Protein 5TMA (pdb70)

Structure (mmCIF, N/CA/C/O backbone):
data_5TMA
#
_entry.id   5TMA
#
_cell.length_a   124.440
_cell.length_b   124.440
_cell.length_c   173.825
_cell.angle_alpha   90.00
_cell.angle_beta   90.00
_cell.angle_gamma   90.00
#
_symmetry.space_group_name_H-M   'P 43 21 2'
#
loop_
_entity.id
_entity.type
_entity.pdbx_description
1 polymer 'Pyruvate decarboxylase'
2 non-polymer 'THIAMINE DIPHOSPHATE'
3 non-polymer 'MAGNESIUM ION'
4 non-polymer 'SULFATE ION'
5 non-polymer 1,2-ETHANEDIOL
6 water water
#
loop_
_atom_site.group_PDB
_atom_site.id
_atom_site.type_symbol
_atom_site.label_atom_id
_atom_site.label_alt_id
_atom_site.label_comp_id
_atom_site.label_asym_id
_atom_site.label_entity_id
_atom_site.label_seq_id
_atom_site.pdbx_PDB_ins_code
_atom_site.Cartn_x
_atom_site.Cartn_y
_atom_site.Cartn_z
_atom_site.occupancy
_atom_site.B_iso_or_equiv
_atom_site.auth_seq_id
_atom_site.auth_comp_id
_atom_site.auth_asym_id
_atom_site.auth_atom_id
_atom_site.pdbx_PDB_model_num
ATOM 1 N N A MET A 1 1 ? 14.481 48.585 -30.605 0.61 43.10 1 MET A N 1
ATOM 2 N N B MET A 1 1 ? 14.560 48.742 -29.922 0.39 37.59 1 MET A N 1
ATOM 3 C CA A MET A 1 1 ? 15.786 48.023 -30.177 0.61 39.87 1 MET A CA 1
ATOM 4 C CA B MET A 1 1 ? 15.728 48.037 -30.506 0.39 36.12 1 MET A CA 1
ATOM 5 C C A MET A 1 1 ? 15.636 46.504 -30.051 0.61 35.34 1 MET A C 1
ATOM 6 C C B MET A 1 1 ? 15.758 46.596 -29.969 0.39 33.70 1 MET A C 1
ATOM 7 O O A MET A 1 1 ? 14.595 46.001 -29.596 0.61 34.64 1 MET A O 1
ATOM 8 O O B MET A 1 1 ? 15.001 46.243 -29.066 0.39 34.51 1 MET A O 1
ATOM 17 N N . ASP A 1 2 ? 16.621 45.786 -30.557 1.00 32.53 2 ASP A N 1
ATOM 18 C CA . ASP A 1 2 ? 16.743 44.365 -30.271 1.00 32.30 2 ASP A CA 1
ATOM 19 C C . ASP A 1 2 ? 17.643 44.181 -29.070 1.00 29.12 2 ASP A C 1
ATOM 20 O O . ASP A 1 2 ? 18.687 44.790 -28.963 1.00 29.67 2 ASP A O 1
ATOM 25 N N . TYR A 1 3 ? 17.260 43.272 -28.185 1.00 25.28 3 TYR A N 1
ATOM 26 C CA . TYR A 1 3 ? 18.054 43.071 -26.996 1.00 18.69 3 TYR A CA 1
ATOM 27 C C . TYR A 1 3 ? 18.789 41.763 -27.038 1.00 18.85 3 TYR A C 1
ATOM 28 O O . TYR A 1 3 ? 18.428 40.810 -27.778 1.00 18.10 3 TYR A O 1
ATOM 37 N N . THR A 1 4 ? 19.829 41.691 -26.234 1.00 18.66 4 THR A N 1
ATOM 38 C CA . THR A 1 4 ? 20.500 40.473 -25.935 1.00 17.79 4 THR A CA 1
ATOM 39 C C . THR A 1 4 ? 20.395 40.151 -24.431 1.00 15.73 4 THR A C 1
ATOM 40 O O . THR A 1 4 ? 19.935 40.978 -23.643 1.00 16.05 4 THR A O 1
ATOM 44 N N . VAL A 1 5 ? 20.806 38.947 -24.041 1.00 16.19 5 VAL A N 1
ATOM 45 C CA . VAL A 1 5 ? 20.781 38.559 -22.615 1.00 15.81 5 VAL A CA 1
ATOM 46 C C . VAL A 1 5 ? 21.427 39.655 -21.770 1.00 14.64 5 VAL A C 1
ATOM 47 O O . VAL A 1 5 ? 20.891 40.134 -20.783 1.00 14.59 5 VAL A O 1
ATOM 51 N N . GLY A 1 6 ? 22.598 40.071 -22.178 1.00 15.30 6 GLY A N 1
ATOM 52 C CA . GLY A 1 6 ? 23.343 41.021 -21.459 1.00 15.78 6 GLY A CA 1
ATOM 53 C C . GLY A 1 6 ? 22.740 42.399 -21.479 1.00 16.33 6 GLY A C 1
ATOM 54 O O . GLY A 1 6 ? 22.757 43.110 -20.455 1.00 15.51 6 GLY A O 1
ATOM 55 N N . THR A 1 7 ? 22.262 42.885 -22.648 1.00 17.10 7 THR A N 1
ATOM 56 C CA . THR A 1 7 ? 21.676 44.244 -22.680 1.00 16.56 7 THR A CA 1
ATOM 57 C C . THR A 1 7 ? 20.343 44.283 -22.011 1.00 14.66 7 THR A C 1
ATOM 58 O O . THR A 1 7 ? 19.921 45.347 -21.607 1.00 14.22 7 THR A O 1
ATOM 62 N N . TYR A 1 8 ? 19.601 43.161 -21.960 1.00 15.71 8 TYR A N 1
ATOM 63 C CA . TYR A 1 8 ? 18.363 43.034 -21.197 1.00 14.23 8 TYR A CA 1
ATOM 64 C C . TYR A 1 8 ? 18.693 43.279 -19.690 1.00 14.38 8 TYR A C 1
ATOM 65 O O . TYR A 1 8 ? 18.062 44.104 -19.042 1.00 15.25 8 TYR A O 1
ATOM 74 N N . LEU A 1 9 ? 19.717 42.588 -19.200 1.00 14.63 9 LEU A N 1
ATOM 75 C CA . LEU A 1 9 ? 20.187 42.756 -17.836 1.00 14.68 9 LEU A CA 1
ATOM 76 C C . LEU A 1 9 ? 20.538 44.202 -17.603 1.00 14.25 9 LEU A C 1
ATOM 77 O O . LEU A 1 9 ? 20.140 44.805 -16.638 1.00 13.78 9 LEU A O 1
ATOM 82 N N . ALA A 1 10 ? 21.293 44.808 -18.509 1.00 14.46 10 ALA A N 1
ATOM 83 C CA . ALA A 1 10 ? 21.721 46.197 -18.296 1.00 15.22 10 ALA A CA 1
ATOM 84 C C . ALA A 1 10 ? 20.548 47.113 -18.202 1.00 13.32 10 ALA A C 1
ATOM 85 O O . ALA A 1 10 ? 20.536 48.045 -17.405 1.00 14.55 10 ALA A O 1
ATOM 87 N N . GLU A 1 11 ? 19.564 46.908 -19.097 1.00 15.80 11 GLU A N 1
ATOM 88 C CA . GLU A 1 11 ? 18.413 47.766 -19.107 1.00 17.06 11 GLU A CA 1
ATOM 89 C C . GLU A 1 11 ? 17.611 47.655 -17.854 1.00 15.78 11 GLU A C 1
ATOM 90 O O . GLU A 1 11 ? 17.227 48.700 -17.323 1.00 16.05 11 GLU A O 1
ATOM 96 N N . ARG A 1 12 ? 17.415 46.423 -17.339 1.00 14.92 12 ARG A N 1
ATOM 97 C CA . ARG A 1 12 ? 16.714 46.264 -16.093 1.00 14.47 12 ARG A CA 1
ATOM 98 C C . ARG A 1 12 ? 17.452 46.993 -14.973 1.00 15.56 12 ARG A C 1
ATOM 99 O O . ARG A 1 12 ? 16.823 47.612 -14.157 1.00 15.14 12 ARG A O 1
ATOM 107 N N . LEU A 1 13 ? 18.802 46.927 -14.970 1.00 14.74 13 LEU A N 1
ATOM 108 C CA . LEU A 1 13 ? 19.585 47.581 -13.894 1.00 15.35 13 LEU A CA 1
ATOM 109 C C . LEU A 1 13 ? 19.362 49.097 -13.939 1.00 15.47 13 LEU A C 1
ATOM 110 O O . LEU A 1 13 ? 19.159 49.790 -12.897 1.00 14.16 13 LEU A O 1
ATOM 115 N N . VAL A 1 14 ? 19.376 49.647 -15.142 1.00 14.53 14 VAL A N 1
ATOM 116 C CA . VAL A 1 14 ? 19.086 51.092 -15.302 1.00 15.68 14 VAL A CA 1
ATOM 117 C C . VAL A 1 14 ? 17.647 51.473 -14.867 1.00 15.63 14 VAL A C 1
ATOM 118 O O . VAL A 1 14 ? 17.441 52.501 -14.191 1.00 16.80 14 VAL A O 1
ATOM 122 N N . GLN A 1 15 ? 16.682 50.614 -15.166 1.00 16.25 15 GLN A N 1
ATOM 123 C CA . GLN A 1 15 ? 15.311 50.836 -14.799 1.00 16.37 15 GLN A CA 1
ATOM 124 C C . GLN A 1 15 ? 15.072 50.880 -13.320 1.00 18.55 15 GLN A C 1
ATOM 125 O O . GLN A 1 15 ? 14.155 51.601 -12.872 1.00 19.21 15 GLN A O 1
ATOM 131 N N . ILE A 1 16 ? 15.899 50.190 -12.506 1.00 17.33 16 ILE A N 1
ATOM 132 C CA . ILE A 1 16 ? 15.710 50.259 -11.060 1.00 17.77 16 ILE A CA 1
ATOM 133 C C . ILE A 1 16 ? 16.545 51.368 -10.431 1.00 17.89 16 ILE A C 1
ATOM 134 O O . ILE A 1 16 ? 16.610 51.482 -9.202 1.00 18.71 16 ILE A O 1
ATOM 139 N N . GLY A 1 17 ? 17.207 52.172 -11.271 1.00 19.42 17 GLY A N 1
ATOM 140 C CA . GLY A 1 17 ? 17.851 53.403 -10.844 1.00 18.76 17 GLY A CA 1
ATOM 141 C C . GLY A 1 17 ? 19.348 53.317 -10.754 1.00 18.76 17 GLY A C 1
ATOM 142 O O . GLY A 1 17 ? 19.952 54.284 -10.288 1.00 17.60 17 GLY A O 1
ATOM 143 N N . LEU A 1 18 ? 19.981 52.229 -11.230 1.00 15.58 18 LEU A N 1
ATOM 144 C CA . LEU A 1 18 ? 21.410 52.152 -11.170 1.00 16.69 18 LEU A CA 1
ATOM 145 C C . LEU A 1 18 ? 21.959 53.115 -12.290 1.00 16.73 18 LEU A C 1
ATOM 146 O O . LEU A 1 18 ? 21.464 53.072 -13.397 1.00 18.32 18 LEU A O 1
ATOM 151 N N . LYS A 1 19 ? 22.988 53.870 -11.984 1.00 14.92 19 LYS A N 1
ATOM 152 C CA . LYS A 1 19 ? 23.826 54.548 -13.001 1.00 16.42 19 LYS A CA 1
ATOM 153 C C . LYS A 1 19 ? 25.238 53.993 -13.083 1.00 17.65 19 LYS A C 1
ATOM 154 O O . LYS A 1 19 ? 26.071 54.496 -13.875 1.00 15.14 19 LYS A O 1
ATOM 160 N N . HIS A 1 20 ? 25.525 52.952 -12.281 1.00 15.03 20 HIS A N 1
ATOM 161 C CA . HIS A 1 20 ? 26.800 52.315 -12.196 1.00 14.99 20 HIS A CA 1
ATOM 162 C C . HIS A 1 20 ? 26.603 50.861 -11.807 1.00 14.33 20 HIS A C 1
ATOM 163 O O . HIS A 1 20 ? 25.618 50.537 -11.147 1.00 15.48 20 HIS A O 1
ATOM 170 N N . HIS A 1 21 ? 27.526 50.018 -12.196 1.00 13.33 21 HIS A N 1
ATOM 171 C CA . HIS A 1 21 ? 27.680 48.657 -11.629 1.00 13.57 21 HIS A CA 1
ATOM 172 C C . HIS A 1 21 ? 29.146 48.461 -11.453 1.00 15.64 21 HIS A C 1
ATOM 173 O O . HIS A 1 21 ? 29.966 49.082 -12.150 1.00 14.45 21 HIS A O 1
ATOM 180 N N . PHE A 1 22 ? 29.495 47.537 -10.584 1.00 12.91 22 PHE A N 1
ATOM 181 C CA . PHE A 1 22 ? 30.866 47.261 -10.224 1.00 13.51 22 PHE A CA 1
ATOM 182 C C . PHE A 1 22 ? 31.290 45.923 -10.761 1.00 14.93 22 PHE A C 1
ATOM 183 O O . PHE A 1 22 ? 30.473 44.982 -10.793 1.00 15.44 22 PHE A O 1
ATOM 191 N N . ALA A 1 23 ? 32.532 45.797 -11.195 1.00 15.02 23 ALA A N 1
ATOM 192 C CA . ALA A 1 23 ? 32.990 44.599 -11.855 1.00 16.06 23 ALA A CA 1
ATOM 193 C C . ALA A 1 23 ? 34.449 44.250 -11.643 1.00 17.28 23 ALA A C 1
ATOM 194 O O . ALA A 1 23 ? 35.251 45.120 -11.454 1.00 16.05 23 ALA A O 1
ATOM 196 N N . VAL A 1 24 ? 34.750 42.951 -11.697 1.00 17.15 24 VAL A N 1
ATOM 197 C CA . VAL A 1 24 ? 36.109 42.464 -11.895 1.00 16.68 24 VAL A CA 1
ATOM 198 C C . VAL A 1 24 ? 36.035 41.494 -13.053 1.00 17.45 24 VAL A C 1
ATOM 199 O O . VAL A 1 24 ? 35.305 40.514 -13.023 1.00 17.64 24 VAL A O 1
ATOM 203 N N . ALA A 1 25 ? 36.826 41.771 -14.071 1.00 18.59 25 ALA A N 1
ATOM 204 C CA . ALA A 1 25 ? 36.908 40.914 -15.258 1.00 17.34 25 ALA A CA 1
ATOM 205 C C . ALA A 1 25 ? 37.483 39.538 -15.042 1.00 16.35 25 ALA A C 1
ATOM 206 O O . ALA A 1 25 ? 38.408 39.322 -14.261 1.00 16.57 25 ALA A O 1
ATOM 208 N N . GLY A 1 26 ? 36.986 38.620 -15.821 1.00 15.55 26 GLY A N 1
ATOM 209 C CA . GLY A 1 26 ? 37.579 37.305 -15.962 1.00 17.48 26 GLY A CA 1
ATOM 210 C C . GLY A 1 26 ? 37.028 36.625 -17.193 1.00 18.04 26 GLY A C 1
ATOM 211 O O . GLY A 1 26 ? 35.963 37.006 -17.759 1.00 18.01 26 GLY A O 1
ATOM 212 N N . ASP A 1 27 ? 37.731 35.620 -17.678 1.00 19.29 27 ASP A N 1
ATOM 213 C CA . ASP A 1 27 ? 37.314 35.080 -18.986 1.00 21.52 27 ASP A CA 1
ATOM 214 C C . ASP A 1 27 ? 35.852 34.564 -19.114 1.00 22.25 27 ASP A C 1
ATOM 215 O O . ASP A 1 27 ? 35.242 34.761 -20.195 1.00 25.77 27 ASP A O 1
ATOM 220 N N . TYR A 1 28 ? 35.247 34.036 -18.038 1.00 18.54 28 TYR A N 1
ATOM 221 C CA . TYR A 1 28 ? 33.831 33.669 -18.119 1.00 18.12 28 TYR A CA 1
ATOM 222 C C . TYR A 1 28 ? 32.820 34.848 -18.136 1.00 16.80 28 TYR A C 1
ATOM 223 O O . TYR A 1 28 ? 31.606 34.586 -18.213 1.00 18.89 28 TYR A O 1
ATOM 232 N N . ASN A 1 29 ? 33.287 36.096 -17.982 1.00 14.92 29 ASN A N 1
ATOM 233 C CA . ASN A 1 29 ? 32.339 37.232 -17.945 1.00 16.53 29 ASN A CA 1
ATOM 234 C C . ASN A 1 29 ? 32.649 38.335 -19.000 1.00 16.34 29 ASN A C 1
ATOM 235 O O . ASN A 1 29 ? 31.977 39.303 -18.994 1.00 17.21 29 ASN A O 1
ATOM 240 N N . LEU A 1 30 ? 33.677 38.173 -19.822 1.00 17.55 30 LEU A N 1
ATOM 241 C CA . LEU A 1 30 ? 34.106 39.315 -20.626 1.00 17.23 30 LEU A CA 1
ATOM 242 C C . LEU A 1 30 ? 33.060 39.725 -21.623 1.00 17.49 30 LEU A C 1
ATOM 243 O O . LEU A 1 30 ? 32.868 40.906 -21.835 1.00 17.07 30 LEU A O 1
ATOM 248 N N . VAL A 1 31 ? 32.402 38.754 -22.249 1.00 16.60 31 VAL A N 1
ATOM 249 C CA . VAL A 1 31 ? 31.397 39.106 -23.261 1.00 18.49 31 VAL A CA 1
ATOM 250 C C . VAL A 1 31 ? 30.205 39.730 -22.559 1.00 21.82 31 VAL A C 1
ATOM 251 O O . VAL A 1 31 ? 29.571 40.682 -23.024 1.00 17.84 31 VAL A O 1
ATOM 255 N N . LEU A 1 32 ? 29.865 39.153 -21.399 1.00 16.68 32 LEU A N 1
ATOM 256 C CA . LEU A 1 32 ? 28.798 39.801 -20.621 1.00 16.85 32 LEU A CA 1
ATOM 257 C C . LEU A 1 32 ? 29.207 41.258 -20.245 1.00 15.23 32 LEU A C 1
ATOM 258 O O . LEU A 1 32 ? 28.369 42.134 -20.332 1.00 16.27 32 LEU A O 1
ATOM 263 N N . LEU A 1 33 ? 30.456 41.521 -19.826 1.00 14.44 33 LEU A N 1
ATOM 264 C CA . LEU A 1 33 ? 30.835 42.897 -19.495 1.00 15.05 33 LEU A CA 1
ATOM 265 C C . LEU A 1 33 ? 30.712 43.817 -20.775 1.00 15.68 33 LEU A C 1
ATOM 266 O O . LEU A 1 33 ? 30.275 44.961 -20.681 1.00 16.06 33 LEU A O 1
ATOM 271 N N . ASP A 1 34 ? 31.008 43.263 -21.948 1.00 16.95 34 ASP A N 1
ATOM 272 C CA . ASP A 1 34 ? 30.865 44.007 -23.200 1.00 17.03 34 ASP A CA 1
ATOM 273 C C . ASP A 1 34 ? 29.404 44.410 -23.411 1.00 18.18 34 ASP A C 1
ATOM 274 O O . ASP A 1 34 ? 29.110 45.568 -23.787 1.00 17.82 34 ASP A O 1
ATOM 279 N N . ASN A 1 35 ? 28.482 43.499 -23.145 1.00 14.86 35 ASN A N 1
ATOM 280 C CA . ASN A 1 35 ? 27.050 43.824 -23.327 1.00 17.73 35 ASN A CA 1
ATOM 281 C C . ASN A 1 35 ? 26.626 44.813 -22.350 1.00 17.70 35 ASN A C 1
ATOM 282 O O . ASN A 1 35 ? 25.947 45.747 -22.677 1.00 17.73 35 ASN A O 1
ATOM 287 N N . LEU A 1 36 ? 27.064 44.687 -21.088 1.00 18.36 36 LEU A N 1
ATOM 288 C CA . LEU A 1 36 ? 26.715 45.690 -20.085 1.00 17.71 36 LEU A CA 1
ATOM 289 C C . LEU A 1 36 ? 27.294 47.077 -20.404 1.00 20.63 36 LEU A C 1
ATOM 290 O O . LEU A 1 36 ? 26.638 48.090 -20.183 1.00 19.23 36 LEU A O 1
ATOM 295 N N . LEU A 1 37 ? 28.510 47.108 -20.913 1.00 18.94 37 LEU A N 1
ATOM 296 C CA . LEU A 1 37 ? 29.119 48.310 -21.444 1.00 20.15 37 LEU A CA 1
ATOM 297 C C . LEU A 1 37 ? 28.327 49.000 -22.514 1.00 22.85 37 LEU A C 1
ATOM 298 O O . LEU A 1 37 ? 28.407 50.252 -22.577 1.00 24.25 37 LEU A O 1
ATOM 303 N N A ASP A 1 38 ? 27.584 48.231 -23.321 0.58 21.66 38 ASP A N 1
ATOM 304 N N B ASP A 1 38 ? 27.582 48.243 -23.321 0.42 20.79 38 ASP A N 1
ATOM 305 C CA A ASP A 1 38 ? 26.803 48.762 -24.433 0.58 22.82 38 ASP A CA 1
ATOM 306 C CA B ASP A 1 38 ? 26.734 48.800 -24.362 0.42 20.80 38 ASP A CA 1
ATOM 307 C C A ASP A 1 38 ? 25.626 49.673 -23.984 0.58 21.59 38 ASP A C 1
ATOM 308 C C B ASP A 1 38 ? 25.811 49.871 -23.867 0.42 19.81 38 ASP A C 1
ATOM 309 O O A ASP A 1 38 ? 25.013 50.353 -24.860 0.58 20.27 38 ASP A O 1
ATOM 310 O O B ASP A 1 38 ? 25.583 50.864 -24.558 0.42 18.88 38 ASP A O 1
ATOM 319 N N . ASN A 1 39 ? 25.250 49.665 -22.670 1.00 18.69 39 ASN A N 1
ATOM 320 C CA . ASN A 1 39 ? 24.171 50.451 -22.221 1.00 16.92 39 ASN A CA 1
ATOM 321 C C . ASN A 1 39 ? 24.709 51.874 -21.888 1.00 16.61 39 ASN A C 1
ATOM 322 O O . ASN A 1 39 ? 25.518 52.059 -20.985 1.00 16.67 39 ASN A O 1
ATOM 327 N N . LYS A 1 40 ? 24.167 52.861 -22.573 1.00 17.43 40 LYS A N 1
ATOM 328 C CA . LYS A 1 40 ? 24.660 54.258 -22.505 1.00 19.62 40 LYS A CA 1
ATOM 329 C C . LYS A 1 40 ? 24.234 55.038 -21.332 1.00 20.57 40 LYS A C 1
ATOM 330 O O . LYS A 1 40 ? 24.663 56.196 -21.151 1.00 22.61 40 LYS A O 1
ATOM 336 N N . ASN A 1 41 ? 23.429 54.441 -20.442 1.00 18.44 41 ASN A N 1
ATOM 337 C CA . ASN A 1 41 ? 23.059 55.021 -19.198 1.00 20.97 41 ASN A CA 1
ATOM 338 C C . ASN A 1 41 ? 23.743 54.464 -17.946 1.00 20.52 41 ASN A C 1
ATOM 339 O O . ASN A 1 41 ? 23.397 54.847 -16.846 1.00 24.72 41 ASN A O 1
ATOM 344 N N . MET A 1 42 ? 24.743 53.625 -18.147 1.00 20.48 42 MET A N 1
ATOM 345 C CA . MET A 1 42 ? 25.499 53.135 -17.001 1.00 22.83 42 MET A CA 1
ATOM 346 C C . MET A 1 42 ? 26.995 53.140 -17.210 1.00 17.68 42 MET A C 1
ATOM 347 O O . MET A 1 42 ? 27.472 52.754 -18.287 1.00 20.31 42 MET A O 1
ATOM 352 N N A GLU A 1 43 ? 27.698 53.437 -16.142 0.53 17.26 43 GLU A N 1
ATOM 353 N N B GLU A 1 43 ? 27.752 53.542 -16.179 0.47 18.59 43 GLU A N 1
ATOM 354 C CA A GLU A 1 43 ? 29.125 53.335 -16.048 0.53 16.11 43 GLU A CA 1
ATOM 355 C CA B GLU A 1 43 ? 29.208 53.334 -16.136 0.47 18.16 43 GLU A CA 1
ATOM 356 C C A GLU A 1 43 ? 29.477 51.933 -15.491 0.53 15.85 43 GLU A C 1
ATOM 357 C C B GLU A 1 43 ? 29.586 52.032 -15.434 0.47 16.56 43 GLU A C 1
ATOM 358 O O A GLU A 1 43 ? 28.755 51.414 -14.607 0.53 14.87 43 GLU A O 1
ATOM 359 O O B GLU A 1 43 ? 29.069 51.723 -14.350 0.47 14.29 43 GLU A O 1
ATOM 370 N N . GLN A 1 44 ? 30.517 51.320 -16.047 1.00 15.14 44 GLN A N 1
ATOM 371 C CA . GLN A 1 44 ? 31.066 50.149 -15.511 1.00 15.80 44 GLN A CA 1
ATOM 372 C C . GLN A 1 44 ? 32.282 50.513 -14.699 1.00 15.59 44 GLN A C 1
ATOM 373 O O . GLN A 1 44 ? 33.263 51.029 -15.225 1.00 16.25 44 GLN A O 1
ATOM 379 N N . VAL A 1 45 ? 32.275 50.207 -13.408 1.00 15.19 45 VAL A N 1
ATOM 380 C CA . VAL A 1 45 ? 33.346 50.603 -12.457 1.00 13.74 45 VAL A CA 1
ATOM 381 C C . VAL A 1 45 ? 34.096 49.394 -11.998 1.00 15.84 45 VAL A C 1
ATOM 382 O O . VAL A 1 45 ? 33.501 48.410 -11.560 1.00 15.92 45 VAL A O 1
ATOM 386 N N . TYR A 1 46 ? 35.405 49.438 -12.127 1.00 14.72 46 TYR A N 1
ATOM 387 C CA . TYR A 1 46 ? 36.283 48.303 -11.854 1.00 16.24 46 TYR A CA 1
ATOM 388 C C . TYR A 1 46 ? 36.837 48.364 -10.440 1.00 16.36 46 TYR A C 1
ATOM 389 O O . TYR A 1 46 ? 37.119 49.458 -9.928 1.00 17.54 46 TYR A O 1
ATOM 398 N N . CYS A 1 47 ? 36.936 47.174 -9.815 1.00 16.39 47 CYS A N 1
ATOM 399 C CA . CYS A 1 47 ? 37.414 47.013 -8.479 1.00 16.69 47 CYS A CA 1
ATOM 400 C C . CYS A 1 47 ? 38.696 46.164 -8.396 1.00 16.76 47 CYS A C 1
ATOM 401 O O . CYS A 1 47 ? 39.011 45.391 -9.302 1.00 18.07 47 CYS A O 1
ATOM 404 N N . CYS A 1 48 ? 39.392 46.213 -7.266 1.00 16.25 48 CYS A N 1
ATOM 405 C CA . CYS A 1 48 ? 40.704 45.543 -7.196 1.00 16.15 48 CYS A CA 1
ATOM 406 C C . CYS A 1 48 ? 40.502 44.067 -7.007 1.00 16.33 48 CYS A C 1
ATOM 407 O O . CYS A 1 48 ? 41.279 43.286 -7.546 1.00 20.21 48 CYS A O 1
ATOM 410 N N . ASN A 1 49 ? 39.552 43.691 -6.138 1.00 13.63 49 ASN A N 1
ATOM 411 C CA . ASN A 1 49 ? 39.220 42.274 -5.889 1.00 14.87 49 ASN A CA 1
ATOM 412 C C . ASN A 1 49 ? 37.756 42.130 -5.649 1.00 12.81 49 ASN A C 1
ATOM 413 O O . ASN A 1 49 ? 37.023 43.105 -5.564 1.00 12.14 49 ASN A O 1
ATOM 418 N N . GLU A 1 50 ? 37.301 40.908 -5.622 1.00 13.92 50 GLU A N 1
ATOM 419 C CA . GLU A 1 50 ? 35.901 40.619 -5.603 1.00 14.85 50 GLU A CA 1
ATOM 420 C C . GLU A 1 50 ? 35.196 40.815 -4.269 1.00 13.73 50 GLU A C 1
ATOM 421 O O . GLU A 1 50 ? 34.006 41.211 -4.278 1.00 13.51 50 GLU A O 1
ATOM 427 N N . LEU A 1 51 ? 35.893 40.647 -3.154 1.00 12.22 51 LEU A N 1
ATOM 428 C CA . LEU A 1 51 ? 35.278 41.072 -1.878 1.00 12.96 51 LEU A CA 1
ATOM 429 C C . LEU A 1 51 ? 34.955 42.571 -1.927 1.00 13.28 51 LEU A C 1
ATOM 430 O O . LEU A 1 51 ? 33.880 43.012 -1.508 1.00 12.18 51 LEU A O 1
ATOM 435 N N . ASN A 1 52 ? 35.948 43.353 -2.359 1.00 12.41 52 ASN A N 1
ATOM 436 C CA . ASN A 1 52 ? 35.823 44.812 -2.435 1.00 13.61 52 ASN A CA 1
ATOM 437 C C . ASN A 1 52 ? 34.775 45.219 -3.447 1.00 12.69 52 ASN A C 1
ATOM 438 O O . ASN A 1 52 ? 34.040 46.186 -3.224 1.00 14.08 52 ASN A O 1
ATOM 443 N N . CYS A 1 53 ? 34.611 44.393 -4.509 1.00 12.40 53 CYS A N 1
ATOM 444 C CA . CYS A 1 53 ? 33.612 44.667 -5.534 1.00 12.33 53 CYS A CA 1
ATOM 445 C C . CYS A 1 53 ? 32.237 44.547 -4.892 1.00 12.56 53 CYS A C 1
ATOM 446 O O . CYS A 1 53 ? 31.339 45.409 -5.028 1.00 13.74 53 CYS A O 1
ATOM 449 N N . GLY A 1 54 ? 32.073 43.466 -4.161 1.00 12.01 54 GLY A N 1
ATOM 450 C CA . GLY A 1 54 ? 30.819 43.239 -3.478 1.00 12.68 54 GLY A CA 1
ATOM 451 C C . GLY A 1 54 ? 30.483 44.350 -2.468 1.00 11.54 54 GLY A C 1
ATOM 452 O O . GLY A 1 54 ? 29.356 44.801 -2.421 1.00 12.13 54 GLY A O 1
ATOM 453 N N . PHE A 1 55 ? 31.472 44.696 -1.626 1.00 11.15 55 PHE A N 1
ATOM 454 C CA . PHE A 1 55 ? 31.275 45.761 -0.688 1.00 12.60 55 PHE A CA 1
ATOM 455 C C . PHE A 1 55 ? 31.088 47.171 -1.318 1.00 11.92 55 PHE A C 1
ATOM 456 O O . PHE A 1 55 ? 30.343 47.989 -0.708 1.00 10.79 55 PHE A O 1
ATOM 464 N N . SER A 1 56 ? 31.725 47.428 -2.477 1.00 13.38 56 SER A N 1
ATOM 465 C CA . SER A 1 56 ? 31.472 48.649 -3.214 1.00 13.33 56 SER A CA 1
ATOM 466 C C . SER A 1 56 ? 30.000 48.756 -3.643 1.00 13.37 56 SER A C 1
ATOM 467 O O . SER A 1 56 ? 29.403 49.827 -3.489 1.00 12.45 56 SER A O 1
ATOM 470 N N . ALA A 1 57 ? 29.419 47.652 -4.157 1.00 13.47 57 ALA A N 1
ATOM 471 C CA . ALA A 1 57 ? 28.030 47.620 -4.507 1.00 12.98 57 ALA A CA 1
ATOM 472 C C . ALA A 1 57 ? 27.152 47.823 -3.283 1.00 13.09 57 ALA A C 1
ATOM 473 O O . ALA A 1 57 ? 26.161 48.556 -3.321 1.00 12.69 57 ALA A O 1
ATOM 475 N N . GLU A 1 58 ? 27.499 47.178 -2.165 1.00 11.61 58 GLU A N 1
ATOM 476 C CA . GLU A 1 58 ? 26.758 47.394 -0.884 1.00 11.71 58 GLU A CA 1
ATOM 477 C C . GLU A 1 58 ? 26.717 48.857 -0.505 1.00 11.50 58 GLU A C 1
ATOM 478 O O . GLU A 1 58 ? 25.653 49.409 -0.199 1.00 11.15 58 GLU A O 1
ATOM 484 N N . GLY A 1 59 ? 27.842 49.538 -0.556 1.00 10.16 59 GLY A N 1
ATOM 485 C CA . GLY A 1 59 ? 27.898 50.919 -0.289 1.00 10.51 59 GLY A CA 1
ATOM 486 C C . GLY A 1 59 ? 27.069 51.778 -1.283 1.00 11.27 59 GLY A C 1
ATOM 487 O O . GLY A 1 59 ? 26.341 52.704 -0.902 1.00 12.04 59 GLY A O 1
ATOM 488 N N . TYR A 1 60 ? 27.168 51.416 -2.570 1.00 12.45 60 TYR A N 1
ATOM 489 C CA . TYR A 1 60 ? 26.326 52.062 -3.575 1.00 12.24 60 TYR A CA 1
ATOM 490 C C . TYR A 1 60 ? 24.822 51.943 -3.294 1.00 13.40 60 TYR A C 1
ATOM 491 O O . TYR A 1 60 ? 24.057 52.903 -3.486 1.00 11.96 60 TYR A O 1
ATOM 500 N N . ALA A 1 61 ? 24.409 50.752 -2.844 1.00 13.58 61 ALA A N 1
ATOM 501 C CA . ALA A 1 61 ? 23.043 50.552 -2.542 1.00 13.16 61 ALA A CA 1
ATOM 502 C C . ALA A 1 61 ? 22.574 51.432 -1.359 1.00 13.42 61 ALA A C 1
ATOM 503 O O . ALA A 1 61 ? 21.380 51.768 -1.278 1.00 14.58 61 ALA A O 1
ATOM 505 N N . ARG A 1 62 ? 23.461 51.773 -0.450 1.00 12.07 62 ARG A N 1
ATOM 506 C CA . ARG A 1 62 ? 23.121 52.706 0.628 1.00 13.46 62 ARG A CA 1
ATOM 507 C C . ARG A 1 62 ? 22.851 54.100 0.091 1.00 14.83 62 ARG A C 1
ATOM 508 O O . ARG A 1 62 ? 21.921 54.809 0.543 1.00 15.23 62 ARG A O 1
ATOM 516 N N . ALA A 1 63 ? 23.562 54.487 -0.953 1.00 14.15 63 ALA A N 1
ATOM 517 C CA . ALA A 1 63 ? 23.335 55.786 -1.613 1.00 16.91 63 ALA A CA 1
ATOM 518 C C . ALA A 1 63 ? 22.150 55.839 -2.540 1.00 18.98 63 ALA A C 1
ATOM 519 O O . ALA A 1 63 ? 21.392 56.791 -2.525 1.00 19.43 63 ALA A O 1
ATOM 521 N N . LYS A 1 64 ? 21.943 54.777 -3.309 1.00 16.28 64 LYS A N 1
ATOM 522 C CA . LYS A 1 64 ? 21.030 54.775 -4.460 1.00 18.63 64 LYS A CA 1
ATOM 523 C C . LYS A 1 64 ? 19.825 53.824 -4.319 1.00 18.42 64 LYS A C 1
ATOM 524 O O . LYS A 1 64 ? 18.942 53.847 -5.198 1.00 20.66 64 LYS A O 1
ATOM 530 N N . GLY A 1 65 ? 19.833 52.954 -3.339 1.00 15.55 65 GLY A N 1
ATOM 531 C CA . GLY A 1 65 ? 18.748 52.003 -3.095 1.00 17.70 65 GLY A CA 1
ATOM 532 C C . GLY A 1 65 ? 18.937 50.604 -3.594 1.00 17.66 65 GLY A C 1
ATOM 533 O O . GLY A 1 65 ? 18.297 49.719 -3.059 1.00 21.86 65 GLY A O 1
ATOM 534 N N . ALA A 1 66 ? 19.807 50.411 -4.580 1.00 16.66 66 ALA A N 1
ATOM 535 C CA . ALA A 1 66 ? 20.168 49.111 -5.131 1.00 15.54 66 ALA A CA 1
ATOM 536 C C . ALA A 1 66 ? 21.510 49.199 -5.786 1.00 15.00 66 ALA A C 1
ATOM 537 O O . ALA A 1 66 ? 22.103 50.282 -5.922 1.00 15.59 66 ALA A O 1
ATOM 539 N N . ALA A 1 67 ? 22.038 48.051 -6.202 1.00 14.58 67 ALA A N 1
ATOM 540 C CA . ALA A 1 67 ? 23.346 47.996 -6.796 1.00 12.59 67 ALA A CA 1
ATOM 541 C C . ALA A 1 67 ? 23.591 46.712 -7.465 1.00 13.32 67 ALA A C 1
ATOM 542 O O . ALA A 1 67 ? 22.818 45.808 -7.285 1.00 13.03 67 ALA A O 1
ATOM 544 N N . ALA A 1 68 ? 24.692 46.609 -8.189 1.00 11.54 68 ALA A N 1
ATOM 545 C CA . ALA A 1 68 ? 25.045 45.392 -8.887 1.00 12.10 68 ALA A CA 1
ATOM 546 C C . ALA A 1 68 ? 26.528 45.182 -8.926 1.00 12.53 68 ALA A C 1
ATOM 547 O O . ALA A 1 68 ? 27.312 46.163 -9.120 1.00 13.80 68 ALA A O 1
ATOM 549 N N . ALA A 1 69 ? 26.963 43.957 -8.684 1.00 11.84 69 ALA A N 1
ATOM 550 C CA . ALA A 1 69 ? 28.352 43.569 -8.813 1.00 13.19 69 ALA A CA 1
ATOM 551 C C . ALA A 1 69 ? 28.485 42.386 -9.790 1.00 14.88 69 ALA A C 1
ATOM 552 O O . ALA A 1 69 ? 27.657 41.435 -9.727 1.00 13.97 69 ALA A O 1
ATOM 554 N N . VAL A 1 70 ? 29.468 42.434 -10.672 1.00 13.53 70 VAL A N 1
ATOM 555 C CA . VAL A 1 70 ? 29.687 41.427 -11.697 1.00 13.66 70 VAL A CA 1
ATOM 556 C C . VAL A 1 70 ? 31.046 40.809 -11.502 1.00 14.86 70 VAL A C 1
ATOM 557 O O . VAL A 1 70 ? 32.045 41.547 -11.506 1.00 14.57 70 VAL A O 1
ATOM 561 N N . VAL A 1 71 ? 31.128 39.457 -11.384 1.00 13.12 71 VAL A N 1
ATOM 562 C CA . VAL A 1 71 ? 32.309 38.749 -11.061 1.00 14.10 71 VAL A CA 1
ATOM 563 C C . VAL A 1 71 ? 32.436 37.519 -11.932 1.00 14.47 71 VAL A C 1
ATOM 564 O O . VAL A 1 71 ? 31.499 37.127 -12.614 1.00 12.90 71 VAL A O 1
ATOM 568 N N A THR A 1 72 ? 33.638 36.909 -11.939 0.71 15.49 72 THR A N 1
ATOM 569 N N B THR A 1 72 ? 33.597 36.906 -11.810 0.29 14.50 72 THR A N 1
ATOM 570 C CA A THR A 1 72 ? 33.905 35.658 -12.658 0.71 14.71 72 THR A CA 1
ATOM 571 C CA B THR A 1 72 ? 33.972 35.695 -12.465 0.29 13.91 72 THR A CA 1
ATOM 572 C C A THR A 1 72 ? 33.660 34.406 -11.794 0.71 14.64 72 THR A C 1
ATOM 573 C C B THR A 1 72 ? 33.415 34.469 -11.770 0.29 13.89 72 THR A C 1
ATOM 574 O O A THR A 1 72 ? 33.713 34.393 -10.574 0.71 13.44 72 THR A O 1
ATOM 575 O O B THR A 1 72 ? 33.028 34.554 -10.608 0.29 12.97 72 THR A O 1
ATOM 582 N N . TYR A 1 73 ? 33.357 33.349 -12.490 1.00 13.19 73 TYR A N 1
ATOM 583 C CA . TYR A 1 73 ? 32.936 32.073 -11.906 1.00 13.41 73 TYR A CA 1
ATOM 584 C C . TYR A 1 73 ? 33.936 31.547 -10.894 1.00 14.08 73 TYR A C 1
ATOM 585 O O . TYR A 1 73 ? 35.127 31.585 -11.107 1.00 13.24 73 TYR A O 1
ATOM 594 N N A SER A 1 74 ? 33.402 31.278 -9.718 0.54 14.63 74 SER A N 1
ATOM 595 N N B SER A 1 74 ? 33.424 31.049 -9.779 0.46 15.09 74 SER A N 1
ATOM 596 C CA A SER A 1 74 ? 34.075 30.544 -8.676 0.54 14.52 74 SER A CA 1
ATOM 597 C CA B SER A 1 74 ? 34.195 30.427 -8.701 0.46 15.42 74 SER A CA 1
ATOM 598 C C A SER A 1 74 ? 35.162 31.317 -7.944 0.54 14.59 74 SER A C 1
ATOM 599 C C B SER A 1 74 ? 35.141 31.332 -7.973 0.46 15.08 74 SER A C 1
ATOM 600 O O A SER A 1 74 ? 34.994 31.721 -6.753 0.54 14.40 74 SER A O 1
ATOM 601 O O B SER A 1 74 ? 34.882 31.775 -6.824 0.46 15.06 74 SER A O 1
ATOM 606 N N . VAL A 1 75 ? 36.271 31.612 -8.617 1.00 14.15 75 VAL A N 1
ATOM 607 C CA . VAL A 1 75 ? 37.293 32.471 -7.998 1.00 14.19 75 VAL A CA 1
ATOM 608 C C . VAL A 1 75 ? 36.777 33.895 -7.656 1.00 14.46 75 VAL A C 1
ATOM 609 O O . VAL A 1 75 ? 37.233 34.538 -6.739 1.00 14.44 75 VAL A O 1
ATOM 613 N N . GLY A 1 76 ? 35.879 34.449 -8.461 1.00 14.37 76 GLY A N 1
ATOM 614 C CA . GLY A 1 76 ? 35.349 35.765 -8.124 1.00 15.99 76 GLY A CA 1
ATOM 615 C C . GLY A 1 76 ? 34.165 35.665 -7.200 1.00 15.32 76 GLY A C 1
ATOM 616 O O . GLY A 1 76 ? 34.032 36.407 -6.252 1.00 17.15 76 GLY A O 1
ATOM 617 N N . ALA A 1 77 ? 33.243 34.798 -7.524 1.00 15.03 77 ALA A N 1
ATOM 618 C CA . ALA A 1 77 ? 32.024 34.724 -6.820 1.00 13.71 77 ALA A CA 1
ATOM 619 C C . ALA A 1 77 ? 32.177 34.286 -5.353 1.00 12.80 77 ALA A C 1
ATOM 620 O O . ALA A 1 77 ? 31.503 34.801 -4.486 1.00 13.36 77 ALA A O 1
ATOM 622 N N . LEU A 1 78 ? 33.017 33.325 -5.071 1.00 12.61 78 LEU A N 1
ATOM 623 C CA . LEU A 1 78 ? 33.040 32.794 -3.680 1.00 13.20 78 LEU A CA 1
ATOM 624 C C . LEU A 1 78 ? 33.447 33.822 -2.642 1.00 12.97 78 LEU A C 1
ATOM 625 O O . LEU A 1 78 ? 32.845 33.932 -1.565 1.00 13.56 78 LEU A O 1
ATOM 630 N N A SER A 1 79 ? 34.435 34.658 -2.940 0.66 13.36 79 SER A N 1
ATOM 631 N N B SER A 1 79 ? 34.431 34.642 -2.954 0.34 13.66 79 SER A N 1
ATOM 632 C CA A SER A 1 79 ? 34.792 35.743 -2.015 0.66 13.45 79 SER A CA 1
ATOM 633 C CA B SER A 1 79 ? 34.794 35.683 -2.019 0.34 13.98 79 SER A CA 1
ATOM 634 C C A SER A 1 79 ? 33.668 36.785 -1.984 0.66 13.84 79 SER A C 1
ATOM 635 C C B SER A 1 79 ? 33.783 36.850 -2.024 0.34 14.19 79 SER A C 1
ATOM 636 O O A SER A 1 79 ? 33.219 37.296 -0.881 0.66 13.03 79 SER A O 1
ATOM 637 O O B SER A 1 79 ? 33.574 37.517 -0.985 0.34 14.95 79 SER A O 1
ATOM 642 N N . ALA A 1 80 ? 33.124 37.100 -3.159 1.00 13.82 80 ALA A N 1
ATOM 643 C CA . ALA A 1 80 ? 32.009 38.100 -3.213 1.00 12.28 80 ALA A CA 1
ATOM 644 C C . ALA A 1 80 ? 30.810 37.659 -2.359 1.00 13.04 80 ALA A C 1
ATOM 645 O O . ALA A 1 80 ? 30.135 38.512 -1.825 1.00 11.82 80 ALA A O 1
ATOM 647 N N . PHE A 1 81 ? 30.667 36.354 -2.147 1.00 11.31 81 PHE A N 1
ATOM 648 C CA . PHE A 1 81 ? 29.595 35.864 -1.264 1.00 12.89 81 PHE A CA 1
ATOM 649 C C . PHE A 1 81 ? 29.660 36.447 0.127 1.00 11.03 81 PHE A C 1
ATOM 650 O O . PHE A 1 81 ? 28.606 36.594 0.802 1.00 12.51 81 PHE A O 1
ATOM 658 N N . ASP A 1 82 ? 30.869 36.664 0.614 1.00 11.87 82 ASP A N 1
ATOM 659 C CA . ASP A 1 82 ? 31.039 37.305 1.925 1.00 12.32 82 ASP A CA 1
ATOM 660 C C . ASP A 1 82 ? 30.290 38.677 1.938 1.00 11.95 82 ASP A C 1
ATOM 661 O O . ASP A 1 82 ? 29.451 38.996 2.841 1.00 12.43 82 ASP A O 1
ATOM 666 N N . ALA A 1 83 ? 30.542 39.509 0.914 1.00 12.26 83 ALA A N 1
ATOM 667 C CA . ALA A 1 83 ? 29.854 40.765 0.792 1.00 12.06 83 ALA A CA 1
ATOM 668 C C . ALA A 1 83 ? 28.352 40.667 0.574 1.00 12.35 83 ALA A C 1
ATOM 669 O O . ALA A 1 83 ? 27.572 41.484 1.077 1.00 13.69 83 ALA A O 1
ATOM 671 N N . ILE A 1 84 ? 27.934 39.649 -0.201 1.00 11.66 84 ILE A N 1
ATOM 672 C CA . ILE A 1 84 ? 26.531 39.425 -0.441 1.00 12.97 84 ILE A CA 1
ATOM 673 C C . ILE A 1 84 ? 25.771 38.996 0.820 1.00 11.96 84 ILE A C 1
ATOM 674 O O . ILE A 1 84 ? 24.700 39.498 1.075 1.00 11.77 84 ILE A O 1
ATOM 679 N N . GLY A 1 85 ? 26.331 38.098 1.635 1.00 11.85 85 GLY A N 1
ATOM 680 C CA . GLY A 1 85 ? 25.831 37.791 2.926 1.00 11.89 85 GLY A CA 1
ATOM 681 C C . GLY A 1 85 ? 25.781 39.084 3.754 1.00 12.28 85 GLY A C 1
ATOM 682 O O . GLY A 1 85 ? 24.757 39.319 4.444 1.00 12.69 85 GLY A O 1
ATOM 683 N N . GLY A 1 86 ? 26.783 39.973 3.601 1.00 12.01 86 GLY A N 1
ATOM 684 C CA . GLY A 1 86 ? 26.687 41.287 4.237 1.00 13.37 86 GLY A CA 1
ATOM 685 C C . GLY A 1 86 ? 25.463 42.100 3.793 1.00 13.28 86 GLY A C 1
ATOM 686 O O . GLY A 1 86 ? 24.791 42.748 4.627 1.00 13.00 86 GLY A O 1
ATOM 687 N N . ALA A 1 87 ? 25.205 42.122 2.526 1.00 12.49 87 ALA A N 1
ATOM 688 C CA . ALA A 1 87 ? 24.071 42.837 2.005 1.00 14.54 87 ALA A CA 1
ATOM 689 C C . ALA A 1 87 ? 22.767 42.256 2.523 1.00 14.37 87 ALA A C 1
ATOM 690 O O . ALA A 1 87 ? 21.798 43.001 2.708 1.00 14.51 87 ALA A O 1
ATOM 692 N N . TYR A 1 88 ? 22.718 40.935 2.689 1.00 13.68 88 TYR A N 1
ATOM 693 C CA . TYR A 1 88 ? 21.537 40.287 3.227 1.00 12.44 88 TYR A CA 1
ATOM 694 C C . TYR A 1 88 ? 21.343 40.750 4.637 1.00 13.23 88 TYR A C 1
ATOM 695 O O . TYR A 1 88 ? 20.227 41.161 5.033 1.00 12.01 88 TYR A O 1
ATOM 704 N N . ALA A 1 89 ? 22.404 40.744 5.434 1.00 13.01 89 ALA A N 1
ATOM 705 C CA . ALA A 1 89 ? 22.355 41.128 6.815 1.00 14.10 89 ALA A CA 1
ATOM 706 C C . ALA A 1 89 ? 21.945 42.594 6.997 1.00 15.05 89 ALA A C 1
ATOM 707 O O . ALA A 1 89 ? 21.290 42.914 7.973 1.00 14.52 89 ALA A O 1
ATOM 709 N N . GLU A 1 90 ? 22.330 43.440 6.041 1.00 12.27 90 GLU A N 1
ATOM 710 C CA . GLU A 1 90 ? 22.044 44.902 6.087 1.00 12.64 90 GLU A CA 1
ATOM 711 C C . GLU A 1 90 ? 20.893 45.329 5.232 1.00 12.73 90 GLU A C 1
ATOM 712 O O . GLU A 1 90 ? 20.661 46.534 5.067 1.00 13.85 90 GLU A O 1
ATOM 718 N N . ASN A 1 91 ? 20.095 44.382 4.760 1.00 13.69 91 ASN A N 1
ATOM 719 C CA . ASN A 1 91 ? 18.843 44.680 4.005 1.00 13.74 91 ASN A CA 1
ATOM 720 C C . ASN A 1 91 ? 19.003 45.603 2.796 1.00 14.09 91 ASN A C 1
ATOM 721 O O . ASN A 1 91 ? 18.252 46.549 2.553 1.00 14.99 91 ASN A O 1
ATOM 726 N N . LEU A 1 92 ? 19.973 45.218 1.971 1.00 14.23 92 LEU A N 1
ATOM 727 C CA . LEU A 1 92 ? 20.303 46.000 0.761 1.00 15.03 92 LEU A CA 1
ATOM 728 C C . LEU A 1 92 ? 20.189 45.161 -0.488 1.00 15.38 92 LEU A C 1
ATOM 729 O O . LEU A 1 92 ? 20.787 44.104 -0.554 1.00 14.97 92 LEU A O 1
ATOM 734 N N . PRO A 1 93 ? 19.480 45.669 -1.497 1.00 14.90 93 PRO A N 1
ATOM 735 C CA . PRO A 1 93 ? 19.294 44.883 -2.744 1.00 16.67 93 PRO A CA 1
ATOM 736 C C . PRO A 1 93 ? 20.467 45.000 -3.691 1.00 15.51 93 PRO A C 1
ATOM 737 O O . PRO A 1 93 ? 20.511 45.846 -4.549 1.00 17.13 93 PRO A O 1
ATOM 741 N N . VAL A 1 94 ? 21.430 44.192 -3.456 1.00 15.98 94 VAL A N 1
ATOM 742 C CA . VAL A 1 94 ? 22.594 44.068 -4.340 1.00 14.45 94 VAL A CA 1
ATOM 743 C C . VAL A 1 94 ? 22.381 42.849 -5.244 1.00 15.17 94 VAL A C 1
ATOM 744 O O . VAL A 1 94 ? 22.122 41.712 -4.755 1.00 14.32 94 VAL A O 1
ATOM 748 N N . ILE A 1 95 ? 22.487 43.066 -6.536 1.00 14.61 95 ILE A N 1
ATOM 749 C CA . ILE A 1 95 ? 22.409 41.970 -7.499 1.00 13.77 95 ILE A CA 1
ATOM 750 C C . ILE A 1 95 ? 23.792 41.445 -7.817 1.00 14.74 95 ILE A C 1
ATOM 751 O O . ILE A 1 95 ? 24.605 42.181 -8.391 1.00 14.70 95 ILE A O 1
ATOM 756 N N . LEU A 1 96 ? 24.123 40.232 -7.422 1.00 14.15 96 LEU A N 1
ATOM 757 C CA . LEU A 1 96 ? 25.379 39.637 -7.802 1.00 12.72 96 LEU A CA 1
ATOM 758 C C . LEU A 1 96 ? 25.164 38.872 -9.092 1.00 13.70 96 LEU A C 1
ATOM 759 O O . LEU A 1 96 ? 24.377 37.931 -9.126 1.00 12.16 96 LEU A O 1
ATOM 764 N N . ILE A 1 97 ? 26.004 39.166 -10.086 1.00 12.72 97 ILE A N 1
ATOM 765 C CA . ILE A 1 97 ? 25.980 38.479 -11.352 1.00 13.12 97 ILE A CA 1
ATOM 766 C C . ILE A 1 97 ? 27.295 37.831 -11.593 1.00 13.78 97 ILE A C 1
ATOM 767 O O . ILE A 1 97 ? 28.321 38.523 -11.663 1.00 13.99 97 ILE A O 1
ATOM 772 N N . SER A 1 98 ? 27.291 36.501 -11.756 1.00 12.57 98 SER A N 1
ATOM 773 C CA . SER A 1 98 ? 28.521 35.782 -12.056 1.00 13.05 98 SER A CA 1
ATOM 774 C C . SER A 1 98 ? 28.552 35.309 -13.492 1.00 13.23 98 SER A C 1
ATOM 775 O O . SER A 1 98 ? 27.554 34.920 -14.028 1.00 15.05 98 SER A O 1
ATOM 778 N N . GLY A 1 99 ? 29.722 35.383 -14.105 1.00 15.06 99 GLY A N 1
ATOM 779 C CA . GLY A 1 99 ? 30.014 34.557 -15.317 1.00 14.20 99 GLY A CA 1
ATOM 780 C C . GLY A 1 99 ? 29.922 33.106 -14.965 1.00 14.52 99 GLY A C 1
ATOM 781 O O . GLY A 1 99 ? 30.021 32.749 -13.785 1.00 16.91 99 GLY A O 1
ATOM 782 N N . ALA A 1 100 ? 29.770 32.201 -15.958 1.00 11.94 100 ALA A N 1
ATOM 783 C CA . ALA A 1 100 ? 29.638 30.810 -15.705 1.00 11.67 100 ALA A CA 1
ATOM 784 C C . ALA A 1 100 ? 30.121 30.060 -16.979 1.00 13.37 100 ALA A C 1
ATOM 785 O O . ALA A 1 100 ? 30.270 30.733 -18.045 1.00 12.75 100 ALA A O 1
ATOM 787 N N . PRO A 1 101 ? 30.306 28.755 -16.868 1.00 13.67 101 PRO A N 1
ATOM 788 C CA . PRO A 1 101 ? 30.839 28.008 -17.989 1.00 15.72 101 PRO A CA 1
ATOM 789 C C . PRO A 1 101 ? 29.962 28.066 -19.235 1.00 14.85 101 PRO A C 1
ATOM 790 O O . PRO A 1 101 ? 28.720 28.296 -19.172 1.00 15.08 101 PRO A O 1
ATOM 794 N N . ASN A 1 102 ? 30.643 27.803 -20.345 1.00 14.71 102 ASN A N 1
ATOM 795 C CA . ASN A 1 102 ? 30.020 27.590 -21.659 1.00 16.41 102 ASN A CA 1
ATOM 796 C C . ASN A 1 102 ? 28.910 26.604 -21.472 1.00 16.11 102 ASN A C 1
ATOM 797 O O . ASN A 1 102 ? 29.097 25.574 -20.827 1.00 16.39 102 ASN A O 1
ATOM 802 N N . ASN A 1 103 ? 27.735 26.898 -22.016 1.00 16.84 103 ASN A N 1
ATOM 803 C CA . ASN A 1 103 ? 26.594 26.037 -21.757 1.00 17.04 103 ASN A CA 1
ATOM 804 C C . ASN A 1 103 ? 26.699 24.605 -22.313 1.00 17.97 103 ASN A C 1
ATOM 805 O O . ASN A 1 103 ? 26.043 23.694 -21.774 1.00 23.30 103 ASN A O 1
ATOM 810 N N . ASN A 1 104 ? 27.651 24.401 -23.213 1.00 19.26 104 ASN A N 1
ATOM 811 C CA . ASN A 1 104 ? 27.958 23.066 -23.715 1.00 18.43 104 ASN A CA 1
ATOM 812 C C . ASN A 1 104 ? 28.722 22.202 -22.682 1.00 20.88 104 ASN A C 1
ATOM 813 O O . ASN A 1 104 ? 28.838 20.985 -22.902 1.00 20.38 104 ASN A O 1
ATOM 818 N N . ASP A 1 105 ? 29.277 22.802 -21.607 1.00 18.48 105 ASP A N 1
ATOM 819 C CA . ASP A 1 105 ? 30.156 22.096 -20.692 1.00 18.67 105 ASP A CA 1
ATOM 820 C C . ASP A 1 105 ? 29.412 21.386 -19.549 1.00 20.30 105 ASP A C 1
ATOM 821 O O . ASP A 1 105 ? 29.974 20.572 -18.837 1.00 23.34 105 ASP A O 1
ATOM 826 N N . HIS A 1 106 ? 28.136 21.648 -19.420 1.00 17.96 106 HIS A N 1
ATOM 827 C CA . HIS A 1 106 ? 27.264 20.941 -18.449 1.00 21.49 106 HIS A CA 1
ATOM 828 C C . HIS A 1 106 ? 27.002 19.506 -18.915 1.00 24.07 106 HIS A C 1
ATOM 829 O O . HIS A 1 106 ? 26.711 19.236 -20.077 1.00 22.83 106 HIS A O 1
ATOM 836 N N . ALA A 1 107 ? 27.060 18.605 -17.952 1.00 24.89 107 ALA A N 1
ATOM 837 C CA . ALA A 1 107 ? 26.843 17.204 -18.141 1.00 28.59 107 ALA A CA 1
ATOM 838 C C . ALA A 1 107 ? 27.614 16.655 -19.313 1.00 28.22 107 ALA A C 1
ATOM 839 O O . ALA A 1 107 ? 27.097 15.908 -20.131 1.00 34.06 107 ALA A O 1
ATOM 841 N N . ALA A 1 108 ? 28.887 17.012 -19.405 1.00 23.81 108 ALA A N 1
ATOM 842 C CA . ALA A 1 108 ? 29.692 16.678 -20.527 1.00 23.89 108 ALA A CA 1
ATOM 843 C C . ALA A 1 108 ? 30.994 16.028 -20.070 1.00 23.30 108 ALA A C 1
ATOM 844 O O . ALA A 1 108 ? 31.871 15.878 -20.858 1.00 23.66 108 ALA A O 1
ATOM 846 N N . ALA A 1 109 ? 31.145 15.733 -18.785 1.00 24.98 109 ALA A N 1
ATOM 847 C CA . ALA A 1 109 ? 32.456 15.227 -18.239 1.00 28.08 109 ALA A CA 1
ATOM 848 C C . ALA A 1 109 ? 33.651 16.125 -18.575 1.00 24.74 109 ALA A C 1
ATOM 849 O O . ALA A 1 109 ? 34.769 15.652 -18.800 1.00 23.91 109 ALA A O 1
ATOM 851 N N . HIS A 1 110 ? 33.418 17.415 -18.604 1.00 18.48 110 HIS A N 1
ATOM 852 C CA . HIS A 1 110 ? 34.493 18.384 -18.829 1.00 20.44 110 HIS A CA 1
ATOM 853 C C . HIS A 1 110 ? 34.975 19.022 -17.502 1.00 18.54 110 HIS A C 1
ATOM 854 O O . HIS A 1 110 ? 34.192 19.610 -16.765 1.00 18.75 110 HIS A O 1
ATOM 861 N N . VAL A 1 111 ? 36.286 18.893 -17.252 1.00 15.57 111 VAL A N 1
ATOM 862 C CA . VAL A 1 111 ? 36.994 19.622 -16.195 1.00 16.31 111 VAL A CA 1
ATOM 863 C C . VAL A 1 111 ? 37.346 20.998 -16.698 1.00 15.05 111 VAL A C 1
ATOM 864 O O . VAL A 1 111 ? 37.956 21.180 -17.757 1.00 15.91 111 VAL A O 1
ATOM 868 N N . LEU A 1 112 ? 36.930 22.023 -15.945 1.00 15.26 112 LEU A N 1
ATOM 869 C CA . LEU A 1 112 ? 37.132 23.409 -16.357 1.00 15.75 112 LEU A CA 1
ATOM 870 C C . LEU A 1 112 ? 37.966 24.206 -15.343 1.00 17.75 112 LEU A C 1
ATOM 871 O O . LEU A 1 112 ? 37.928 23.989 -14.088 1.00 18.66 112 LEU A O 1
ATOM 876 N N . HIS A 1 113 ? 38.741 25.123 -15.856 1.00 18.34 113 HIS A N 1
ATOM 877 C CA . HIS A 1 113 ? 39.491 26.088 -15.013 1.00 18.87 113 HIS A CA 1
ATOM 878 C C . HIS A 1 113 ? 38.583 26.935 -14.137 1.00 18.28 113 HIS A C 1
ATOM 879 O O . HIS A 1 113 ? 37.427 27.156 -14.468 1.00 16.46 113 HIS A O 1
ATOM 886 N N A HIS A 1 114 ? 39.104 27.398 -12.979 0.64 16.98 114 HIS A N 1
ATOM 887 N N B HIS A 1 114 ? 39.158 27.465 -13.061 0.36 17.84 114 HIS A N 1
ATOM 888 C CA A HIS A 1 114 ? 38.381 28.130 -11.908 0.64 17.51 114 HIS A CA 1
ATOM 889 C CA B HIS A 1 114 ? 38.421 28.215 -12.090 0.36 18.18 114 HIS A CA 1
ATOM 890 C C A HIS A 1 114 ? 37.456 27.273 -11.046 0.64 18.67 114 HIS A C 1
ATOM 891 C C B HIS A 1 114 ? 37.164 27.381 -11.653 0.36 17.92 114 HIS A C 1
ATOM 892 O O A HIS A 1 114 ? 36.976 27.653 -10.022 0.64 21.31 114 HIS A O 1
ATOM 893 O O B HIS A 1 114 ? 36.064 27.962 -11.721 0.36 17.80 114 HIS A O 1
ATOM 906 N N . ALA A 1 115 ? 37.327 26.042 -11.372 1.00 18.03 115 ALA A N 1
ATOM 907 C CA . ALA A 1 115 ? 36.351 25.177 -10.676 1.00 17.15 115 ALA A CA 1
ATOM 908 C C . ALA A 1 115 ? 37.113 24.145 -9.869 1.00 15.32 115 ALA A C 1
ATOM 909 O O . ALA A 1 115 ? 38.377 24.114 -9.903 1.00 16.78 115 ALA A O 1
ATOM 911 N N . LEU A 1 116 ? 36.403 23.266 -9.176 1.00 16.50 116 LEU A N 1
ATOM 912 C CA . LEU A 1 116 ? 36.983 22.356 -8.180 1.00 16.05 116 LEU A CA 1
ATOM 913 C C . LEU A 1 116 ? 37.783 21.199 -8.713 1.00 19.29 116 LEU A C 1
ATOM 914 O O . LEU A 1 116 ? 38.417 20.442 -7.954 1.00 19.60 116 LEU A O 1
ATOM 919 N N . GLY A 1 117 ? 37.733 20.973 -10.025 1.00 21.54 117 GLY A N 1
ATOM 920 C CA . GLY A 1 117 ? 38.454 19.817 -10.588 1.00 21.23 117 GLY A CA 1
ATOM 921 C C . GLY A 1 117 ? 37.523 18.735 -10.918 1.00 26.51 117 GLY A C 1
ATOM 922 O O . GLY A 1 117 ? 37.958 17.695 -11.451 1.00 25.83 117 GLY A O 1
ATOM 923 N N . LYS A 1 118 ? 36.259 18.937 -10.589 1.00 25.34 118 LYS A N 1
ATOM 924 C CA . LYS A 1 118 ? 35.204 17.994 -10.859 1.00 31.61 118 LYS A CA 1
ATOM 925 C C . LYS A 1 118 ? 34.520 18.512 -12.144 1.00 30.48 118 LYS A C 1
ATOM 926 O O . LYS A 1 118 ? 34.937 19.551 -12.793 1.00 37.00 118 LYS A O 1
ATOM 932 N N . THR A 1 119 ? 33.542 17.764 -12.572 1.00 27.53 119 THR A N 1
ATOM 933 C CA . THR A 1 119 ? 32.872 18.112 -13.821 1.00 25.69 119 THR A CA 1
ATOM 934 C C . THR A 1 119 ? 31.451 18.604 -13.592 1.00 28.81 119 THR A C 1
ATOM 935 O O . THR A 1 119 ? 30.664 18.687 -14.609 1.00 26.66 119 THR A O 1
ATOM 939 N N A ASP A 1 120 ? 31.200 19.060 -12.355 0.53 26.73 120 ASP A N 1
ATOM 940 N N B ASP A 1 120 ? 31.095 18.889 -12.350 0.47 26.46 120 ASP A N 1
ATOM 941 C CA A ASP A 1 120 ? 29.907 19.555 -11.861 0.53 30.26 120 ASP A CA 1
ATOM 942 C CA B ASP A 1 120 ? 29.841 19.546 -12.054 0.47 29.29 120 ASP A CA 1
ATOM 943 C C A ASP A 1 120 ? 29.950 21.047 -11.448 0.53 24.31 120 ASP A C 1
ATOM 944 C C B ASP A 1 120 ? 30.062 21.031 -11.708 0.47 24.85 120 ASP A C 1
ATOM 945 O O A ASP A 1 120 ? 30.787 21.485 -10.638 0.53 21.12 120 ASP A O 1
ATOM 946 O O B ASP A 1 120 ? 31.165 21.458 -11.277 0.47 23.16 120 ASP A O 1
ATOM 955 N N . TYR A 1 121 ? 29.050 21.829 -12.014 1.00 19.89 121 TYR A N 1
ATOM 956 C CA . TYR A 1 121 ? 29.175 23.293 -11.963 1.00 19.98 121 TYR A CA 1
ATOM 957 C C . TYR A 1 121 ? 27.931 23.869 -11.332 1.00 19.80 121 TYR A C 1
ATOM 958 O O . TYR A 1 121 ? 27.577 24.979 -11.598 1.00 27.25 121 TYR A O 1
ATOM 967 N N A HIS A 1 122 ? 27.252 23.086 -10.528 0.64 17.84 122 HIS A N 1
ATOM 968 N N B HIS A 1 122 ? 27.282 23.091 -10.485 0.36 18.31 122 HIS A N 1
ATOM 969 C CA A HIS A 1 122 ? 26.080 23.590 -9.820 0.64 19.83 122 HIS A CA 1
ATOM 970 C CA B HIS A 1 122 ? 26.082 23.519 -9.767 0.36 18.73 122 HIS A CA 1
ATOM 971 C C A HIS A 1 122 ? 26.439 24.152 -8.416 0.64 17.18 122 HIS A C 1
ATOM 972 C C B HIS A 1 122 ? 26.394 24.033 -8.338 0.36 17.00 122 HIS A C 1
ATOM 973 O O A HIS A 1 122 ? 25.630 24.869 -7.845 0.64 14.24 122 HIS A O 1
ATOM 974 O O B HIS A 1 122 ? 25.503 24.559 -7.643 0.36 15.64 122 HIS A O 1
ATOM 987 N N . TYR A 1 123 ? 27.632 23.813 -7.875 1.00 14.38 123 TYR A N 1
ATOM 988 C CA . TYR A 1 123 ? 27.999 24.127 -6.477 1.00 14.17 123 TYR A CA 1
ATOM 989 C C . TYR A 1 123 ? 27.889 25.601 -6.100 1.00 13.06 123 TYR A C 1
ATOM 990 O O . TYR A 1 123 ? 27.446 25.965 -5.012 1.00 13.91 123 TYR A O 1
ATOM 999 N N . GLN A 1 124 ? 28.238 26.466 -7.077 1.00 13.32 124 GLN A N 1
ATOM 1000 C CA . GLN A 1 124 ? 28.184 27.920 -6.811 1.00 14.40 124 GLN A CA 1
ATOM 1001 C C . GLN A 1 124 ? 26.772 28.399 -6.606 1.00 13.42 124 GLN A C 1
ATOM 1002 O O . GLN A 1 124 ? 26.510 29.133 -5.638 1.00 15.29 124 GLN A O 1
ATOM 1008 N N . LEU A 1 125 ? 25.854 28.008 -7.492 1.00 13.41 125 LEU A N 1
ATOM 1009 C CA . LEU A 1 125 ? 24.451 28.322 -7.322 1.00 14.21 125 LEU A CA 1
ATOM 1010 C C . LEU A 1 125 ? 23.921 27.776 -5.946 1.00 13.41 125 LEU A C 1
ATOM 1011 O O . LEU A 1 125 ? 23.215 28.486 -5.234 1.00 13.30 125 LEU A O 1
ATOM 1016 N N A GLU A 1 126 ? 24.289 26.544 -5.617 0.53 13.51 126 GLU A N 1
ATOM 1017 N N B GLU A 1 126 ? 24.269 26.545 -5.587 0.47 14.88 126 GLU A N 1
ATOM 1018 C CA A GLU A 1 126 ? 23.897 25.938 -4.380 0.53 13.95 126 GLU A CA 1
ATOM 1019 C CA B GLU A 1 126 ? 23.816 25.975 -4.340 0.47 16.41 126 GLU A CA 1
ATOM 1020 C C A GLU A 1 126 ? 24.299 26.814 -3.200 0.53 13.21 126 GLU A C 1
ATOM 1021 C C B GLU A 1 126 ? 24.354 26.708 -3.097 0.47 14.69 126 GLU A C 1
ATOM 1022 O O A GLU A 1 126 ? 23.439 27.193 -2.408 0.53 14.29 126 GLU A O 1
ATOM 1023 O O B GLU A 1 126 ? 23.677 26.810 -2.084 0.47 15.90 126 GLU A O 1
ATOM 1034 N N . MET A 1 127 ? 25.574 27.215 -3.171 1.00 13.29 127 MET A N 1
ATOM 1035 C CA . MET A 1 127 ? 26.121 28.038 -2.127 1.00 14.22 127 MET A CA 1
ATOM 1036 C C . MET A 1 127 ? 25.377 29.348 -2.053 1.00 13.79 127 MET A C 1
ATOM 1037 O O . MET A 1 127 ? 24.992 29.798 -0.954 1.00 13.17 127 MET A O 1
ATOM 1042 N N . ALA A 1 128 ? 25.091 29.941 -3.225 1.00 14.21 128 ALA A N 1
ATOM 1043 C CA . ALA A 1 128 ? 24.429 31.240 -3.280 1.00 13.07 128 ALA A CA 1
ATOM 1044 C C . ALA A 1 128 ? 23.070 31.271 -2.655 1.00 14.60 128 ALA A C 1
ATOM 1045 O O . ALA A 1 128 ? 22.631 32.303 -2.026 1.00 12.23 128 ALA A O 1
ATOM 1047 N N . LYS A 1 129 ? 22.352 30.162 -2.802 1.00 13.22 129 LYS A N 1
ATOM 1048 C CA . LYS A 1 129 ? 21.018 30.069 -2.243 1.00 15.32 129 LYS A CA 1
ATOM 1049 C C . LYS A 1 129 ? 20.952 30.306 -0.735 1.00 15.19 129 LYS A C 1
ATOM 1050 O O . LYS A 1 129 ? 19.951 30.798 -0.235 1.00 14.63 129 LYS A O 1
ATOM 1056 N N . ASN A 1 130 ? 22.026 29.987 -0.045 1.00 14.75 130 ASN A N 1
ATOM 1057 C CA . ASN A 1 130 ? 22.041 30.219 1.412 1.00 17.12 130 ASN A CA 1
ATOM 1058 C C . ASN A 1 130 ? 22.120 31.638 1.886 1.00 17.25 130 ASN A C 1
ATOM 1059 O O . ASN A 1 130 ? 21.844 31.876 3.073 1.00 17.23 130 ASN A O 1
ATOM 1064 N N . ILE A 1 131 ? 22.427 32.592 1.011 1.00 13.74 131 ILE A N 1
ATOM 1065 C CA . ILE A 1 131 ? 22.725 33.941 1.415 1.00 14.37 131 ILE A CA 1
ATOM 1066 C C . ILE A 1 131 ? 22.042 34.984 0.535 1.00 15.01 131 ILE A C 1
ATOM 1067 O O . ILE A 1 131 ? 22.404 36.165 0.541 1.00 14.52 131 ILE A O 1
ATOM 1072 N N . THR A 1 132 ? 20.998 34.540 -0.210 1.00 14.19 132 THR A N 1
ATOM 1073 C CA . THR A 1 132 ? 20.234 35.413 -1.061 1.00 13.15 132 THR A CA 1
ATOM 1074 C C . THR A 1 132 ? 18.735 35.152 -0.934 1.00 14.06 132 THR A C 1
ATOM 1075 O O . THR A 1 132 ? 18.306 34.086 -0.492 1.00 15.84 132 THR A O 1
ATOM 1079 N N . ALA A 1 133 ? 17.928 36.095 -1.425 1.00 13.04 133 ALA A N 1
ATOM 1080 C CA . ALA A 1 133 ? 16.457 35.932 -1.464 1.00 13.82 133 ALA A CA 1
ATOM 1081 C C . ALA A 1 133 ? 15.966 35.218 -2.704 1.00 14.90 133 ALA A C 1
ATOM 1082 O O . ALA A 1 133 ? 14.871 34.673 -2.746 1.00 14.93 133 ALA A O 1
ATOM 1084 N N . ALA A 1 134 ? 16.820 35.220 -3.717 1.00 13.32 134 ALA A N 1
ATOM 1085 C CA . ALA A 1 134 ? 16.564 34.462 -4.987 1.00 14.89 134 ALA A CA 1
ATOM 1086 C C . ALA A 1 134 ? 17.891 34.260 -5.678 1.00 13.54 134 ALA A C 1
ATOM 1087 O O . ALA A 1 134 ? 18.794 35.095 -5.587 1.00 13.98 134 ALA A O 1
ATOM 1089 N N . ALA A 1 135 ? 17.981 33.155 -6.386 1.00 14.03 135 ALA A N 1
ATOM 1090 C CA . ALA A 1 135 ? 19.198 32.783 -7.072 1.00 14.97 135 ALA A CA 1
ATOM 1091 C C . ALA A 1 135 ? 18.812 31.980 -8.301 1.00 15.98 135 ALA A C 1
ATOM 1092 O O . ALA A 1 135 ? 18.104 30.977 -8.172 1.00 13.35 135 ALA A O 1
ATOM 1094 N N . GLU A 1 136 ? 19.290 32.396 -9.472 1.00 13.59 136 GLU A N 1
ATOM 1095 C CA . GLU A 1 136 ? 18.971 31.734 -10.701 1.00 13.08 136 GLU A CA 1
ATOM 1096 C C . GLU A 1 136 ? 20.194 31.597 -11.589 1.00 14.53 136 GLU A C 1
ATOM 1097 O O . GLU A 1 136 ? 21.054 32.490 -11.635 1.00 15.38 136 GLU A O 1
ATOM 1103 N N . ALA A 1 137 ? 20.248 30.464 -12.299 1.00 15.65 137 ALA A N 1
ATOM 1104 C CA . ALA A 1 137 ? 21.257 30.206 -13.330 1.00 14.87 137 ALA A CA 1
ATOM 1105 C C . ALA A 1 137 ? 20.651 30.327 -14.687 1.00 15.16 137 ALA A C 1
ATOM 1106 O O . ALA A 1 137 ? 19.593 29.738 -14.939 1.00 15.70 137 ALA A O 1
ATOM 1108 N N . ILE A 1 138 ? 21.293 31.086 -15.577 1.00 15.90 138 ILE A N 1
ATOM 1109 C CA . ILE A 1 138 ? 20.808 31.246 -16.952 1.00 15.20 138 ILE A CA 1
ATOM 1110 C C . ILE A 1 138 ? 21.746 30.486 -17.877 1.00 15.54 138 ILE A C 1
ATOM 1111 O O . ILE A 1 138 ? 22.951 30.795 -17.938 1.00 14.64 138 ILE A O 1
ATOM 1116 N N . TYR A 1 139 ? 21.215 29.433 -18.471 1.00 13.85 139 TYR A N 1
ATOM 1117 C CA . TYR A 1 139 ? 21.958 28.591 -19.334 1.00 14.49 139 TYR A CA 1
ATOM 1118 C C . TYR A 1 139 ? 21.646 28.841 -20.841 1.00 16.56 139 TYR A C 1
ATOM 1119 O O . TYR A 1 139 ? 22.474 28.449 -21.696 1.00 19.04 139 TYR A O 1
ATOM 1128 N N . THR A 1 140 ? 20.444 29.308 -21.111 1.00 16.48 140 THR A N 1
ATOM 1129 C CA . THR A 1 140 ? 19.926 29.597 -22.445 1.00 17.59 140 THR A CA 1
ATOM 1130 C C . THR A 1 140 ? 19.341 30.998 -22.522 1.00 18.00 140 THR A C 1
ATOM 1131 O O . THR A 1 140 ? 18.916 31.567 -21.535 1.00 17.25 140 THR A O 1
ATOM 1135 N N . PRO A 1 141 ? 19.375 31.611 -23.696 1.00 18.70 141 PRO A N 1
ATOM 1136 C CA . PRO A 1 141 ? 18.816 32.974 -23.780 1.00 19.96 141 PRO A CA 1
ATOM 1137 C C . PRO A 1 141 ? 17.330 33.077 -23.572 1.00 19.48 141 PRO A C 1
ATOM 1138 O O . PRO A 1 141 ? 16.894 34.082 -23.031 1.00 22.20 141 PRO A O 1
ATOM 1142 N N . GLU A 1 142 ? 16.550 32.047 -23.920 1.00 17.64 142 GLU A N 1
ATOM 1143 C CA . GLU A 1 142 ? 15.110 32.116 -23.848 1.00 23.66 142 GLU A CA 1
ATOM 1144 C C . GLU A 1 142 ? 14.657 32.269 -22.399 1.00 21.13 142 GLU A C 1
ATOM 1145 O O . GLU A 1 142 ? 13.594 32.777 -22.173 1.00 20.70 142 GLU A O 1
ATOM 1151 N N . GLU A 1 143 ? 15.448 31.734 -21.448 1.00 19.90 143 GLU A N 1
ATOM 1152 C CA . GLU A 1 143 ? 15.045 31.737 -20.015 1.00 19.83 143 GLU A CA 1
ATOM 1153 C C . GLU A 1 143 ? 15.573 33.035 -19.331 1.00 18.56 143 GLU A C 1
ATOM 1154 O O . GLU A 1 143 ? 15.252 33.333 -18.156 1.00 17.36 143 GLU A O 1
ATOM 1160 N N . ALA A 1 144 ? 16.392 33.801 -20.037 1.00 16.32 144 ALA A N 1
ATOM 1161 C CA . ALA A 1 144 ? 17.020 34.976 -19.424 1.00 16.50 144 ALA A CA 1
ATOM 1162 C C . ALA A 1 144 ? 16.043 36.051 -18.919 1.00 17.97 144 ALA A C 1
ATOM 1163 O O . ALA A 1 144 ? 16.123 36.424 -17.768 1.00 18.19 144 ALA A O 1
ATOM 1165 N N . PRO A 1 145 ? 15.089 36.498 -19.751 1.00 16.52 145 PRO A N 1
ATOM 1166 C CA . PRO A 1 145 ? 14.173 37.575 -19.322 1.00 16.63 145 PRO A CA 1
ATOM 1167 C C . PRO A 1 145 ? 13.384 37.231 -18.051 1.00 15.98 145 PRO A C 1
ATOM 1168 O O . PRO A 1 145 ? 13.353 38.049 -17.124 1.00 14.65 145 PRO A O 1
ATOM 1172 N N . ALA A 1 146 ? 12.883 36.027 -17.947 1.00 13.65 146 ALA A N 1
ATOM 1173 C CA . ALA A 1 146 ? 12.079 35.645 -16.771 1.00 14.00 146 ALA A CA 1
ATOM 1174 C C . ALA A 1 146 ? 12.948 35.581 -15.501 1.00 14.22 146 ALA A C 1
ATOM 1175 O O . ALA A 1 146 ? 12.529 36.071 -14.432 1.00 14.81 146 ALA A O 1
ATOM 1177 N N . LYS A 1 147 ? 14.107 34.965 -15.640 1.00 14.14 147 LYS A N 1
ATOM 1178 C CA . LYS A 1 147 ? 15.052 34.782 -14.492 1.00 13.83 147 LYS A CA 1
ATOM 1179 C C . LYS A 1 147 ? 15.574 36.137 -13.994 1.00 14.62 147 LYS A C 1
ATOM 1180 O O . LYS A 1 147 ? 15.583 36.421 -12.766 1.00 15.12 147 LYS A O 1
ATOM 1186 N N . ILE A 1 148 ? 15.918 37.018 -14.958 1.00 12.65 148 ILE A N 1
ATOM 1187 C CA . ILE A 1 148 ? 16.362 38.371 -14.606 1.00 12.91 148 ILE A CA 1
ATOM 1188 C C . ILE A 1 148 ? 15.277 39.147 -13.888 1.00 13.30 148 ILE A C 1
ATOM 1189 O O . ILE A 1 148 ? 15.494 39.745 -12.797 1.00 13.51 148 ILE A O 1
ATOM 1194 N N . ASP A 1 149 ? 14.070 39.144 -14.452 1.00 13.09 149 ASP A N 1
ATOM 1195 C CA . ASP A 1 149 ? 13.032 39.874 -13.861 1.00 14.71 149 ASP A CA 1
ATOM 1196 C C . ASP A 1 149 ? 12.632 39.357 -12.478 1.00 14.33 149 ASP A C 1
ATOM 1197 O O . ASP A 1 149 ? 12.341 40.162 -11.586 1.00 14.46 149 ASP A O 1
ATOM 1202 N N . HIS A 1 150 ? 12.632 38.052 -12.351 1.00 16.24 150 HIS A N 1
ATOM 1203 C CA . HIS A 1 150 ? 12.356 37.425 -11.042 1.00 16.11 150 HIS A CA 1
ATOM 1204 C C . HIS A 1 150 ? 13.324 37.858 -9.949 1.00 15.19 150 HIS A C 1
ATOM 1205 O O . HIS A 1 150 ? 12.900 38.251 -8.842 1.00 15.54 150 HIS A O 1
ATOM 1212 N N . VAL A 1 151 ? 14.622 37.780 -10.238 1.00 13.34 151 VAL A N 1
ATOM 1213 C CA . VAL A 1 151 ? 15.601 38.106 -9.173 1.00 13.74 151 VAL A CA 1
ATOM 1214 C C . VAL A 1 151 ? 15.522 39.634 -8.836 1.00 14.18 151 VAL A C 1
ATOM 1215 O O . VAL A 1 151 ? 15.564 40.012 -7.669 1.00 13.68 151 VAL A O 1
ATOM 1219 N N . ILE A 1 152 ? 15.308 40.492 -9.855 1.00 13.28 152 ILE A N 1
ATOM 1220 C CA . ILE A 1 152 ? 15.230 41.928 -9.632 1.00 15.20 152 ILE A CA 1
ATOM 1221 C C . ILE A 1 152 ? 14.009 42.270 -8.826 1.00 14.54 152 ILE A C 1
ATOM 1222 O O . ILE A 1 152 ? 14.112 42.939 -7.782 1.00 15.24 152 ILE A O 1
ATOM 1227 N N . LYS A 1 153 ? 12.869 41.750 -9.222 1.00 13.29 153 LYS A N 1
ATOM 1228 C CA . LYS A 1 153 ? 11.686 42.068 -8.425 1.00 13.90 153 LYS A CA 1
ATOM 1229 C C . LYS A 1 153 ? 11.770 41.581 -6.979 1.00 14.37 153 LYS A C 1
ATOM 1230 O O . LYS A 1 153 ? 11.380 42.292 -6.071 1.00 14.71 153 LYS A O 1
ATOM 1236 N N . THR A 1 154 ? 12.339 40.398 -6.765 1.00 14.67 154 THR A N 1
ATOM 1237 C CA . THR A 1 154 ? 12.511 39.839 -5.437 1.00 13.93 154 THR A CA 1
ATOM 1238 C C . THR A 1 154 ? 13.457 40.745 -4.616 1.00 13.24 154 THR A C 1
ATOM 1239 O O . THR A 1 154 ? 13.170 41.064 -3.476 1.00 14.27 154 THR A O 1
ATOM 1243 N N . ALA A 1 155 ? 14.559 41.210 -5.207 1.00 12.97 155 ALA A N 1
ATOM 1244 C CA . ALA A 1 155 ? 15.531 42.011 -4.499 1.00 14.61 155 ALA A CA 1
ATOM 1245 C C . ALA A 1 155 ? 14.839 43.288 -3.957 1.00 14.22 155 ALA A C 1
ATOM 1246 O O . ALA A 1 155 ? 15.046 43.718 -2.832 1.00 15.02 155 ALA A O 1
ATOM 1248 N N . LEU A 1 156 ? 14.094 43.940 -4.854 1.00 14.61 156 LEU A N 1
ATOM 1249 C CA . LEU A 1 156 ? 13.457 45.186 -4.519 1.00 16.28 156 LEU A CA 1
ATOM 1250 C C . LEU A 1 156 ? 12.345 44.990 -3.508 1.00 15.75 156 LEU A C 1
ATOM 1251 O O . LEU A 1 156 ? 12.181 45.797 -2.628 1.00 17.88 156 LEU A O 1
ATOM 1256 N N A ARG A 1 157 ? 11.543 43.963 -3.658 0.60 15.79 157 ARG A N 1
ATOM 1257 N N B ARG A 1 157 ? 11.587 43.915 -3.627 0.40 16.04 157 ARG A N 1
ATOM 1258 C CA A ARG A 1 157 ? 10.448 43.700 -2.702 0.60 18.05 157 ARG A CA 1
ATOM 1259 C CA B ARG A 1 157 ? 10.502 43.626 -2.678 0.40 17.54 157 ARG A CA 1
ATOM 1260 C C A ARG A 1 157 ? 10.955 43.393 -1.259 0.60 17.95 157 ARG A C 1
ATOM 1261 C C B ARG A 1 157 ? 10.964 43.162 -1.270 0.40 16.38 157 ARG A C 1
ATOM 1262 O O A ARG A 1 157 ? 10.590 44.057 -0.269 0.60 15.78 157 ARG A O 1
ATOM 1263 O O B ARG A 1 157 ? 10.373 43.513 -0.245 0.40 15.12 157 ARG A O 1
ATOM 1278 N N A GLU A 1 158 ? 11.871 42.445 -1.199 0.60 17.16 158 GLU A N 1
ATOM 1279 N N B GLU A 1 158 ? 12.050 42.416 -1.212 0.40 15.84 158 GLU A N 1
ATOM 1280 C CA A GLU A 1 158 ? 12.446 41.913 0.039 0.60 17.01 158 GLU A CA 1
ATOM 1281 C CA B GLU A 1 158 ? 12.523 41.899 0.063 0.40 15.33 158 GLU A CA 1
ATOM 1282 C C A GLU A 1 158 ? 13.548 42.757 0.671 0.60 15.02 158 GLU A C 1
ATOM 1283 C C B GLU A 1 158 ? 13.565 42.784 0.707 0.40 14.30 158 GLU A C 1
ATOM 1284 O O A GLU A 1 158 ? 13.853 42.518 1.812 0.60 17.68 158 GLU A O 1
ATOM 1285 O O B GLU A 1 158 ? 13.823 42.639 1.894 0.40 15.91 158 GLU A O 1
ATOM 1296 N N . LYS A 1 159 ? 14.129 43.715 -0.068 1.00 13.42 159 LYS A N 1
ATOM 1297 C CA . LYS A 1 159 ? 15.327 44.515 0.344 1.00 14.10 159 LYS A CA 1
ATOM 1298 C C . LYS A 1 159 ? 16.421 43.530 0.766 1.00 13.44 159 LYS A C 1
ATOM 1299 O O . LYS A 1 159 ? 16.943 43.598 1.883 1.00 13.48 159 LYS A O 1
ATOM 1305 N N A LYS A 1 160 ? 16.724 42.576 -0.127 0.75 12.55 160 LYS A N 1
ATOM 1306 N N B LYS A 1 160 ? 16.732 42.601 -0.136 0.25 13.09 160 LYS A N 1
ATOM 1307 C CA A LYS A 1 160 ? 17.726 41.579 0.045 0.75 12.05 160 LYS A CA 1
ATOM 1308 C CA B LYS A 1 160 ? 17.709 41.561 0.074 0.25 12.73 160 LYS A CA 1
ATOM 1309 C C A LYS A 1 160 ? 18.470 41.324 -1.279 0.75 12.09 160 LYS A C 1
ATOM 1310 C C B LYS A 1 160 ? 18.492 41.458 -1.222 0.25 12.46 160 LYS A C 1
ATOM 1311 O O A LYS A 1 160 ? 17.926 41.507 -2.386 0.75 12.76 160 LYS A O 1
ATOM 1312 O O B LYS A 1 160 ? 17.999 41.926 -2.261 0.25 12.47 160 LYS A O 1
ATOM 1323 N N . PRO A 1 161 ? 19.702 40.872 -1.170 1.00 11.71 161 PRO A N 1
ATOM 1324 C CA . PRO A 1 161 ? 20.434 40.588 -2.392 1.00 12.07 161 PRO A CA 1
ATOM 1325 C C . PRO A 1 161 ? 19.963 39.349 -3.097 1.00 11.64 161 PRO A C 1
ATOM 1326 O O . PRO A 1 161 ? 19.366 38.444 -2.494 1.00 12.07 161 PRO A O 1
ATOM 1330 N N . VAL A 1 162 ? 20.418 39.215 -4.323 1.00 10.86 162 VAL A N 1
ATOM 1331 C CA . VAL A 1 162 ? 20.042 38.104 -5.149 1.00 10.44 162 VAL A CA 1
ATOM 1332 C C . VAL A 1 162 ? 21.228 37.707 -6.039 1.00 12.10 162 VAL A C 1
ATOM 1333 O O . VAL A 1 162 ? 22.176 38.484 -6.227 1.00 12.48 162 VAL A O 1
ATOM 1337 N N . TYR A 1 163 ? 21.135 36.535 -6.633 1.00 11.20 163 TYR A N 1
ATOM 1338 C CA . TYR A 1 163 ? 22.211 35.957 -7.417 1.00 11.89 163 TYR A CA 1
ATOM 1339 C C . TYR A 1 163 ? 21.730 35.599 -8.838 1.00 12.04 163 TYR A C 1
ATOM 1340 O O . TYR A 1 163 ? 20.686 34.999 -9.016 1.00 12.08 163 TYR A O 1
ATOM 1349 N N . LEU A 1 164 ? 22.568 35.890 -9.844 1.00 12.12 164 LEU A N 1
ATOM 1350 C CA . LEU A 1 164 ? 22.380 35.392 -11.213 1.00 14.25 164 LEU A CA 1
ATOM 1351 C C . LEU A 1 164 ? 23.705 34.876 -11.728 1.00 14.44 164 LEU A C 1
ATOM 1352 O O . LEU A 1 164 ? 24.771 35.445 -11.445 1.00 15.08 164 LEU A O 1
ATOM 1357 N N . GLU A 1 165 ? 23.683 33.746 -12.408 1.00 13.05 165 GLU A N 1
ATOM 1358 C CA . GLU A 1 165 ? 24.835 33.383 -13.210 1.00 14.29 165 GLU A CA 1
ATOM 1359 C C . GLU A 1 165 ? 24.422 33.247 -14.652 1.00 15.20 165 GLU A C 1
ATOM 1360 O O . GLU A 1 165 ? 23.267 32.901 -14.973 1.00 15.63 165 GLU A O 1
ATOM 1366 N N . ILE A 1 166 ? 25.359 33.536 -15.550 1.00 15.35 166 ILE A N 1
ATOM 1367 C CA . ILE A 1 166 ? 25.054 33.564 -16.996 1.00 14.39 166 ILE A CA 1
ATOM 1368 C C . ILE A 1 166 ? 26.148 32.855 -17.765 1.00 14.15 166 ILE A C 1
ATOM 1369 O O . ILE A 1 166 ? 27.309 33.204 -17.672 1.00 14.20 166 ILE A O 1
ATOM 1374 N N . ALA A 1 167 ? 25.768 31.855 -18.514 1.00 12.90 167 ALA A N 1
ATOM 1375 C CA . ALA A 1 167 ? 26.722 31.118 -19.295 1.00 13.77 167 ALA A CA 1
ATOM 1376 C C . ALA A 1 167 ? 27.530 32.028 -20.163 1.00 14.42 167 ALA A C 1
ATOM 1377 O O . ALA A 1 167 ? 26.981 32.948 -20.783 1.00 15.57 167 ALA A O 1
ATOM 1379 N N . CYS A 1 168 ? 28.828 31.804 -20.276 1.00 15.38 168 CYS A N 1
ATOM 1380 C CA . CYS A 1 168 ? 29.688 32.765 -20.952 1.00 17.04 168 CYS A CA 1
ATOM 1381 C C . CYS A 1 168 ? 29.494 32.847 -22.451 1.00 21.19 168 CYS A C 1
ATOM 1382 O O . CYS A 1 168 ? 30.126 33.740 -23.068 1.00 29.61 168 CYS A O 1
ATOM 1385 N N . ASN A 1 169 ? 28.775 31.915 -23.045 1.00 18.36 169 ASN A N 1
ATOM 1386 C CA . ASN A 1 169 ? 28.598 31.905 -24.515 1.00 17.98 169 ASN A CA 1
ATOM 1387 C C . ASN A 1 169 ? 27.226 32.331 -24.930 1.00 24.03 169 ASN A C 1
ATOM 1388 O O . ASN A 1 169 ? 26.893 32.190 -26.135 1.00 21.83 169 ASN A O 1
ATOM 1393 N N . ILE A 1 170 ? 26.433 32.935 -24.027 1.00 19.33 170 ILE A N 1
ATOM 1394 C CA . ILE A 1 170 ? 25.122 33.414 -24.409 1.00 17.74 170 ILE A CA 1
ATOM 1395 C C . ILE A 1 170 ? 24.832 34.896 -24.136 1.00 18.31 170 ILE A C 1
ATOM 1396 O O . ILE A 1 170 ? 23.748 35.367 -24.446 1.00 17.97 170 ILE A O 1
ATOM 1401 N N . ALA A 1 171 ? 25.777 35.632 -23.576 1.00 19.54 171 ALA A N 1
ATOM 1402 C CA . ALA A 1 171 ? 25.482 37.027 -23.186 1.00 18.97 171 ALA A CA 1
ATOM 1403 C C . ALA A 1 171 ? 25.127 37.930 -24.368 1.00 19.49 171 ALA A C 1
ATOM 1404 O O . ALA A 1 171 ? 24.399 38.908 -24.197 1.00 17.19 171 ALA A O 1
ATOM 1406 N N . SER A 1 172 ? 25.629 37.596 -25.574 1.00 19.51 172 SER A N 1
ATOM 1407 C CA . SER A 1 172 ? 25.271 38.330 -26.757 1.00 20.41 172 SER A CA 1
ATOM 1408 C C . SER A 1 172 ? 24.123 37.759 -27.574 1.00 20.15 172 SER A C 1
ATOM 1409 O O . SER A 1 172 ? 23.811 38.304 -28.668 1.00 20.27 172 SER A O 1
ATOM 1412 N N A MET A 1 173 ? 23.513 36.662 -27.123 0.30 20.32 173 MET A N 1
ATOM 1413 N N B MET A 1 173 ? 23.473 36.741 -27.068 0.70 17.40 173 MET A N 1
ATOM 1414 C CA A MET A 1 173 ? 22.419 36.015 -27.865 0.30 21.71 173 MET A CA 1
ATOM 1415 C CA B MET A 1 173 ? 22.369 36.130 -27.775 0.70 18.49 173 MET A CA 1
ATOM 1416 C C A MET A 1 173 ? 21.125 36.821 -27.694 0.30 21.39 173 MET A C 1
ATOM 1417 C C B MET A 1 173 ? 21.088 36.926 -27.668 0.70 19.02 173 MET A C 1
ATOM 1418 O O A MET A 1 173 ? 20.832 37.288 -26.586 0.30 21.90 173 MET A O 1
ATOM 1419 O O B MET A 1 173 ? 20.730 37.476 -26.597 0.70 18.81 173 MET A O 1
ATOM 1428 N N . PRO A 1 174 ? 20.329 36.986 -28.779 1.00 21.20 174 PRO A N 1
ATOM 1429 C CA . PRO A 1 174 ? 19.081 37.699 -28.705 1.00 21.56 174 PRO A CA 1
ATOM 1430 C C . PRO A 1 174 ? 18.081 37.138 -27.736 1.00 19.41 174 PRO A C 1
ATOM 1431 O O . PRO A 1 174 ? 18.012 35.941 -27.574 1.00 21.50 174 PRO A O 1
ATOM 1435 N N . CYS A 1 175 ? 17.257 38.025 -27.190 1.00 19.43 175 CYS A N 1
ATOM 1436 C CA . CYS A 1 175 ? 16.106 37.663 -26.380 1.00 20.56 175 CYS A CA 1
ATOM 1437 C C . CYS A 1 175 ? 15.041 38.733 -26.450 1.00 20.51 175 CYS A C 1
ATOM 1438 O O . CYS A 1 175 ? 15.234 39.818 -27.032 1.00 24.84 175 CYS A O 1
ATOM 1441 N N . ALA A 1 176 ? 13.907 38.508 -25.788 1.00 18.64 176 ALA A N 1
ATOM 1442 C CA . ALA A 1 176 ? 12.883 39.513 -25.692 1.00 19.49 176 ALA A CA 1
ATOM 1443 C C . ALA A 1 176 ? 13.353 40.822 -25.092 1.00 20.27 176 ALA A C 1
ATOM 1444 O O . ALA A 1 176 ? 14.309 40.869 -24.332 1.00 22.23 176 ALA A O 1
ATOM 1446 N N . ALA A 1 177 ? 12.659 41.899 -25.422 1.00 17.50 177 ALA A N 1
ATOM 1447 C CA . ALA A 1 177 ? 12.919 43.180 -24.827 1.00 17.02 177 ALA A CA 1
ATOM 1448 C C . ALA A 1 177 ? 12.206 43.365 -23.479 1.00 17.49 177 ALA A C 1
ATOM 1449 O O . ALA A 1 177 ? 11.124 42.837 -23.280 1.00 16.92 177 ALA A O 1
ATOM 1451 N N . PRO A 1 178 ? 12.740 44.191 -22.608 1.00 17.92 178 PRO A N 1
ATOM 1452 C CA . PRO A 1 178 ? 12.064 44.435 -21.351 1.00 19.51 178 PRO A CA 1
ATOM 1453 C C . PRO A 1 178 ? 10.906 45.446 -21.469 1.00 20.49 178 PRO A C 1
ATOM 1454 O O . PRO A 1 178 ? 10.981 46.442 -22.169 1.00 18.87 178 PRO A O 1
ATOM 1458 N N . GLY A 1 179 ? 9.836 45.176 -20.744 1.00 17.60 179 GLY A N 1
ATOM 1459 C CA . GLY A 1 179 ? 8.749 46.091 -20.549 1.00 17.86 179 GLY A CA 1
ATOM 1460 C C . GLY A 1 179 ? 9.058 47.240 -19.614 1.00 18.55 179 GLY A C 1
ATOM 1461 O O . GLY A 1 179 ? 10.209 47.451 -19.204 1.00 19.00 179 GLY A O 1
ATOM 1462 N N . PRO A 1 180 ? 8.042 48.024 -19.251 1.00 17.02 180 PRO A N 1
ATOM 1463 C CA . PRO A 1 180 ? 8.192 49.202 -18.423 1.00 19.27 180 PRO A CA 1
ATOM 1464 C C . PRO A 1 180 ? 8.771 48.932 -17.029 1.00 19.49 180 PRO A C 1
ATOM 1465 O O . PRO A 1 180 ? 8.475 47.883 -16.408 1.00 18.79 180 PRO A O 1
ATOM 1469 N N . ALA A 1 181 ? 9.507 49.918 -16.528 1.00 18.35 181 ALA A N 1
ATOM 1470 C CA . ALA A 1 181 ? 10.131 49.840 -15.232 1.00 18.40 181 ALA A CA 1
ATOM 1471 C C . ALA A 1 181 ? 9.130 49.647 -14.102 1.00 18.76 181 ALA A C 1
ATOM 1472 O O . ALA A 1 181 ? 9.472 49.039 -13.109 1.00 16.92 181 ALA A O 1
ATOM 1474 N N . SER A 1 182 ? 7.950 50.250 -14.224 1.00 17.09 182 SER A N 1
ATOM 1475 C CA . SER A 1 182 ? 6.939 50.242 -13.167 1.00 19.68 182 SER A CA 1
ATOM 1476 C C . SER A 1 182 ? 6.591 48.805 -12.695 1.00 19.03 182 SER A C 1
ATOM 1477 O O . SER A 1 182 ? 6.358 48.586 -11.511 1.00 20.47 182 SER A O 1
ATOM 1480 N N . ALA A 1 183 ? 6.651 47.859 -13.609 1.00 17.94 183 ALA A N 1
ATOM 1481 C CA . ALA A 1 183 ? 6.449 46.455 -13.293 1.00 18.33 183 ALA A CA 1
ATOM 1482 C C . ALA A 1 183 ? 7.410 45.902 -12.231 1.00 17.51 183 ALA A C 1
ATOM 1483 O O . ALA A 1 183 ? 7.038 44.993 -11.504 1.00 18.43 183 ALA A O 1
ATOM 1485 N N . LEU A 1 184 ? 8.636 46.442 -12.192 1.00 16.99 184 LEU A N 1
ATOM 1486 C CA . LEU A 1 184 ? 9.637 45.949 -11.302 1.00 18.56 184 LEU A CA 1
ATOM 1487 C C . LEU A 1 184 ? 9.372 46.433 -9.831 1.00 18.57 184 LEU A C 1
ATOM 1488 O O . LEU A 1 184 ? 9.826 45.827 -8.930 1.00 21.57 184 LEU A O 1
ATOM 1493 N N A PHE A 1 185 ? 8.658 47.572 -9.751 0.36 18.99 185 PHE A N 1
ATOM 1494 N N B PHE A 1 185 ? 8.694 47.508 -9.630 0.64 18.47 185 PHE A N 1
ATOM 1495 C CA A PHE A 1 185 ? 8.143 48.286 -8.557 0.36 19.06 185 PHE A CA 1
ATOM 1496 C CA B PHE A 1 185 ? 8.494 47.948 -8.300 0.64 19.92 185 PHE A CA 1
ATOM 1497 C C A PHE A 1 185 ? 6.598 48.195 -8.401 0.36 20.00 185 PHE A C 1
ATOM 1498 C C B PHE A 1 185 ? 7.143 47.432 -7.774 0.64 19.59 185 PHE A C 1
ATOM 1499 O O A PHE A 1 185 ? 5.846 49.159 -8.666 0.36 18.35 185 PHE A O 1
ATOM 1500 O O B PHE A 1 185 ? 6.724 47.806 -6.697 0.64 22.09 185 PHE A O 1
ATOM 1515 N N A ASN A 1 186 ? 6.145 47.039 -7.941 0.36 18.55 186 ASN A N 1
ATOM 1516 N N B ASN A 1 186 ? 6.448 46.647 -8.577 0.64 18.63 186 ASN A N 1
ATOM 1517 C CA A ASN A 1 186 ? 4.729 46.702 -7.929 0.36 18.24 186 ASN A CA 1
ATOM 1518 C CA B ASN A 1 186 ? 5.059 46.312 -8.284 0.64 19.38 186 ASN A CA 1
ATOM 1519 C C A ASN A 1 186 ? 4.285 45.931 -6.667 0.36 17.57 186 ASN A C 1
ATOM 1520 C C B ASN A 1 186 ? 5.112 45.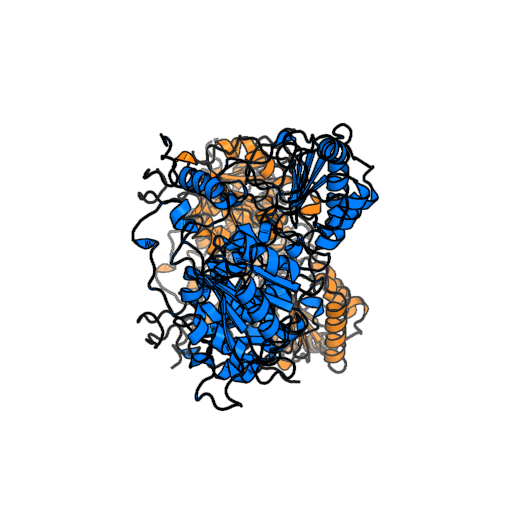417 -7.059 0.64 18.29 186 ASN A C 1
ATOM 1521 O O A ASN A 1 186 ? 3.332 45.141 -6.680 0.36 14.63 186 ASN A O 1
ATOM 1522 O O B ASN A 1 186 ? 5.945 44.471 -7.001 0.64 19.12 186 ASN A O 1
ATOM 1531 N N A ASP A 1 187 ? 4.906 46.234 -5.547 0.36 18.62 187 ASP A N 1
ATOM 1532 N N B ASP A 1 187 ? 4.308 45.803 -6.081 0.64 20.26 187 ASP A N 1
ATOM 1533 C CA A ASP A 1 187 ? 4.634 45.488 -4.306 0.36 20.50 187 ASP A CA 1
ATOM 1534 C CA B ASP A 1 187 ? 4.289 45.201 -4.746 0.64 21.86 187 ASP A CA 1
ATOM 1535 C C A ASP A 1 187 ? 3.137 45.478 -3.865 0.36 21.05 187 ASP A C 1
ATOM 1536 C C B ASP A 1 187 ? 2.841 45.170 -4.201 0.64 21.30 187 ASP A C 1
ATOM 1537 O O A ASP A 1 187 ? 2.460 46.512 -4.108 0.36 22.68 187 ASP A O 1
ATOM 1538 O O B ASP A 1 187 ? 1.897 45.800 -4.695 0.64 21.74 187 ASP A O 1
ATOM 1547 N N . GLU A 1 188 ? 2.666 44.374 -3.202 1.00 19.14 188 GLU A N 1
ATOM 1548 C CA . GLU A 1 188 ? 1.380 44.323 -2.491 1.00 21.94 188 GLU A CA 1
ATOM 1549 C C . GLU A 1 188 ? 1.139 45.669 -1.806 1.00 21.61 188 GLU A C 1
ATOM 1550 O O . GLU A 1 188 ? 2.049 46.292 -1.310 1.00 20.98 188 GLU A O 1
ATOM 1556 N N . ALA A 1 189 ? -0.100 46.107 -1.767 1.00 22.57 189 ALA A N 1
ATOM 1557 C CA . ALA A 1 189 ? -0.523 47.163 -0.834 1.00 21.03 189 ALA A CA 1
ATOM 1558 C C . ALA A 1 189 ? -0.756 46.570 0.539 1.00 19.03 189 ALA A C 1
ATOM 1559 O O . ALA A 1 189 ? -0.927 45.373 0.658 1.00 21.59 189 ALA A O 1
ATOM 1561 N N . SER A 1 190 ? -0.796 47.379 1.574 1.00 18.13 190 SER A N 1
ATOM 1562 C CA . SER A 1 190 ? -1.306 46.865 2.888 1.00 17.91 190 SER A CA 1
ATOM 1563 C C . SER A 1 190 ? -2.745 46.276 2.753 1.00 18.61 190 SER A C 1
ATOM 1564 O O . SER A 1 190 ? -3.578 46.833 2.034 1.00 18.32 190 SER A O 1
ATOM 1567 N N . ASP A 1 191 ? -3.045 45.171 3.472 1.00 17.79 191 ASP A N 1
ATOM 1568 C CA . ASP A 1 191 ? -4.439 44.665 3.600 1.00 18.35 191 ASP A CA 1
ATOM 1569 C C . ASP A 1 191 ? -5.174 45.693 4.406 1.00 18.51 191 ASP A C 1
ATOM 1570 O O . ASP A 1 191 ? -4.778 45.983 5.542 1.00 18.39 191 ASP A O 1
ATOM 1575 N N A GLU A 1 192 ? -6.223 46.287 3.851 0.57 20.35 192 GLU A N 1
ATOM 1576 N N B GLU A 1 192 ? -6.244 46.264 3.840 0.43 19.74 192 GLU A N 1
ATOM 1577 C CA A GLU A 1 192 ? -6.844 47.436 4.535 0.57 21.83 192 GLU A CA 1
ATOM 1578 C CA B GLU A 1 192 ? -6.970 47.382 4.488 0.43 20.83 192 GLU A CA 1
ATOM 1579 C C A GLU A 1 192 ? -7.454 47.067 5.922 0.57 20.50 192 GLU A C 1
ATOM 1580 C C B GLU A 1 192 ? -7.450 47.051 5.906 0.43 20.14 192 GLU A C 1
ATOM 1581 O O A GLU A 1 192 ? -7.206 47.778 6.906 0.57 20.65 192 GLU A O 1
ATOM 1582 O O B GLU A 1 192 ? -7.150 47.774 6.867 0.43 20.24 192 GLU A O 1
ATOM 1593 N N . ALA A 1 193 ? -8.134 45.922 6.051 1.00 21.01 193 ALA A N 1
ATOM 1594 C CA . ALA A 1 193 ? -8.681 45.525 7.358 1.00 20.20 193 ALA A CA 1
ATOM 1595 C C . ALA A 1 193 ? -7.605 45.331 8.391 1.00 20.32 193 ALA A C 1
ATOM 1596 O O . ALA A 1 193 ? -7.748 45.741 9.519 1.00 19.93 193 ALA A O 1
ATOM 1598 N N . SER A 1 194 ? -6.508 44.704 7.978 1.00 17.04 194 SER A N 1
ATOM 1599 C CA . SER A 1 194 ? -5.367 44.560 8.845 1.00 17.74 194 SER A CA 1
ATOM 1600 C C . SER A 1 194 ? -4.727 45.838 9.271 1.00 15.33 194 SER A C 1
ATOM 1601 O O . SER A 1 194 ? -4.380 45.997 10.491 1.00 19.36 194 SER A O 1
ATOM 1604 N N . LEU A 1 195 ? -4.559 46.740 8.336 1.00 16.41 195 LEU A N 1
ATOM 1605 C CA . LEU A 1 195 ? -3.940 48.059 8.642 1.00 19.45 195 LEU A CA 1
ATOM 1606 C C . LEU A 1 195 ? -4.802 48.797 9.707 1.00 19.74 195 LEU A C 1
ATOM 1607 O O . LEU A 1 195 ? -4.323 49.275 10.731 1.00 20.26 195 LEU A O 1
ATOM 1612 N N . ASN A 1 196 ? -6.083 48.884 9.383 1.00 20.43 196 ASN A N 1
ATOM 1613 C CA . ASN A 1 196 ? -7.073 49.490 10.307 1.00 22.40 196 ASN A CA 1
ATOM 1614 C C . ASN A 1 196 ? -7.069 48.827 11.670 1.00 22.54 196 ASN A C 1
ATOM 1615 O O . ASN A 1 196 ? -7.009 49.533 12.667 1.00 22.21 196 ASN A O 1
ATOM 1620 N N . ALA A 1 197 ? -7.059 47.477 11.709 1.00 21.92 197 ALA A N 1
ATOM 1621 C CA . ALA A 1 197 ? -7.078 46.759 12.961 1.00 21.95 197 ALA A CA 1
ATOM 1622 C C . ALA A 1 197 ? -5.779 46.999 13.766 1.00 20.70 197 ALA A C 1
ATOM 1623 O O . ALA A 1 197 ? -5.780 47.216 14.944 1.00 19.06 197 ALA A O 1
ATOM 1625 N N . ALA A 1 198 ? -4.635 46.999 13.091 1.00 19.53 198 ALA A N 1
ATOM 1626 C CA . ALA A 1 198 ? -3.369 47.136 13.792 1.00 18.49 198 ALA A CA 1
ATOM 1627 C C . ALA A 1 198 ? -3.288 48.517 14.465 1.00 19.82 198 ALA A C 1
ATOM 1628 O O . ALA A 1 198 ? -2.793 48.642 15.560 1.00 20.47 198 ALA A O 1
ATOM 1630 N N . VAL A 1 199 ? -3.699 49.525 13.724 1.00 20.77 199 VAL A N 1
ATOM 1631 C CA . VAL A 1 199 ? -3.751 50.880 14.242 1.00 21.14 199 VAL A CA 1
ATOM 1632 C C . VAL A 1 199 ? -4.731 50.980 15.422 1.00 21.29 199 VAL A C 1
ATOM 1633 O O . VAL A 1 199 ? -4.394 51.525 16.442 1.00 20.94 199 VAL A O 1
ATOM 1637 N N . GLU A 1 200 ? -5.895 50.364 15.292 1.00 23.03 200 GLU A N 1
ATOM 1638 C CA . GLU A 1 200 ? -6.912 50.435 16.392 1.00 24.16 200 GLU A CA 1
ATOM 1639 C C . GLU A 1 200 ? -6.476 49.703 17.669 1.00 25.38 200 GLU A C 1
ATOM 1640 O O . GLU A 1 200 ? -6.618 50.226 18.781 1.00 24.34 200 GLU A O 1
ATOM 1646 N N . GLU A 1 201 ? -5.823 48.548 17.526 1.00 21.64 201 GLU A N 1
ATOM 1647 C CA . GLU A 1 201 ? -5.267 47.831 18.639 1.00 20.20 201 GLU A CA 1
ATOM 1648 C C . GLU A 1 201 ? -4.188 48.595 19.310 1.00 23.47 201 GLU A C 1
ATOM 1649 O O . GLU A 1 201 ? -3.994 48.462 20.526 1.00 23.86 201 GLU A O 1
ATOM 1655 N N . THR A 1 202 ? -3.444 49.376 18.519 1.00 22.61 202 THR A N 1
ATOM 1656 C CA . THR A 1 202 ? -2.395 50.182 19.070 1.00 21.39 202 THR A CA 1
ATOM 1657 C C . THR A 1 202 ? -3.035 51.301 19.928 1.00 23.36 202 THR A C 1
ATOM 1658 O O . THR A 1 202 ? -2.592 51.525 21.033 1.00 25.34 202 THR A O 1
ATOM 1662 N N . LEU A 1 203 ? -4.064 51.936 19.413 1.00 25.23 203 LEU A N 1
ATOM 1663 C CA . LEU A 1 203 ? -4.840 52.914 20.251 1.00 27.37 203 LEU A CA 1
ATOM 1664 C C . LEU A 1 203 ? -5.427 52.256 21.556 1.00 26.52 203 LEU A C 1
ATOM 1665 O O . LEU A 1 203 ? -5.229 52.801 22.643 1.00 31.73 203 LEU A O 1
ATOM 1670 N N A LYS A 1 204 ? -6.098 51.108 21.430 0.40 29.98 204 LYS A N 1
ATOM 1671 N N B LYS A 1 204 ? -6.045 51.092 21.462 0.60 30.10 204 LYS A N 1
ATOM 1672 C CA A LYS A 1 204 ? -6.568 50.338 22.605 0.40 29.91 204 LYS A CA 1
ATOM 1673 C CA B LYS A 1 204 ? -6.567 50.420 22.669 0.60 29.67 204 LYS A CA 1
ATOM 1674 C C A LYS A 1 204 ? -5.409 50.219 23.606 0.40 31.56 204 LYS A C 1
ATOM 1675 C C B LYS A 1 204 ? -5.457 49.992 23.654 0.60 30.32 204 LYS A C 1
ATOM 1676 O O A LYS A 1 204 ? -5.495 50.716 24.765 0.40 28.92 204 LYS A O 1
ATOM 1677 O O B LYS A 1 204 ? -5.629 49.993 24.886 0.60 25.04 204 LYS A O 1
ATOM 1688 N N . PHE A 1 205 ? -4.286 49.672 23.128 1.00 29.75 205 PHE A N 1
ATOM 1689 C CA . PHE A 1 205 ? -3.162 49.378 24.015 1.00 34.18 205 PHE A CA 1
ATOM 1690 C C . PHE A 1 205 ? -2.653 50.592 24.784 1.00 30.90 205 PHE A C 1
ATOM 1691 O O . PHE A 1 205 ? -2.289 50.488 26.009 1.00 30.73 205 PHE A O 1
ATOM 1699 N N . ILE A 1 206 ? -2.612 51.738 24.132 1.00 24.85 206 ILE A N 1
ATOM 1700 C CA . ILE A 1 206 ? -2.040 52.888 24.760 1.00 28.61 206 ILE A CA 1
ATOM 1701 C C . ILE A 1 206 ? -3.112 53.808 25.402 1.00 29.62 206 ILE A C 1
ATOM 1702 O O . ILE A 1 206 ? -2.819 54.949 25.781 1.00 33.15 206 ILE A O 1
ATOM 1707 N N . GLU A 1 207 ? -4.352 53.353 25.443 1.00 32.63 207 GLU A N 1
ATOM 1708 C CA . GLU A 1 207 ? -5.447 54.234 25.922 1.00 35.89 207 GLU A CA 1
ATOM 1709 C C . GLU A 1 207 ? -5.153 54.653 27.370 1.00 33.50 207 GLU A C 1
ATOM 1710 O O . GLU A 1 207 ? -5.197 55.839 27.686 1.00 34.39 207 GLU A O 1
ATOM 1716 N N . ASN A 1 208 ? -4.707 53.679 28.166 1.00 32.85 208 ASN A N 1
ATOM 1717 C CA . ASN A 1 208 ? -4.333 53.980 29.571 1.00 39.32 208 ASN A CA 1
ATOM 1718 C C . ASN A 1 208 ? -2.822 53.731 29.873 1.00 45.74 208 ASN A C 1
ATOM 1719 O O . ASN A 1 208 ? -2.442 53.215 30.943 1.00 46.24 208 ASN A O 1
ATOM 1724 N N . ARG A 1 209 ? -1.975 54.039 28.885 1.00 44.15 209 ARG A N 1
ATOM 1725 C CA . ARG A 1 209 ? -0.515 53.968 29.025 1.00 39.53 209 ARG A CA 1
ATOM 1726 C C . ARG A 1 209 ? -0.077 55.317 28.453 1.00 36.95 209 ARG A C 1
ATOM 1727 O O . ARG A 1 209 ? 0.044 55.498 27.247 1.00 43.25 209 ARG A O 1
ATOM 1735 N N . ASP A 1 210 ? 0.051 56.323 29.301 1.00 43.16 210 ASP A N 1
ATOM 1736 C CA . ASP A 1 210 ? 0.372 57.652 28.785 1.00 41.62 210 ASP A CA 1
ATOM 1737 C C . ASP A 1 210 ? 1.900 57.850 28.585 1.00 36.84 210 ASP A C 1
ATOM 1738 O O . ASP A 1 210 ? 2.317 58.766 27.875 1.00 33.15 210 ASP A O 1
ATOM 1743 N N . LYS A 1 211 ? 2.736 57.031 29.205 1.00 32.39 211 LYS A N 1
ATOM 1744 C CA . LYS A 1 211 ? 4.190 57.282 28.989 1.00 31.78 211 LYS A CA 1
ATOM 1745 C C . LYS A 1 211 ? 4.715 56.365 27.836 1.00 24.27 211 LYS A C 1
ATOM 1746 O O . LYS A 1 211 ? 5.187 55.236 28.091 1.00 26.91 211 LYS A O 1
ATOM 1752 N N . VAL A 1 212 ? 4.547 56.896 26.641 1.00 22.65 212 VAL A N 1
ATOM 1753 C CA . VAL A 1 212 ? 4.898 56.178 25.370 1.00 24.84 212 VAL A CA 1
ATOM 1754 C C . VAL A 1 212 ? 6.249 56.666 24.842 1.00 23.55 212 VAL A C 1
ATOM 1755 O O . VAL A 1 212 ? 6.426 57.834 24.560 1.00 22.86 212 VAL A O 1
ATOM 1759 N N . ALA A 1 213 ? 7.149 55.690 24.652 1.00 23.17 213 ALA A N 1
ATOM 1760 C CA . ALA A 1 213 ? 8.441 55.905 24.040 1.00 21.82 213 ALA A CA 1
ATOM 1761 C C . ALA A 1 213 ? 8.406 55.243 22.624 1.00 22.70 213 ALA A C 1
ATOM 1762 O O . ALA A 1 213 ? 7.656 54.280 22.414 1.00 22.63 213 ALA A O 1
ATOM 1764 N N . VAL A 1 214 ? 9.134 55.831 21.697 1.00 20.72 214 VAL A N 1
ATOM 1765 C CA . VAL A 1 214 ? 9.278 55.311 20.300 1.00 22.14 214 VAL A CA 1
ATOM 1766 C C . VAL A 1 214 ? 10.784 54.928 20.151 1.00 21.55 214 VAL A C 1
ATOM 1767 O O . VAL A 1 214 ? 11.692 55.713 20.485 1.00 20.30 214 VAL A O 1
ATOM 1771 N N . LEU A 1 215 ? 11.027 53.705 19.705 1.00 19.06 215 LEU A N 1
ATOM 1772 C CA . LEU A 1 215 ? 12.378 53.160 19.527 1.00 18.72 215 LEU A CA 1
ATOM 1773 C C . LEU A 1 215 ? 12.591 52.926 18.025 1.00 19.38 215 LEU A C 1
ATOM 1774 O O . LEU A 1 215 ? 11.928 52.061 17.426 1.00 17.04 215 LEU A O 1
ATOM 1779 N N . VAL A 1 216 ? 13.439 53.770 17.422 1.00 17.01 216 VAL A N 1
ATOM 1780 C CA . VAL A 1 216 ? 13.686 53.744 15.973 1.00 18.40 216 VAL A CA 1
ATOM 1781 C C . VAL A 1 216 ? 14.743 52.664 15.665 1.00 18.16 216 VAL A C 1
ATOM 1782 O O . VAL A 1 216 ? 15.808 52.663 16.268 1.00 17.08 216 VAL A O 1
ATOM 1786 N N . GLY A 1 217 ? 14.391 51.728 14.779 1.00 14.97 217 GLY A N 1
ATOM 1787 C CA . GLY A 1 217 ? 15.179 50.543 14.511 1.00 15.43 217 GLY A CA 1
ATOM 1788 C C . GLY A 1 217 ? 15.892 50.571 13.156 1.00 14.77 217 GLY A C 1
ATOM 1789 O O . GLY A 1 217 ? 15.601 51.419 12.326 1.00 13.78 217 GLY A O 1
ATOM 1790 N N . SER A 1 218 ? 16.860 49.675 12.979 1.00 16.07 218 SER A N 1
ATOM 1791 C CA . SER A 1 218 ? 17.762 49.723 11.830 1.00 17.66 218 SER A CA 1
ATOM 1792 C C . SER A 1 218 ? 17.167 49.172 10.538 1.00 17.51 218 SER A C 1
ATOM 1793 O O . SER A 1 218 ? 17.836 49.191 9.498 1.00 17.40 218 SER A O 1
ATOM 1796 N N A LYS A 1 219 ? 15.903 48.741 10.586 0.57 16.62 219 LYS A N 1
ATOM 1797 N N B LYS A 1 219 ? 15.901 48.718 10.558 0.43 16.67 219 LYS A N 1
ATOM 1798 C CA A LYS A 1 219 ? 15.204 48.384 9.360 0.57 15.63 219 LYS A CA 1
ATOM 1799 C CA B LYS A 1 219 ? 15.190 48.407 9.293 0.43 15.71 219 LYS A CA 1
ATOM 1800 C C A LYS A 1 219 ? 14.250 49.465 8.898 0.57 15.59 219 LYS A C 1
ATOM 1801 C C B LYS A 1 219 ? 14.322 49.531 8.781 0.43 15.56 219 LYS A C 1
ATOM 1802 O O A LYS A 1 219 ? 13.435 49.238 8.000 0.57 15.43 219 LYS A O 1
ATOM 1803 O O B LYS A 1 219 ? 13.649 49.401 7.740 0.43 14.71 219 LYS A O 1
ATOM 1814 N N . LEU A 1 220 ? 14.377 50.696 9.430 1.00 15.65 220 LEU A N 1
ATOM 1815 C CA . LEU A 1 220 ? 13.390 51.730 9.076 1.00 14.84 220 LEU A CA 1
ATOM 1816 C C . LEU A 1 220 ? 13.565 52.172 7.672 1.00 15.38 220 LEU A C 1
ATOM 1817 O O . LEU A 1 220 ? 12.573 52.495 6.976 1.00 15.95 220 LEU A O 1
ATOM 1822 N N . ARG A 1 221 ? 14.823 52.309 7.222 1.00 14.45 221 ARG A N 1
ATOM 1823 C CA . ARG A 1 221 ? 15.047 52.737 5.819 1.00 15.96 221 ARG A CA 1
ATOM 1824 C C . ARG A 1 221 ? 14.649 51.659 4.814 1.00 15.08 221 ARG A C 1
ATOM 1825 O O . ARG A 1 221 ? 14.104 51.945 3.791 1.00 16.56 221 ARG A O 1
ATOM 1833 N N . ALA A 1 222 ? 14.891 50.399 5.141 1.00 15.32 222 ALA A N 1
ATOM 1834 C CA . ALA A 1 222 ? 14.444 49.310 4.304 1.00 18.25 222 ALA A CA 1
ATOM 1835 C C . ALA A 1 222 ? 12.954 49.307 4.101 1.00 17.59 222 ALA A C 1
ATOM 1836 O O . ALA A 1 222 ? 12.442 48.953 3.042 1.00 17.03 222 ALA A O 1
ATOM 1838 N N . ALA A 1 223 ? 12.205 49.702 5.135 1.00 16.68 223 ALA A N 1
ATOM 1839 C CA . ALA A 1 223 ? 10.774 49.845 4.989 1.00 16.98 223 ALA A CA 1
ATOM 1840 C C . ALA A 1 223 ? 10.322 51.181 4.347 1.00 18.75 223 ALA A C 1
ATOM 1841 O O . ALA A 1 223 ? 9.095 51.411 4.253 1.00 20.03 223 ALA A O 1
ATOM 1843 N N . ALA A 1 224 ? 11.258 52.045 3.916 1.00 17.27 224 ALA A N 1
ATOM 1844 C CA . ALA A 1 224 ? 10.980 53.360 3.353 1.00 19.29 224 ALA A CA 1
ATOM 1845 C C . ALA A 1 224 ? 10.030 54.167 4.231 1.00 18.03 224 ALA A C 1
ATOM 1846 O O . ALA A 1 224 ? 9.103 54.822 3.725 1.00 21.18 224 ALA A O 1
ATOM 1848 N N . ALA A 1 225 ? 10.228 54.092 5.542 1.00 18.11 225 ALA A N 1
ATOM 1849 C CA . ALA A 1 225 ? 9.272 54.609 6.509 1.00 17.20 225 ALA A CA 1
ATOM 1850 C C . ALA A 1 225 ? 9.833 55.772 7.346 1.00 20.62 225 ALA A C 1
ATOM 1851 O O . ALA A 1 225 ? 9.297 56.144 8.391 1.00 18.62 225 ALA A O 1
ATOM 1853 N N . GLU A 1 226 ? 10.969 56.303 6.934 1.00 18.32 226 GLU A N 1
ATOM 1854 C CA . GLU A 1 226 ? 11.626 57.304 7.753 1.00 18.84 226 GLU A CA 1
ATOM 1855 C C . GLU A 1 226 ? 10.756 58.584 7.880 1.00 19.46 226 GLU A C 1
ATOM 1856 O O . GLU A 1 226 ? 10.538 59.113 8.980 1.00 21.66 226 GLU A O 1
ATOM 1862 N N . GLU A 1 227 ? 10.282 59.039 6.771 1.00 20.54 227 GLU A N 1
ATOM 1863 C CA . GLU A 1 227 ? 9.415 60.208 6.748 1.00 26.05 227 GLU A CA 1
ATOM 1864 C C . GLU A 1 227 ? 8.139 59.976 7.557 1.00 26.19 227 GLU A C 1
ATOM 1865 O O . GLU A 1 227 ? 7.728 60.846 8.295 1.00 25.81 227 GLU A O 1
ATOM 1871 N N . ALA A 1 228 ? 7.545 58.780 7.450 1.00 22.64 228 ALA A N 1
ATOM 1872 C CA . ALA A 1 228 ? 6.297 58.491 8.128 1.00 22.57 228 ALA A CA 1
ATOM 1873 C C . ALA A 1 228 ? 6.562 58.470 9.600 1.00 21.75 228 ALA A C 1
ATOM 1874 O O . ALA A 1 228 ? 5.702 58.803 10.371 1.00 24.75 228 ALA A O 1
ATOM 1876 N N . ALA A 1 229 ? 7.759 58.031 10.032 1.00 20.08 229 ALA A N 1
ATOM 1877 C CA . ALA A 1 229 ? 8.064 57.956 11.431 1.00 20.03 229 ALA A CA 1
ATOM 1878 C C . ALA A 1 229 ? 8.102 59.380 12.063 1.00 20.05 229 ALA A C 1
ATOM 1879 O O . ALA A 1 229 ? 7.809 59.521 13.211 1.00 22.36 229 ALA A O 1
ATOM 1881 N N . VAL A 1 230 ? 8.536 60.363 11.304 1.00 20.22 230 VAL A N 1
ATOM 1882 C CA . VAL A 1 230 ? 8.573 61.765 11.825 1.00 23.09 230 VAL A CA 1
ATOM 1883 C C . VAL A 1 230 ? 7.117 62.204 11.999 1.00 23.93 230 VAL A C 1
ATOM 1884 O O . VAL A 1 230 ? 6.768 62.751 13.026 1.00 26.92 230 VAL A O 1
ATOM 1888 N N . LYS A 1 231 ? 6.286 61.922 11.039 1.00 23.48 231 LYS A N 1
ATOM 1889 C CA . LYS A 1 231 ? 4.864 62.286 11.164 1.00 28.04 231 LYS A CA 1
ATOM 1890 C C . LYS A 1 231 ? 4.188 61.702 12.371 1.00 27.04 231 LYS A C 1
ATOM 1891 O O . LYS A 1 231 ? 3.452 62.409 13.065 1.00 25.36 231 LYS A O 1
ATOM 1897 N N . PHE A 1 232 ? 4.408 60.401 12.622 1.00 22.56 232 PHE A N 1
ATOM 1898 C CA . PHE A 1 232 ? 3.918 59.749 13.780 1.00 25.80 232 PHE A CA 1
ATOM 1899 C C . PHE A 1 232 ? 4.486 60.395 15.044 1.00 26.56 232 PHE A C 1
ATOM 1900 O O . PHE A 1 232 ? 3.724 60.700 15.971 1.00 24.32 232 PHE A O 1
ATOM 1908 N N . ALA A 1 233 ? 5.802 60.612 15.090 1.00 25.59 233 ALA A N 1
ATOM 1909 C CA . ALA A 1 233 ? 6.421 61.073 16.318 1.00 24.52 233 ALA A CA 1
ATOM 1910 C C . ALA A 1 233 ? 5.872 62.477 16.708 1.00 25.50 233 ALA A C 1
ATOM 1911 O O . ALA A 1 233 ? 5.623 62.696 17.874 1.00 28.63 233 ALA A O 1
ATOM 1913 N N . ASP A 1 234 ? 5.711 63.336 15.723 1.00 22.58 234 ASP A N 1
ATOM 1914 C CA . ASP A 1 234 ? 5.182 64.679 15.905 1.00 28.48 234 ASP A CA 1
ATOM 1915 C C . ASP A 1 234 ? 3.724 64.655 16.416 1.00 31.15 234 ASP A C 1
ATOM 1916 O O . ASP A 1 234 ? 3.411 65.437 17.307 1.00 30.04 234 ASP A O 1
ATOM 1921 N N . ALA A 1 235 ? 2.898 63.723 15.936 1.00 28.06 235 ALA A N 1
ATOM 1922 C CA . ALA A 1 235 ? 1.518 63.549 16.409 1.00 25.05 235 ALA A CA 1
ATOM 1923 C C . ALA A 1 235 ? 1.448 63.022 17.801 1.00 28.89 235 ALA A C 1
ATOM 1924 O O . ALA A 1 235 ? 0.700 63.546 18.636 1.00 28.72 235 ALA A O 1
ATOM 1926 N N . LEU A 1 236 ? 2.269 62.039 18.108 1.00 23.97 236 LEU A N 1
ATOM 1927 C CA . LEU A 1 236 ? 2.292 61.427 19.428 1.00 26.65 236 LEU A CA 1
ATOM 1928 C C . LEU A 1 236 ? 2.794 62.383 20.497 1.00 29.76 236 LEU A C 1
ATOM 1929 O O . LEU A 1 236 ? 2.312 62.349 21.654 1.00 29.18 236 LEU A O 1
ATOM 1934 N N . GLY A 1 237 ? 3.830 63.145 20.159 1.00 31.42 237 GLY A N 1
ATOM 1935 C CA . GLY A 1 237 ? 4.552 63.985 21.130 1.00 28.37 237 GLY A CA 1
ATOM 1936 C C . GLY A 1 237 ? 5.218 63.190 22.219 1.00 32.55 237 GLY A C 1
ATOM 1937 O O . GLY A 1 237 ? 5.417 63.698 23.341 1.00 32.20 237 GLY A O 1
ATOM 1938 N N . GLY A 1 238 ? 5.542 61.920 21.957 1.00 25.76 238 GLY A N 1
ATOM 1939 C CA . GLY A 1 238 ? 6.361 61.136 22.885 1.00 24.50 238 GLY A CA 1
ATOM 1940 C C . GLY A 1 238 ? 7.883 61.309 22.700 1.00 23.78 238 GLY A C 1
ATOM 1941 O O . GLY A 1 238 ? 8.315 62.063 21.869 1.00 29.83 238 GLY A O 1
ATOM 1942 N N . ALA A 1 239 ? 8.635 60.585 23.497 1.00 23.68 239 ALA A N 1
ATOM 1943 C CA . ALA A 1 239 ? 10.089 60.565 23.483 1.00 23.10 239 ALA A CA 1
ATOM 1944 C C . ALA A 1 239 ? 10.473 59.566 22.384 1.00 22.75 239 ALA A C 1
ATOM 1945 O O . ALA A 1 239 ? 9.968 58.439 22.433 1.00 25.47 239 ALA A O 1
ATOM 1947 N N . VAL A 1 240 ? 11.410 59.950 21.547 1.00 21.66 240 VAL A N 1
ATOM 1948 C CA . VAL A 1 240 ? 11.892 59.099 20.424 1.00 21.63 240 VAL A CA 1
ATOM 1949 C C . VAL A 1 240 ? 13.386 58.855 20.651 1.00 20.74 240 VAL A C 1
ATOM 1950 O O . VAL A 1 240 ? 14.175 59.827 20.704 1.00 20.87 240 VAL A O 1
ATOM 1954 N N . ALA A 1 241 ? 13.812 57.575 20.767 1.00 18.65 241 ALA A N 1
ATOM 1955 C CA . ALA A 1 241 ? 15.236 57.263 20.772 1.00 19.16 241 ALA A CA 1
ATOM 1956 C C . ALA A 1 241 ? 15.552 56.306 19.578 1.00 22.26 241 ALA A C 1
ATOM 1957 O O . ALA A 1 241 ? 14.603 55.625 19.043 1.00 18.29 241 ALA A O 1
ATOM 1959 N N . THR A 1 242 ? 16.823 56.328 19.145 1.00 20.10 242 THR A N 1
ATOM 1960 C CA . THR A 1 242 ? 17.314 55.396 18.077 1.00 18.25 242 THR A CA 1
ATOM 1961 C C . THR A 1 242 ? 18.125 54.295 18.660 1.00 17.80 242 THR A C 1
ATOM 1962 O O . THR A 1 242 ? 18.958 54.497 19.523 1.00 18.99 242 THR A O 1
ATOM 1966 N N . MET A 1 243 ? 17.937 53.061 18.156 1.00 16.80 243 MET A N 1
ATOM 1967 C CA . MET A 1 243 ? 18.891 52.027 18.396 1.00 16.94 243 MET A CA 1
ATOM 1968 C C . MET A 1 243 ? 20.202 52.431 17.749 1.00 17.62 243 MET A C 1
ATOM 1969 O O . MET A 1 243 ? 20.270 53.255 16.839 1.00 16.10 243 MET A O 1
ATOM 1974 N N . ALA A 1 244 ? 21.267 51.870 18.279 1.00 16.85 244 ALA A N 1
ATOM 1975 C CA . ALA A 1 244 ? 22.597 52.220 17.787 1.00 18.49 244 ALA A CA 1
ATOM 1976 C C . ALA A 1 244 ? 22.750 52.149 16.266 1.00 15.29 244 ALA A C 1
ATOM 1977 O O . ALA A 1 244 ? 23.198 53.110 15.606 1.00 16.93 244 ALA A O 1
ATOM 1979 N N . ALA A 1 245 ? 22.197 51.082 15.669 1.00 15.01 245 ALA A N 1
ATOM 1980 C CA . ALA A 1 245 ? 22.375 50.909 14.202 1.00 15.58 245 ALA A CA 1
ATOM 1981 C C . ALA A 1 245 ? 21.426 51.751 13.340 1.00 15.08 245 ALA A C 1
ATOM 1982 O O . ALA A 1 245 ? 21.532 51.776 12.113 1.00 15.00 245 ALA A O 1
ATOM 1984 N N . ALA A 1 246 ? 20.520 52.448 14.007 1.00 14.72 246 ALA A N 1
ATOM 1985 C CA . ALA A 1 246 ? 19.561 53.303 13.334 1.00 15.80 246 ALA A CA 1
ATOM 1986 C C . ALA A 1 246 ? 19.967 54.798 13.427 1.00 16.35 246 ALA A C 1
ATOM 1987 O O . ALA A 1 246 ? 19.193 55.698 13.127 1.00 16.33 246 ALA A O 1
ATOM 1989 N N . LYS A 1 247 ? 21.196 55.070 13.787 1.00 16.32 247 LYS A N 1
ATOM 1990 C CA . LYS A 1 247 ? 21.670 56.444 13.801 1.00 17.82 247 LYS A CA 1
ATOM 1991 C C . LYS A 1 247 ? 21.471 57.131 12.470 1.00 17.15 247 LYS A C 1
ATOM 1992 O O . LYS A 1 247 ? 21.875 56.623 11.385 1.00 16.27 247 LYS A O 1
ATOM 1998 N N . SER A 1 248 ? 20.837 58.301 12.499 1.00 15.45 248 SER A N 1
ATOM 1999 C CA . SER A 1 248 ? 20.494 59.082 11.331 1.00 15.75 248 SER A CA 1
ATOM 2000 C C . SER A 1 248 ? 19.201 58.693 10.635 1.00 15.58 248 SER A C 1
ATOM 2001 O O . SER A 1 248 ? 18.827 59.310 9.651 1.00 17.46 248 SER A O 1
ATOM 2004 N N . PHE A 1 249 ? 18.515 57.698 11.155 1.00 15.27 249 PHE A N 1
ATOM 2005 C CA . PHE A 1 249 ? 17.218 57.293 10.588 1.00 17.41 249 PHE A CA 1
ATOM 2006 C C . PHE A 1 249 ? 16.084 58.098 11.219 1.00 19.26 249 PHE A C 1
ATOM 2007 O O . PHE A 1 249 ? 14.950 57.842 10.884 1.00 21.10 249 PHE A O 1
ATOM 2015 N N . PHE A 1 250 ? 16.406 59.082 12.073 1.00 17.73 250 PHE A N 1
ATOM 2016 C CA . PHE A 1 250 ? 15.413 59.991 12.668 1.00 18.29 250 PHE A CA 1
ATOM 2017 C C . PHE A 1 250 ? 16.099 61.349 12.892 1.00 21.77 250 PHE A C 1
ATOM 2018 O O . PHE A 1 250 ? 17.306 61.377 13.230 1.00 20.55 250 PHE A O 1
ATOM 2026 N N . PRO A 1 251 ? 15.380 62.450 12.629 1.00 21.98 251 PRO A N 1
ATOM 2027 C CA . PRO A 1 251 ? 16.098 63.781 12.643 1.00 23.11 251 PRO A CA 1
ATOM 2028 C C . PRO A 1 251 ? 16.447 64.207 14.048 1.00 23.04 251 PRO A C 1
ATOM 2029 O O . PRO A 1 251 ? 15.594 64.192 14.962 1.00 25.59 251 PRO A O 1
ATOM 2033 N N . GLU A 1 252 ? 17.699 64.481 14.310 1.00 19.96 252 GLU A N 1
ATOM 2034 C CA . GLU A 1 252 ? 18.125 64.618 15.701 1.00 22.50 252 GLU A CA 1
ATOM 2035 C C . GLU A 1 252 ? 17.805 66.046 16.300 1.00 23.78 252 GLU A C 1
ATOM 2036 O O . GLU A 1 252 ? 17.841 66.203 17.545 1.00 25.45 252 GLU A O 1
ATOM 2042 N N . GLU A 1 253 ? 17.510 66.981 15.392 1.00 23.06 253 GLU A N 1
ATOM 2043 C CA . GLU A 1 253 ? 17.019 68.323 15.786 1.00 27.66 253 GLU A CA 1
ATOM 2044 C C . GLU A 1 253 ? 15.510 68.348 16.129 1.00 29.90 253 GLU A C 1
ATOM 2045 O O . GLU A 1 253 ? 15.012 69.333 16.696 1.00 28.79 253 GLU A O 1
ATOM 2051 N N . ASN A 1 254 ? 14.802 67.244 15.893 1.00 26.05 254 ASN A N 1
ATOM 2052 C CA . ASN A 1 254 ? 13.413 67.130 16.318 1.00 25.12 254 ASN A CA 1
ATOM 2053 C C . ASN A 1 254 ? 13.341 67.151 17.845 1.00 27.83 254 ASN A C 1
ATOM 2054 O O . ASN A 1 254 ? 14.051 66.369 18.533 1.00 28.05 254 ASN A O 1
ATOM 2059 N N . PRO A 1 255 ? 12.514 68.071 18.438 1.00 29.73 255 PRO A N 1
ATOM 2060 C CA . PRO A 1 255 ? 12.385 68.139 19.905 1.00 29.35 255 PRO A CA 1
ATOM 2061 C C . PRO A 1 255 ? 11.909 66.882 20.630 1.00 28.55 255 PRO A C 1
ATOM 2062 O O . PRO A 1 255 ? 12.095 66.761 21.835 1.00 29.58 255 PRO A O 1
ATOM 2066 N N . HIS A 1 256 ? 11.349 65.889 19.920 1.00 26.20 256 HIS A N 1
ATOM 2067 C CA . HIS A 1 256 ? 11.013 64.643 20.582 1.00 26.42 256 HIS A CA 1
ATOM 2068 C C . HIS A 1 256 ? 12.165 63.667 20.672 1.00 23.93 256 HIS A C 1
ATOM 2069 O O . HIS A 1 256 ? 12.068 62.695 21.396 1.00 25.12 256 HIS A O 1
ATOM 2076 N N . TYR A 1 257 ? 13.267 63.950 19.977 1.00 23.48 257 TYR A N 1
ATOM 2077 C CA . TYR A 1 257 ? 14.432 63.048 19.988 1.00 22.55 257 TYR A CA 1
ATOM 2078 C C . TYR A 1 257 ? 15.279 63.236 21.200 1.00 24.45 257 TYR A C 1
ATOM 2079 O O . TYR A 1 257 ? 15.791 64.349 21.432 1.00 26.36 257 TYR A O 1
ATOM 2088 N N . ILE A 1 258 ? 15.477 62.150 21.938 1.00 22.68 258 ILE A N 1
ATOM 2089 C CA . ILE A 1 258 ? 16.238 62.121 23.180 1.00 24.51 258 ILE A CA 1
ATOM 2090 C C . ILE A 1 258 ? 17.638 61.466 23.102 1.00 24.13 258 ILE A C 1
ATOM 2091 O O . ILE A 1 258 ? 18.364 61.413 24.090 1.00 24.41 258 ILE A O 1
ATOM 2096 N N . GLY A 1 259 ? 17.985 60.887 21.943 1.00 23.01 259 GLY A N 1
ATOM 2097 C CA . GLY A 1 259 ? 19.267 60.262 21.740 1.00 21.34 259 GLY A CA 1
ATOM 2098 C C . GLY A 1 259 ? 19.251 58.785 21.485 1.00 22.55 259 GLY A C 1
ATOM 2099 O O . GLY A 1 259 ? 18.224 58.216 21.127 1.00 18.84 259 GLY A O 1
ATOM 2100 N N . THR A 1 260 ? 20.413 58.182 21.663 1.00 21.88 260 THR A N 1
ATOM 2101 C CA . THR A 1 260 ? 20.598 56.738 21.555 1.00 23.03 260 THR A CA 1
ATOM 2102 C C . THR A 1 260 ? 20.101 55.925 22.725 1.00 24.12 260 THR A C 1
ATOM 2103 O O . THR A 1 260 ? 20.430 56.218 23.855 1.00 23.05 260 THR A O 1
ATOM 2107 N N . SER A 1 261 ? 19.309 54.889 22.439 1.00 20.02 261 SER A N 1
ATOM 2108 C CA . SER A 1 261 ? 19.011 53.784 23.347 1.00 19.40 261 SER A CA 1
ATOM 2109 C C . SER A 1 261 ? 19.880 52.559 23.043 1.00 24.94 261 SER A C 1
ATOM 2110 O O . SER A 1 261 ? 19.743 51.918 21.988 1.00 19.95 261 SER A O 1
ATOM 2113 N N . TRP A 1 262 ? 20.777 52.228 23.960 1.00 20.51 262 TRP A N 1
ATOM 2114 C CA . TRP A 1 262 ? 21.747 51.147 23.816 1.00 22.72 262 TRP A CA 1
ATOM 2115 C C . TRP A 1 262 ? 22.207 50.692 25.224 1.00 23.74 262 TRP A C 1
ATOM 2116 O O . TRP A 1 262 ? 23.394 50.693 25.593 1.00 23.37 262 TRP A O 1
ATOM 2127 N N . GLY A 1 263 ? 21.218 50.289 26.012 1.00 22.71 263 GLY A N 1
ATOM 2128 C CA . GLY A 1 263 ? 21.468 49.689 27.309 1.00 25.22 263 GLY A CA 1
ATOM 2129 C C . GLY A 1 263 ? 22.203 50.666 28.245 1.00 27.03 263 GLY A C 1
ATOM 2130 O O . GLY A 1 263 ? 21.895 51.867 28.266 1.00 26.67 263 GLY A O 1
ATOM 2131 N N . GLU A 1 264 ? 23.218 50.130 28.918 1.00 29.28 264 GLU A N 1
ATOM 2132 C CA . GLU A 1 264 ? 24.057 50.904 29.779 1.00 31.44 264 GLU A CA 1
ATOM 2133 C C . GLU A 1 264 ? 24.920 51.888 28.995 1.00 34.33 264 GLU A C 1
ATOM 2134 O O . GLU A 1 264 ? 25.495 52.709 29.623 1.00 37.08 264 GLU A O 1
ATOM 2140 N N . VAL A 1 265 ? 24.984 51.866 27.647 1.00 27.46 265 VAL A N 1
ATOM 2141 C CA . VAL A 1 265 ? 25.683 52.925 26.899 1.00 24.39 265 VAL A CA 1
ATOM 2142 C C . VAL A 1 265 ? 24.743 53.869 26.158 1.00 25.11 265 VAL A C 1
ATOM 2143 O O . VAL A 1 265 ? 25.120 54.519 25.243 1.00 25.78 265 VAL A O 1
ATOM 2147 N N . SER A 1 266 ? 23.511 53.996 26.639 1.00 24.68 266 SER A N 1
ATOM 2148 C CA . SER A 1 266 ? 22.546 54.944 26.132 1.00 24.07 266 SER A CA 1
ATOM 2149 C C . SER A 1 266 ? 22.950 56.369 26.417 1.00 25.42 266 SER A C 1
ATOM 2150 O O . SER A 1 266 ? 23.776 56.600 27.261 1.00 27.49 266 SER A O 1
ATOM 2153 N N . TYR A 1 267 ? 22.366 57.319 25.729 1.00 22.52 267 TYR A N 1
ATOM 2154 C CA . TYR A 1 267 ? 22.616 58.723 26.079 1.00 23.46 267 TYR A CA 1
ATOM 2155 C C . TYR A 1 267 ? 22.006 58.953 27.479 1.00 25.92 267 TYR A C 1
ATOM 2156 O O . TYR A 1 267 ? 21.266 58.100 27.999 1.00 27.20 267 TYR A O 1
ATOM 2165 N N . PRO A 1 268 ? 22.461 60.013 28.175 1.00 29.14 268 PRO A N 1
ATOM 2166 C CA . PRO A 1 268 ? 21.947 60.333 29.503 1.00 29.02 268 PRO A CA 1
ATOM 2167 C C . PRO A 1 268 ? 20.400 60.512 29.541 1.00 28.52 268 PRO A C 1
ATOM 2168 O O . PRO A 1 268 ? 19.778 61.176 28.672 1.00 30.00 268 PRO A O 1
ATOM 2172 N N . GLY A 1 269 ? 19.809 59.868 30.536 1.00 30.84 269 GLY A N 1
ATOM 2173 C CA . GLY A 1 269 ? 18.385 59.904 30.700 1.00 32.64 269 GLY A CA 1
ATOM 2174 C C . GLY A 1 269 ? 17.647 58.786 30.005 1.00 30.74 269 GLY A C 1
ATOM 2175 O O . GLY A 1 269 ? 16.524 58.439 30.401 1.00 26.49 269 GLY A O 1
ATOM 2176 N N . VAL A 1 270 ? 18.260 58.187 28.966 1.00 28.82 270 VAL A N 1
ATOM 2177 C CA . VAL A 1 270 ? 17.454 57.374 28.027 1.00 27.21 270 VAL A CA 1
ATOM 2178 C C . VAL A 1 270 ? 17.095 56.040 28.627 1.00 26.04 270 VAL A C 1
ATOM 2179 O O . VAL A 1 270 ? 15.951 55.590 28.496 1.00 28.34 270 VAL A O 1
ATOM 2183 N N . GLU A 1 271 ? 18.053 55.424 29.297 1.00 26.05 271 GLU A N 1
ATOM 2184 C CA . GLU A 1 271 ? 17.853 54.139 29.889 1.00 31.03 271 GLU A CA 1
ATOM 2185 C C . GLU A 1 271 ? 16.698 54.199 30.916 1.00 36.37 271 GLU A C 1
ATOM 2186 O O . GLU A 1 271 ? 15.817 53.299 30.953 1.00 33.15 271 GLU A O 1
ATOM 2192 N N A LYS A 1 272 ? 16.649 55.244 31.739 0.45 37.31 272 LYS A N 1
ATOM 2193 N N B LYS A 1 272 ? 16.735 55.256 31.724 0.55 37.87 272 LYS A N 1
ATOM 2194 C CA A LYS A 1 272 ? 15.568 55.334 32.757 0.45 37.75 272 LYS A CA 1
ATOM 2195 C CA B LYS A 1 272 ? 15.710 55.519 32.750 0.55 39.37 272 LYS A CA 1
ATOM 2196 C C A LYS A 1 272 ? 14.232 55.736 32.155 0.45 35.68 272 LYS A C 1
ATOM 2197 C C B LYS A 1 272 ? 14.331 55.694 32.126 0.55 36.89 272 LYS A C 1
ATOM 2198 O O A LYS A 1 272 ? 13.182 55.279 32.621 0.45 31.78 272 LYS A O 1
ATOM 2199 O O B LYS A 1 272 ? 13.376 54.992 32.525 0.55 33.51 272 LYS A O 1
ATOM 2210 N N . THR A 1 273 ? 14.257 56.612 31.155 1.00 32.42 273 THR A N 1
ATOM 2211 C CA . THR A 1 273 ? 13.053 56.869 30.388 1.00 31.40 273 THR A CA 1
ATOM 2212 C C . THR A 1 273 ? 12.472 55.602 29.776 1.00 30.69 273 THR A C 1
ATOM 2213 O O . THR A 1 273 ? 11.259 55.404 29.851 1.00 31.88 273 THR A O 1
ATOM 2217 N N A MET A 1 274 ? 13.312 54.712 29.252 0.56 28.64 274 MET A N 1
ATOM 2218 N N B MET A 1 274 ? 13.316 54.726 29.228 0.44 28.94 274 MET A N 1
ATOM 2219 C CA A MET A 1 274 ? 12.786 53.470 28.647 0.56 30.19 274 MET A CA 1
ATOM 2220 C CA B MET A 1 274 ? 12.819 53.452 28.666 0.44 30.10 274 MET A CA 1
ATOM 2221 C C A MET A 1 274 ? 12.258 52.469 29.698 0.56 33.90 274 MET A C 1
ATOM 2222 C C B MET A 1 274 ? 12.236 52.515 29.720 0.44 33.73 274 MET A C 1
ATOM 2223 O O A MET A 1 274 ? 11.219 51.802 29.489 0.56 33.70 274 MET A O 1
ATOM 2224 O O B MET A 1 274 ? 11.152 51.931 29.529 0.44 34.15 274 MET A O 1
ATOM 2233 N N . LYS A 1 275 ? 12.968 52.370 30.819 1.00 35.67 275 LYS A N 1
ATOM 2234 C CA . LYS A 1 275 ? 12.543 51.527 31.950 1.00 41.43 275 LYS A CA 1
ATOM 2235 C C . LYS A 1 275 ? 11.156 51.928 32.502 1.00 38.88 275 LYS A C 1
ATOM 2236 O O . LYS A 1 275 ? 10.342 51.055 32.807 1.00 39.61 275 LYS A O 1
ATOM 2242 N N A GLU A 1 276 ? 10.891 53.230 32.562 0.39 34.77 276 GLU A N 1
ATOM 2243 N N B GLU A 1 276 ? 10.898 53.224 32.601 0.34 35.10 276 GLU A N 1
ATOM 2244 N N C GLU A 1 276 ? 10.922 53.234 32.612 0.27 34.81 276 GLU A N 1
ATOM 2245 C CA A GLU A 1 276 ? 9.673 53.767 33.135 0.39 37.24 276 GLU A CA 1
ATOM 2246 C CA B GLU A 1 276 ? 9.662 53.693 33.175 0.34 37.08 276 GLU A CA 1
ATOM 2247 C CA C GLU A 1 276 ? 9.691 53.762 33.169 0.27 35.63 276 GLU A CA 1
ATOM 2248 C C A GLU A 1 276 ? 8.644 54.263 32.125 0.39 38.24 276 GLU A C 1
ATOM 2249 C C B GLU A 1 276 ? 8.524 53.896 32.184 0.34 36.78 276 GLU A C 1
ATOM 2250 C C C GLU A 1 276 ? 8.536 53.911 32.184 0.27 35.79 276 GLU A C 1
ATOM 2251 O O A GLU A 1 276 ? 7.755 55.072 32.463 0.39 32.35 276 GLU A O 1
ATOM 2252 O O B GLU A 1 276 ? 7.370 54.034 32.624 0.34 30.29 276 GLU A O 1
ATOM 2253 O O C GLU A 1 276 ? 7.385 54.038 32.632 0.27 30.89 276 GLU A O 1
ATOM 2269 N N . ALA A 1 277 ? 8.804 53.873 30.866 1.00 33.47 277 ALA A N 1
ATOM 2270 C CA . ALA A 1 277 ? 7.750 54.069 29.874 1.00 32.27 277 ALA A CA 1
ATOM 2271 C C . ALA A 1 277 ? 6.744 52.938 30.114 1.00 28.42 277 ALA A C 1
ATOM 2272 O O . ALA A 1 277 ? 7.113 51.816 30.563 1.00 31.12 277 ALA A O 1
ATOM 2274 N N . ASP A 1 278 ? 5.480 53.230 29.827 1.00 29.08 278 ASP A N 1
ATOM 2275 C CA . ASP A 1 278 ? 4.401 52.247 29.877 1.00 30.83 278 ASP A CA 1
ATOM 2276 C C . ASP A 1 278 ? 4.197 51.487 28.580 1.00 30.34 278 ASP A C 1
ATOM 2277 O O . ASP A 1 278 ? 3.600 50.411 28.588 1.00 28.88 278 ASP A O 1
ATOM 2282 N N . ALA A 1 279 ? 4.605 52.105 27.472 1.00 28.56 279 ALA A N 1
ATOM 2283 C CA . ALA A 1 279 ? 4.550 51.432 26.154 1.00 26.50 279 ALA A CA 1
ATOM 2284 C C . ALA A 1 279 ? 5.766 51.856 25.351 1.00 22.29 279 ALA A C 1
ATOM 2285 O O . ALA A 1 279 ? 6.116 53.019 25.330 1.00 20.54 279 ALA A O 1
ATOM 2287 N N . VAL A 1 280 ? 6.315 50.898 24.606 1.00 24.63 280 VAL A N 1
ATOM 2288 C CA . VAL A 1 280 ? 7.483 51.185 23.734 1.00 23.62 280 VAL A CA 1
ATOM 2289 C C . VAL A 1 280 ? 7.022 50.790 22.354 1.00 21.48 280 VAL A C 1
ATOM 2290 O O . VAL A 1 280 ? 6.719 49.619 22.135 1.00 21.28 280 VAL A O 1
ATOM 2294 N N . ILE A 1 281 ? 6.860 51.757 21.499 1.00 20.45 281 ILE A N 1
ATOM 2295 C CA . ILE A 1 281 ? 6.558 51.479 20.065 1.00 20.46 281 ILE A CA 1
ATOM 2296 C C . ILE A 1 281 ? 7.875 51.328 19.242 1.00 21.62 281 ILE A C 1
ATOM 2297 O O . ILE A 1 281 ? 8.566 52.327 18.964 1.00 19.64 281 ILE A O 1
ATOM 2302 N N . ALA A 1 282 ? 8.216 50.083 18.857 1.00 19.43 282 ALA A N 1
ATOM 2303 C CA . ALA A 1 282 ? 9.515 49.832 18.208 1.00 18.66 282 ALA A CA 1
ATOM 2304 C C . ALA A 1 282 ? 9.309 49.804 16.691 1.00 18.15 282 ALA A C 1
ATOM 2305 O O . ALA A 1 282 ? 8.471 49.057 16.180 1.00 17.99 282 ALA A O 1
ATOM 2307 N N . LEU A 1 283 ? 10.031 50.639 15.966 1.00 16.51 283 LEU A N 1
ATOM 2308 C CA . LEU A 1 283 ? 9.800 50.765 14.566 1.00 17.01 283 LEU A CA 1
ATOM 2309 C C . LEU A 1 283 ? 10.938 50.081 13.816 1.00 17.47 283 LEU A C 1
ATOM 2310 O O . LEU A 1 283 ? 12.075 50.591 13.779 1.00 19.81 283 LEU A O 1
ATOM 2315 N N . ALA A 1 284 ? 10.620 48.931 13.258 1.00 18.07 284 ALA A N 1
ATOM 2316 C CA . ALA A 1 284 ? 11.573 48.126 12.442 1.00 15.50 284 ALA A CA 1
ATOM 2317 C C . ALA A 1 284 ? 12.908 47.815 13.193 1.00 15.29 284 ALA A C 1
ATOM 2318 O O . ALA A 1 284 ? 13.986 48.039 12.668 1.00 14.33 284 ALA A O 1
ATOM 2320 N N . PRO A 1 285 ? 12.848 47.269 14.414 1.00 16.18 285 PRO A N 1
ATOM 2321 C CA . PRO A 1 285 ? 14.048 46.978 15.165 1.00 18.05 285 PRO A CA 1
ATOM 2322 C C . PRO A 1 285 ? 14.706 45.655 14.777 1.00 19.53 285 PRO A C 1
ATOM 2323 O O . PRO A 1 285 ? 14.041 44.757 14.227 1.00 18.58 285 PRO A O 1
ATOM 2327 N N . VAL A 1 286 ? 16.017 45.590 14.991 1.00 20.02 286 VAL A N 1
ATOM 2328 C CA . VAL A 1 286 ? 16.718 44.338 15.069 1.00 21.50 286 VAL A CA 1
ATOM 2329 C C . VAL A 1 286 ? 17.330 44.153 16.463 1.00 21.26 286 VAL A C 1
ATOM 2330 O O . VAL A 1 286 ? 18.229 44.932 16.855 1.00 19.55 286 VAL A O 1
ATOM 2334 N N . PHE A 1 287 ? 16.796 43.155 17.224 1.00 19.64 287 PHE A N 1
ATOM 2335 C CA . PHE A 1 287 ? 17.232 42.862 18.579 1.00 20.57 287 PHE A CA 1
ATOM 2336 C C . PHE A 1 287 ? 18.249 41.725 18.489 1.00 21.83 287 PHE A C 1
ATOM 2337 O O . PHE A 1 287 ? 17.908 40.603 18.254 1.00 24.55 287 PHE A O 1
ATOM 2345 N N . ASN A 1 288 ? 19.511 42.020 18.586 1.00 18.80 288 ASN A N 1
ATOM 2346 C CA . ASN A 1 288 ? 20.496 40.979 18.519 1.00 18.18 288 ASN A CA 1
ATOM 2347 C C . ASN A 1 288 ? 21.404 41.038 19.767 1.00 18.74 288 ASN A C 1
ATOM 2348 O O . ASN A 1 288 ? 21.206 41.877 20.667 1.00 18.88 288 ASN A O 1
ATOM 2353 N N . ASP A 1 289 ? 22.427 40.191 19.796 1.00 18.66 289 ASP A N 1
ATOM 2354 C CA . ASP A 1 289 ? 23.370 40.205 20.927 1.00 19.34 289 ASP A CA 1
ATOM 2355 C C . ASP A 1 289 ? 24.100 41.520 21.145 1.00 21.33 289 ASP A C 1
ATOM 2356 O O . ASP A 1 289 ? 24.407 41.881 22.301 1.00 23.09 289 ASP A O 1
ATOM 2361 N N . TYR A 1 290 ? 24.344 42.262 20.071 1.00 22.29 290 TYR A N 1
ATOM 2362 C CA . TYR A 1 290 ? 25.089 43.516 20.113 1.00 22.42 290 TYR A CA 1
ATOM 2363 C C . TYR A 1 290 ? 24.161 44.638 20.455 1.00 25.78 290 TYR A C 1
ATOM 2364 O O . TYR A 1 290 ? 24.496 45.490 21.289 1.00 29.42 290 TYR A O 1
ATOM 2373 N N . SER A 1 291 ? 22.974 44.653 19.859 1.00 21.84 291 SER A N 1
ATOM 2374 C CA . SER A 1 291 ? 22.054 45.736 20.008 1.00 26.56 291 SER A CA 1
ATOM 2375 C C . SER A 1 291 ? 21.397 45.707 21.361 1.00 27.82 291 SER A C 1
ATOM 2376 O O . SER A 1 291 ? 20.905 46.744 21.795 1.00 28.95 291 SER A O 1
ATOM 2379 N N . THR A 1 292 ? 21.375 44.526 21.987 1.00 24.10 292 THR A N 1
ATOM 2380 C CA . THR A 1 292 ? 20.827 44.362 23.355 1.00 25.97 292 THR A CA 1
ATOM 2381 C C . THR A 1 292 ? 21.965 44.405 24.463 1.00 25.35 292 THR A C 1
ATOM 2382 O O . THR A 1 292 ? 21.715 43.971 25.633 1.00 29.10 292 THR A O 1
ATOM 2386 N N . THR A 1 293 ? 23.181 44.794 24.044 1.00 27.90 293 THR A N 1
ATOM 2387 C CA . THR A 1 293 ? 24.378 44.881 24.931 1.00 29.42 293 THR A CA 1
ATOM 2388 C C . THR A 1 293 ? 24.623 43.561 25.647 1.00 31.62 293 THR A C 1
ATOM 2389 O O . THR A 1 293 ? 24.612 43.466 26.871 1.00 31.79 293 THR A O 1
ATOM 2393 N N . GLY A 1 294 ? 24.873 42.529 24.851 1.00 29.72 294 GLY A N 1
ATOM 2394 C CA . GLY A 1 294 ? 25.079 41.168 25.357 1.00 27.76 294 GLY A CA 1
ATOM 2395 C C . GLY A 1 294 ? 23.893 40.550 26.065 1.00 27.38 294 GLY A C 1
ATOM 2396 O O . GLY A 1 294 ? 24.068 39.863 27.061 1.00 32.70 294 GLY A O 1
ATOM 2397 N N . TRP A 1 295 ? 22.702 40.821 25.557 1.00 27.35 295 TRP A N 1
ATOM 2398 C CA . TRP A 1 295 ? 21.433 40.348 26.106 1.00 25.22 295 TRP A CA 1
ATOM 2399 C C . TRP A 1 295 ? 21.095 40.943 27.514 1.00 28.34 295 TRP A C 1
ATOM 2400 O O . TRP A 1 295 ? 20.272 40.385 28.185 1.00 23.74 295 TRP A O 1
ATOM 2411 N N . THR A 1 296 ? 21.713 42.037 27.915 1.00 30.60 296 THR A N 1
ATOM 2412 C CA . THR A 1 296 ? 21.360 42.736 29.216 1.00 29.49 296 THR A CA 1
ATOM 2413 C C . THR A 1 296 ? 20.209 43.753 29.063 1.00 33.50 296 THR A C 1
ATOM 2414 O O . THR A 1 296 ? 19.677 44.226 30.065 1.00 32.74 296 THR A O 1
ATOM 2418 N N . ASP A 1 297 ? 19.866 44.160 27.844 1.00 28.97 297 ASP A N 1
ATOM 2419 C CA . ASP A 1 297 ? 18.880 45.201 27.629 1.00 28.70 297 ASP A CA 1
ATOM 2420 C C . ASP A 1 297 ? 17.846 44.684 26.581 1.00 31.85 297 ASP A C 1
ATOM 2421 O O . ASP A 1 297 ? 17.973 44.936 25.417 1.00 30.71 297 ASP A O 1
ATOM 2426 N N . ILE A 1 298 ? 16.843 43.961 27.040 1.00 31.23 298 ILE A N 1
ATOM 2427 C CA . ILE A 1 298 ? 15.832 43.344 26.129 1.00 35.69 298 ILE A CA 1
ATOM 2428 C C . ILE A 1 298 ? 14.531 44.071 26.357 1.00 31.96 298 ILE A C 1
ATOM 2429 O O . ILE A 1 298 ? 14.175 44.360 27.493 1.00 31.91 298 ILE A O 1
ATOM 2434 N N . PRO A 1 299 ? 13.816 44.446 25.301 1.00 34.21 299 PRO A N 1
ATOM 2435 C CA . PRO A 1 299 ? 12.616 45.213 25.612 1.00 32.51 299 PRO A CA 1
ATOM 2436 C C . PRO A 1 299 ? 11.559 44.361 26.402 1.00 33.05 299 PRO A C 1
ATOM 2437 O O . PRO A 1 299 ? 11.523 43.132 26.305 1.00 34.96 299 PRO A O 1
ATOM 2441 N N . ASP A 1 300 ? 10.814 45.056 27.250 1.00 30.93 300 ASP A N 1
ATOM 2442 C CA . ASP A 1 300 ? 9.833 44.427 28.129 1.00 33.78 300 ASP A CA 1
ATOM 2443 C C . ASP A 1 300 ? 8.645 43.948 27.320 1.00 31.23 300 ASP A C 1
ATOM 2444 O O . ASP A 1 300 ? 7.931 44.764 26.759 1.00 28.10 300 ASP A O 1
ATOM 2449 N N . PRO A 1 301 ? 8.404 42.633 27.312 1.00 35.27 301 PRO A N 1
ATOM 2450 C CA . PRO A 1 301 ? 7.400 42.123 26.376 1.00 34.31 301 PRO A CA 1
ATOM 2451 C C . PRO A 1 301 ? 5.982 42.620 26.687 1.00 33.44 301 PRO A C 1
ATOM 2452 O O . PRO A 1 301 ? 5.169 42.699 25.779 1.00 31.63 301 PRO A O 1
ATOM 2456 N N . LYS A 1 302 ? 5.735 43.059 27.916 1.00 37.60 302 LYS A N 1
ATOM 2457 C CA . LYS A 1 302 ? 4.436 43.588 28.326 1.00 39.13 302 LYS A CA 1
ATOM 2458 C C . LYS A 1 302 ? 4.153 44.969 27.797 1.00 32.99 302 LYS A C 1
ATOM 2459 O O . LYS A 1 302 ? 3.020 45.410 27.803 1.00 30.12 302 LYS A O 1
ATOM 2465 N N . LYS A 1 303 ? 5.182 45.693 27.374 1.00 31.60 303 LYS A N 1
ATOM 2466 C CA . LYS A 1 303 ? 5.057 47.086 26.894 1.00 28.78 303 LYS A CA 1
ATOM 2467 C C . LYS A 1 303 ? 5.278 47.287 25.356 1.00 25.82 303 LYS A C 1
ATOM 2468 O O . LYS A 1 303 ? 5.097 48.352 24.872 1.00 23.55 303 LYS A O 1
ATOM 2474 N N . LEU A 1 304 ? 5.681 46.245 24.649 1.00 24.85 304 LEU A N 1
ATOM 2475 C CA . LEU A 1 304 ? 6.244 46.375 23.305 1.00 25.49 304 LEU A CA 1
ATOM 2476 C C . LEU A 1 304 ? 5.171 46.311 22.231 1.00 25.54 304 LEU A C 1
ATOM 2477 O O . LEU A 1 304 ? 4.388 45.346 22.188 1.00 24.02 304 LEU A O 1
ATOM 2482 N N . VAL A 1 305 ? 5.072 47.371 21.453 1.00 22.74 305 VAL A N 1
ATOM 2483 C CA . VAL A 1 305 ? 4.380 47.329 20.193 1.00 23.04 305 VAL A CA 1
ATOM 2484 C C . VAL A 1 305 ? 5.463 47.102 19.104 1.00 22.97 305 VAL A C 1
ATOM 2485 O O . VAL A 1 305 ? 6.338 47.950 18.986 1.00 21.23 305 VAL A O 1
ATOM 2489 N N . LEU A 1 306 ? 5.368 45.995 18.334 1.00 20.10 306 LEU A N 1
ATOM 2490 C CA . LEU A 1 306 ? 6.485 45.598 17.446 1.00 21.07 306 LEU A CA 1
ATOM 2491 C C . LEU A 1 306 ? 6.042 45.870 16.030 1.00 20.27 306 LEU A C 1
ATOM 2492 O O . LEU A 1 306 ? 5.347 45.046 15.450 1.00 19.45 306 LEU A O 1
ATOM 2497 N N . ALA A 1 307 ? 6.441 47.008 15.439 1.00 19.07 307 ALA A N 1
ATOM 2498 C CA . ALA A 1 307 ? 6.009 47.383 14.105 1.00 19.15 307 ALA A CA 1
ATOM 2499 C C . ALA A 1 307 ? 7.183 47.157 13.133 1.00 20.45 307 ALA A C 1
ATOM 2500 O O . ALA A 1 307 ? 8.120 47.940 13.068 1.00 20.43 307 ALA A O 1
ATOM 2502 N N . GLU A 1 308 ? 7.139 46.033 12.455 1.00 17.34 308 GLU A N 1
ATOM 2503 C CA . GLU A 1 308 ? 8.203 45.617 11.543 1.00 18.34 308 GLU A CA 1
ATOM 2504 C C . GLU A 1 308 ? 7.862 46.116 10.160 1.00 16.93 308 GLU A C 1
ATOM 2505 O O . GLU A 1 308 ? 6.750 46.675 9.916 1.00 16.37 308 GLU A O 1
ATOM 2511 N N . PRO A 1 309 ? 8.779 45.899 9.170 1.00 16.32 309 PRO A N 1
ATOM 2512 C CA . PRO A 1 309 ? 8.430 46.401 7.857 1.00 15.77 309 PRO A CA 1
ATOM 2513 C C . PRO A 1 309 ? 7.166 45.980 7.233 1.00 15.49 309 PRO A C 1
ATOM 2514 O O . PRO A 1 309 ? 6.529 46.805 6.537 1.00 15.37 309 PRO A O 1
ATOM 2518 N N . ARG A 1 310 ? 6.761 44.739 7.437 1.00 14.77 310 ARG A N 1
ATOM 2519 C CA . ARG A 1 310 ? 5.607 44.194 6.809 1.00 15.57 310 ARG A CA 1
ATOM 2520 C C . ARG A 1 310 ? 4.585 43.585 7.755 1.00 14.81 310 ARG A C 1
ATOM 2521 O O . ARG A 1 310 ? 3.633 42.978 7.234 1.00 14.43 310 ARG A O 1
ATOM 2529 N N . SER A 1 311 ? 4.764 43.782 9.066 1.00 15.84 311 SER A N 1
ATOM 2530 C CA . SER A 1 311 ? 3.832 43.206 10.038 1.00 15.82 311 SER A CA 1
ATOM 2531 C C . SER A 1 311 ? 3.854 44.027 11.289 1.00 17.13 311 SER A C 1
ATOM 2532 O O . SER A 1 311 ? 4.882 44.704 11.548 1.00 16.97 311 SER A O 1
ATOM 2535 N N . VAL A 1 312 ? 2.739 44.001 12.055 1.00 16.00 312 VAL A N 1
ATOM 2536 C CA . VAL A 1 312 ? 2.729 44.597 13.377 1.00 16.52 312 VAL A CA 1
ATOM 2537 C C . VAL A 1 312 ? 2.279 43.539 14.379 1.00 15.12 312 VAL A C 1
ATOM 2538 O O . VAL A 1 312 ? 1.245 42.887 14.137 1.00 16.58 312 VAL A O 1
ATOM 2542 N N . VAL A 1 313 ? 2.998 43.390 15.471 1.00 15.40 313 VAL A N 1
ATOM 2543 C CA . VAL A 1 313 ? 2.524 42.598 16.596 1.00 15.76 313 VAL A CA 1
ATOM 2544 C C . VAL A 1 313 ? 2.158 43.567 17.704 1.00 19.21 313 VAL A C 1
ATOM 2545 O O . VAL A 1 313 ? 3.014 44.293 18.236 1.00 17.80 313 VAL A O 1
ATOM 2549 N N . VAL A 1 314 ? 0.859 43.640 18.023 1.00 18.30 314 VAL A N 1
ATOM 2550 C CA . VAL A 1 314 ? 0.382 44.631 19.000 1.00 18.73 314 VAL A CA 1
ATOM 2551 C C . VAL A 1 314 ? -0.758 44.040 19.833 1.00 19.99 314 VAL A C 1
ATOM 2552 O O . VAL A 1 314 ? -1.662 43.377 19.272 1.00 20.06 314 VAL A O 1
ATOM 2556 N N . ASN A 1 315 ? -0.690 44.247 21.133 1.00 21.23 315 ASN A N 1
ATOM 2557 C CA . ASN A 1 315 ? -1.806 43.788 22.013 1.00 24.46 315 ASN A CA 1
ATOM 2558 C C . ASN A 1 315 ? -2.034 42.280 21.789 1.00 26.47 315 ASN A C 1
ATOM 2559 O O . ASN A 1 315 ? -3.165 41.850 21.713 1.00 28.50 315 ASN A O 1
ATOM 2564 N N . GLY A 1 316 ? -0.965 41.527 21.650 1.00 21.54 316 GLY A N 1
ATOM 2565 C CA . GLY A 1 316 ? -1.017 40.049 21.549 1.00 23.56 316 GLY A CA 1
ATOM 2566 C C . GLY A 1 316 ? -1.492 39.484 20.220 1.00 19.83 316 GLY A C 1
ATOM 2567 O O . GLY A 1 316 ? -1.870 38.324 20.150 1.00 19.64 316 GLY A O 1
ATOM 2568 N N . ILE A 1 317 ? -1.590 40.298 19.225 1.00 16.47 317 ILE A N 1
ATOM 2569 C CA . ILE A 1 317 ? -2.095 39.896 17.913 1.00 18.34 317 ILE A CA 1
ATOM 2570 C C . ILE A 1 317 ? -1.051 40.214 16.813 1.00 18.18 317 ILE A C 1
ATOM 2571 O O . ILE A 1 317 ? -0.490 41.325 16.783 1.00 17.85 317 ILE A O 1
ATOM 2576 N N . ARG A 1 318 ? -0.820 39.235 15.943 1.00 16.93 318 ARG A N 1
ATOM 2577 C CA . ARG A 1 318 ? 0.107 39.464 14.778 1.00 16.58 318 ARG A CA 1
ATOM 2578 C C . ARG A 1 318 ? -0.715 39.819 13.584 1.00 14.95 318 ARG A C 1
ATOM 2579 O O . ARG A 1 318 ? -1.626 39.052 13.114 1.00 15.46 318 ARG A O 1
ATOM 2587 N N . PHE A 1 319 ? -0.378 40.986 13.018 1.00 15.24 319 PHE A N 1
ATOM 2588 C CA . PHE A 1 319 ? -0.926 41.454 11.771 1.00 14.92 319 PHE A CA 1
ATOM 2589 C C . PHE A 1 319 ? 0.085 41.445 10.606 1.00 14.41 319 PHE A C 1
ATOM 2590 O O . PHE A 1 319 ? 0.769 42.454 10.376 1.00 15.98 319 PHE A O 1
ATOM 2598 N N . PRO A 1 320 ? 0.139 40.355 9.840 1.00 13.77 320 PRO A N 1
ATOM 2599 C CA . PRO A 1 320 ? 0.861 40.403 8.569 1.00 14.05 320 PRO A CA 1
ATOM 2600 C C . PRO A 1 320 ? 0.184 41.288 7.563 1.00 14.44 320 PRO A C 1
ATOM 2601 O O . PRO A 1 320 ? -0.968 41.715 7.776 1.00 17.12 320 PRO A O 1
ATOM 2605 N N . SER A 1 321 ? 0.887 41.581 6.474 1.00 14.82 321 SER A N 1
ATOM 2606 C CA . SER A 1 321 ? 0.408 42.338 5.372 1.00 14.78 321 SER A CA 1
ATOM 2607 C C . SER A 1 321 ? 0.027 43.788 5.753 1.00 16.11 321 SER A C 1
ATOM 2608 O O . SER A 1 321 ? -0.889 44.408 5.190 1.00 15.90 321 SER A O 1
ATOM 2611 N N . VAL A 1 322 ? 0.775 44.329 6.676 1.00 15.77 322 VAL A N 1
ATOM 2612 C CA . VAL A 1 322 ? 0.664 45.755 7.116 1.00 16.94 322 VAL A CA 1
ATOM 2613 C C . VAL A 1 322 ? 2.058 46.378 6.965 1.00 16.66 322 VAL A C 1
ATOM 2614 O O . VAL A 1 322 ? 2.968 46.068 7.717 1.00 17.13 322 VAL A O 1
ATOM 2618 N N . HIS A 1 323 ? 2.152 47.249 5.988 1.00 17.12 323 HIS A N 1
ATOM 2619 C CA . HIS A 1 323 ? 3.416 47.908 5.658 1.00 19.09 323 HIS A CA 1
ATOM 2620 C C . HIS A 1 323 ? 3.649 49.058 6.573 1.00 16.94 323 HIS A C 1
ATOM 2621 O O . HIS A 1 323 ? 2.767 49.862 6.853 1.00 16.82 323 HIS A O 1
ATOM 2628 N N . LEU A 1 324 ? 4.857 49.105 7.094 1.00 14.86 324 LEU A N 1
ATOM 2629 C CA . LEU A 1 324 ? 5.187 50.085 8.128 1.00 15.94 324 LEU A CA 1
ATOM 2630 C C . LEU A 1 324 ? 4.901 51.552 7.773 1.00 17.87 324 LEU A C 1
ATOM 2631 O O . LEU A 1 324 ? 4.397 52.301 8.609 1.00 19.71 324 LEU A O 1
ATOM 2636 N N . LYS A 1 325 ? 5.255 51.956 6.585 1.00 20.35 325 LYS A N 1
ATOM 2637 C CA . LYS A 1 325 ? 4.953 53.316 6.137 1.00 21.66 325 LYS A CA 1
ATOM 2638 C C . LYS A 1 325 ? 3.468 53.616 6.281 1.00 20.93 325 LYS A C 1
ATOM 2639 O O . LYS A 1 325 ? 3.108 54.734 6.698 1.00 19.85 325 LYS A O 1
ATOM 2645 N N . ASP A 1 326 ? 2.615 52.654 5.889 1.00 20.35 326 ASP A N 1
ATOM 2646 C CA . ASP A 1 326 ? 1.143 52.794 5.976 1.00 20.25 326 ASP A CA 1
ATOM 2647 C C . ASP A 1 326 ? 0.647 52.810 7.394 1.00 18.55 326 ASP A C 1
ATOM 2648 O O . ASP A 1 326 ? -0.209 53.654 7.752 1.00 18.44 326 ASP A O 1
ATOM 2653 N N . TYR A 1 327 ? 1.179 51.933 8.242 1.00 17.72 327 TYR A N 1
ATOM 2654 C CA . TYR A 1 327 ? 0.852 51.906 9.632 1.00 16.96 327 TYR A CA 1
ATOM 2655 C C . TYR A 1 327 ? 1.151 53.220 10.327 1.00 18.66 327 TYR A C 1
ATOM 2656 O O . TYR A 1 327 ? 0.351 53.738 11.117 1.00 17.93 327 TYR A O 1
ATOM 2665 N N . LEU A 1 328 ? 2.368 53.710 10.104 1.00 19.26 328 LEU A N 1
ATOM 2666 C CA . LEU A 1 328 ? 2.801 55.001 10.706 1.00 20.63 328 LEU A CA 1
ATOM 2667 C C . LEU A 1 328 ? 1.966 56.194 10.211 1.00 21.94 328 LEU A C 1
ATOM 2668 O O . LEU A 1 328 ? 1.631 57.079 11.008 1.00 23.94 328 LEU A O 1
ATOM 2673 N N . THR A 1 329 ? 1.650 56.216 8.941 1.00 21.16 329 THR A N 1
ATOM 2674 C CA . THR A 1 329 ? 0.889 57.334 8.358 1.00 24.53 329 THR A CA 1
ATOM 2675 C C . THR A 1 329 ? -0.485 57.367 9.000 1.00 25.99 329 THR A C 1
ATOM 2676 O O . THR A 1 329 ? -0.936 58.417 9.472 1.00 27.17 329 THR A O 1
ATOM 2680 N N . ARG A 1 330 ? -1.134 56.205 9.066 1.00 22.72 330 ARG A N 1
ATOM 2681 C CA . ARG A 1 330 ? -2.509 56.130 9.590 1.00 25.68 330 ARG A CA 1
ATOM 2682 C C . ARG A 1 330 ? -2.497 56.372 11.094 1.00 26.68 330 ARG A C 1
ATOM 2683 O O . ARG A 1 330 ? -3.341 57.135 11.633 1.00 25.95 330 ARG A O 1
ATOM 2691 N N . LEU A 1 331 ? -1.547 55.734 11.782 1.00 22.88 331 LEU A N 1
ATOM 2692 C CA . LEU A 1 331 ? -1.412 55.932 13.202 1.00 25.86 331 LEU A CA 1
ATOM 2693 C C . LEU A 1 331 ? -1.168 57.416 13.523 1.00 31.78 331 LEU A C 1
ATOM 2694 O O . LEU A 1 331 ? -1.714 57.900 14.535 1.00 30.85 331 LEU A O 1
ATOM 2699 N N . ALA A 1 332 ? -0.435 58.133 12.667 1.00 26.10 332 ALA A N 1
ATOM 2700 C CA . ALA A 1 332 ? -0.154 59.544 12.907 1.00 29.39 332 ALA A CA 1
ATOM 2701 C C . ALA A 1 332 ? -1.469 60.354 12.859 1.00 30.00 332 ALA A C 1
ATOM 2702 O O . ALA A 1 332 ? -1.644 61.266 13.639 1.00 30.14 332 ALA A O 1
ATOM 2704 N N . GLU A 1 333 ? -2.347 60.005 11.935 1.00 27.98 333 GLU A N 1
ATOM 2705 C CA . GLU A 1 333 ? -3.694 60.612 11.784 1.00 29.73 333 GLU A CA 1
ATOM 2706 C C . GLU A 1 333 ? -4.627 60.347 12.953 1.00 30.40 333 GLU A C 1
ATOM 2707 O O . GLU A 1 333 ? -5.460 61.127 13.209 1.00 32.76 333 GLU A O 1
ATOM 2713 N N . LYS A 1 334 ? -4.527 59.242 13.643 1.00 28.51 334 LYS A N 1
ATOM 2714 C CA . LYS A 1 334 ? -5.537 58.855 14.599 1.00 34.07 334 LYS A CA 1
ATOM 2715 C C . LYS A 1 334 ? -5.092 59.024 16.022 1.00 35.76 334 LYS A C 1
ATOM 2716 O O . LYS A 1 334 ? -5.952 58.997 16.907 1.00 33.23 334 LYS A O 1
ATOM 2722 N N . VAL A 1 335 ? -3.762 59.083 16.288 1.00 32.37 335 VAL A N 1
ATOM 2723 C CA . VAL A 1 335 ? -3.268 59.002 17.672 1.00 30.56 335 VAL A CA 1
ATOM 2724 C C . VAL A 1 335 ? -3.476 60.357 18.408 1.00 31.67 335 VAL A C 1
ATOM 2725 O O . VAL A 1 335 ? -3.389 61.404 17.772 1.00 28.54 335 VAL A O 1
ATOM 2729 N N . SER A 1 336 ? -3.700 60.292 19.720 1.00 29.43 336 SER A N 1
ATOM 2730 C CA . SER A 1 336 ? -3.800 61.516 20.544 1.00 34.48 336 SER A CA 1
ATOM 2731 C C . SER A 1 336 ? -2.401 61.834 21.090 1.00 37.28 336 SER A C 1
ATOM 2732 O O . SER A 1 336 ? -1.463 61.030 20.976 1.00 30.94 336 SER A O 1
ATOM 2735 N N . LYS A 1 337 ? -2.263 62.996 21.716 1.00 34.41 337 LYS A N 1
ATOM 2736 C CA . LYS A 1 337 ? -0.947 63.429 22.236 1.00 35.85 337 LYS A CA 1
ATOM 2737 C C . LYS A 1 337 ? -0.647 62.666 23.502 1.00 34.18 337 LYS A C 1
ATOM 2738 O O . LYS A 1 337 ? -1.501 62.554 24.317 1.00 41.39 337 LYS A O 1
ATOM 2744 N N . LYS A 1 338 ? 0.511 61.996 23.609 1.00 31.80 338 LYS A N 1
ATOM 2745 C CA . LYS A 1 338 ? 0.897 61.158 24.728 1.00 33.85 338 LYS A CA 1
ATOM 2746 C C . LYS A 1 338 ? 2.333 61.556 25.139 1.00 36.95 338 LYS A C 1
ATOM 2747 O O . LYS A 1 338 ? 3.330 60.925 24.696 1.00 31.70 338 LYS A O 1
ATOM 2753 N N . THR A 1 339 ? 2.452 62.615 25.948 1.00 34.51 339 THR A N 1
ATOM 2754 C CA . THR A 1 339 ? 3.723 63.300 26.167 1.00 30.36 339 THR A CA 1
ATOM 2755 C C . THR A 1 339 ? 4.435 62.808 27.369 1.00 28.28 339 THR A C 1
ATOM 2756 O O . THR A 1 339 ? 5.561 63.208 27.639 1.00 31.08 339 THR A O 1
ATOM 2760 N N . GLY A 1 340 ? 3.845 61.865 28.068 1.00 33.86 340 GLY A N 1
ATOM 2761 C CA . GLY A 1 340 ? 4.298 61.434 29.362 1.00 34.61 340 GLY A CA 1
ATOM 2762 C C . GLY A 1 340 ? 5.768 61.051 29.488 1.00 37.70 340 GLY A C 1
ATOM 2763 O O . GLY A 1 340 ? 6.395 61.404 30.472 1.00 35.46 340 GLY A O 1
ATOM 2764 N N . ALA A 1 341 ? 6.302 60.285 28.525 1.00 30.18 341 ALA A N 1
ATOM 2765 C CA . ALA A 1 341 ? 7.721 59.796 28.623 1.00 29.50 341 ALA A CA 1
ATOM 2766 C C . ALA A 1 341 ? 8.687 60.894 28.359 1.00 23.00 341 ALA A C 1
ATOM 2767 O O . ALA A 1 341 ? 9.799 60.939 28.868 1.00 30.20 341 ALA A O 1
ATOM 2769 N N . LEU A 1 342 ? 8.315 61.752 27.460 1.00 23.16 342 LEU A N 1
ATOM 2770 C CA . LEU A 1 342 ? 9.121 62.829 27.171 1.00 27.22 342 LEU A CA 1
ATOM 2771 C C . LEU A 1 342 ? 9.139 63.791 28.378 1.00 34.76 342 LEU A C 1
ATOM 2772 O O . LEU A 1 342 ? 10.231 64.272 28.767 1.00 33.69 342 LEU A O 1
ATOM 2777 N N . ASP A 1 343 ? 7.965 64.003 29.008 1.00 34.86 343 ASP A N 1
ATOM 2778 C CA . ASP A 1 343 ? 7.922 64.827 30.258 1.00 36.71 343 ASP A CA 1
ATOM 2779 C C . ASP A 1 343 ? 8.822 64.161 31.294 1.00 34.47 343 ASP A C 1
ATOM 2780 O O . ASP A 1 343 ? 9.658 64.815 31.845 1.00 40.32 343 ASP A O 1
ATOM 2785 N N . PHE A 1 344 ? 8.737 62.843 31.444 1.00 33.87 344 PHE A N 1
ATOM 2786 C CA . PHE A 1 344 ? 9.582 62.131 32.374 1.00 37.58 344 PHE A CA 1
ATOM 2787 C C . PHE A 1 344 ? 11.075 62.349 32.104 1.00 41.23 344 PHE A C 1
ATOM 2788 O O . PHE A 1 344 ? 11.803 62.681 33.029 1.00 37.67 344 PHE A O 1
ATOM 2796 N N . PHE A 1 345 ? 11.499 62.218 30.834 1.00 40.56 345 PHE A N 1
ATOM 2797 C CA . PHE A 1 345 ? 12.876 62.488 30.401 1.00 36.70 345 PHE A CA 1
ATOM 2798 C C . PHE A 1 345 ? 13.359 63.872 30.805 1.00 40.89 345 PHE A C 1
ATOM 2799 O O . PHE A 1 345 ? 14.383 63.984 31.467 1.00 43.77 345 PHE A O 1
ATOM 2807 N N . LYS A 1 346 ? 12.652 64.916 30.396 1.00 46.05 346 LYS A N 1
ATOM 2808 C CA . LYS A 1 346 ? 13.043 66.298 30.783 1.00 49.67 346 LYS A CA 1
ATOM 2809 C C . LYS A 1 346 ? 13.137 66.530 32.322 1.00 49.55 346 LYS A C 1
ATOM 2810 O O . LYS A 1 346 ? 14.167 66.948 32.848 1.00 48.82 346 LYS A O 1
ATOM 2816 N N . SER A 1 347 ? 12.105 66.119 33.040 1.00 52.17 347 SER A N 1
ATOM 2817 C CA . SER A 1 347 ? 12.145 66.117 34.518 1.00 50.92 347 SER A CA 1
ATOM 2818 C C . SER A 1 347 ? 13.353 65.329 35.132 1.00 54.29 347 SER A C 1
ATOM 2819 O O . SER A 1 347 ? 13.651 65.462 36.354 1.00 52.46 347 SER A O 1
ATOM 2822 N N . LEU A 1 348 ? 14.041 64.503 34.341 1.00 48.24 348 LEU A N 1
ATOM 2823 C CA . LEU A 1 348 ? 15.253 63.863 34.840 1.00 50.03 348 LEU A CA 1
ATOM 2824 C C . LEU A 1 348 ? 16.388 64.826 35.076 1.00 51.78 348 LEU A C 1
ATOM 2825 O O . LEU A 1 348 ? 17.228 64.530 35.939 1.00 54.09 348 LEU A O 1
ATOM 2830 N N . ASN A 1 349 ? 16.432 65.932 34.329 1.00 46.70 349 ASN A N 1
ATOM 2831 C CA . ASN A 1 349 ? 17.635 66.762 34.264 1.00 57.51 349 ASN A CA 1
ATOM 2832 C C . ASN A 1 349 ? 18.888 65.897 34.215 1.00 53.63 349 ASN A C 1
ATOM 2833 O O . ASN A 1 349 ? 19.806 66.094 35.023 1.00 55.32 349 ASN A O 1
ATOM 2838 N N . ALA A 1 350 ? 18.926 64.908 33.319 1.00 49.08 350 ALA A N 1
ATOM 2839 C CA . ALA A 1 350 ? 20.127 64.047 33.208 1.00 46.69 350 ALA A CA 1
ATOM 2840 C C . ALA A 1 350 ? 21.209 64.747 32.388 1.00 41.23 350 ALA A C 1
ATOM 2841 O O . ALA A 1 350 ? 22.361 64.254 32.324 1.00 39.84 350 ALA A O 1
ATOM 2843 N N . GLY A 1 351 ? 20.825 65.876 31.766 1.00 38.53 351 GLY A N 1
ATOM 2844 C CA . GLY A 1 351 ? 21.691 66.717 31.006 1.00 42.72 351 GLY A CA 1
ATOM 2845 C C . GLY A 1 351 ? 21.967 66.084 29.662 1.00 49.36 351 GLY A C 1
ATOM 2846 O O . GLY A 1 351 ? 21.397 65.013 29.347 1.00 45.23 351 GLY A O 1
ATOM 2847 N N . GLU A 1 352 ? 22.811 66.761 28.881 1.00 45.34 352 GLU A N 1
ATOM 2848 C CA . GLU A 1 352 ? 23.321 66.252 27.598 1.00 48.05 352 GLU A CA 1
ATOM 2849 C C . GLU A 1 352 ? 24.571 65.389 27.738 1.00 45.17 352 GLU A C 1
ATOM 2850 O O . GLU A 1 352 ? 25.288 65.423 28.759 1.00 39.71 352 GLU A O 1
ATOM 2856 N N . LEU A 1 353 ? 24.801 64.579 26.694 1.00 42.55 353 LEU A N 1
ATOM 2857 C CA . LEU A 1 353 ? 25.950 63.702 26.613 1.00 43.26 353 LEU A CA 1
ATOM 2858 C C . LEU A 1 353 ? 27.200 64.531 26.869 1.00 43.09 353 LEU A C 1
ATOM 2859 O O . LEU A 1 353 ? 27.369 65.568 26.239 1.00 42.31 353 LEU A O 1
ATOM 2864 N N . LYS A 1 354 ? 28.050 64.094 27.806 1.00 51.82 354 LYS A N 1
ATOM 2865 C CA . LYS A 1 354 ? 29.234 64.912 28.223 1.00 53.95 354 LYS A CA 1
ATOM 2866 C C . LYS A 1 354 ? 30.321 64.795 27.184 1.00 50.03 354 LYS A C 1
ATOM 2867 O O . LYS A 1 354 ? 30.773 63.685 26.893 1.00 45.76 354 LYS A O 1
ATOM 2873 N N . LYS A 1 355 ? 30.713 65.940 26.644 1.00 47.12 355 LYS A N 1
ATOM 2874 C CA . LYS A 1 355 ? 31.682 66.058 25.589 1.00 48.33 355 LYS A CA 1
ATOM 2875 C C . LYS A 1 355 ? 32.875 66.895 26.057 1.00 53.01 355 LYS A C 1
ATOM 2876 O O . LYS A 1 355 ? 32.713 67.954 26.689 1.00 50.32 355 LYS A O 1
ATOM 2882 N N . ALA A 1 356 ? 34.073 66.434 25.710 1.00 52.33 356 ALA A N 1
ATOM 2883 C CA . ALA A 1 356 ? 35.309 67.145 26.052 1.00 53.47 356 ALA A CA 1
ATOM 2884 C C . ALA A 1 356 ? 35.418 68.510 25.349 1.00 56.50 356 ALA A C 1
ATOM 2885 O O . ALA A 1 356 ? 34.919 68.701 24.226 1.00 45.91 356 ALA A O 1
ATOM 2887 N N . ASP A 1 357 ? 36.081 69.439 26.051 1.00 60.11 357 ASP A N 1
ATOM 2888 C CA . ASP A 1 357 ? 36.480 70.754 25.522 1.00 58.76 357 ASP A CA 1
ATOM 2889 C C . ASP A 1 357 ? 37.584 70.600 24.478 1.00 55.52 357 ASP A C 1
ATOM 2890 O O . ASP A 1 357 ? 38.290 69.577 24.478 1.00 49.04 357 ASP A O 1
ATOM 2895 N N . PRO A 1 358 ? 37.801 71.649 23.662 1.00 51.42 358 PRO A N 1
ATOM 2896 C CA . PRO A 1 358 ? 38.933 71.654 22.748 1.00 48.57 358 PRO A CA 1
ATOM 2897 C C . PRO A 1 358 ? 40.303 71.390 23.437 1.00 52.31 358 PRO A C 1
ATOM 2898 O O . PRO A 1 358 ? 40.596 71.900 24.532 1.00 44.88 358 PRO A O 1
ATOM 2902 N N . ALA A 1 359 ? 41.107 70.548 22.786 1.00 43.66 359 ALA A N 1
ATOM 2903 C CA . ALA A 1 359 ? 42.429 70.197 23.280 1.00 44.05 359 ALA A CA 1
ATOM 2904 C C . ALA A 1 359 ? 43.382 71.382 23.131 1.00 39.23 359 ALA A C 1
ATOM 2905 O O . ALA A 1 359 ? 43.161 72.285 22.306 1.00 46.52 359 ALA A O 1
ATOM 2907 N N A ASP A 1 360 ? 44.447 71.365 23.930 0.41 40.29 360 ASP A N 1
ATOM 2908 N N B ASP A 1 360 ? 44.425 71.408 23.955 0.59 40.64 360 ASP A N 1
ATOM 2909 C CA A ASP A 1 360 ? 45.619 72.241 23.727 0.41 41.72 360 ASP A CA 1
ATOM 2910 C CA B ASP A 1 360 ? 45.517 72.367 23.696 0.59 42.99 360 ASP A CA 1
ATOM 2911 C C A ASP A 1 360 ? 46.236 71.946 22.336 0.41 40.44 360 ASP A C 1
ATOM 2912 C C B ASP A 1 360 ? 46.216 71.987 22.365 0.59 41.18 360 ASP A C 1
ATOM 2913 O O A ASP A 1 360 ? 46.344 70.777 21.979 0.41 39.26 360 ASP A O 1
ATOM 2914 O O B ASP A 1 360 ? 46.389 70.798 22.096 0.59 38.35 360 ASP A O 1
ATOM 2923 N N . PRO A 1 361 ? 46.611 72.984 21.554 1.00 38.50 361 PRO A N 1
ATOM 2924 C CA . PRO A 1 361 ? 47.101 72.751 20.174 1.00 39.03 361 PRO A CA 1
ATOM 2925 C C . PRO A 1 361 ? 48.209 71.709 19.962 1.00 37.44 361 PRO A C 1
ATOM 2926 O O . PRO A 1 361 ? 48.134 70.951 18.979 1.00 35.39 361 PRO A O 1
ATOM 2930 N N . SER A 1 362 ? 49.174 71.653 20.879 1.00 29.39 362 SER A N 1
ATOM 2931 C CA . SER A 1 362 ? 50.374 70.850 20.734 1.00 27.16 362 SER A CA 1
ATOM 2932 C C . SER A 1 362 ? 50.382 69.588 21.536 1.00 26.13 362 SER A C 1
ATOM 2933 O O . SER A 1 362 ? 51.330 68.773 21.425 1.00 28.19 362 SER A O 1
ATOM 2936 N N . ALA A 1 363 ? 49.367 69.374 22.374 1.00 26.53 363 ALA A N 1
ATOM 2937 C CA . ALA A 1 363 ? 49.311 68.173 23.163 1.00 28.97 363 ALA A CA 1
ATOM 2938 C C . ALA A 1 363 ? 49.076 66.914 22.274 1.00 28.97 363 ALA A C 1
ATOM 2939 O O . ALA A 1 363 ? 48.537 67.053 21.175 1.00 28.80 363 ALA A O 1
ATOM 2941 N N . PRO A 1 364 ? 49.438 65.742 22.769 1.00 29.29 364 PRO A N 1
ATOM 2942 C CA . PRO A 1 364 ? 49.183 64.532 21.977 1.00 30.71 364 PRO A CA 1
ATOM 2943 C C . PRO A 1 364 ? 47.693 64.366 21.640 1.00 32.70 364 PRO A C 1
ATOM 2944 O O . PRO A 1 364 ? 46.812 64.582 22.458 1.00 28.89 364 PRO A O 1
ATOM 2948 N N . LEU A 1 365 ? 47.421 63.992 20.402 1.00 29.09 365 LEU A N 1
ATOM 2949 C CA . LEU A 1 365 ? 46.029 63.906 19.982 1.00 26.77 365 LEU A CA 1
ATOM 2950 C C . LEU A 1 365 ? 45.395 62.819 20.736 1.00 22.08 365 LEU A C 1
ATOM 2951 O O . LEU A 1 365 ? 46.015 61.750 21.024 1.00 24.61 365 LEU A O 1
ATOM 2956 N N . VAL A 1 366 ? 44.154 63.059 21.085 1.00 23.55 366 VAL A N 1
ATOM 2957 C CA . VAL A 1 366 ? 43.372 62.006 21.757 1.00 25.94 366 VAL A CA 1
ATOM 2958 C C . VAL A 1 366 ? 42.048 61.698 21.010 1.00 26.17 366 VAL A C 1
ATOM 2959 O O . VAL A 1 366 ? 41.486 62.552 20.296 1.00 25.24 366 VAL A O 1
ATOM 2963 N N . ASN A 1 367 ? 41.568 60.487 21.233 1.00 24.99 367 ASN A N 1
ATOM 2964 C CA . ASN A 1 367 ? 40.294 60.014 20.618 1.00 28.69 367 ASN A CA 1
ATOM 2965 C C . ASN A 1 367 ? 39.201 61.010 20.714 1.00 27.15 367 ASN A C 1
ATOM 2966 O O . ASN A 1 367 ? 38.580 61.364 19.708 1.00 29.00 367 ASN A O 1
ATOM 2971 N N . ALA A 1 368 ? 38.986 61.557 21.905 1.00 30.30 368 ALA A N 1
ATOM 2972 C CA . ALA A 1 368 ? 37.938 62.591 22.050 1.00 30.85 368 ALA A CA 1
ATOM 2973 C C . ALA A 1 368 ? 38.074 63.866 21.202 1.00 32.23 368 ALA A C 1
ATOM 2974 O O . ALA A 1 368 ? 37.067 64.489 20.821 1.00 29.76 368 ALA A O 1
ATOM 2976 N N . GLU A 1 369 ? 39.308 64.273 20.868 1.00 28.40 369 GLU A N 1
ATOM 2977 C CA . GLU A 1 369 ? 39.512 65.494 20.048 1.00 24.79 369 GLU A CA 1
ATOM 2978 C C . GLU A 1 369 ? 39.303 65.180 18.556 1.00 22.93 369 GLU A C 1
ATOM 2979 O O . GLU A 1 369 ? 38.893 66.014 17.782 1.00 24.87 369 GLU A O 1
ATOM 2985 N N . ILE A 1 370 ? 39.688 64.000 18.130 1.00 27.54 370 ILE A N 1
ATOM 2986 C CA . ILE A 1 370 ? 39.363 63.617 16.755 1.00 28.18 370 ILE A CA 1
ATOM 2987 C C . ILE A 1 370 ? 37.826 63.686 16.605 1.00 28.29 370 ILE A C 1
ATOM 2988 O O . ILE A 1 370 ? 37.323 64.300 15.692 1.00 26.10 370 ILE A O 1
ATOM 2993 N N . ALA A 1 371 ? 37.108 63.048 17.546 1.00 29.72 371 ALA A N 1
ATOM 2994 C CA . ALA A 1 371 ? 35.622 63.054 17.491 1.00 32.07 371 ALA A CA 1
ATOM 2995 C C . ALA A 1 371 ? 35.052 64.482 17.455 1.00 30.20 371 ALA A C 1
ATOM 2996 O O . ALA A 1 371 ? 34.157 64.822 16.668 1.00 32.70 371 ALA A O 1
ATOM 2998 N N . ARG A 1 372 ? 35.599 65.355 18.275 1.00 33.66 372 ARG A N 1
ATOM 2999 C CA . ARG A 1 372 ? 35.202 66.755 18.236 1.00 28.24 372 ARG A CA 1
ATOM 3000 C C . ARG A 1 372 ? 35.381 67.495 16.917 1.00 30.64 372 ARG A C 1
ATOM 3001 O O . ARG A 1 372 ? 34.472 68.210 16.462 1.00 29.68 372 ARG A O 1
ATOM 3009 N N . GLN A 1 373 ? 36.566 67.369 16.293 1.00 29.13 373 GLN A N 1
ATOM 3010 C CA . GLN A 1 373 ? 36.793 68.058 15.024 1.00 27.92 373 GLN A CA 1
ATOM 3011 C C . GLN A 1 373 ? 35.960 67.421 13.868 1.00 26.06 373 GLN A C 1
ATOM 3012 O O . GLN A 1 373 ? 35.491 68.117 12.994 1.00 26.49 373 GLN A O 1
ATOM 3018 N N . ILE A 1 374 ? 35.780 66.115 13.911 1.00 27.26 374 ILE A N 1
ATOM 3019 C CA . ILE A 1 374 ? 34.866 65.483 12.934 1.00 26.13 374 ILE A CA 1
ATOM 3020 C C . ILE A 1 374 ? 33.444 66.003 13.108 1.00 27.69 374 ILE A C 1
ATOM 3021 O O . ILE A 1 374 ? 32.799 66.411 12.124 1.00 25.65 374 ILE A O 1
ATOM 3026 N N . GLU A 1 375 ? 32.977 66.036 14.358 1.00 28.71 375 GLU A N 1
ATOM 3027 C CA . GLU A 1 375 ? 31.622 66.551 14.625 1.00 32.39 375 GLU A CA 1
ATOM 3028 C C . GLU A 1 375 ? 31.468 67.963 14.076 1.00 31.82 375 GLU A C 1
ATOM 3029 O O . GLU A 1 375 ? 30.498 68.324 13.452 1.00 29.99 375 GLU A O 1
ATOM 3035 N N . ASP A 1 376 ? 32.488 68.768 14.261 1.00 36.05 376 ASP A N 1
ATOM 3036 C CA . ASP A 1 376 ? 32.533 70.108 13.681 1.00 30.91 376 ASP A CA 1
ATOM 3037 C C . ASP A 1 376 ? 32.439 70.218 12.184 1.00 31.29 376 ASP A C 1
ATOM 3038 O O . ASP A 1 376 ? 31.996 71.201 11.689 1.00 31.08 376 ASP A O 1
ATOM 3043 N N . LEU A 1 377 ? 32.876 69.199 11.426 1.00 28.62 377 LEU A N 1
ATOM 3044 C CA . LEU A 1 377 ? 32.710 69.133 9.981 1.00 28.29 377 LEU A CA 1
ATOM 3045 C C . LEU A 1 377 ? 31.352 68.790 9.469 1.00 26.26 377 LEU A C 1
ATOM 3046 O O . LEU A 1 377 ? 31.137 68.895 8.304 1.00 28.68 377 LEU A O 1
ATOM 3051 N N . LEU A 1 378 ? 30.464 68.261 10.316 1.00 28.20 378 LEU A N 1
ATOM 3052 C CA . LEU A 1 378 ? 29.186 67.753 9.818 1.00 26.01 378 LEU A CA 1
ATOM 3053 C C . LEU A 1 378 ? 28.290 68.838 9.313 1.00 27.49 378 LEU A C 1
ATOM 3054 O O . LEU A 1 378 ? 28.154 69.904 9.959 1.00 30.04 378 LEU A O 1
ATOM 3059 N N . THR A 1 379 ? 27.746 68.635 8.123 1.00 24.62 379 THR A N 1
ATOM 3060 C CA . THR A 1 379 ? 26.739 69.478 7.543 1.00 24.78 379 THR A CA 1
ATOM 3061 C C . THR A 1 379 ? 25.508 68.641 7.186 1.00 27.46 379 THR A C 1
ATOM 3062 O O . THR A 1 379 ? 25.598 67.393 7.106 1.00 21.52 379 THR A O 1
ATOM 3066 N N . PRO A 1 380 ? 24.395 69.284 6.831 1.00 24.97 380 PRO A N 1
ATOM 3067 C CA . PRO A 1 380 ? 23.232 68.565 6.326 1.00 23.80 380 PRO A CA 1
ATOM 3068 C C . PRO A 1 380 ? 23.496 67.714 5.071 1.00 23.41 380 PRO A C 1
ATOM 3069 O O . PRO A 1 380 ? 22.726 66.819 4.782 1.00 25.92 380 PRO A O 1
ATOM 3073 N N . ASN A 1 381 ? 24.567 67.998 4.333 1.00 23.14 381 ASN A N 1
ATOM 3074 C CA . ASN A 1 381 ? 24.956 67.309 3.111 1.00 22.95 381 ASN A CA 1
ATOM 3075 C C . ASN A 1 381 ? 26.102 66.261 3.340 1.00 19.77 381 ASN A C 1
ATOM 3076 O O . ASN A 1 381 ? 26.751 65.878 2.374 1.00 20.89 381 ASN A O 1
ATOM 3081 N N . THR A 1 382 ? 26.345 65.899 4.604 1.00 19.16 382 THR A N 1
ATOM 3082 C CA . THR A 1 382 ? 27.439 64.994 4.973 1.00 19.39 382 THR A CA 1
ATOM 3083 C C . THR A 1 382 ? 26.941 63.577 5.193 1.00 17.96 382 THR A C 1
ATOM 3084 O O . THR A 1 382 ? 25.845 63.360 5.687 1.00 16.49 382 THR A O 1
ATOM 3088 N N . THR A 1 383 ? 27.759 62.630 4.754 1.00 17.30 383 THR A N 1
ATOM 3089 C CA . THR A 1 383 ? 27.571 61.237 5.180 1.00 17.01 383 THR A CA 1
ATOM 3090 C C . THR A 1 383 ? 28.819 60.756 5.847 1.00 14.96 383 THR A C 1
ATOM 3091 O O . THR A 1 383 ? 29.916 60.906 5.266 1.00 15.09 383 THR A O 1
ATOM 3095 N N . VAL A 1 384 ? 28.702 60.152 7.025 1.00 14.58 384 VAL A N 1
ATOM 3096 C CA . VAL A 1 384 ? 29.836 59.520 7.638 1.00 15.82 384 VAL A CA 1
ATOM 3097 C C . VAL A 1 384 ? 29.705 57.966 7.591 1.00 16.79 384 VAL A C 1
ATOM 3098 O O . VAL A 1 384 ? 28.657 57.433 8.046 1.00 16.66 384 VAL A O 1
ATOM 3102 N N . ILE A 1 385 ? 30.700 57.283 6.965 1.00 15.17 385 ILE A N 1
ATOM 3103 C CA . ILE A 1 385 ? 30.779 55.847 6.864 1.00 13.61 385 ILE A CA 1
ATOM 3104 C C . ILE A 1 385 ? 31.617 55.428 8.073 1.00 15.54 385 ILE A C 1
ATOM 3105 O O . ILE A 1 385 ? 32.787 55.863 8.213 1.00 15.28 385 ILE A O 1
ATOM 3110 N N . ALA A 1 386 ? 31.029 54.698 8.990 1.00 13.19 386 ALA A N 1
ATOM 3111 C CA . ALA A 1 386 ? 31.688 54.387 10.290 1.00 14.40 386 ALA A CA 1
ATOM 3112 C C . ALA A 1 386 ? 31.918 52.883 10.438 1.00 14.30 386 ALA A C 1
ATOM 3113 O O . ALA A 1 386 ? 30.971 52.101 10.543 1.00 14.90 386 ALA A O 1
ATOM 3115 N N . GLU A 1 387 ? 33.180 52.520 10.443 1.00 15.80 387 GLU A N 1
ATOM 3116 C CA . GLU A 1 387 ? 33.625 51.125 10.539 1.00 16.32 387 GLU A CA 1
ATOM 3117 C C . GLU A 1 387 ? 33.349 50.523 11.915 1.00 18.51 387 GLU A C 1
ATOM 3118 O O . GLU A 1 387 ? 33.309 51.249 12.935 1.00 18.68 387 GLU A O 1
ATOM 3124 N N . THR A 1 388 ? 33.222 49.174 11.900 1.00 18.74 388 THR A N 1
ATOM 3125 C CA . THR A 1 388 ? 33.282 48.320 13.112 1.00 20.16 388 THR A CA 1
ATOM 3126 C C . THR A 1 388 ? 34.574 48.523 13.823 1.00 21.79 388 THR A C 1
ATOM 3127 O O . THR A 1 388 ? 35.619 48.448 13.216 1.00 21.61 388 THR A O 1
ATOM 3131 N N . GLY A 1 389 ? 34.483 48.840 15.089 1.00 23.25 389 GLY A N 1
ATOM 3132 C CA . GLY A 1 389 ? 35.667 49.271 15.845 1.00 24.38 389 GLY A CA 1
ATOM 3133 C C . GLY A 1 389 ? 35.217 50.330 16.810 1.00 23.56 389 GLY A C 1
ATOM 3134 O O . GLY A 1 389 ? 34.004 50.598 16.946 1.00 23.11 389 GLY A O 1
ATOM 3135 N N . ASP A 1 390 ? 36.159 50.990 17.480 1.00 23.25 390 ASP A N 1
ATOM 3136 C CA . ASP A 1 390 ? 35.733 52.163 18.297 1.00 24.81 390 ASP A CA 1
ATOM 3137 C C . ASP A 1 390 ? 34.980 53.254 17.503 1.00 24.50 390 ASP A C 1
ATOM 3138 O O . ASP A 1 390 ? 34.197 53.978 18.115 1.00 23.23 390 ASP A O 1
ATOM 3143 N N . SER A 1 391 ? 35.185 53.349 16.154 1.00 20.89 391 SER A N 1
ATOM 3144 C CA . SER A 1 391 ? 34.484 54.275 15.341 1.00 21.74 391 SER A CA 1
ATOM 3145 C C . SER A 1 391 ? 32.973 54.110 15.465 1.00 20.57 391 SER A C 1
ATOM 3146 O O . SER A 1 391 ? 32.272 55.075 15.270 1.00 24.87 391 SER A O 1
ATOM 3149 N N . TRP A 1 392 ? 32.479 52.893 15.701 1.00 21.71 392 TRP A N 1
ATOM 3150 C CA . TRP A 1 392 ? 31.019 52.696 16.014 1.00 24.55 392 TRP A CA 1
ATOM 3151 C C . TRP A 1 392 ? 30.582 53.717 17.143 1.00 23.56 392 TRP A C 1
ATOM 3152 O O . TRP A 1 392 ? 29.597 54.441 17.023 1.00 25.48 392 TRP A O 1
ATOM 3163 N N . PHE A 1 393 ? 31.370 53.755 18.213 1.00 25.84 393 PHE A N 1
ATOM 3164 C CA . PHE A 1 393 ? 30.989 54.508 19.424 1.00 25.85 393 PHE A CA 1
ATOM 3165 C C . PHE A 1 393 ? 31.260 55.990 19.235 1.00 27.02 393 PHE A C 1
ATOM 3166 O O . PHE A 1 393 ? 30.466 56.816 19.682 1.00 25.53 393 PHE A O 1
ATOM 3174 N N . ASN A 1 394 ? 32.361 56.347 18.541 1.00 24.73 394 ASN A N 1
ATOM 3175 C CA . ASN A 1 394 ? 32.587 57.772 18.238 1.00 24.36 394 ASN A CA 1
ATOM 3176 C C . ASN A 1 394 ? 31.474 58.332 17.379 1.00 26.67 394 ASN A C 1
ATOM 3177 O O . ASN A 1 394 ? 30.957 59.435 17.588 1.00 25.24 394 ASN A O 1
ATOM 3182 N N . ALA A 1 395 ? 31.088 57.572 16.352 1.00 23.58 395 ALA A N 1
ATOM 3183 C CA . ALA A 1 395 ? 30.097 58.109 15.463 1.00 22.87 395 ALA A CA 1
ATOM 3184 C C . ALA A 1 395 ? 28.788 58.242 16.236 1.00 19.74 395 ALA A C 1
ATOM 3185 O O . ALA A 1 395 ? 28.016 59.117 15.959 1.00 18.41 395 ALA A O 1
ATOM 3187 N N . GLN A 1 396 ? 28.531 57.333 17.177 1.00 20.22 396 GLN A N 1
ATOM 3188 C CA . GLN A 1 396 ? 27.261 57.316 17.847 1.00 22.64 396 GLN A CA 1
ATOM 3189 C C . GLN A 1 396 ? 27.043 58.568 18.691 1.00 22.60 396 GLN A C 1
ATOM 3190 O O . GLN A 1 396 ? 25.903 59.023 18.881 1.00 23.11 396 GLN A O 1
ATOM 3196 N N . ARG A 1 397 ? 28.163 59.058 19.234 1.00 24.23 397 ARG A N 1
ATOM 3197 C CA . ARG A 1 397 ? 28.193 60.244 20.092 1.00 24.66 397 ARG A CA 1
ATOM 3198 C C . ARG A 1 397 ? 27.977 61.608 19.350 1.00 26.39 397 ARG A C 1
ATOM 3199 O O . ARG A 1 397 ? 27.741 62.641 20.013 1.00 25.78 397 ARG A O 1
ATOM 3207 N N A MET A 1 398 ? 28.075 61.625 18.012 0.39 25.28 398 MET A N 1
ATOM 3208 N N B MET A 1 398 ? 27.993 61.622 18.016 0.61 25.48 398 MET A N 1
ATOM 3209 C CA A MET A 1 398 ? 27.963 62.864 17.252 0.39 23.87 398 MET A CA 1
ATOM 3210 C CA B MET A 1 398 ? 27.971 62.872 17.302 0.61 23.48 398 MET A CA 1
ATOM 3211 C C A MET A 1 398 ? 26.560 63.359 17.270 0.39 24.72 398 MET A C 1
ATOM 3212 C C B MET A 1 398 ? 26.569 63.391 17.114 0.61 25.14 398 MET A C 1
ATOM 3213 O O A MET A 1 398 ? 25.629 62.546 17.271 0.39 22.12 398 MET A O 1
ATOM 3214 O O B MET A 1 398 ? 25.639 62.662 16.787 0.61 21.31 398 MET A O 1
ATOM 3223 N N . LYS A 1 399 ? 26.423 64.686 17.294 1.00 22.96 399 LYS A N 1
ATOM 3224 C CA . LYS A 1 399 ? 25.145 65.355 17.070 1.00 26.96 399 LYS A CA 1
ATOM 3225 C C . LYS A 1 399 ? 24.929 65.657 15.610 1.00 26.73 399 LYS A C 1
ATOM 3226 O O . LYS A 1 399 ? 25.662 66.422 15.018 1.00 26.43 399 LYS A O 1
ATOM 3232 N N . LEU A 1 400 ? 23.899 65.064 14.976 1.00 23.30 400 LEU A N 1
ATOM 3233 C CA . LEU A 1 400 ? 23.749 65.224 13.559 1.00 20.49 400 LEU A CA 1
ATOM 3234 C C . LEU A 1 400 ? 22.825 66.366 13.207 1.00 21.91 400 LEU A C 1
ATOM 3235 O O . LEU A 1 400 ? 21.661 66.393 13.623 1.00 23.87 400 LEU A O 1
ATOM 3240 N N . PRO A 1 401 ? 23.282 67.265 12.370 1.00 24.14 401 PRO A N 1
ATOM 3241 C CA . PRO A 1 401 ? 22.290 68.164 11.815 1.00 24.65 401 PRO A CA 1
ATOM 3242 C C . PRO A 1 401 ? 21.351 67.459 10.893 1.00 26.41 401 PRO A C 1
ATOM 3243 O O . PRO A 1 401 ? 21.754 66.479 10.270 1.00 23.20 401 PRO A O 1
ATOM 3247 N N . ASN A 1 402 ? 20.111 67.966 10.769 1.00 25.88 402 ASN A N 1
ATOM 3248 C CA . ASN A 1 402 ? 19.121 67.269 9.984 1.00 26.13 402 ASN A CA 1
ATOM 3249 C C . ASN A 1 402 ? 19.606 67.201 8.562 1.00 26.69 402 ASN A C 1
ATOM 3250 O O . ASN A 1 402 ? 20.003 68.219 7.914 1.00 23.64 402 ASN A O 1
ATOM 3255 N N . GLY A 1 403 ? 19.551 65.993 8.016 1.00 23.75 403 GLY A N 1
ATOM 3256 C CA . GLY A 1 403 ? 20.025 65.759 6.665 1.00 22.17 403 GLY A CA 1
ATOM 3257 C C . GLY A 1 403 ? 21.312 64.919 6.659 1.00 20.45 403 GLY A C 1
ATOM 3258 O O . GLY A 1 403 ? 21.535 64.156 5.732 1.00 20.73 403 GLY A O 1
ATOM 3259 N N . ALA A 1 404 ? 22.146 65.056 7.663 1.00 18.43 404 ALA A N 1
ATOM 3260 C CA . ALA A 1 404 ? 23.394 64.300 7.744 1.00 18.49 404 ALA A CA 1
ATOM 3261 C C . ALA A 1 404 ? 23.087 62.811 7.963 1.00 19.30 404 ALA A C 1
ATOM 3262 O O . ALA A 1 404 ? 22.153 62.463 8.682 1.00 18.43 404 ALA A O 1
ATOM 3264 N N . ARG A 1 405 ? 23.916 61.975 7.351 1.00 18.29 405 ARG A N 1
ATOM 3265 C CA . ARG A 1 405 ? 23.710 60.536 7.399 1.00 17.71 405 ARG A CA 1
ATOM 3266 C C . ARG A 1 405 ? 24.864 59.845 8.019 1.00 17.02 405 ARG A C 1
ATOM 3267 O O . ARG A 1 405 ? 26.038 60.314 7.917 1.00 16.70 405 ARG A O 1
ATOM 3275 N N . VAL A 1 406 ? 24.574 58.735 8.717 1.00 15.24 406 VAL A N 1
ATOM 3276 C CA . VAL A 1 406 ? 25.627 57.852 9.190 1.00 16.62 406 VAL A CA 1
ATOM 3277 C C . VAL A 1 406 ? 25.328 56.474 8.574 1.00 16.84 406 VAL A C 1
ATOM 3278 O O . VAL A 1 406 ? 24.178 56.070 8.596 1.00 15.97 406 VAL A O 1
ATOM 3282 N N . GLU A 1 407 ? 26.365 55.796 8.106 1.00 14.91 407 GLU A N 1
ATOM 3283 C CA . GLU A 1 407 ? 26.255 54.440 7.565 1.00 15.33 407 GLU A CA 1
ATOM 3284 C C . GLU A 1 407 ? 27.025 53.511 8.451 1.00 14.25 407 GLU A C 1
ATOM 3285 O O . GLU A 1 407 ? 28.226 53.698 8.638 1.00 14.28 407 GLU A O 1
ATOM 3291 N N . TYR A 1 408 ? 26.303 52.535 8.994 1.00 14.55 408 TYR A N 1
ATOM 3292 C CA . TYR A 1 408 ? 26.816 51.469 9.822 1.00 13.76 408 TYR A CA 1
ATOM 3293 C C . TYR A 1 408 ? 26.596 50.101 9.187 1.00 14.10 408 TYR A C 1
ATOM 3294 O O . TYR A 1 408 ? 25.537 49.868 8.546 1.00 15.45 408 TYR A O 1
ATOM 3303 N N . GLU A 1 409 ? 27.487 49.177 9.506 1.00 13.64 409 GLU A N 1
ATOM 3304 C CA . GLU A 1 409 ? 27.305 47.742 9.071 1.00 15.07 409 GLU A CA 1
ATOM 3305 C C . GLU A 1 409 ? 27.349 46.900 10.365 1.00 15.13 409 GLU A C 1
ATOM 3306 O O . GLU A 1 409 ? 28.219 46.033 10.549 1.00 15.23 409 GLU A O 1
ATOM 3312 N N A MET A 1 410 ? 26.384 47.157 11.257 0.73 16.70 410 MET A N 1
ATOM 3313 N N B MET A 1 410 ? 26.402 47.180 11.274 0.27 14.67 410 MET A N 1
ATOM 3314 C CA A MET A 1 410 ? 26.434 46.570 12.577 0.73 16.22 410 MET A CA 1
ATOM 3315 C CA B MET A 1 410 ? 26.412 46.588 12.618 0.27 13.91 410 MET A CA 1
ATOM 3316 C C A MET A 1 410 ? 25.914 45.148 12.666 0.73 17.54 410 MET A C 1
ATOM 3317 C C B MET A 1 410 ? 25.789 45.204 12.735 0.27 14.77 410 MET A C 1
ATOM 3318 O O A MET A 1 410 ? 26.286 44.409 13.610 0.73 18.22 410 MET A O 1
ATOM 3319 O O B MET A 1 410 ? 25.899 44.582 13.803 0.27 14.64 410 MET A O 1
ATOM 3328 N N . GLN A 1 411 ? 25.107 44.724 11.692 1.00 14.49 411 GLN A N 1
ATOM 3329 C CA . GLN A 1 411 ? 24.564 43.340 11.723 1.00 15.93 411 GLN A CA 1
ATOM 3330 C C . GLN A 1 411 ? 25.643 42.351 11.163 1.00 14.50 411 GLN A C 1
ATOM 3331 O O . GLN A 1 411 ? 26.017 41.385 11.876 1.00 15.26 411 GLN A O 1
ATOM 3337 N N . TRP A 1 412 ? 26.255 42.691 10.024 1.00 14.01 412 TRP A N 1
ATOM 3338 C CA . TRP A 1 412 ? 27.272 41.824 9.494 1.00 14.61 412 TRP A CA 1
ATOM 3339 C C . TRP A 1 412 ? 28.609 42.034 10.217 1.00 14.12 412 TRP A C 1
ATOM 3340 O O . TRP A 1 412 ? 29.289 41.103 10.635 1.00 14.55 412 TRP A O 1
ATOM 3351 N N . GLY A 1 413 ? 29.011 43.277 10.334 1.00 15.38 413 GLY A N 1
ATOM 3352 C CA . GLY A 1 413 ? 30.246 43.588 11.124 1.00 15.96 413 GLY A CA 1
ATOM 3353 C C . GLY A 1 413 ? 31.549 43.074 10.554 1.00 15.47 413 GLY A C 1
ATOM 3354 O O . GLY A 1 413 ? 32.357 42.553 11.284 1.00 16.41 413 GLY A O 1
ATOM 3355 N N . HIS A 1 414 ? 31.743 43.181 9.228 1.00 14.51 414 HIS A N 1
ATOM 3356 C CA . HIS A 1 414 ? 32.953 42.687 8.571 1.00 14.04 414 HIS A CA 1
ATOM 3357 C C . HIS A 1 414 ? 33.959 43.806 8.586 1.00 14.30 414 HIS A C 1
ATOM 3358 O O . HIS A 1 414 ? 33.771 44.779 7.855 1.00 13.27 414 HIS A O 1
ATOM 3365 N N . ILE A 1 415 ? 35.028 43.680 9.383 1.00 16.27 415 ILE A N 1
ATOM 3366 C CA . ILE A 1 415 ? 35.974 44.784 9.424 1.00 16.70 415 ILE A CA 1
ATOM 3367 C C . ILE A 1 415 ? 36.579 44.922 8.046 1.00 16.75 415 ILE A C 1
ATOM 3368 O O . ILE A 1 415 ? 36.797 43.951 7.325 1.00 15.87 415 ILE A O 1
ATOM 3373 N N . GLY A 1 416 ? 36.767 46.160 7.660 1.00 17.68 416 GLY A N 1
ATOM 3374 C CA . GLY A 1 416 ? 37.177 46.417 6.315 1.00 15.05 416 GLY A CA 1
ATOM 3375 C C . GLY A 1 416 ? 36.064 46.785 5.347 1.00 14.46 416 GLY A C 1
ATOM 3376 O O . GLY A 1 416 ? 36.349 47.384 4.305 1.00 17.47 416 GLY A O 1
ATOM 3377 N N . TRP A 1 417 ? 34.815 46.493 5.682 1.00 13.69 417 TRP A N 1
ATOM 3378 C CA . TRP A 1 417 ? 33.641 46.915 4.891 1.00 12.81 417 TRP A CA 1
ATOM 3379 C C . TRP A 1 417 ? 33.731 48.344 4.452 1.00 13.39 417 TRP A C 1
ATOM 3380 O O . TRP A 1 417 ? 33.413 48.669 3.313 1.00 13.60 417 TRP A O 1
ATOM 3391 N N . SER A 1 418 ? 34.215 49.176 5.334 1.00 14.13 418 SER A N 1
ATOM 3392 C CA . SER A 1 418 ? 34.014 50.614 5.234 1.00 13.75 418 SER A CA 1
ATOM 3393 C C . SER A 1 418 ? 34.732 51.209 4.066 1.00 12.66 418 SER A C 1
ATOM 3394 O O . SER A 1 418 ? 34.296 52.217 3.522 1.00 12.63 418 SER A O 1
ATOM 3397 N N . VAL A 1 419 ? 35.831 50.615 3.660 1.00 13.39 419 VAL A N 1
ATOM 3398 C CA . VAL A 1 419 ? 36.680 51.280 2.664 1.00 14.10 419 VAL A CA 1
ATOM 3399 C C . VAL A 1 419 ? 36.027 51.109 1.296 1.00 14.32 419 VAL A C 1
ATOM 3400 O O . VAL A 1 419 ? 35.686 52.106 0.692 1.00 13.33 419 VAL A O 1
ATOM 3404 N N . PRO A 1 420 ? 35.715 49.856 0.869 1.00 12.72 420 PRO A N 1
ATOM 3405 C CA . PRO A 1 420 ? 34.981 49.741 -0.383 1.00 13.24 420 PRO A CA 1
ATOM 3406 C C . PRO A 1 420 ? 33.547 50.270 -0.291 1.00 13.05 420 PRO A C 1
ATOM 3407 O O . PRO A 1 420 ? 33.050 50.846 -1.296 1.00 13.05 420 PRO A O 1
ATOM 3411 N N . ALA A 1 421 ? 32.866 50.144 0.863 1.00 12.23 421 ALA A N 1
ATOM 3412 C CA . ALA A 1 421 ? 31.586 50.774 1.001 1.00 13.52 421 ALA A CA 1
ATOM 3413 C C . ALA A 1 421 ? 31.605 52.303 0.767 1.00 12.07 421 ALA A C 1
ATOM 3414 O O . ALA A 1 421 ? 30.712 52.869 0.082 1.00 14.00 421 ALA A O 1
ATOM 3416 N N . ALA A 1 422 ? 32.624 52.956 1.277 1.00 12.22 422 ALA A N 1
ATOM 3417 C CA . ALA A 1 422 ? 32.755 54.418 1.108 1.00 14.14 422 ALA A CA 1
ATOM 3418 C C . ALA A 1 422 ? 33.048 54.774 -0.342 1.00 13.50 422 ALA A C 1
ATOM 3419 O O . ALA A 1 422 ? 32.490 55.754 -0.833 1.00 12.94 422 ALA A O 1
ATOM 3421 N N . PHE A 1 423 ? 33.840 53.940 -1.000 1.00 12.66 423 PHE A N 1
ATOM 3422 C CA . PHE A 1 423 ? 34.083 54.057 -2.452 1.00 13.67 423 PHE A CA 1
ATOM 3423 C C . PHE A 1 423 ? 32.780 53.997 -3.218 1.00 13.46 423 PHE A C 1
ATOM 3424 O O . PHE A 1 423 ? 32.424 54.920 -3.986 1.00 13.69 423 PHE A O 1
ATOM 3432 N N . GLY A 1 424 ? 32.005 52.917 -3.001 1.00 13.59 424 GLY A N 1
ATOM 3433 C CA . GLY A 1 424 ? 30.763 52.781 -3.690 1.00 14.38 424 GLY A CA 1
ATOM 3434 C C . GLY A 1 424 ? 29.727 53.808 -3.315 1.00 13.97 424 GLY A C 1
ATOM 3435 O O . GLY A 1 424 ? 28.996 54.328 -4.238 1.00 12.51 424 GLY A O 1
ATOM 3436 N N . TYR A 1 425 ? 29.706 54.208 -2.055 1.00 12.31 425 TYR A N 1
ATOM 3437 C CA . TYR A 1 425 ? 28.738 55.229 -1.615 1.00 14.15 425 TYR A CA 1
ATOM 3438 C C . TYR A 1 425 ? 29.108 56.571 -2.329 1.00 14.78 425 TYR A C 1
ATOM 3439 O O . TYR A 1 425 ? 28.250 57.287 -2.879 1.00 12.67 425 TYR A O 1
ATOM 3448 N N . ALA A 1 426 ? 30.399 56.862 -2.383 1.00 13.61 426 ALA A N 1
ATOM 3449 C CA . ALA A 1 426 ? 30.864 58.114 -2.998 1.00 15.02 426 ALA A CA 1
ATOM 3450 C C . ALA A 1 426 ? 30.651 58.190 -4.497 1.00 15.69 426 ALA A C 1
ATOM 3451 O O . ALA A 1 426 ? 30.389 59.287 -5.042 1.00 16.66 426 ALA A O 1
ATOM 3453 N N . VAL A 1 427 ? 30.703 57.045 -5.189 1.00 14.32 427 VAL A N 1
ATOM 3454 C CA . VAL A 1 427 ? 30.312 56.929 -6.589 1.00 15.90 427 VAL A CA 1
ATOM 3455 C C . VAL A 1 427 ? 28.821 57.280 -6.748 1.00 15.90 427 VAL A C 1
ATOM 3456 O O . VAL A 1 427 ? 28.398 57.942 -7.709 1.00 17.13 427 VAL A O 1
ATOM 3460 N N . GLY A 1 428 ? 28.006 56.731 -5.865 1.00 15.35 428 GLY A N 1
ATOM 3461 C CA . GLY A 1 428 ? 26.587 56.933 -5.865 1.00 18.06 428 GLY A CA 1
ATOM 3462 C C . GLY A 1 428 ? 26.075 58.273 -5.384 1.00 18.01 428 GLY A C 1
ATOM 3463 O O . GLY A 1 428 ? 24.961 58.691 -5.790 1.00 20.24 428 GLY A O 1
ATOM 3464 N N . ALA A 1 429 ? 26.843 58.953 -4.563 1.00 17.00 429 ALA A N 1
ATOM 3465 C CA . ALA A 1 429 ? 26.389 60.217 -3.924 1.00 18.43 429 ALA A CA 1
ATOM 3466 C C . ALA A 1 429 ? 27.535 61.275 -4.003 1.00 18.62 429 ALA A C 1
ATOM 3467 O O . ALA A 1 429 ? 28.010 61.753 -3.009 1.00 19.10 429 ALA A O 1
ATOM 3469 N N . PRO A 1 430 ? 27.987 61.570 -5.207 1.00 20.24 430 PRO A N 1
ATOM 3470 C CA . PRO A 1 430 ? 29.177 62.397 -5.352 1.00 25.49 430 PRO A CA 1
ATOM 3471 C C . PRO A 1 430 ? 28.942 63.864 -4.901 1.00 26.24 430 PRO A C 1
ATOM 3472 O O . PRO A 1 430 ? 29.878 64.535 -4.576 1.00 28.74 430 PRO A O 1
ATOM 3476 N N . GLU A 1 431 ? 27.685 64.305 -4.892 1.00 25.37 431 GLU A N 1
ATOM 3477 C CA . GLU A 1 431 ? 27.308 65.642 -4.352 1.00 26.56 431 GLU A CA 1
ATOM 3478 C C . GLU A 1 431 ? 27.555 65.801 -2.839 1.00 27.39 431 GLU A C 1
ATOM 3479 O O . GLU A 1 431 ? 27.588 66.913 -2.342 1.00 21.95 431 GLU A O 1
ATOM 3485 N N . ARG A 1 432 ? 27.597 64.700 -2.069 1.00 22.55 432 ARG A N 1
ATOM 3486 C CA . ARG A 1 432 ? 27.672 64.783 -0.640 1.00 18.32 432 ARG A CA 1
ATOM 3487 C C . ARG A 1 432 ? 29.112 64.998 -0.180 1.00 19.60 432 ARG A C 1
ATOM 3488 O O . ARG A 1 432 ? 30.048 64.724 -0.917 1.00 20.86 432 ARG A O 1
ATOM 3496 N N . ARG A 1 433 ? 29.254 65.484 1.029 1.00 20.12 433 ARG A N 1
ATOM 3497 C CA . ARG A 1 433 ? 30.519 65.462 1.724 1.00 20.66 433 ARG A CA 1
ATOM 3498 C C . ARG A 1 433 ? 30.640 64.063 2.374 1.00 18.09 433 ARG A C 1
ATOM 3499 O O . ARG A 1 433 ? 29.966 63.792 3.345 1.00 17.36 433 ARG A O 1
ATOM 3507 N N . ASN A 1 434 ? 31.518 63.244 1.809 1.00 17.15 434 ASN A N 1
ATOM 3508 C CA . ASN A 1 434 ? 31.631 61.816 2.182 1.00 15.81 434 ASN A CA 1
ATOM 3509 C C . ASN A 1 434 ? 32.883 61.649 3.047 1.00 15.40 434 ASN A C 1
ATOM 3510 O O . ASN A 1 434 ? 33.993 61.954 2.580 1.00 15.33 434 ASN A O 1
ATOM 3515 N N . ILE A 1 435 ? 32.655 61.210 4.285 1.00 15.19 435 ILE A N 1
ATOM 3516 C CA . ILE A 1 435 ? 33.666 61.051 5.306 1.00 14.78 435 ILE A CA 1
ATOM 3517 C C . ILE A 1 435 ? 33.695 59.563 5.714 1.00 15.43 435 ILE A C 1
ATOM 3518 O O . ILE A 1 435 ? 32.651 58.952 5.934 1.00 16.70 435 ILE A O 1
ATOM 3523 N N . LEU A 1 436 ? 34.863 59.000 5.692 1.00 15.24 436 LEU A N 1
ATOM 3524 C CA . LEU A 1 436 ? 35.120 57.638 6.181 1.00 15.92 436 LEU A CA 1
ATOM 3525 C C . LEU A 1 436 ? 35.907 57.679 7.471 1.00 15.37 436 LEU A C 1
ATOM 3526 O O . LEU A 1 436 ? 36.973 58.284 7.505 1.00 16.00 436 LEU A O 1
ATOM 3531 N N A MET A 1 437 ? 35.396 57.026 8.510 0.57 15.62 437 MET A N 1
ATOM 3532 N N B MET A 1 437 ? 35.379 57.046 8.520 0.43 16.38 437 MET A N 1
ATOM 3533 C CA A MET A 1 437 ? 36.086 56.859 9.787 0.57 15.82 437 MET A CA 1
ATOM 3534 C CA B MET A 1 437 ? 36.070 56.865 9.803 0.43 17.04 437 MET A CA 1
ATOM 3535 C C A MET A 1 437 ? 36.387 55.374 9.944 0.57 17.01 437 MET A C 1
ATOM 3536 C C B MET A 1 437 ? 36.386 55.385 10.007 0.43 17.33 437 MET A C 1
ATOM 3537 O O A MET A 1 437 ? 35.473 54.546 10.063 0.57 15.89 437 MET A O 1
ATOM 3538 O O B MET A 1 437 ? 35.481 54.579 10.269 0.43 16.38 437 MET A O 1
ATOM 3547 N N . VAL A 1 438 ? 37.664 55.046 9.895 1.00 14.91 438 VAL A N 1
ATOM 3548 C CA . VAL A 1 438 ? 38.126 53.666 9.813 1.00 15.60 438 VAL A CA 1
ATOM 3549 C C . VAL A 1 438 ? 39.353 53.485 10.658 1.00 15.95 438 VAL A C 1
ATOM 3550 O O . VAL A 1 438 ? 40.280 54.330 10.638 1.00 17.63 438 VAL A O 1
ATOM 3554 N N . GLY A 1 439 ? 39.348 52.394 11.440 1.00 16.10 439 GLY A N 1
ATOM 3555 C CA . GLY A 1 439 ? 40.511 51.987 12.221 1.00 15.37 439 GLY A CA 1
ATOM 3556 C C . GLY A 1 439 ? 41.590 51.335 11.376 1.00 15.34 439 GLY A C 1
ATOM 3557 O O . GLY A 1 439 ? 41.344 50.792 10.287 1.00 17.32 439 GLY A O 1
ATOM 3558 N N . ASP A 1 440 ? 42.795 51.368 11.916 1.00 16.55 440 ASP A N 1
ATOM 3559 C CA . ASP A 1 440 ? 43.981 50.785 11.246 1.00 18.44 440 ASP A CA 1
ATOM 3560 C C . ASP A 1 440 ? 43.786 49.329 10.911 1.00 18.18 440 ASP A C 1
ATOM 3561 O O . ASP A 1 440 ? 44.083 48.910 9.784 1.00 15.86 440 ASP A O 1
ATOM 3566 N N . GLY A 1 441 ? 43.328 48.522 11.855 1.00 18.35 441 GLY A N 1
ATOM 3567 C CA . GLY A 1 441 ? 43.076 47.092 11.645 1.00 17.77 441 GLY A CA 1
ATOM 3568 C C . GLY A 1 441 ? 42.142 46.732 10.550 1.00 18.43 441 GLY A C 1
ATOM 3569 O O . GLY A 1 441 ? 42.446 45.899 9.688 1.00 18.72 441 GLY A O 1
ATOM 3570 N N . SER A 1 442 ? 41.017 47.393 10.554 1.00 17.40 442 SER A N 1
ATOM 3571 C CA . SER A 1 442 ? 40.029 47.283 9.481 1.00 18.03 442 SER A CA 1
ATOM 3572 C C . SER A 1 442 ? 40.563 47.707 8.155 1.00 16.11 442 SER A C 1
ATOM 3573 O O . SER A 1 442 ? 40.336 47.007 7.146 1.00 15.66 442 SER A O 1
ATOM 3576 N N . PHE A 1 443 ? 41.277 48.839 8.143 1.00 13.95 443 PHE A N 1
ATOM 3577 C CA . PHE A 1 443 ? 41.753 49.423 6.899 1.00 14.14 443 PHE A CA 1
ATOM 3578 C C . PHE A 1 443 ? 42.590 48.395 6.163 1.00 14.33 443 PHE A C 1
ATOM 3579 O O . PHE A 1 443 ? 42.527 48.318 4.946 1.00 15.14 443 PHE A O 1
ATOM 3587 N N . GLN A 1 444 ? 43.375 47.588 6.894 1.00 13.84 444 GLN A N 1
ATOM 3588 C CA . GLN A 1 444 ? 44.290 46.685 6.242 1.00 14.56 444 GLN A CA 1
ATOM 3589 C C . GLN A 1 444 ? 43.621 45.577 5.429 1.00 14.29 444 GLN A C 1
ATOM 3590 O O . GLN A 1 444 ? 44.293 44.986 4.573 1.00 16.48 444 GLN A O 1
ATOM 3596 N N . LEU A 1 445 ? 42.381 45.263 5.703 1.00 13.00 445 LEU A N 1
ATOM 3597 C CA . LEU A 1 445 ? 41.701 44.185 4.967 1.00 13.40 445 LEU A CA 1
ATOM 3598 C C . LEU A 1 445 ? 41.335 44.515 3.527 1.00 14.13 445 LEU A C 1
ATOM 3599 O O . LEU A 1 445 ? 41.249 43.621 2.671 1.00 13.90 445 LEU A O 1
ATOM 3604 N N . THR A 1 446 ? 41.071 45.805 3.292 1.00 13.26 446 THR A N 1
ATOM 3605 C CA . THR A 1 446 ? 40.489 46.297 2.096 1.00 13.66 446 THR A CA 1
ATOM 3606 C C . THR A 1 446 ? 41.106 47.595 1.584 1.00 14.59 446 THR A C 1
ATOM 3607 O O . THR A 1 446 ? 40.560 48.211 0.676 1.00 15.01 446 THR A O 1
ATOM 3611 N N . ALA A 1 447 ? 42.271 47.965 2.069 1.00 13.41 447 ALA A N 1
ATOM 3612 C CA . ALA A 1 447 ? 42.909 49.268 1.778 1.00 13.99 447 ALA A CA 1
ATOM 3613 C C . ALA A 1 447 ? 43.022 49.604 0.304 1.00 14.84 447 ALA A C 1
ATOM 3614 O O . ALA A 1 447 ? 42.986 50.795 -0.047 1.00 15.17 447 ALA A O 1
ATOM 3616 N N . GLN A 1 448 ? 43.174 48.569 -0.538 1.00 14.50 448 GLN A N 1
ATOM 3617 C CA . GLN A 1 448 ? 43.444 48.826 -1.929 1.00 15.60 448 GLN A CA 1
ATOM 3618 C C . GLN A 1 448 ? 42.325 49.548 -2.621 1.00 16.02 448 GLN A C 1
ATOM 3619 O O . GLN A 1 448 ? 42.587 50.155 -3.656 1.00 17.08 448 GLN A O 1
ATOM 3625 N N . GLU A 1 449 ? 41.091 49.518 -2.102 1.00 14.99 449 GLU A N 1
ATOM 3626 C CA . GLU A 1 449 ? 40.036 50.222 -2.795 1.00 15.84 449 GLU A CA 1
ATOM 3627 C C . GLU A 1 449 ? 40.198 51.751 -2.754 1.00 15.06 449 GLU A C 1
ATOM 3628 O O . GLU A 1 449 ? 39.624 52.406 -3.567 1.00 15.80 449 GLU A O 1
ATOM 3634 N N . VAL A 1 450 ? 41.038 52.292 -1.857 1.00 14.87 450 VAL A N 1
ATOM 3635 C CA . VAL A 1 450 ? 41.387 53.685 -1.912 1.00 14.21 450 VAL A CA 1
ATOM 3636 C C . VAL A 1 450 ? 41.974 54.072 -3.292 1.00 13.84 450 VAL A C 1
ATOM 3637 O O . VAL A 1 450 ? 41.737 55.216 -3.757 1.00 12.55 450 VAL A O 1
ATOM 3641 N N . ALA A 1 451 ? 42.701 53.145 -3.937 1.00 12.66 451 ALA A N 1
ATOM 3642 C CA . ALA A 1 451 ? 43.247 53.419 -5.225 1.00 13.60 451 ALA A CA 1
ATOM 3643 C C . ALA A 1 451 ? 42.183 53.702 -6.257 1.00 14.11 451 ALA A C 1
ATOM 3644 O O . ALA A 1 451 ? 42.362 54.530 -7.158 1.00 14.97 451 ALA A O 1
ATOM 3646 N N . GLN A 1 452 ? 41.025 53.069 -6.108 1.00 14.52 452 GLN A N 1
ATOM 3647 C CA . GLN A 1 452 ? 39.882 53.360 -6.973 1.00 13.80 452 GLN A CA 1
ATOM 3648 C C . GLN A 1 452 ? 39.263 54.714 -6.693 1.00 15.15 452 GLN A C 1
ATOM 3649 O O . GLN A 1 452 ? 38.776 55.356 -7.646 1.00 15.26 452 GLN A O 1
ATOM 3655 N N . MET A 1 453 ? 39.235 55.173 -5.455 1.00 14.06 453 MET A N 1
ATOM 3656 C CA . MET A 1 453 ? 38.832 56.507 -5.133 1.00 15.00 453 MET A CA 1
ATOM 3657 C C . MET A 1 453 ? 39.753 57.528 -5.820 1.00 15.42 453 MET A C 1
ATOM 3658 O O . MET A 1 453 ? 39.280 58.541 -6.350 1.00 14.25 453 MET A O 1
ATOM 3663 N N . VAL A 1 454 ? 41.031 57.230 -5.824 1.00 14.75 454 VAL A N 1
ATOM 3664 C CA . VAL A 1 454 ? 42.034 58.033 -6.570 1.00 16.24 454 VAL A CA 1
ATOM 3665 C C . VAL A 1 454 ? 41.748 58.013 -8.067 1.00 17.30 454 VAL A C 1
ATOM 3666 O O . VAL A 1 454 ? 41.655 59.113 -8.710 1.00 16.84 454 VAL A O 1
ATOM 3670 N N . ARG A 1 455 ? 41.534 56.825 -8.626 1.00 15.92 455 ARG A N 1
ATOM 3671 C CA . ARG A 1 455 ? 41.322 56.671 -10.069 1.00 16.45 455 ARG A CA 1
ATOM 3672 C C . ARG A 1 455 ? 40.121 57.494 -10.493 1.00 15.92 455 ARG A C 1
ATOM 3673 O O . ARG A 1 455 ? 40.149 58.092 -11.582 1.00 14.79 455 ARG A O 1
ATOM 3681 N N . LEU A 1 456 ? 39.055 57.508 -9.703 1.00 13.75 456 LEU A N 1
ATOM 3682 C CA . LEU A 1 456 ? 37.832 58.152 -10.097 1.00 16.36 456 LEU A CA 1
ATOM 3683 C C . LEU A 1 456 ? 37.724 59.573 -9.582 1.00 16.15 456 LEU A C 1
ATOM 3684 O O . LEU A 1 456 ? 36.630 60.209 -9.647 1.00 16.34 456 LEU A O 1
ATOM 3689 N N . LYS A 1 457 ? 38.790 60.047 -8.952 1.00 18.06 457 LYS A N 1
ATOM 3690 C CA . LYS A 1 457 ? 38.873 61.409 -8.464 1.00 19.67 457 LYS A CA 1
ATOM 3691 C C . LYS A 1 457 ? 37.851 61.757 -7.430 1.00 19.15 457 LYS A C 1
ATOM 3692 O O . LYS A 1 457 ? 37.354 62.874 -7.442 1.00 18.84 457 LYS A O 1
ATOM 3698 N N . LEU A 1 458 ? 37.532 60.827 -6.521 1.00 16.15 458 LEU A N 1
ATOM 3699 C CA . LEU A 1 458 ? 36.514 61.034 -5.559 1.00 16.61 458 LEU A CA 1
ATOM 3700 C C . LEU A 1 458 ? 37.055 61.691 -4.327 1.00 16.93 458 LEU A C 1
ATOM 3701 O O . LEU A 1 458 ? 37.977 61.118 -3.674 1.00 17.05 458 LEU A O 1
ATOM 3706 N N . PRO A 1 459 ? 36.451 62.820 -3.883 1.00 17.07 459 PRO A N 1
ATOM 3707 C CA . PRO A 1 459 ? 37.000 63.582 -2.763 1.00 17.86 459 PRO A CA 1
ATOM 3708 C C . PRO A 1 459 ? 36.556 63.146 -1.383 1.00 18.61 459 PRO A C 1
ATOM 3709 O O . PRO A 1 459 ? 36.097 63.928 -0.583 1.00 19.07 459 PRO A O 1
ATOM 3713 N N . VAL A 1 460 ? 36.727 61.858 -1.099 1.00 17.48 460 VAL A N 1
ATOM 3714 C CA . VAL A 1 460 ? 36.431 61.251 0.169 1.00 16.52 460 VAL A CA 1
ATOM 3715 C C . VAL A 1 460 ? 37.455 61.671 1.212 1.00 15.70 460 VAL A C 1
ATOM 3716 O O . VAL A 1 460 ? 38.645 61.617 0.938 1.00 16.33 460 VAL A O 1
ATOM 3720 N N . ILE A 1 461 ? 36.993 62.072 2.371 1.00 15.30 461 ILE A N 1
ATOM 3721 C CA . ILE A 1 461 ? 37.898 62.405 3.489 1.00 15.68 461 ILE A CA 1
ATOM 3722 C C . ILE A 1 461 ? 37.957 61.237 4.447 1.00 15.64 461 ILE A C 1
ATOM 3723 O O . ILE A 1 461 ? 36.924 60.848 4.997 1.00 16.38 461 ILE A O 1
ATOM 3728 N N . ILE A 1 462 ? 39.130 60.617 4.555 1.00 14.56 462 ILE A N 1
ATOM 3729 C CA . ILE A 1 462 ? 39.314 59.432 5.342 1.00 15.17 462 ILE A CA 1
ATOM 3730 C C . ILE A 1 462 ? 40.069 59.754 6.647 1.00 15.43 462 ILE A C 1
ATOM 3731 O O . ILE A 1 462 ? 41.196 60.264 6.601 1.00 18.28 462 ILE A O 1
ATOM 3736 N N . PHE A 1 463 ? 39.409 59.549 7.779 1.00 16.22 463 PHE A N 1
ATOM 3737 C CA . PHE A 1 463 ? 40.049 59.565 9.090 1.00 16.30 463 PHE A CA 1
ATOM 3738 C C . PHE A 1 463 ? 40.455 58.156 9.480 1.00 16.36 463 PHE A C 1
ATOM 3739 O O . PHE A 1 463 ? 39.626 57.378 9.789 1.00 14.20 463 PHE A O 1
ATOM 3747 N N . LEU A 1 464 ? 41.733 57.835 9.331 1.00 15.76 464 LEU A N 1
ATOM 3748 C CA . LEU A 1 464 ? 42.318 56.572 9.684 1.00 17.06 464 LEU A CA 1
ATOM 3749 C C . LEU A 1 464 ? 42.821 56.700 11.126 1.00 18.04 464 LEU A C 1
ATOM 3750 O O . LEU A 1 464 ? 43.795 57.419 11.385 1.00 18.30 464 LEU A O 1
ATOM 3755 N N . ILE A 1 465 ? 42.223 55.933 12.005 1.00 18.80 465 ILE A N 1
ATOM 3756 C CA . ILE A 1 465 ? 42.544 56.007 13.450 1.00 18.06 465 ILE A CA 1
ATOM 3757 C C . ILE A 1 465 ? 43.614 55.006 13.748 1.00 19.89 465 ILE A C 1
ATOM 3758 O O . ILE A 1 465 ? 43.352 53.768 13.803 1.00 18.72 465 ILE A O 1
ATOM 3763 N N . ASN A 1 466 ? 44.831 55.498 13.933 1.00 20.04 466 ASN A N 1
ATOM 3764 C CA . ASN A 1 466 ? 45.969 54.600 14.101 1.00 21.29 466 ASN A CA 1
ATOM 3765 C C . ASN A 1 466 ? 46.207 54.480 15.593 1.00 24.96 466 ASN A C 1
ATOM 3766 O O . ASN A 1 466 ? 46.900 55.308 16.165 1.00 24.43 466 ASN A O 1
ATOM 3771 N N . ASN A 1 467 ? 45.587 53.454 16.183 1.00 21.67 467 ASN A N 1
ATOM 3772 C CA . ASN A 1 467 ? 45.786 53.028 17.586 1.00 26.65 467 ASN A CA 1
ATOM 3773 C C . ASN A 1 467 ? 46.520 51.646 17.689 1.00 29.34 467 ASN A C 1
ATOM 3774 O O . ASN A 1 467 ? 46.386 50.927 18.680 1.00 27.66 467 ASN A O 1
ATOM 3779 N N . TYR A 1 468 ? 47.270 51.264 16.649 1.00 27.88 468 TYR A N 1
ATOM 3780 C CA . TYR A 1 468 ? 48.204 50.131 16.709 1.00 28.92 468 TYR A CA 1
ATOM 3781 C C . TYR A 1 468 ? 47.527 48.813 17.120 1.00 30.08 468 TYR A C 1
ATOM 3782 O O . TYR A 1 468 ? 47.954 48.142 18.060 1.00 26.62 468 TYR A O 1
ATOM 3791 N N . GLY A 1 469 ? 46.450 48.485 16.423 1.00 27.16 469 GLY A N 1
ATOM 3792 C CA . GLY A 1 469 ? 45.810 47.146 16.504 1.00 26.26 469 GLY A CA 1
ATOM 3793 C C . GLY A 1 469 ? 44.289 47.136 16.687 1.00 28.98 469 GLY A C 1
ATOM 3794 O O . GLY A 1 469 ? 43.614 48.156 16.445 1.00 24.27 469 GLY A O 1
ATOM 3795 N N . TYR A 1 470 ? 43.766 45.991 17.171 1.00 24.36 470 TYR A N 1
ATOM 3796 C CA . TYR A 1 470 ? 42.306 45.777 17.192 1.00 26.00 470 TYR A CA 1
ATOM 3797 C C . TYR A 1 470 ? 41.764 46.126 18.599 1.00 26.07 470 TYR A C 1
ATOM 3798 O O . TYR A 1 470 ? 41.582 45.233 19.469 1.00 24.53 470 TYR A O 1
ATOM 3807 N N . THR A 1 471 ? 41.561 47.413 18.829 1.00 28.29 471 THR A N 1
ATOM 3808 C CA . THR A 1 471 ? 41.252 47.871 20.194 1.00 28.05 471 THR A CA 1
ATOM 3809 C C . THR A 1 471 ? 39.902 47.349 20.672 1.00 30.61 471 THR A C 1
ATOM 3810 O O . THR A 1 471 ? 39.759 46.956 21.823 1.00 26.91 471 THR A O 1
ATOM 3814 N N . ILE A 1 472 ? 38.890 47.347 19.816 1.00 29.14 472 ILE A N 1
ATOM 3815 C CA . ILE A 1 472 ? 37.614 46.678 20.230 1.00 36.59 472 ILE A CA 1
ATOM 3816 C C . ILE A 1 472 ? 37.801 45.190 20.737 1.00 35.87 472 ILE A C 1
ATOM 3817 O O . ILE A 1 472 ? 37.236 44.810 21.772 1.00 32.37 472 ILE A O 1
ATOM 3822 N N . GLU A 1 473 ? 38.646 44.390 20.046 1.00 30.74 473 GLU A N 1
ATOM 3823 C CA . GLU A 1 473 ? 38.919 43.004 20.497 1.00 38.30 473 GLU A CA 1
ATOM 3824 C C . GLU A 1 473 ? 39.681 43.053 21.824 1.00 36.85 473 GLU A C 1
ATOM 3825 O O . GLU A 1 473 ? 39.469 42.172 22.701 1.00 31.84 473 GLU A O 1
ATOM 3831 N N . VAL A 1 474 ? 40.575 44.045 21.970 1.00 34.32 474 VAL A N 1
ATOM 3832 C CA . VAL A 1 474 ? 41.382 44.193 23.209 1.00 31.01 474 VAL A CA 1
ATOM 3833 C C . VAL A 1 474 ? 40.363 44.334 24.339 1.00 35.01 474 VAL A C 1
ATOM 3834 O O . VAL A 1 474 ? 40.469 43.656 25.361 1.00 32.49 474 VAL A O 1
ATOM 3838 N N . MET A 1 475 ? 39.304 45.127 24.092 1.00 33.14 475 MET A N 1
ATOM 3839 C CA . MET A 1 475 ? 38.235 45.339 25.096 1.00 35.72 475 MET A CA 1
ATOM 3840 C C . MET A 1 475 ? 37.172 44.220 25.236 1.00 36.78 475 MET A C 1
ATOM 3841 O O . MET A 1 475 ? 36.280 44.312 26.093 1.00 34.48 475 MET A O 1
ATOM 3846 N N . ILE A 1 476 ? 37.250 43.166 24.397 1.00 29.74 476 ILE A N 1
ATOM 3847 C CA . ILE A 1 476 ? 36.391 41.994 24.559 1.00 32.55 476 ILE A CA 1
ATOM 3848 C C . ILE A 1 476 ? 37.262 40.916 25.300 1.00 32.02 476 ILE A C 1
ATOM 3849 O O . ILE A 1 476 ? 36.852 40.346 26.333 1.00 29.22 476 ILE A O 1
ATOM 3854 N N . HIS A 1 477 ? 38.459 40.631 24.769 1.00 25.21 477 HIS A N 1
ATOM 3855 C CA . HIS A 1 477 ? 39.317 39.569 25.307 1.00 25.33 477 HIS A CA 1
ATOM 3856 C C . HIS A 1 477 ? 40.704 39.674 24.652 1.00 26.20 477 HIS A C 1
ATOM 3857 O O . HIS A 1 477 ? 40.849 39.399 23.452 1.00 23.85 477 HIS A O 1
ATOM 3864 N N . ASP A 1 478 ? 41.739 40.045 25.423 1.00 24.06 478 ASP A N 1
ATOM 3865 C CA . ASP A 1 478 ? 42.998 40.435 24.771 1.00 22.91 478 ASP A CA 1
ATOM 3866 C C . ASP A 1 478 ? 43.918 39.226 24.579 1.00 20.74 478 ASP A C 1
ATOM 3867 O O . ASP A 1 478 ? 43.844 38.221 25.348 1.00 22.14 478 ASP A O 1
ATOM 3872 N N . GLY A 1 479 ? 44.732 39.306 23.535 1.00 19.39 479 GLY A N 1
ATOM 3873 C CA . GLY A 1 479 ? 45.713 38.270 23.241 1.00 21.52 479 GLY A CA 1
ATOM 3874 C C . GLY A 1 479 ? 46.588 38.801 22.111 1.00 19.43 479 GLY A C 1
ATOM 3875 O O . GLY A 1 479 ? 46.339 39.922 21.616 1.00 20.18 479 GLY A O 1
ATOM 3876 N N . PRO A 1 480 ? 47.634 38.025 21.709 1.00 19.48 480 PRO A N 1
ATOM 3877 C CA . PRO A 1 480 ? 48.686 38.449 20.760 1.00 21.77 480 PRO A CA 1
ATOM 3878 C C . PRO A 1 480 ? 48.058 38.663 19.335 1.00 21.37 480 PRO A C 1
ATOM 3879 O O . PRO A 1 480 ? 48.589 39.407 18.478 1.00 18.05 480 PRO A O 1
ATOM 3883 N N . TYR A 1 481 ? 46.911 38.042 19.135 1.00 21.85 481 TYR A N 1
ATOM 3884 C CA . TYR A 1 481 ? 46.140 38.113 17.840 1.00 22.48 481 TYR A CA 1
ATOM 3885 C C . TYR A 1 481 ? 45.509 39.490 17.613 1.00 21.78 481 TYR A C 1
ATOM 3886 O O . TYR A 1 481 ? 44.968 39.737 16.550 1.00 19.88 481 TYR A O 1
ATOM 3895 N N . ASN A 1 482 ? 45.510 40.370 18.629 1.00 21.77 482 ASN A N 1
ATOM 3896 C CA . ASN A 1 482 ? 44.995 41.756 18.461 1.00 22.82 482 ASN A CA 1
ATOM 3897 C C . ASN A 1 482 ? 46.050 42.767 18.061 1.00 23.19 482 ASN A C 1
ATOM 3898 O O . ASN A 1 482 ? 45.706 43.911 17.804 1.00 22.38 482 ASN A O 1
ATOM 3903 N N . ASN A 1 483 ? 47.290 42.324 17.978 1.00 21.26 483 ASN A N 1
ATOM 3904 C CA . ASN A 1 483 ? 48.397 43.172 17.491 1.00 25.16 483 ASN A CA 1
ATOM 3905 C C . ASN A 1 483 ? 48.488 43.036 15.996 1.00 24.58 483 ASN A C 1
ATOM 3906 O O . ASN A 1 483 ? 48.233 41.962 15.439 1.00 22.77 483 ASN A O 1
ATOM 3911 N N . ILE A 1 484 ? 48.810 44.118 15.333 1.00 21.10 484 ILE A N 1
ATOM 3912 C CA . ILE A 1 484 ? 48.931 44.079 13.899 1.00 23.59 484 ILE A CA 1
ATOM 3913 C C . ILE A 1 484 ? 50.250 44.713 13.502 1.00 25.36 484 ILE A C 1
ATOM 3914 O O . ILE A 1 484 ? 50.816 45.469 14.298 1.00 24.26 484 ILE A O 1
ATOM 3919 N N . LYS A 1 485 ? 50.693 44.436 12.275 1.00 21.93 485 LYS A N 1
ATOM 3920 C CA . LYS A 1 485 ? 51.871 45.077 11.724 1.00 21.81 485 LYS A CA 1
ATOM 3921 C C . LYS A 1 485 ? 51.497 46.521 11.365 1.00 22.77 485 LYS A C 1
ATOM 3922 O O . LYS A 1 485 ? 50.592 46.714 10.597 1.00 22.35 485 LYS A O 1
ATOM 3928 N N . ASN A 1 486 ? 52.167 47.525 11.962 1.00 21.69 486 ASN A N 1
ATOM 3929 C CA . ASN A 1 486 ? 51.875 48.916 11.656 1.00 20.45 486 ASN A CA 1
ATOM 3930 C C . ASN A 1 486 ? 52.393 49.292 10.264 1.00 17.09 486 ASN A C 1
ATOM 3931 O O . ASN A 1 486 ? 53.379 48.693 9.741 1.00 17.37 486 ASN A O 1
ATOM 3936 N N . TRP A 1 487 ? 51.647 50.135 9.623 1.00 15.50 487 TRP A N 1
ATOM 3937 C CA . TRP A 1 487 ? 52.017 50.695 8.335 1.00 16.50 487 TRP A CA 1
ATOM 3938 C C . TRP A 1 487 ? 52.220 52.198 8.440 1.00 15.00 487 TRP A C 1
ATOM 3939 O O . TRP A 1 487 ? 51.610 52.832 9.333 1.00 17.68 487 TRP A O 1
ATOM 3950 N N . ASP A 1 488 ? 52.926 52.768 7.459 1.00 16.64 488 ASP A N 1
ATOM 3951 C CA . ASP A 1 488 ? 52.888 54.233 7.168 1.00 17.53 488 ASP A CA 1
ATOM 3952 C C . ASP A 1 488 ? 51.668 54.495 6.299 1.00 17.37 488 ASP A C 1
ATOM 3953 O O . ASP A 1 488 ? 51.764 54.606 5.074 1.00 17.51 488 ASP A O 1
ATOM 3958 N N . TYR A 1 489 ? 50.533 54.616 6.948 1.00 17.10 489 TYR A N 1
ATOM 3959 C CA . TYR A 1 489 ? 49.269 54.750 6.203 1.00 15.48 489 TYR A CA 1
ATOM 3960 C C . TYR A 1 489 ? 49.244 55.964 5.296 1.00 16.03 489 TYR A C 1
ATOM 3961 O O . TYR A 1 489 ? 48.775 55.925 4.156 1.00 17.12 489 TYR A O 1
ATOM 3970 N N . ALA A 1 490 ? 49.699 57.105 5.829 1.00 15.07 490 ALA A N 1
ATOM 3971 C CA . ALA A 1 490 ? 49.756 58.344 5.051 1.00 16.28 490 ALA A CA 1
ATOM 3972 C C . ALA A 1 490 ? 50.516 58.193 3.752 1.00 16.59 490 ALA A C 1
ATOM 3973 O O . ALA A 1 490 ? 50.101 58.674 2.702 1.00 18.21 490 ALA A O 1
ATOM 3975 N N . ALA A 1 491 ? 51.602 57.429 3.781 1.00 15.95 491 ALA A N 1
ATOM 3976 C CA . ALA A 1 491 ? 52.434 57.216 2.593 1.00 15.90 491 ALA A CA 1
ATOM 3977 C C . ALA A 1 491 ? 51.807 56.343 1.492 1.00 14.60 491 ALA A C 1
ATOM 3978 O O . ALA A 1 491 ? 52.252 56.321 0.292 1.00 17.06 491 ALA A O 1
ATOM 3980 N N . LEU A 1 492 ? 50.762 55.640 1.880 1.00 15.91 492 LEU A N 1
ATOM 3981 C CA . LEU A 1 492 ? 50.065 54.776 0.962 1.00 16.65 492 LEU A CA 1
ATOM 3982 C C . LEU A 1 492 ? 49.385 55.559 -0.136 1.00 17.74 492 LEU A C 1
ATOM 3983 O O . LEU A 1 492 ? 49.233 55.070 -1.237 1.00 16.79 492 LEU A O 1
ATOM 3988 N N A MET A 1 493 ? 49.021 56.806 0.140 0.65 16.11 493 MET A N 1
ATOM 3989 N N B MET A 1 493 ? 48.948 56.794 0.142 0.35 17.58 493 MET A N 1
ATOM 3990 C CA A MET A 1 493 ? 48.391 57.644 -0.847 0.65 18.10 493 MET A CA 1
ATOM 3991 C CA B MET A 1 493 ? 48.377 57.642 -0.906 0.35 19.53 493 MET A CA 1
ATOM 3992 C C A MET A 1 493 ? 49.269 57.920 -2.062 0.65 17.95 493 MET A C 1
ATOM 3993 C C B MET A 1 493 ? 49.295 57.809 -2.096 0.35 19.04 493 MET A C 1
ATOM 3994 O O A MET A 1 493 ? 48.777 57.830 -3.191 0.65 18.50 493 MET A O 1
ATOM 3995 O O B MET A 1 493 ? 48.853 57.586 -3.231 0.35 18.65 493 MET A O 1
ATOM 4004 N N . GLU A 1 494 ? 50.570 58.117 -1.834 1.00 18.75 494 GLU A N 1
ATOM 4005 C CA . GLU A 1 494 ? 51.515 58.302 -2.907 1.00 18.89 494 GLU A CA 1
ATOM 4006 C C . GLU A 1 494 ? 51.666 57.057 -3.701 1.00 18.52 494 GLU A C 1
ATOM 4007 O O . GLU A 1 494 ? 51.822 57.102 -4.915 1.00 17.54 494 GLU A O 1
ATOM 4013 N N . VAL A 1 495 ? 51.591 55.919 -3.039 1.00 15.71 495 VAL A N 1
ATOM 4014 C CA . VAL A 1 495 ? 51.637 54.615 -3.780 1.00 15.17 495 VAL A CA 1
ATOM 4015 C C . VAL A 1 495 ? 50.506 54.555 -4.779 1.00 13.62 495 VAL A C 1
ATOM 4016 O O . VAL A 1 495 ? 50.717 54.218 -5.918 1.00 16.14 495 VAL A O 1
ATOM 4020 N N . PHE A 1 496 ? 49.288 54.911 -4.340 1.00 14.93 496 PHE A N 1
ATOM 4021 C CA . PHE A 1 496 ? 48.123 54.810 -5.207 1.00 16.24 496 PHE A CA 1
ATOM 4022 C C . PHE A 1 496 ? 48.096 55.867 -6.307 1.00 18.60 496 PHE A C 1
ATOM 4023 O O . PHE A 1 496 ? 47.376 55.735 -7.287 1.00 17.38 496 PHE A O 1
ATOM 4031 N N . ASN A 1 497 ? 48.830 56.947 -6.120 1.00 18.92 497 ASN A N 1
ATOM 4032 C CA . ASN A 1 497 ? 48.936 57.952 -7.163 1.00 21.83 497 ASN A CA 1
ATOM 4033 C C . ASN A 1 497 ? 49.711 57.485 -8.322 1.00 25.66 497 ASN A C 1
ATOM 4034 O O . ASN A 1 497 ? 49.401 57.918 -9.374 1.00 33.00 497 ASN A O 1
ATOM 4039 N N . GLY A 1 498 ? 50.639 56.555 -8.177 1.00 25.81 498 GLY A N 1
ATOM 4040 C CA . GLY A 1 498 ? 51.218 55.871 -9.351 1.00 29.30 498 GLY A CA 1
ATOM 4041 C C . GLY A 1 498 ? 52.602 56.411 -9.660 1.00 36.87 498 GLY A C 1
ATOM 4042 O O . GLY A 1 498 ? 53.324 56.788 -8.729 1.00 38.28 498 GLY A O 1
ATOM 4043 N N . ASN A 1 499 ? 52.959 56.511 -10.962 1.00 44.16 499 ASN A N 1
ATOM 4044 C CA . ASN A 1 499 ? 54.290 57.101 -11.371 1.00 53.28 499 ASN A CA 1
ATOM 4045 C C . ASN A 1 499 ? 54.414 58.575 -10.849 1.00 51.11 499 ASN A C 1
ATOM 4046 O O . ASN A 1 499 ? 55.418 59.225 -11.085 1.00 41.42 499 ASN A O 1
ATOM 4051 N N . GLY A 1 500 ? 53.348 59.097 -10.218 1.00 48.74 500 GLY A N 1
ATOM 4052 C CA . GLY A 1 500 ? 53.395 60.349 -9.499 1.00 50.97 500 GLY A CA 1
ATOM 4053 C C . GLY A 1 500 ? 53.299 61.489 -10.491 1.00 62.34 500 GLY A C 1
ATOM 4054 O O . GLY A 1 500 ? 53.435 62.626 -10.076 1.00 59.89 500 GLY A O 1
ATOM 4055 N N . GLY A 1 501 ? 53.082 61.191 -11.795 1.00 62.40 501 GLY A N 1
ATOM 4056 C CA . GLY A 1 501 ? 52.803 62.201 -12.827 1.00 60.12 501 GLY A CA 1
ATOM 4057 C C . GLY A 1 501 ? 51.558 62.954 -12.380 1.00 60.60 501 GLY A C 1
ATOM 4058 O O . GLY A 1 501 ? 50.678 62.369 -11.659 1.00 51.81 501 GLY A O 1
ATOM 4059 N N . TYR A 1 502 ? 51.487 64.247 -12.729 1.00 55.85 502 TYR A N 1
ATOM 4060 C CA . TYR A 1 502 ? 50.370 65.077 -12.230 1.00 58.00 502 TYR A CA 1
ATOM 4061 C C . TYR A 1 502 ? 48.995 64.418 -12.594 1.00 48.10 502 TYR A C 1
ATOM 4062 O O . TYR A 1 502 ? 48.103 64.340 -11.737 1.00 48.81 502 TYR A O 1
ATOM 4071 N N . ASP A 1 503 ? 48.853 63.909 -13.824 1.00 46.17 503 ASP A N 1
ATOM 4072 C CA . ASP A 1 503 ? 47.592 63.245 -14.297 1.00 47.15 503 ASP A CA 1
ATOM 4073 C C . ASP A 1 503 ? 47.293 61.829 -13.716 1.00 43.57 503 ASP A C 1
ATOM 4074 O O . ASP A 1 503 ? 46.213 61.306 -13.953 1.00 49.04 503 ASP A O 1
ATOM 4079 N N . SER A 1 504 ? 48.244 61.269 -12.951 1.00 34.15 504 SER A N 1
ATOM 4080 C CA . SER A 1 504 ? 48.200 59.897 -12.411 1.00 38.31 504 SER A CA 1
ATOM 4081 C C . SER A 1 504 ? 47.412 59.725 -11.060 1.00 35.54 504 SER A C 1
ATOM 4082 O O . SER A 1 504 ? 47.026 58.627 -10.692 1.00 46.23 504 SER A O 1
ATOM 4085 N N . GLY A 1 505 ? 47.256 60.766 -10.289 1.00 27.57 505 GLY A N 1
ATOM 4086 C CA . GLY A 1 505 ? 46.394 60.700 -9.137 1.00 22.95 505 GLY A CA 1
ATOM 4087 C C . GLY A 1 505 ? 46.563 61.909 -8.259 1.00 23.71 505 GLY A C 1
ATOM 4088 O O . GLY A 1 505 ? 47.676 62.438 -8.175 1.00 20.77 505 GLY A O 1
ATOM 4089 N N . ALA A 1 506 ? 45.505 62.302 -7.572 1.00 20.77 506 ALA A N 1
ATOM 4090 C CA . ALA A 1 506 ? 45.493 63.438 -6.700 1.00 22.85 506 ALA A CA 1
ATOM 4091 C C . ALA A 1 506 ? 45.059 63.043 -5.292 1.00 21.90 506 ALA A C 1
ATOM 4092 O O . ALA A 1 506 ? 44.562 63.883 -4.539 1.00 22.65 506 ALA A O 1
ATOM 4094 N N . GLY A 1 507 ? 45.357 61.826 -4.881 1.00 18.68 507 GLY A N 1
ATOM 4095 C CA . GLY A 1 507 ? 45.215 61.456 -3.480 1.00 19.67 507 GLY A CA 1
ATOM 4096 C C . GLY A 1 507 ? 46.249 62.179 -2.594 1.00 19.54 507 GLY A C 1
ATOM 4097 O O . GLY A 1 507 ? 47.321 62.494 -3.069 1.00 20.73 507 GLY A O 1
ATOM 4098 N N . LYS A 1 508 ? 45.886 62.503 -1.362 1.00 17.79 508 LYS A N 1
ATOM 4099 C CA . LYS A 1 508 ? 46.819 63.119 -0.393 1.00 20.43 508 LYS A CA 1
ATOM 4100 C C . LYS A 1 508 ? 46.808 62.350 0.875 1.00 18.59 508 LYS A C 1
ATOM 4101 O O . LYS A 1 508 ? 45.720 61.934 1.288 1.00 18.83 508 LYS A O 1
ATOM 4107 N N . GLY A 1 509 ? 47.980 62.061 1.457 1.00 17.18 509 GLY A N 1
ATOM 4108 C CA . GLY A 1 509 ? 48.110 61.415 2.729 1.00 16.93 509 GLY A CA 1
ATOM 4109 C C . GLY A 1 509 ? 48.732 62.355 3.725 1.00 18.94 509 GLY A C 1
ATOM 4110 O O . GLY A 1 509 ? 49.782 62.922 3.383 1.00 18.70 509 GLY A O 1
ATOM 4111 N N . LEU A 1 510 ? 48.099 62.558 4.890 1.00 16.61 510 LEU A N 1
ATOM 4112 C CA . LEU A 1 510 ? 48.579 63.508 5.906 1.00 20.22 510 LEU A CA 1
ATOM 4113 C C . LEU A 1 510 ? 48.615 62.806 7.232 1.00 22.90 510 LEU A C 1
ATOM 4114 O O . LEU A 1 510 ? 47.920 61.833 7.439 1.00 20.30 510 LEU A O 1
ATOM 4119 N N . LYS A 1 511 ? 49.406 63.352 8.170 1.00 21.41 511 LYS A N 1
ATOM 4120 C CA . LYS A 1 511 ? 49.577 62.804 9.475 1.00 21.69 511 LYS A CA 1
ATOM 4121 C C . LYS A 1 511 ? 49.053 63.833 10.485 1.00 22.42 511 LYS A C 1
ATOM 4122 O O . LYS A 1 511 ? 49.330 65.015 10.374 1.00 20.52 511 LYS A O 1
ATOM 4128 N N . ALA A 1 512 ? 48.340 63.371 11.478 1.00 21.40 512 ALA A N 1
ATOM 4129 C CA . ALA A 1 512 ? 47.895 64.234 12.583 1.00 23.17 512 ALA A CA 1
ATOM 4130 C C . ALA A 1 512 ? 48.203 63.612 13.923 1.00 23.47 512 ALA A C 1
ATOM 4131 O O . ALA A 1 512 ? 47.726 62.552 14.301 1.00 21.17 512 ALA A O 1
ATOM 4133 N N . LYS A 1 513 ? 49.074 64.282 14.692 1.00 23.24 513 LYS A N 1
ATOM 4134 C CA . LYS A 1 513 ? 49.472 63.823 16.006 1.00 20.88 513 LYS A CA 1
ATOM 4135 C C . LYS A 1 513 ? 49.115 64.807 17.138 1.00 19.69 513 LYS A C 1
ATOM 4136 O O . LYS A 1 513 ? 49.430 64.519 18.275 1.00 20.96 513 LYS A O 1
ATOM 4142 N N . THR A 1 514 ? 48.536 65.934 16.764 1.00 21.83 514 THR A N 1
ATOM 4143 C CA . THR A 1 514 ? 48.063 66.946 17.658 1.00 23.56 514 THR A CA 1
ATOM 4144 C C . THR A 1 514 ? 46.792 67.550 17.113 1.00 25.44 514 THR A C 1
ATOM 4145 O O . THR A 1 514 ? 46.523 67.523 15.886 1.00 25.90 514 THR A O 1
ATOM 4149 N N . ALA A 1 515 ? 46.050 68.211 17.997 1.00 24.78 515 ALA A N 1
ATOM 4150 C CA . ALA A 1 515 ? 44.895 68.962 17.577 1.00 24.65 515 ALA A CA 1
ATOM 4151 C C . ALA A 1 515 ? 45.157 69.955 16.462 1.00 26.44 515 ALA A C 1
ATOM 4152 O O . ALA A 1 515 ? 44.391 70.068 15.510 1.00 24.13 515 ALA A O 1
ATOM 4154 N N . ALA A 1 516 ? 46.227 70.739 16.579 1.00 26.17 516 ALA A N 1
ATOM 4155 C CA . ALA A 1 516 ? 46.600 71.668 15.537 1.00 23.87 516 ALA A CA 1
ATOM 4156 C C . ALA A 1 516 ? 46.902 71.007 14.193 1.00 21.30 516 ALA A C 1
ATOM 4157 O O . ALA A 1 516 ? 46.575 71.504 13.113 1.00 22.32 516 ALA A O 1
ATOM 4159 N N . GLU A 1 517 ? 47.593 69.891 14.255 1.00 24.90 517 GLU A N 1
ATOM 4160 C CA . GLU A 1 517 ? 47.921 69.159 12.988 1.00 24.33 517 GLU A CA 1
ATOM 4161 C C . GLU A 1 517 ? 46.639 68.604 12.323 1.00 20.89 517 GLU A C 1
ATOM 4162 O O . GLU A 1 517 ? 46.527 68.555 11.099 1.00 20.53 517 GLU A O 1
ATOM 4168 N N . LEU A 1 518 ? 45.720 68.145 13.174 1.00 21.08 518 LEU A N 1
ATOM 4169 C CA . LEU A 1 518 ? 44.380 67.690 12.684 1.00 21.58 518 LEU A CA 1
ATOM 4170 C C . LEU A 1 518 ? 43.607 68.798 12.021 1.00 22.80 518 LEU A C 1
ATOM 4171 O O . LEU A 1 518 ? 43.058 68.651 10.934 1.00 20.34 518 LEU A O 1
ATOM 4176 N N . GLU A 1 519 ? 43.602 69.986 12.624 1.00 25.02 519 GLU A N 1
ATOM 4177 C CA . GLU A 1 519 ? 42.932 71.131 12.003 1.00 23.88 519 GLU A CA 1
ATOM 4178 C C . GLU A 1 519 ? 43.436 71.491 10.656 1.00 22.53 519 GLU A C 1
ATOM 4179 O O . GLU A 1 519 ? 42.695 71.706 9.697 1.00 24.28 519 GLU A O 1
ATOM 4185 N N . GLU A 1 520 ? 44.737 71.495 10.542 1.00 22.74 520 GLU A N 1
ATOM 4186 C CA . GLU A 1 520 ? 45.376 71.834 9.342 1.00 24.57 520 GLU A CA 1
ATOM 4187 C C . GLU A 1 520 ? 45.138 70.744 8.290 1.00 23.01 520 GLU A C 1
ATOM 4188 O O . GLU A 1 520 ? 44.857 71.046 7.139 1.00 23.01 520 GLU A O 1
ATOM 4194 N N . ALA A 1 521 ? 45.177 69.493 8.725 1.00 21.58 521 ALA A N 1
ATOM 4195 C CA . ALA A 1 521 ? 44.896 68.369 7.744 1.00 20.81 521 ALA A CA 1
ATOM 4196 C C . ALA A 1 521 ? 43.475 68.425 7.214 1.00 18.67 521 ALA A C 1
ATOM 4197 O O . ALA A 1 521 ? 43.240 68.262 6.004 1.00 20.45 521 ALA A O 1
ATOM 4199 N N . ILE A 1 522 ? 42.509 68.716 8.071 1.00 20.22 522 ILE A N 1
ATOM 4200 C CA . ILE A 1 522 ? 41.132 68.874 7.648 1.00 19.34 522 ILE A CA 1
ATOM 4201 C C . ILE A 1 522 ? 40.979 69.969 6.618 1.00 22.33 522 ILE A C 1
ATOM 4202 O O . ILE A 1 522 ? 40.291 69.816 5.598 1.00 18.67 522 ILE A O 1
ATOM 4207 N N . LYS A 1 523 ? 41.667 71.101 6.832 1.00 23.26 523 LYS A N 1
ATOM 4208 C CA . LYS A 1 523 ? 41.661 72.132 5.837 1.00 25.36 523 LYS A CA 1
ATOM 4209 C C . LYS A 1 523 ? 42.152 71.705 4.464 1.00 22.95 523 LYS A C 1
ATOM 4210 O O . LYS A 1 523 ? 41.553 72.075 3.482 1.00 25.63 523 LYS A O 1
ATOM 4216 N N . VAL A 1 524 ? 43.280 71.012 4.419 1.00 21.59 524 VAL A N 1
ATOM 4217 C CA . VAL A 1 524 ? 43.818 70.501 3.173 1.00 22.90 524 VAL A CA 1
ATOM 4218 C C . VAL A 1 524 ? 42.851 69.508 2.521 1.00 18.48 524 VAL A C 1
ATOM 4219 O O . VAL A 1 524 ? 42.660 69.527 1.294 1.00 21.34 524 VAL A O 1
ATOM 4223 N N . ALA A 1 525 ? 42.334 68.592 3.325 1.00 20.93 525 ALA A N 1
ATOM 4224 C CA . ALA A 1 525 ? 41.291 67.655 2.867 1.00 19.57 525 ALA A CA 1
ATOM 4225 C C . ALA A 1 525 ? 40.110 68.321 2.154 1.00 18.92 525 ALA A C 1
ATOM 4226 O O . ALA A 1 525 ? 39.797 67.933 0.998 1.00 21.50 525 ALA A O 1
ATOM 4228 N N . LEU A 1 526 ? 39.463 69.288 2.800 1.00 21.28 526 LEU A N 1
ATOM 4229 C CA . LEU A 1 526 ? 38.356 70.044 2.201 1.00 22.62 526 LEU A CA 1
ATOM 4230 C C . LEU A 1 526 ? 38.761 70.790 0.945 1.00 23.63 526 LEU A C 1
ATOM 4231 O O . LEU A 1 526 ? 37.977 70.899 0.002 1.00 26.30 526 LEU A O 1
ATOM 4236 N N . ASP A 1 527 ? 39.987 71.256 0.846 1.00 26.92 527 ASP A N 1
ATOM 4237 C CA . ASP A 1 527 ? 40.437 71.859 -0.391 1.00 30.39 527 ASP A CA 1
ATOM 4238 C C . ASP A 1 527 ? 40.803 70.893 -1.481 1.00 31.51 527 ASP A C 1
ATOM 4239 O O . ASP A 1 527 ? 40.966 71.310 -2.635 1.00 28.83 527 ASP A O 1
ATOM 4244 N N . ASN A 1 528 ? 40.972 69.600 -1.172 1.00 27.01 528 ASN A N 1
ATOM 4245 C CA . ASN A 1 528 ? 41.364 68.632 -2.208 1.00 24.80 528 ASN A CA 1
ATOM 4246 C C . ASN A 1 528 ? 40.123 68.147 -2.915 1.00 27.40 528 ASN A C 1
ATOM 4247 O O . ASN A 1 528 ? 39.387 67.255 -2.383 1.00 25.80 528 ASN A O 1
ATOM 4252 N N . THR A 1 529 ? 39.792 68.756 -4.062 1.00 22.15 529 THR A N 1
ATOM 4253 C CA . THR A 1 529 ? 38.593 68.367 -4.782 1.00 23.85 529 THR A CA 1
ATOM 4254 C C . THR A 1 529 ? 38.862 67.305 -5.862 1.00 24.31 529 THR A C 1
ATOM 4255 O O . THR A 1 529 ? 37.939 66.803 -6.444 1.00 27.76 529 THR A O 1
ATOM 4259 N N . ASP A 1 530 ? 40.095 66.938 -6.111 1.00 23.63 530 ASP A N 1
ATOM 4260 C CA . ASP A 1 530 ? 40.430 66.065 -7.220 1.00 26.69 530 ASP A CA 1
ATOM 4261 C C . ASP A 1 530 ? 40.688 64.603 -6.815 1.00 22.47 530 ASP A C 1
ATOM 4262 O O . ASP A 1 530 ? 41.086 63.809 -7.659 1.00 21.88 530 ASP A O 1
ATOM 4267 N N . GLY A 1 531 ? 40.649 64.301 -5.518 1.00 20.14 531 GLY A N 1
ATOM 4268 C CA . GLY A 1 531 ? 40.952 62.962 -5.069 1.00 18.18 531 GLY A CA 1
ATOM 4269 C C . GLY A 1 531 ? 40.737 62.852 -3.557 1.00 18.02 531 GLY A C 1
ATOM 4270 O O . GLY A 1 531 ? 40.401 63.828 -2.874 1.00 18.09 531 GLY A O 1
ATOM 4271 N N . PRO A 1 532 ? 40.946 61.635 -3.024 1.00 17.94 532 PRO A N 1
ATOM 4272 C CA . PRO A 1 532 ? 40.724 61.419 -1.618 1.00 16.69 532 PRO A CA 1
ATOM 4273 C C . PRO A 1 532 ? 41.869 61.924 -0.771 1.00 15.86 532 PRO A C 1
ATOM 4274 O O . PRO A 1 532 ? 42.994 62.017 -1.240 1.00 17.26 532 PRO A O 1
ATOM 4278 N N . THR A 1 533 ? 41.556 62.191 0.466 1.00 15.20 533 THR A N 1
ATOM 4279 C CA . THR A 1 533 ? 42.507 62.605 1.460 1.00 16.52 533 THR A CA 1
ATOM 4280 C C . THR A 1 533 ? 42.444 61.720 2.695 1.00 16.21 533 THR A C 1
ATOM 4281 O O . THR A 1 533 ? 41.401 61.614 3.363 1.00 19.12 533 THR A O 1
ATOM 4285 N N . LEU A 1 534 ? 43.546 61.046 2.969 1.00 14.82 534 LEU A N 1
ATOM 4286 C CA . LEU A 1 534 ? 43.672 60.174 4.130 1.00 15.65 534 LEU A CA 1
ATOM 4287 C C . LEU A 1 534 ? 44.425 60.927 5.222 1.00 16.32 534 LEU A C 1
ATOM 4288 O O . LEU A 1 534 ? 45.579 61.304 4.990 1.00 16.76 534 LEU A O 1
ATOM 4293 N N . ILE A 1 535 ? 43.773 61.113 6.363 1.00 14.44 535 ILE A N 1
ATOM 4294 C CA . ILE A 1 535 ? 44.381 61.700 7.537 1.00 17.74 535 ILE A CA 1
ATOM 4295 C C . ILE A 1 535 ? 44.641 60.655 8.551 1.00 15.56 535 ILE A C 1
ATOM 4296 O O . ILE A 1 535 ? 43.731 60.108 9.118 1.00 17.24 535 ILE A O 1
ATOM 4301 N N . GLU A 1 536 ? 45.917 60.350 8.790 1.00 16.10 536 GLU A N 1
ATOM 4302 C CA . GLU A 1 536 ? 46.337 59.322 9.672 1.00 15.97 536 GLU A CA 1
ATOM 4303 C C . GLU A 1 536 ? 46.407 59.945 11.054 1.00 17.70 536 GLU A C 1
ATOM 4304 O O . GLU A 1 536 ? 47.306 60.772 11.297 1.00 18.37 536 GLU A O 1
ATOM 4310 N N . CYS A 1 537 ? 45.506 59.494 11.937 1.00 17.61 537 CYS A N 1
ATOM 4311 C CA . CYS A 1 537 ? 45.350 60.068 13.275 1.00 20.12 537 CYS A CA 1
ATOM 4312 C C . CYS A 1 537 ? 45.974 59.186 14.277 1.00 20.99 537 CYS A C 1
ATOM 4313 O O . CYS A 1 537 ? 45.576 58.067 14.443 1.00 21.24 537 CYS A O 1
ATOM 4316 N N . PHE A 1 538 ? 46.977 59.704 15.011 1.00 21.80 538 PHE A N 1
ATOM 4317 C CA . PHE A 1 538 ? 47.769 58.873 15.900 1.00 22.76 538 PHE A CA 1
ATOM 4318 C C . PHE A 1 538 ? 47.241 59.040 17.300 1.00 26.42 538 PHE A C 1
ATOM 4319 O O . PHE A 1 538 ? 47.225 60.163 17.785 1.00 26.66 538 PHE A O 1
ATOM 4327 N N . ILE A 1 539 ? 46.909 57.918 17.948 1.00 25.83 539 ILE A N 1
ATOM 4328 C CA . ILE A 1 539 ? 46.477 57.893 19.370 1.00 29.88 539 ILE A CA 1
ATOM 4329 C C . ILE A 1 539 ? 46.991 56.627 20.093 1.00 31.72 539 ILE A C 1
ATOM 4330 O O . ILE A 1 539 ? 47.391 55.615 19.449 1.00 33.25 539 ILE A O 1
ATOM 4335 N N . ALA A 1 540 ? 46.912 56.627 21.427 1.00 32.81 540 ALA A N 1
ATOM 4336 C CA . ALA A 1 540 ? 47.320 55.449 22.257 1.00 37.95 540 ALA A CA 1
ATOM 4337 C C . ALA A 1 540 ? 46.380 54.219 22.093 1.00 33.86 540 ALA A C 1
ATOM 4338 O O . ALA A 1 540 ? 45.177 54.368 21.855 1.00 34.24 540 ALA A O 1
ATOM 4340 N N . ARG A 1 541 ? 46.925 53.012 22.238 1.00 37.66 541 ARG A N 1
ATOM 4341 C CA . ARG A 1 541 ? 46.139 51.763 22.016 1.00 42.46 541 ARG A CA 1
ATOM 4342 C C . ARG A 1 541 ? 44.815 51.697 22.812 1.00 42.10 541 ARG A C 1
ATOM 4343 O O . ARG A 1 541 ? 43.743 51.297 22.294 1.00 46.85 541 ARG A O 1
ATOM 4351 N N . GLU A 1 542 ? 44.883 52.148 24.066 1.00 39.52 542 GLU A N 1
ATOM 4352 C CA . GLU A 1 542 ? 43.726 52.038 24.985 1.00 46.74 542 GLU A CA 1
ATOM 4353 C C . GLU A 1 542 ? 42.987 53.364 25.196 1.00 36.74 542 GLU A C 1
ATOM 4354 O O . GLU A 1 542 ? 42.131 53.468 26.031 1.00 36.48 542 GLU A O 1
ATOM 4360 N N . ASP A 1 543 ? 43.295 54.357 24.376 1.00 33.52 543 ASP A N 1
ATOM 4361 C CA . ASP A 1 543 ? 42.585 55.610 24.419 1.00 29.31 543 ASP A CA 1
ATOM 4362 C C . ASP A 1 543 ? 41.339 55.403 23.548 1.00 32.97 543 ASP A C 1
ATOM 4363 O O . ASP A 1 543 ? 41.330 55.724 22.331 1.00 30.52 543 ASP A O 1
ATOM 4368 N N . CYS A 1 544 ? 40.317 54.802 24.154 1.00 34.95 544 CYS A N 1
ATOM 4369 C CA . CYS A 1 544 ? 39.063 54.557 23.435 1.00 34.30 544 CYS A CA 1
ATOM 4370 C C . CYS A 1 544 ? 37.882 55.141 24.200 1.00 34.69 544 CYS A C 1
ATOM 4371 O O . CYS A 1 544 ? 38.030 55.637 25.340 1.00 35.53 544 CYS A O 1
ATOM 4374 N N . THR A 1 545 ? 36.700 55.098 23.587 1.00 30.20 545 THR A N 1
ATOM 4375 C CA . THR A 1 545 ? 35.504 55.507 24.293 1.00 28.35 545 THR A CA 1
ATOM 4376 C C . THR A 1 545 ? 35.307 54.705 25.614 1.00 33.22 545 THR A C 1
ATOM 4377 O O . THR A 1 545 ? 35.681 53.502 25.749 1.00 28.05 545 THR A O 1
ATOM 4381 N N . GLU A 1 546 ? 34.672 55.383 26.588 1.00 33.84 546 GLU A N 1
ATOM 4382 C CA . GLU A 1 546 ? 34.183 54.694 27.806 1.00 35.53 546 GLU A CA 1
ATOM 4383 C C . GLU A 1 546 ? 33.125 53.609 27.441 1.00 31.71 546 GLU A C 1
ATOM 4384 O O . GLU A 1 546 ? 33.082 52.496 28.014 1.00 31.88 546 GLU A O 1
ATOM 4390 N N . GLU A 1 547 ? 32.289 53.969 26.470 1.00 28.39 547 GLU A N 1
ATOM 4391 C CA . GLU A 1 547 ? 31.227 53.096 25.967 1.00 30.75 547 GLU A CA 1
ATOM 4392 C C . GLU A 1 547 ? 31.762 51.752 25.488 1.00 27.49 547 GLU A C 1
ATOM 4393 O O . GLU A 1 547 ? 31.259 50.694 25.861 1.00 26.10 547 GLU A O 1
ATOM 4399 N N . LEU A 1 548 ? 32.812 51.797 24.701 1.00 28.79 548 LEU A N 1
ATOM 4400 C CA . LEU A 1 548 ? 33.380 50.532 24.201 1.00 31.04 548 LEU A CA 1
ATOM 4401 C C . LEU A 1 548 ? 33.768 49.544 25.326 1.00 33.22 548 LEU A C 1
ATOM 4402 O O . LEU A 1 548 ? 33.535 48.288 25.203 1.00 36.12 548 LEU A O 1
ATOM 4407 N N . VAL A 1 549 ? 34.392 50.070 26.402 1.00 31.37 549 VAL A N 1
ATOM 4408 C CA . VAL A 1 549 ? 34.839 49.228 27.545 1.00 34.43 549 VAL A CA 1
ATOM 4409 C C . VAL A 1 549 ? 33.624 48.531 28.172 1.00 29.29 549 VAL A C 1
ATOM 4410 O O . VAL A 1 549 ? 33.633 47.291 28.442 1.00 30.19 549 VAL A O 1
ATOM 4414 N N . LYS A 1 550 ? 32.560 49.301 28.344 1.00 25.63 550 LYS A N 1
ATOM 4415 C CA . LYS A 1 550 ? 31.400 48.752 29.029 1.00 28.65 550 LYS A CA 1
ATOM 4416 C C . LYS A 1 550 ? 30.685 47.706 28.136 1.00 32.89 550 LYS A C 1
ATOM 4417 O O . LYS A 1 550 ? 30.267 46.616 28.597 1.00 28.36 550 LYS A O 1
ATOM 4423 N N . TRP A 1 551 ? 30.513 48.074 26.859 1.00 30.48 551 TRP A N 1
ATOM 4424 C CA . TRP A 1 551 ? 29.792 47.176 25.925 1.00 27.80 551 TRP A CA 1
ATOM 4425 C C . TRP A 1 551 ? 30.605 45.906 25.725 1.00 28.28 551 TRP A C 1
ATOM 4426 O O . TRP A 1 551 ? 30.057 44.806 25.840 1.00 33.93 551 TRP A O 1
ATOM 4437 N N . GLY A 1 552 ? 31.916 46.063 25.509 1.00 27.30 552 GLY A N 1
ATOM 4438 C CA . GLY A 1 552 ? 32.884 44.952 25.326 1.00 31.79 552 GLY A CA 1
ATOM 4439 C C . GLY A 1 552 ? 32.805 43.881 26.427 1.00 34.08 552 GLY A C 1
ATOM 4440 O O . GLY A 1 552 ? 32.934 42.681 26.162 1.00 27.66 552 GLY A O 1
ATOM 4441 N N . GLU A 1 553 ? 32.581 44.312 27.663 1.00 29.95 553 GLU A N 1
ATOM 4442 C CA . GLU A 1 553 ? 32.531 43.351 28.773 1.00 28.52 553 GLU A CA 1
ATOM 4443 C C . GLU A 1 553 ? 31.296 42.518 28.712 1.00 24.97 553 GLU A C 1
ATOM 4444 O O . GLU A 1 553 ? 31.314 41.310 28.960 1.00 28.22 553 GLU A O 1
ATOM 4450 N N . ARG A 1 554 ? 30.170 43.164 28.455 1.00 27.26 554 ARG A N 1
ATOM 4451 C CA . ARG A 1 554 ? 28.892 42.453 28.398 1.00 30.68 554 ARG A CA 1
ATOM 4452 C C . ARG A 1 554 ? 28.868 41.507 27.209 1.00 35.18 554 ARG A C 1
ATOM 4453 O O . ARG A 1 554 ? 28.245 40.469 27.309 1.00 30.67 554 ARG A O 1
ATOM 4461 N N . VAL A 1 555 ? 29.549 41.892 26.117 1.00 33.70 555 VAL A N 1
ATOM 4462 C CA . VAL A 1 555 ? 29.653 41.006 24.915 1.00 34.25 555 VAL A CA 1
ATOM 4463 C C . VAL A 1 555 ? 30.563 39.793 25.201 1.00 27.96 555 VAL A C 1
ATOM 4464 O O . VAL A 1 555 ? 30.233 38.671 24.839 1.00 34.93 555 VAL A O 1
ATOM 4468 N N . ALA A 1 556 ? 31.704 40.008 25.828 1.00 27.12 556 ALA A N 1
ATOM 4469 C CA . ALA A 1 556 ? 32.562 38.905 26.119 1.00 28.63 556 ALA A CA 1
ATOM 4470 C C . ALA A 1 556 ? 31.702 37.921 27.022 1.00 31.12 556 ALA A C 1
ATOM 4471 O O . ALA A 1 556 ? 31.714 36.693 26.801 1.00 30.92 556 ALA A O 1
ATOM 4473 N N . ALA A 1 557 ? 30.920 38.463 27.964 1.00 26.75 557 ALA A N 1
ATOM 4474 C CA . ALA A 1 557 ? 30.114 37.605 28.891 1.00 27.39 557 ALA A CA 1
ATOM 4475 C C . ALA A 1 557 ? 29.059 36.829 28.222 1.00 26.00 557 ALA A C 1
ATOM 4476 O O . ALA A 1 557 ? 28.866 35.653 28.549 1.00 27.56 557 ALA A O 1
ATOM 4478 N N . ALA A 1 558 ? 28.361 37.438 27.283 1.00 25.12 558 ALA A N 1
ATOM 4479 C CA . ALA A 1 558 ? 27.348 36.681 26.554 1.00 25.74 558 ALA A CA 1
ATOM 4480 C C . ALA A 1 558 ? 27.993 35.577 25.709 1.00 21.36 558 ALA A C 1
ATOM 4481 O O . ALA A 1 558 ? 27.516 34.475 25.714 1.00 23.28 558 ALA A O 1
ATOM 4483 N N . ASN A 1 559 ? 29.101 35.874 25.027 1.00 25.46 559 ASN A N 1
ATOM 4484 C CA . ASN A 1 559 ? 29.709 34.893 24.109 1.00 25.68 559 ASN A CA 1
ATOM 4485 C C . ASN A 1 559 ? 30.195 33.691 24.848 1.00 26.44 559 ASN A C 1
ATOM 4486 O O . ASN A 1 559 ? 30.115 32.550 24.323 1.00 22.83 559 ASN A O 1
ATOM 4491 N N . SER A 1 560 ? 30.768 33.939 26.040 1.00 25.29 560 SER A N 1
ATOM 4492 C CA . SER A 1 560 ? 31.400 32.854 26.763 1.00 27.35 560 SER A CA 1
ATOM 4493 C C . SER A 1 560 ? 30.464 32.152 27.709 1.00 23.01 560 SER A C 1
ATOM 4494 O O . SER A 1 560 ? 30.922 31.232 28.427 1.00 22.46 560 SER A O 1
ATOM 4497 N N . ARG A 1 561 ? 29.218 32.550 27.814 1.00 23.29 561 ARG A N 1
ATOM 4498 C CA . ARG A 1 561 ? 28.379 31.880 28.804 1.00 22.87 561 ARG A CA 1
ATOM 4499 C C . ARG A 1 561 ? 28.316 30.363 28.655 1.00 22.87 561 ARG A C 1
ATOM 4500 O O . ARG A 1 561 ? 28.218 29.826 27.550 1.00 23.57 561 ARG A O 1
ATOM 4508 N N . LYS A 1 562 ? 28.342 29.641 29.789 1.00 20.16 562 LYS A N 1
ATOM 4509 C CA . LYS A 1 562 ? 28.465 28.176 29.806 1.00 21.84 562 LYS A CA 1
ATOM 4510 C C . LYS A 1 562 ? 27.314 27.522 29.145 1.00 21.79 562 LYS A C 1
ATOM 4511 O O . LYS A 1 562 ? 26.205 28.069 29.197 1.00 21.56 562 LYS A O 1
ATOM 4513 N N . PRO A 1 563 ? 27.518 26.320 28.566 1.00 21.91 563 PRO A N 1
ATOM 4514 C CA . PRO A 1 563 ? 26.412 25.512 28.125 1.00 25.50 563 PRO A CA 1
ATOM 4515 C C . PRO A 1 563 ? 25.439 25.196 29.282 1.00 30.99 563 PRO A C 1
ATOM 4516 O O . PRO A 1 563 ? 25.901 24.914 30.374 1.00 28.24 563 PRO A O 1
ATOM 4520 N N . VAL A 1 564 ? 24.134 25.238 29.005 1.00 33.08 564 VAL A N 1
ATOM 4521 C CA . VAL A 1 564 ? 23.086 24.810 29.968 1.00 40.48 564 VAL A CA 1
ATOM 4522 C C . VAL A 1 564 ? 22.793 23.295 29.875 1.00 42.46 564 VAL A C 1
ATOM 4523 O O . VAL A 1 564 ? 23.113 22.645 28.864 1.00 46.05 564 VAL A O 1
ATOM 4527 N N . ASN A 1 565 ? 22.169 22.709 30.891 1.00 52.91 565 ASN A N 1
ATOM 4528 C CA . ASN A 1 565 ? 21.757 21.291 30.783 1.00 64.18 565 ASN A CA 1
ATOM 4529 C C . ASN A 1 565 ? 20.643 20.942 29.719 1.00 65.85 565 ASN A C 1
ATOM 4530 O O . ASN A 1 565 ? 19.568 21.547 29.714 1.00 75.20 565 ASN A O 1
ATOM 4535 N N A LYS A 1 566 ? 20.941 19.961 28.859 0.83 70.07 566 LYS A N 1
ATOM 4536 N N B LYS A 1 566 ? 20.912 19.914 28.905 0.17 62.13 566 LYS A N 1
ATOM 4537 C CA A LYS A 1 566 ? 20.095 19.543 27.725 0.83 61.40 566 LYS A CA 1
ATOM 4538 C CA B LYS A 1 566 ? 20.070 19.518 27.760 0.17 56.98 566 LYS A CA 1
ATOM 4539 C C A LYS A 1 566 ? 19.299 18.216 27.942 0.83 59.95 566 LYS A C 1
ATOM 4540 C C B LYS A 1 566 ? 19.245 18.234 27.983 0.17 56.06 566 LYS A C 1
ATOM 4541 O O A LYS A 1 566 ? 18.609 17.772 26.994 0.83 45.16 566 LYS A O 1
ATOM 4542 O O B LYS A 1 566 ? 18.458 17.844 27.119 0.17 54.47 566 LYS A O 1
ATOM 4553 N N . LEU A 1 567 ? 19.432 17.589 29.134 0.80 53.76 567 LEU A N 1
ATOM 4554 C CA . LEU A 1 567 ? 18.705 16.348 29.522 0.80 49.39 567 LEU A CA 1
ATOM 4555 C C . LEU A 1 567 ? 18.154 16.568 30.934 0.80 57.16 567 LEU A C 1
ATOM 4556 O O . LEU A 1 567 ? 16.990 16.914 31.119 0.80 64.94 567 LEU A O 1
ATOM 4561 N N A MET B 1 1 ? -9.756 33.813 22.320 0.52 22.19 1 MET B N 1
ATOM 4562 N N B MET B 1 1 ? -9.609 34.130 22.536 0.48 17.77 1 MET B N 1
ATOM 4563 C CA A MET B 1 1 ? -8.970 32.731 22.984 0.52 23.40 1 MET B CA 1
ATOM 4564 C CA B MET B 1 1 ? -8.935 32.834 22.754 0.48 19.11 1 MET B CA 1
ATOM 4565 C C A MET B 1 1 ? -7.493 33.042 23.004 0.52 22.41 1 MET B C 1
ATOM 4566 C C B MET B 1 1 ? -7.438 33.097 22.991 0.48 20.02 1 MET B C 1
ATOM 4567 O O A MET B 1 1 ? -7.033 33.939 22.306 0.52 22.99 1 MET B O 1
ATOM 4568 O O B MET B 1 1 ? -6.911 34.083 22.477 0.48 20.40 1 MET B O 1
ATOM 4577 N N . ASP B 1 2 ? -6.784 32.307 23.845 1.00 20.35 2 ASP B N 1
ATOM 4578 C CA . ASP B 1 2 ? -5.323 32.293 23.974 1.00 21.98 2 ASP B CA 1
ATOM 4579 C C . ASP B 1 2 ? -4.895 31.272 22.934 1.00 22.19 2 ASP B C 1
ATOM 4580 O O . ASP B 1 2 ? -5.571 30.259 22.738 1.00 28.25 2 ASP B O 1
ATOM 4585 N N . TYR B 1 3 ? -3.900 31.625 22.171 1.00 19.91 3 TYR B N 1
ATOM 4586 C CA . TYR B 1 3 ? -3.384 30.739 21.118 1.00 17.68 3 TYR B CA 1
ATOM 4587 C C . TYR B 1 3 ? -2.147 30.037 21.564 1.00 16.54 3 TYR B C 1
ATOM 4588 O O . TYR B 1 3 ? -1.397 30.505 22.396 1.00 17.47 3 TYR B O 1
ATOM 4597 N N . THR B 1 4 ? -1.963 28.849 20.953 1.00 18.11 4 THR B N 1
ATOM 4598 C CA . THR B 1 4 ? -0.751 28.123 21.046 1.00 16.68 4 THR B CA 1
ATOM 4599 C C . THR B 1 4 ? -0.186 28.006 19.597 1.00 16.35 4 THR B C 1
ATOM 4600 O O . THR B 1 4 ? -0.871 28.248 18.644 1.00 17.06 4 THR B O 1
ATOM 4604 N N . VAL B 1 5 ? 1.035 27.541 19.514 1.00 16.38 5 VAL B N 1
ATOM 4605 C CA . VAL B 1 5 ? 1.664 27.257 18.196 1.00 15.39 5 VAL B CA 1
ATOM 4606 C C . VAL B 1 5 ? 0.725 26.465 17.349 1.00 14.56 5 VAL B C 1
ATOM 4607 O O . VAL B 1 5 ? 0.422 26.827 16.239 1.00 14.67 5 VAL B O 1
ATOM 4611 N N . GLY B 1 6 ? 0.207 25.365 17.921 1.00 15.01 6 GLY B N 1
ATOM 4612 C CA . GLY B 1 6 ? -0.676 24.459 17.248 1.00 15.28 6 GLY B CA 1
ATOM 4613 C C . GLY B 1 6 ? -2.013 25.075 16.879 1.00 16.42 6 GLY B C 1
ATOM 4614 O O . GLY B 1 6 ? -2.509 24.863 15.743 1.00 13.86 6 GLY B O 1
ATOM 4615 N N . THR B 1 7 ? -2.662 25.816 17.802 1.00 15.53 7 THR B N 1
ATOM 4616 C CA . THR B 1 7 ? -3.929 26.403 17.469 1.00 16.05 7 THR B CA 1
ATOM 4617 C C . THR B 1 7 ? -3.825 27.612 16.568 1.00 14.01 7 THR B C 1
ATOM 4618 O O . THR B 1 7 ? -4.789 27.977 15.942 1.00 14.43 7 THR B O 1
ATOM 4622 N N . TYR B 1 8 ? -2.679 28.290 16.551 1.00 14.68 8 TYR B N 1
ATOM 4623 C CA . TYR B 1 8 ? -2.401 29.386 15.581 1.00 14.35 8 TYR B CA 1
ATOM 4624 C C . TYR B 1 8 ? -2.426 28.754 14.172 1.00 14.06 8 TYR B C 1
ATOM 4625 O O . TYR B 1 8 ? -3.143 29.186 13.278 1.00 14.95 8 TYR B O 1
ATOM 4634 N N . LEU B 1 9 ? -1.657 27.676 14.037 1.00 14.94 9 LEU B N 1
ATOM 4635 C CA . LEU B 1 9 ? -1.662 26.931 12.750 1.00 13.82 9 LEU B CA 1
ATOM 4636 C C . LEU B 1 9 ? -3.058 26.504 12.365 1.00 13.02 9 LEU B C 1
ATOM 4637 O O . LEU B 1 9 ? -3.527 26.699 11.250 1.00 13.56 9 LEU B O 1
ATOM 4642 N N . ALA B 1 10 ? -3.764 25.905 13.320 1.00 14.02 10 ALA B N 1
ATOM 4643 C CA . ALA B 1 10 ? -5.121 25.491 13.034 1.00 15.38 10 ALA B CA 1
ATOM 4644 C C . ALA B 1 10 ? -6.027 26.574 12.484 1.00 14.59 10 ALA B C 1
ATOM 4645 O O . ALA B 1 10 ? -6.754 26.374 11.517 1.00 15.52 10 ALA B O 1
ATOM 4647 N N A GLU B 1 11 ? -5.993 27.739 13.129 0.38 14.94 11 GLU B N 1
ATOM 4648 N N B GLU B 1 11 ? -5.941 27.731 13.105 0.62 13.96 11 GLU B N 1
ATOM 4649 C CA A GLU B 1 11 ? -6.875 28.862 12.741 0.38 15.74 11 GLU B CA 1
ATOM 4650 C CA B GLU B 1 11 ? -6.819 28.850 12.758 0.62 14.81 11 GLU B CA 1
ATOM 4651 C C A GLU B 1 11 ? -6.448 29.430 11.384 0.38 14.94 11 GLU B C 1
ATOM 4652 C C B GLU B 1 11 ? -6.442 29.355 11.363 0.62 14.15 11 GLU B C 1
ATOM 4653 O O A GLU B 1 11 ? -7.304 29.829 10.612 0.38 15.03 11 GLU B O 1
ATOM 4654 O O B GLU B 1 11 ? -7.299 29.624 10.554 0.62 14.31 11 GLU B O 1
ATOM 4665 N N . ARG B 1 12 ? -5.135 29.468 11.098 1.00 15.10 12 ARG B N 1
ATOM 4666 C CA . ARG B 1 12 ? -4.698 29.836 9.753 1.00 14.19 12 ARG B CA 1
ATOM 4667 C C . ARG B 1 12 ? -5.199 28.876 8.698 1.00 14.50 12 ARG B C 1
ATOM 4668 O O . ARG B 1 12 ? -5.607 29.302 7.669 1.00 14.87 12 ARG B O 1
ATOM 4676 N N . LEU B 1 13 ? -5.180 27.586 8.993 1.00 13.72 13 LEU B N 1
ATOM 4677 C CA . LEU B 1 13 ? -5.695 26.616 8.032 1.00 14.14 13 LEU B CA 1
ATOM 4678 C C . LEU B 1 13 ? -7.191 26.845 7.789 1.00 14.45 13 LEU B C 1
ATOM 4679 O O . LEU B 1 13 ? -7.665 26.753 6.664 1.00 14.82 13 LEU B O 1
ATOM 4684 N N . VAL B 1 14 ? -7.943 27.106 8.852 1.00 16.38 14 VAL B N 1
ATOM 4685 C CA . VAL B 1 14 ? -9.398 27.361 8.705 1.00 15.54 14 VAL B CA 1
ATOM 4686 C C . VAL B 1 14 ? -9.595 28.651 7.929 1.00 16.34 14 VAL B C 1
ATOM 4687 O O . VAL B 1 14 ? -10.457 28.735 7.064 1.00 17.31 14 VAL B O 1
ATOM 4691 N N . GLN B 1 15 ? -8.761 29.634 8.185 1.00 15.61 15 GLN B N 1
ATOM 4692 C CA . GLN B 1 15 ? -8.879 30.908 7.418 1.00 16.46 15 GLN B CA 1
ATOM 4693 C C . GLN B 1 15 ? -8.642 30.818 5.950 1.00 17.35 15 GLN B C 1
ATOM 4694 O O . GLN B 1 15 ? -9.201 31.641 5.193 1.00 18.38 15 GLN B O 1
ATOM 4700 N N . ILE B 1 16 ? -7.842 29.868 5.502 1.00 16.51 16 ILE B N 1
ATOM 4701 C CA . ILE B 1 16 ? -7.596 29.723 4.081 1.00 17.29 16 ILE B CA 1
ATOM 4702 C C . ILE B 1 16 ? -8.616 28.800 3.430 1.00 17.06 16 ILE B C 1
ATOM 4703 O O . ILE B 1 16 ? -8.603 28.575 2.223 1.00 17.59 16 ILE B O 1
ATOM 4708 N N . GLY B 1 17 ? -9.542 28.291 4.207 1.00 17.21 17 GLY B N 1
ATOM 4709 C CA . GLY B 1 17 ? -10.702 27.605 3.644 1.00 17.97 17 GLY B CA 1
ATOM 4710 C C . GLY B 1 17 ? -10.701 26.138 3.874 1.00 18.06 17 GLY B C 1
ATOM 4711 O O . GLY B 1 17 ? -11.618 25.484 3.392 1.00 20.79 17 GLY B O 1
ATOM 4712 N N . LEU B 1 18 ? -9.751 25.603 4.661 1.00 16.41 18 LEU B N 1
ATOM 4713 C CA . LEU B 1 18 ? -9.748 24.157 4.871 1.00 17.05 18 LEU B CA 1
ATOM 4714 C C . LEU B 1 18 ? -10.953 23.763 5.767 1.00 17.60 18 LEU B C 1
ATOM 4715 O O . LEU B 1 18 ? -11.109 24.369 6.807 1.00 17.65 18 LEU B O 1
ATOM 4720 N N . LYS B 1 19 ? -11.661 22.683 5.433 1.00 16.71 19 LYS B N 1
ATOM 4721 C CA . LYS B 1 19 ? -12.602 22.049 6.373 1.00 19.37 19 LYS B CA 1
ATOM 4722 C C . LYS B 1 19 ? -12.118 20.708 6.881 1.00 18.85 19 LYS B C 1
ATOM 4723 O O . LYS B 1 19 ? -12.760 20.046 7.682 1.00 16.60 19 LYS B O 1
ATOM 4729 N N . HIS B 1 20 ? -10.944 20.317 6.417 1.00 15.89 20 HIS B N 1
ATOM 4730 C CA . HIS B 1 20 ? -10.296 19.074 6.843 1.00 14.94 20 HIS B CA 1
ATOM 4731 C C . HIS B 1 20 ? -8.806 19.228 6.686 1.00 13.56 20 HIS B C 1
ATOM 4732 O O . HIS B 1 20 ? -8.323 20.033 5.845 1.00 15.18 20 HIS B O 1
ATOM 4739 N N . HIS B 1 21 ? -8.070 18.465 7.464 1.00 15.21 21 HIS B N 1
ATOM 4740 C CA . HIS B 1 21 ? -6.638 18.219 7.161 1.00 14.77 21 HIS B CA 1
ATOM 4741 C C . HIS B 1 21 ? -6.364 16.765 7.351 1.00 14.58 21 HIS B C 1
ATOM 4742 O O . HIS B 1 21 ? -7.132 16.024 8.036 1.00 16.32 21 HIS B O 1
ATOM 4749 N N . PHE B 1 22 ? -5.232 16.318 6.770 1.00 14.68 22 PHE B N 1
ATOM 4750 C CA . PHE B 1 22 ? -4.911 14.893 6.712 1.00 13.92 22 PHE B CA 1
ATOM 4751 C C . PHE B 1 22 ? -3.709 14.585 7.539 1.00 16.68 22 PHE B C 1
ATOM 4752 O O . PHE B 1 22 ? -2.802 15.370 7.619 1.00 16.83 22 PHE B O 1
ATOM 4760 N N . ALA B 1 23 ? -3.710 13.436 8.223 1.00 15.70 23 ALA B N 1
ATOM 4761 C CA . ALA B 1 23 ? -2.635 13.144 9.202 1.00 17.32 23 ALA B CA 1
ATOM 4762 C C . ALA B 1 23 ? -2.288 11.718 9.293 1.00 16.66 23 ALA B C 1
ATOM 4763 O O . ALA B 1 23 ? -3.135 10.850 9.046 1.00 16.01 23 ALA B O 1
ATOM 4765 N N . VAL B 1 24 ? -1.012 11.458 9.608 1.00 15.27 24 VAL B N 1
ATOM 4766 C CA . VAL B 1 24 ? -0.569 10.184 10.137 1.00 16.98 24 VAL B CA 1
ATOM 4767 C C . VAL B 1 24 ? 0.150 10.414 11.452 1.00 16.62 24 VAL B C 1
ATOM 4768 O O . VAL B 1 24 ? 1.159 11.135 11.516 1.00 15.91 24 VAL B O 1
ATOM 4772 N N . ALA B 1 25 ? -0.332 9.797 12.539 1.00 16.70 25 ALA B N 1
ATOM 4773 C CA . ALA B 1 25 ? 0.280 10.063 13.805 1.00 19.01 25 ALA B CA 1
ATOM 4774 C C . ALA B 1 25 ? 1.642 9.437 14.003 1.00 16.95 25 ALA B C 1
ATOM 4775 O O . ALA B 1 25 ? 1.906 8.371 13.486 1.00 16.57 25 ALA B O 1
ATOM 4777 N N . GLY B 1 26 ? 2.454 10.101 14.847 1.00 18.19 26 GLY B N 1
ATOM 4778 C CA . GLY B 1 26 ? 3.705 9.601 15.399 1.00 17.09 26 GLY B CA 1
ATOM 4779 C C . GLY B 1 26 ? 4.088 10.414 16.601 1.00 16.80 26 GLY B C 1
ATOM 4780 O O . GLY B 1 26 ? 3.573 11.554 16.810 1.00 15.69 26 GLY B O 1
ATOM 4781 N N . ASP B 1 27 ? 4.994 9.875 17.413 1.00 16.93 27 ASP B N 1
ATOM 4782 C CA . ASP B 1 27 ? 5.220 10.500 18.716 1.00 18.69 27 ASP B CA 1
ATOM 4783 C C . ASP B 1 27 ? 5.648 11.970 18.617 1.00 20.05 27 ASP B C 1
ATOM 4784 O O . ASP B 1 27 ? 5.289 12.793 19.468 1.00 24.25 27 ASP B O 1
ATOM 4789 N N . TYR B 1 28 ? 6.381 12.341 17.554 1.00 19.58 28 TYR B N 1
ATOM 4790 C CA . TYR B 1 28 ? 6.802 13.721 17.400 1.00 16.74 28 TYR B CA 1
ATOM 4791 C C . TYR B 1 28 ? 5.705 14.707 16.966 1.00 16.21 28 TYR B C 1
ATOM 4792 O O . TYR B 1 28 ? 5.983 15.906 16.925 1.00 16.64 28 TYR B O 1
ATOM 4801 N N . ASN B 1 29 ? 4.501 14.249 16.605 1.00 16.60 29 ASN B N 1
ATOM 4802 C CA . ASN B 1 29 ? 3.402 15.126 16.238 1.00 16.89 29 ASN B CA 1
ATOM 4803 C C . ASN B 1 29 ? 2.105 14.989 17.087 1.00 17.55 29 ASN B C 1
ATOM 4804 O O . ASN B 1 29 ? 1.137 15.651 16.800 1.00 16.64 29 ASN B O 1
ATOM 4809 N N . LEU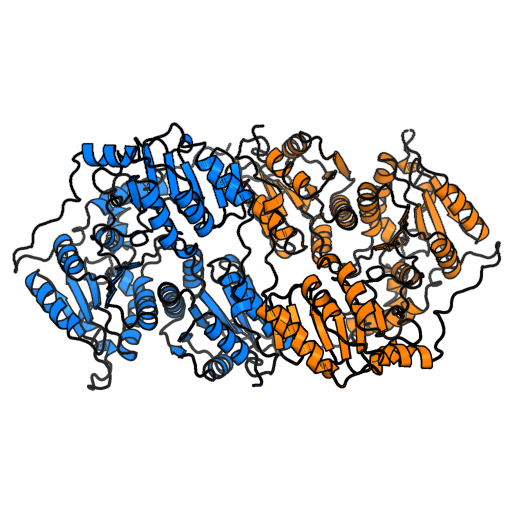 B 1 30 ? 2.112 14.109 18.079 1.00 17.94 30 LEU B N 1
ATOM 4810 C CA . LEU B 1 30 ? 0.838 13.800 18.800 1.00 17.91 30 LEU B CA 1
ATOM 4811 C C . LEU B 1 30 ? 0.245 15.032 19.502 1.00 17.38 30 LEU B C 1
ATOM 4812 O O . LEU B 1 30 ? -0.944 15.327 19.369 1.00 16.07 30 LEU B O 1
ATOM 4817 N N . VAL B 1 31 ? 1.096 15.779 20.180 1.00 16.50 31 VAL B N 1
ATOM 4818 C CA . VAL B 1 31 ? 0.646 17.014 20.821 1.00 18.41 31 VAL B CA 1
ATOM 4819 C C . VAL B 1 31 ? 0.129 18.003 19.793 1.00 18.66 31 VAL B C 1
ATOM 4820 O O . VAL B 1 31 ? -0.953 18.625 19.952 1.00 19.64 31 VAL B O 1
ATOM 4824 N N . LEU B 1 32 ? 0.884 18.194 18.735 1.00 18.01 32 LEU B N 1
ATOM 4825 C CA . LEU B 1 32 ? 0.395 19.018 17.667 1.00 16.47 32 LEU B CA 1
ATOM 4826 C C . LEU B 1 32 ? -0.959 18.576 17.114 1.00 15.37 32 LEU B C 1
ATOM 4827 O O . LEU B 1 32 ? -1.858 19.384 16.956 1.00 16.17 32 LEU B O 1
ATOM 4832 N N . LEU B 1 33 ? -1.140 17.275 16.889 1.00 17.44 33 LEU B N 1
ATOM 4833 C CA . LEU B 1 33 ? -2.443 16.823 16.419 1.00 16.23 33 LEU B CA 1
ATOM 4834 C C . LEU B 1 33 ? -3.568 17.167 17.453 1.00 17.02 33 LEU B C 1
ATOM 4835 O O . LEU B 1 33 ? -4.641 17.533 17.035 1.00 17.48 33 LEU B O 1
ATOM 4840 N N . ASP B 1 34 ? -3.305 17.027 18.738 1.00 18.28 34 ASP B N 1
ATOM 4841 C CA . ASP B 1 34 ? -4.288 17.432 19.761 1.00 18.69 34 ASP B CA 1
ATOM 4842 C C . ASP B 1 34 ? -4.640 18.881 19.628 1.00 19.60 34 ASP B C 1
ATOM 4843 O O . ASP B 1 34 ? -5.809 19.309 19.820 1.00 17.92 34 ASP B O 1
ATOM 4848 N N . ASN B 1 35 ? -3.639 19.709 19.359 1.00 16.53 35 ASN B N 1
ATOM 4849 C CA . ASN B 1 35 ? -3.914 21.145 19.255 1.00 17.85 35 ASN B CA 1
ATOM 4850 C C . ASN B 1 35 ? -4.707 21.430 18.012 1.00 17.85 35 ASN B C 1
ATOM 4851 O O . ASN B 1 35 ? -5.620 22.266 18.019 1.00 17.95 35 ASN B O 1
ATOM 4856 N N . LEU B 1 36 ? -4.382 20.737 16.889 1.00 17.43 36 LEU B N 1
ATOM 4857 C CA . LEU B 1 36 ? -5.210 20.890 15.677 1.00 16.17 36 LEU B CA 1
ATOM 4858 C C . LEU B 1 36 ? -6.671 20.462 15.882 1.00 19.04 36 LEU B C 1
ATOM 4859 O O . LEU B 1 36 ? -7.600 21.105 15.379 1.00 20.19 36 LEU B O 1
ATOM 4864 N N . LEU B 1 37 ? -6.857 19.434 16.698 1.00 18.13 37 LEU B N 1
ATOM 4865 C CA . LEU B 1 37 ? -8.247 18.944 17.050 1.00 21.38 37 LEU B CA 1
ATOM 4866 C C . LEU B 1 37 ? -9.071 19.956 17.894 1.00 20.94 37 LEU B C 1
ATOM 4867 O O . LEU B 1 37 ? -10.284 19.857 17.961 1.00 23.42 37 LEU B O 1
ATOM 4872 N N A ASP B 1 38 ? -8.417 20.906 18.538 0.59 20.37 38 ASP B N 1
ATOM 4873 N N B ASP B 1 38 ? -8.396 20.883 18.561 0.41 20.67 38 ASP B N 1
ATOM 4874 C CA A ASP B 1 38 ? -9.105 21.909 19.361 0.59 21.79 38 ASP B CA 1
ATOM 4875 C CA B ASP B 1 38 ? -9.047 21.900 19.390 0.41 21.47 38 ASP B CA 1
ATOM 4876 C C A ASP B 1 38 ? -10.000 22.740 18.484 0.59 21.52 38 ASP B C 1
ATOM 4877 C C B ASP B 1 38 ? -9.828 22.926 18.560 0.41 21.52 38 ASP B C 1
ATOM 4878 O O A ASP B 1 38 ? -11.073 23.197 18.919 0.59 21.42 38 ASP B O 1
ATOM 4879 O O B ASP B 1 38 ? -10.589 23.758 19.129 0.41 20.12 38 ASP B O 1
ATOM 4888 N N . ASN B 1 39 ? -9.576 22.960 17.242 1.00 20.33 39 ASN B N 1
ATOM 4889 C CA . ASN B 1 39 ? -10.357 23.778 16.332 1.00 21.16 39 ASN B CA 1
ATOM 4890 C C . ASN B 1 39 ? -11.412 22.940 15.646 1.00 23.97 39 ASN B C 1
ATOM 4891 O O . ASN B 1 39 ? -11.102 22.055 14.800 1.00 19.66 39 ASN B O 1
ATOM 4896 N N . LYS B 1 40 ? -12.675 23.204 16.017 1.00 22.75 40 LYS B N 1
ATOM 4897 C CA . LYS B 1 40 ? -13.789 22.357 15.562 1.00 24.10 40 LYS B CA 1
ATOM 4898 C C . LYS B 1 40 ? -14.349 22.848 14.234 1.00 23.57 40 LYS B C 1
ATOM 4899 O O . LYS B 1 40 ? -15.326 22.285 13.722 1.00 25.70 40 LYS B O 1
ATOM 4905 N N . ASN B 1 41 ? -13.710 23.830 13.577 1.00 20.93 41 ASN B N 1
ATOM 4906 C CA . ASN B 1 41 ? -14.151 24.213 12.226 1.00 20.71 41 ASN B CA 1
ATOM 4907 C C . ASN B 1 41 ? -13.495 23.366 11.078 1.00 20.58 41 ASN B C 1
ATOM 4908 O O . ASN B 1 41 ? -13.766 23.599 9.953 1.00 22.70 41 ASN B O 1
ATOM 4913 N N . MET B 1 42 ? -12.642 22.429 11.449 1.00 22.45 42 MET B N 1
ATOM 4914 C CA . MET B 1 42 ? -12.169 21.404 10.529 1.00 21.61 42 MET B CA 1
ATOM 4915 C C . MET B 1 42 ? -12.050 20.048 11.220 1.00 20.42 42 MET B C 1
ATOM 4916 O O . MET B 1 42 ? -11.940 19.923 12.450 1.00 22.58 42 MET B O 1
ATOM 4921 N N . GLU B 1 43 ? -12.120 18.995 10.408 1.00 18.26 43 GLU B N 1
ATOM 4922 C CA . GLU B 1 43 ? -11.958 17.667 10.860 1.00 19.31 43 GLU B CA 1
ATOM 4923 C C . GLU B 1 43 ? -10.545 17.096 10.492 1.00 17.56 43 GLU B C 1
ATOM 4924 O O . GLU B 1 43 ? -9.999 17.503 9.508 1.00 18.78 43 GLU B O 1
ATOM 4930 N N . GLN B 1 44 ? -10.005 16.244 11.340 1.00 15.70 44 GLN B N 1
ATOM 4931 C CA . GLN B 1 44 ? -8.729 15.625 11.202 1.00 16.79 44 GLN B CA 1
ATOM 4932 C C . GLN B 1 44 ? -8.999 14.257 10.601 1.00 18.76 44 GLN B C 1
ATOM 4933 O O . GLN B 1 44 ? -9.761 13.433 11.217 1.00 18.62 44 GLN B O 1
ATOM 4939 N N . VAL B 1 45 ? -8.464 14.006 9.388 1.00 16.97 45 VAL B N 1
ATOM 4940 C CA . VAL B 1 45 ? -8.710 12.804 8.618 1.00 16.12 45 VAL B CA 1
ATOM 4941 C C . VAL B 1 45 ? -7.421 11.984 8.580 1.00 18.40 45 VAL B C 1
ATOM 4942 O O . VAL B 1 45 ? -6.347 12.514 8.238 1.00 18.18 45 VAL B O 1
ATOM 4946 N N . TYR B 1 46 ? -7.511 10.724 8.977 1.00 17.56 46 TYR B N 1
ATOM 4947 C CA . TYR B 1 46 ? -6.332 9.848 9.120 1.00 19.16 46 TYR B CA 1
ATOM 4948 C C . TYR B 1 46 ? -6.130 9.012 7.850 1.00 20.20 46 TYR B C 1
ATOM 4949 O O . TYR B 1 46 ? -7.111 8.635 7.155 1.00 19.78 46 TYR B O 1
ATOM 4958 N N . CYS B 1 47 ? -4.840 8.814 7.522 1.00 19.54 47 CYS B N 1
ATOM 4959 C CA . CYS B 1 47 ? -4.415 8.105 6.307 1.00 19.05 47 CYS B CA 1
ATOM 4960 C C . CYS B 1 47 ? -3.568 6.920 6.651 1.00 18.11 47 CYS B C 1
ATOM 4961 O O . CYS B 1 47 ? -2.985 6.797 7.743 1.00 18.02 47 CYS B O 1
ATOM 4964 N N A CYS B 1 48 ? -3.523 5.960 5.705 0.82 18.20 48 CYS B N 1
ATOM 4965 N N B CYS B 1 48 ? -3.461 6.032 5.682 0.18 17.76 48 CYS B N 1
ATOM 4966 C CA A CYS B 1 48 ? -2.812 4.718 5.972 0.82 18.33 48 CYS B CA 1
ATOM 4967 C CA B CYS B 1 48 ? -2.833 4.775 5.928 0.18 17.38 48 CYS B CA 1
ATOM 4968 C C A CYS B 1 48 ? -1.297 4.909 6.016 0.82 17.57 48 CYS B C 1
ATOM 4969 C C B CYS B 1 48 ? -1.302 4.788 5.878 0.18 16.47 48 CYS B C 1
ATOM 4970 O O A CYS B 1 48 ? -0.677 4.316 6.889 0.82 19.82 48 CYS B O 1
ATOM 4971 O O B CYS B 1 48 ? -0.677 3.944 6.508 0.18 16.27 48 CYS B O 1
ATOM 4976 N N . ASN B 1 49 ? -0.722 5.690 5.083 1.00 15.10 49 ASN B N 1
ATOM 4977 C CA . ASN B 1 49 ? 0.689 5.961 5.071 1.00 15.93 49 ASN B CA 1
ATOM 4978 C C . ASN B 1 49 ? 0.938 7.365 4.560 1.00 14.82 49 ASN B C 1
ATOM 4979 O O . ASN B 1 49 ? 0.011 8.048 4.117 1.00 14.72 49 ASN B O 1
ATOM 4984 N N . GLU B 1 50 ? 2.166 7.804 4.649 1.00 14.26 50 GLU B N 1
ATOM 4985 C CA . GLU B 1 50 ? 2.432 9.241 4.488 1.00 14.71 50 GLU B CA 1
ATOM 4986 C C . GLU B 1 50 ? 2.480 9.660 3.036 1.00 14.36 50 GLU B C 1
ATOM 4987 O O . GLU B 1 50 ? 2.118 10.771 2.730 1.00 15.50 50 GLU B O 1
ATOM 4993 N N . LEU B 1 51 ? 2.893 8.776 2.119 1.00 13.54 51 LEU B N 1
ATOM 4994 C CA . LEU B 1 51 ? 2.741 9.043 0.700 1.00 14.16 51 LEU B CA 1
ATOM 4995 C C . LEU B 1 51 ? 1.275 9.298 0.363 1.00 13.63 51 LEU B C 1
ATOM 4996 O O . LEU B 1 51 ? 0.922 10.293 -0.310 1.00 14.20 51 LEU B O 1
ATOM 5001 N N . ASN B 1 52 ? 0.433 8.425 0.880 1.00 13.83 52 ASN B N 1
ATOM 5002 C CA . ASN B 1 52 ? -0.972 8.510 0.595 1.00 14.68 52 ASN B CA 1
ATOM 5003 C C . ASN B 1 52 ? -1.606 9.765 1.275 1.00 14.30 52 ASN B C 1
ATOM 5004 O O . ASN B 1 52 ? -2.480 10.425 0.733 1.00 15.36 52 ASN B O 1
ATOM 5009 N N . CYS B 1 53 ? -1.078 10.106 2.457 1.00 14.54 53 CYS B N 1
ATOM 5010 C CA . CYS B 1 53 ? -1.513 11.296 3.174 1.00 14.42 53 CYS B CA 1
ATOM 5011 C C . CYS B 1 53 ? -1.246 12.546 2.323 1.00 15.03 53 CYS B C 1
ATOM 5012 O O . CYS B 1 53 ? -2.106 13.414 2.114 1.00 14.73 53 CYS B O 1
ATOM 5015 N N . GLY B 1 54 ? -0.029 12.624 1.796 1.00 14.33 54 GLY B N 1
ATOM 5016 C CA . GLY B 1 54 ? 0.310 13.704 0.923 1.00 12.74 54 GLY B CA 1
ATOM 5017 C C . GLY B 1 54 ? -0.524 13.822 -0.315 1.00 13.43 54 GLY B C 1
ATOM 5018 O O . GLY B 1 54 ? -0.878 14.902 -0.720 1.00 12.83 54 GLY B O 1
ATOM 5019 N N . PHE B 1 55 ? -0.752 12.693 -0.983 1.00 12.51 55 PHE B N 1
ATOM 5020 C CA . PHE B 1 55 ? -1.570 12.700 -2.169 1.00 13.20 55 PHE B CA 1
ATOM 5021 C C . PHE B 1 55 ? -3.075 12.931 -1.879 1.00 13.64 55 PHE B C 1
ATOM 5022 O O . PHE B 1 55 ? -3.778 13.480 -2.746 1.00 12.75 55 PHE B O 1
ATOM 5030 N N . SER B 1 56 ? -3.523 12.572 -0.670 1.00 14.22 56 SER B N 1
ATOM 5031 C CA . SER B 1 56 ? -4.866 12.909 -0.221 1.00 14.69 56 SER B CA 1
ATOM 5032 C C . SER B 1 56 ? -5.036 14.417 -0.092 1.00 15.02 56 SER B C 1
ATOM 5033 O O . SER B 1 56 ? -6.008 15.028 -0.609 1.00 14.96 56 SER B O 1
ATOM 5036 N N . ALA B 1 57 ? -4.043 15.060 0.478 1.00 14.12 57 ALA B N 1
ATOM 5037 C CA . ALA B 1 57 ? -4.046 16.503 0.507 1.00 13.03 57 ALA B CA 1
ATOM 5038 C C . ALA B 1 57 ? -4.017 17.152 -0.858 1.00 13.80 57 ALA B C 1
ATOM 5039 O O . ALA B 1 57 ? -4.686 18.125 -1.167 1.00 12.64 57 ALA B O 1
ATOM 5041 N N . GLU B 1 58 ? -3.204 16.613 -1.739 1.00 14.54 58 GLU B N 1
ATOM 5042 C CA . GLU B 1 58 ? -3.111 17.092 -3.088 1.00 14.31 58 GLU B CA 1
ATOM 5043 C C . GLU B 1 58 ? -4.497 17.068 -3.817 1.00 15.19 58 GLU B C 1
ATOM 5044 O O . GLU B 1 58 ? -4.924 18.057 -4.439 1.00 14.56 58 GLU B O 1
ATOM 5050 N N . GLY B 1 59 ? -5.206 15.949 -3.690 1.00 14.51 59 GLY B N 1
ATOM 5051 C CA . GLY B 1 59 ? -6.528 15.854 -4.294 1.00 14.61 59 GLY B CA 1
ATOM 5052 C C . GLY B 1 59 ? -7.564 16.761 -3.594 1.00 12.85 59 GLY B C 1
ATOM 5053 O O . GLY B 1 59 ? -8.369 17.397 -4.292 1.00 14.25 59 GLY B O 1
ATOM 5054 N N . TYR B 1 60 ? -7.426 16.941 -2.288 1.00 14.32 60 TYR B N 1
ATOM 5055 C CA . TYR B 1 60 ? -8.273 17.891 -1.562 1.00 14.83 60 TYR B CA 1
ATOM 5056 C C . TYR B 1 60 ? -8.075 19.311 -2.061 1.00 14.24 60 TYR B C 1
ATOM 5057 O O . TYR B 1 60 ? -9.054 20.116 -2.240 1.00 15.34 60 TYR B O 1
ATOM 5066 N N . ALA B 1 61 ? -6.805 19.698 -2.336 1.00 13.58 61 ALA B N 1
ATOM 5067 C CA . ALA B 1 61 ? -6.488 20.990 -2.893 1.00 12.99 61 ALA B CA 1
ATOM 5068 C C . ALA B 1 61 ? -7.081 21.227 -4.276 1.00 14.98 61 ALA B C 1
ATOM 5069 O O . ALA B 1 61 ? -7.449 22.389 -4.641 1.00 15.51 61 ALA B O 1
ATOM 5071 N N . ARG B 1 62 ? -7.220 20.153 -5.083 1.00 14.94 62 ARG B N 1
ATOM 5072 C CA . ARG B 1 62 ? -7.956 20.241 -6.364 1.00 15.72 62 ARG B CA 1
ATOM 5073 C C . ARG B 1 62 ? -9.447 20.614 -6.139 1.00 17.64 62 ARG B C 1
ATOM 5074 O O . ARG B 1 62 ? -9.996 21.425 -6.915 1.00 18.78 62 ARG B O 1
ATOM 5082 N N . ALA B 1 63 ? -10.033 20.106 -5.074 1.00 17.93 63 ALA B N 1
ATOM 5083 C CA . ALA B 1 63 ? -11.470 20.341 -4.777 1.00 19.01 63 ALA B CA 1
ATOM 5084 C C . ALA B 1 63 ? -11.622 21.693 -4.111 1.00 20.74 63 ALA B C 1
ATOM 5085 O O . ALA B 1 63 ? -12.552 22.400 -4.392 1.00 20.47 63 ALA B O 1
ATOM 5087 N N . LYS B 1 64 ? -10.708 22.073 -3.215 1.00 18.69 64 LYS B N 1
ATOM 5088 C CA . LYS B 1 64 ? -10.964 23.211 -2.306 1.00 20.06 64 LYS B CA 1
ATOM 5089 C C . LYS B 1 64 ? -10.027 24.375 -2.437 1.00 20.32 64 LYS B C 1
ATOM 5090 O O . LYS B 1 64 ? -10.289 25.433 -1.814 1.00 23.00 64 LYS B O 1
ATOM 5096 N N . GLY B 1 65 ? -8.952 24.223 -3.206 1.00 17.24 65 GLY B N 1
ATOM 5097 C CA . GLY B 1 65 ? -7.966 25.300 -3.435 1.00 16.63 65 GLY B CA 1
ATOM 5098 C C . GLY B 1 65 ? -6.685 25.210 -2.613 1.00 18.82 65 GLY B C 1
ATOM 5099 O O . GLY B 1 65 ? -5.676 25.791 -3.022 1.00 20.43 65 GLY B O 1
ATOM 5100 N N . ALA B 1 66 ? -6.705 24.518 -1.467 1.00 17.19 66 ALA B N 1
ATOM 5101 C CA . ALA B 1 66 ? -5.551 24.365 -0.595 1.00 16.31 66 ALA B CA 1
ATOM 5102 C C . ALA B 1 66 ? -5.772 23.152 0.299 1.00 17.17 66 ALA B C 1
ATOM 5103 O O . ALA B 1 66 ? -6.880 22.636 0.310 1.00 17.60 66 ALA B O 1
ATOM 5105 N N . ALA B 1 67 ? -4.736 22.693 1.023 1.00 14.79 67 ALA B N 1
ATOM 5106 C CA . ALA B 1 67 ? -4.845 21.494 1.875 1.00 14.45 67 ALA B CA 1
ATOM 5107 C C . ALA B 1 67 ? -3.679 21.440 2.797 1.00 14.06 67 ALA B C 1
ATOM 5108 O O . ALA B 1 67 ? -2.726 22.225 2.626 1.00 15.73 67 ALA B O 1
ATOM 5110 N N . ALA B 1 68 ? -3.726 20.515 3.742 1.00 13.34 68 ALA B N 1
ATOM 5111 C CA . ALA B 1 68 ? -2.672 20.352 4.638 1.00 13.10 68 ALA B CA 1
ATOM 5112 C C . ALA B 1 68 ? -2.511 18.879 4.938 1.00 15.20 68 ALA B C 1
ATOM 5113 O O . ALA B 1 68 ? -3.514 18.133 5.143 1.00 15.62 68 ALA B O 1
ATOM 5115 N N . ALA B 1 69 ? -1.265 18.502 5.115 1.00 12.74 69 ALA B N 1
ATOM 5116 C CA . ALA B 1 69 ? -0.928 17.164 5.578 1.00 14.44 69 ALA B CA 1
ATOM 5117 C C . ALA B 1 69 ? 0.019 17.219 6.779 1.00 15.63 69 ALA B C 1
ATOM 5118 O O . ALA B 1 69 ? 0.980 17.975 6.759 1.00 14.32 69 ALA B O 1
ATOM 5120 N N . VAL B 1 70 ? -0.244 16.418 7.824 1.00 15.43 70 VAL B N 1
ATOM 5121 C CA . VAL B 1 70 ? 0.570 16.392 9.006 1.00 13.97 70 VAL B CA 1
ATOM 5122 C C . VAL B 1 70 ? 1.213 15.038 9.182 1.00 16.46 70 VAL B C 1
ATOM 5123 O O . VAL B 1 70 ? 0.496 14.036 9.261 1.00 16.37 70 VAL B O 1
ATOM 5127 N N . VAL B 1 71 ? 2.549 15.005 9.331 1.00 15.10 71 VAL B N 1
ATOM 5128 C CA . VAL B 1 71 ? 3.323 13.775 9.445 1.00 15.46 71 VAL B CA 1
ATOM 5129 C C . VAL B 1 71 ? 4.344 13.825 10.518 1.00 15.08 71 VAL B C 1
ATOM 5130 O O . VAL B 1 71 ? 4.564 14.881 11.106 1.00 13.80 71 VAL B O 1
ATOM 5134 N N . THR B 1 72 ? 4.951 12.689 10.823 1.00 14.41 72 THR B N 1
ATOM 5135 C CA . THR B 1 72 ? 5.980 12.621 11.809 1.00 16.48 72 THR B CA 1
ATOM 5136 C C . THR B 1 72 ? 7.389 12.789 11.223 1.00 16.48 72 THR B C 1
ATOM 5137 O O . THR B 1 72 ? 7.586 12.574 10.008 1.00 17.10 72 THR B O 1
ATOM 5141 N N . TYR B 1 73 ? 8.329 13.158 12.071 1.00 14.58 73 TYR B N 1
ATOM 5142 C CA . TYR B 1 73 ? 9.702 13.455 11.635 1.00 14.02 73 TYR B CA 1
ATOM 5143 C C . TYR B 1 73 ? 10.372 12.273 10.903 1.00 14.65 73 TYR B C 1
ATOM 5144 O O . TYR B 1 73 ? 10.292 11.125 11.366 1.00 14.85 73 TYR B O 1
ATOM 5153 N N . SER B 1 74 ? 10.964 12.580 9.740 1.00 15.19 74 SER B N 1
ATOM 5154 C CA . SER B 1 74 ? 11.877 11.736 9.035 1.00 15.87 74 SER B CA 1
ATOM 5155 C C . SER B 1 74 ? 11.178 10.535 8.366 1.00 14.45 74 SER B C 1
ATOM 5156 O O . SER B 1 74 ? 11.034 10.457 7.136 1.00 14.09 74 SER B O 1
ATOM 5159 N N . VAL B 1 75 ? 10.696 9.585 9.161 1.00 14.27 75 VAL B N 1
ATOM 5160 C CA . VAL B 1 75 ? 9.947 8.449 8.660 1.00 14.20 75 VAL B CA 1
ATOM 5161 C C . VAL B 1 75 ? 8.619 8.813 8.039 1.00 16.41 75 VAL B C 1
ATOM 5162 O O . VAL B 1 75 ? 8.190 8.205 7.032 1.00 18.99 75 VAL B O 1
ATOM 5166 N N . GLY B 1 76 ? 8.000 9.859 8.529 1.00 15.91 76 GLY B N 1
ATOM 5167 C CA . GLY B 1 76 ? 6.802 10.324 7.777 1.00 18.32 76 GLY B CA 1
ATOM 5168 C C . GLY B 1 76 ? 7.060 11.299 6.623 1.00 16.26 76 GLY B C 1
ATOM 5169 O O . GLY B 1 76 ? 6.490 11.211 5.498 1.00 19.84 76 GLY B O 1
ATOM 5170 N N . ALA B 1 77 ? 7.897 12.255 6.916 1.00 16.22 77 ALA B N 1
ATOM 5171 C CA . ALA B 1 77 ? 8.075 13.334 5.995 1.00 14.51 77 ALA B CA 1
ATOM 5172 C C . ALA B 1 77 ? 8.779 12.870 4.697 1.00 14.21 77 ALA B C 1
ATOM 5173 O O . ALA B 1 77 ? 8.450 13.376 3.649 1.00 14.31 77 ALA B O 1
ATOM 5175 N N . LEU B 1 78 ? 9.744 11.981 4.811 1.00 14.05 78 LEU B N 1
ATOM 5176 C CA . LEU B 1 78 ? 10.557 11.704 3.595 1.00 14.11 78 LEU B CA 1
ATOM 5177 C C . LEU B 1 78 ? 9.706 11.112 2.466 1.00 14.80 78 LEU B C 1
ATOM 5178 O O . LEU B 1 78 ? 9.862 11.517 1.322 1.00 16.37 78 LEU B O 1
ATOM 5183 N N A SER B 1 79 ? 8.813 10.202 2.791 0.73 14.44 79 SER B N 1
ATOM 5184 N N B SER B 1 79 ? 8.800 10.186 2.756 0.27 14.94 79 SER B N 1
ATOM 5185 C CA A SER B 1 79 ? 7.908 9.618 1.789 0.73 15.86 79 SER B CA 1
ATOM 5186 C CA B SER B 1 79 ? 7.916 9.666 1.693 0.27 15.54 79 SER B CA 1
ATOM 5187 C C A SER B 1 79 ? 6.898 10.684 1.344 0.73 15.72 79 SER B C 1
ATOM 5188 C C B SER B 1 79 ? 6.825 10.670 1.325 0.27 15.59 79 SER B C 1
ATOM 5189 O O A SER B 1 79 ? 6.708 10.887 0.149 0.73 17.08 79 SER B O 1
ATOM 5190 O O B SER B 1 79 ? 6.432 10.754 0.162 0.27 16.17 79 SER B O 1
ATOM 5195 N N . ALA B 1 80 ? 6.328 11.444 2.292 1.00 15.75 80 ALA B N 1
ATOM 5196 C CA . ALA B 1 80 ? 5.413 12.559 1.921 1.00 15.40 80 ALA B CA 1
ATOM 5197 C C . ALA B 1 80 ? 6.045 13.561 0.948 1.00 13.82 80 ALA B C 1
ATOM 5198 O O . ALA B 1 80 ? 5.321 14.180 0.128 1.00 14.95 80 ALA B O 1
ATOM 5200 N N . PHE B 1 81 ? 7.371 13.744 1.013 1.00 13.53 81 PHE B N 1
ATOM 5201 C CA . PHE B 1 81 ? 8.047 14.613 0.069 1.00 13.43 81 PHE B CA 1
ATOM 5202 C C . PHE B 1 81 ? 7.767 14.234 -1.420 1.00 12.84 81 PHE B C 1
ATOM 5203 O O . PHE B 1 81 ? 7.763 15.096 -2.249 1.00 13.59 81 PHE B O 1
ATOM 5211 N N . ASP B 1 82 ? 7.606 12.955 -1.735 1.00 12.75 82 ASP B N 1
ATOM 5212 C CA . ASP B 1 82 ? 7.229 12.568 -3.136 1.00 14.32 82 ASP B CA 1
ATOM 5213 C C . ASP B 1 82 ? 5.863 13.241 -3.487 1.00 15.08 82 ASP B C 1
ATOM 5214 O O . ASP B 1 82 ? 5.727 13.856 -4.556 1.00 14.58 82 ASP B O 1
ATOM 5219 N N . ALA B 1 83 ? 4.878 13.168 -2.602 1.00 12.92 83 ALA B N 1
ATOM 5220 C CA . ALA B 1 83 ? 3.588 13.878 -2.854 1.00 15.06 83 ALA B CA 1
ATOM 5221 C C . ALA B 1 83 ? 3.729 15.405 -2.914 1.00 13.39 83 ALA B C 1
ATOM 5222 O O . ALA B 1 83 ? 3.043 16.048 -3.695 1.00 15.38 83 ALA B O 1
ATOM 5224 N N . ILE B 1 84 ? 4.627 15.964 -2.090 1.00 13.09 84 ILE B N 1
ATOM 5225 C CA . ILE B 1 84 ? 4.815 17.365 -2.086 1.00 13.89 84 ILE B CA 1
ATOM 5226 C C . ILE B 1 84 ? 5.510 17.863 -3.318 1.00 13.25 84 ILE B C 1
ATOM 5227 O O . ILE B 1 84 ? 5.117 18.886 -3.921 1.00 14.44 84 ILE B O 1
ATOM 5232 N N . GLY B 1 85 ? 6.516 17.121 -3.788 1.00 13.12 85 GLY B N 1
ATOM 5233 C CA . GLY B 1 85 ? 7.058 17.446 -5.077 1.00 13.90 85 GLY B CA 1
ATOM 5234 C C . GLY B 1 85 ? 5.910 17.391 -6.095 1.00 13.23 85 GLY B C 1
ATOM 5235 O O . GLY B 1 85 ? 5.844 18.215 -6.988 1.00 13.05 85 GLY B O 1
ATOM 5236 N N . GLY B 1 86 ? 5.028 16.410 -5.978 1.00 14.41 86 GLY B N 1
ATOM 5237 C CA . GLY B 1 86 ? 3.878 16.295 -6.855 1.00 14.27 86 GLY B CA 1
ATOM 5238 C C . GLY B 1 86 ? 2.994 17.519 -6.823 1.00 15.94 86 GLY B C 1
ATOM 5239 O O . GLY B 1 86 ? 2.549 17.992 -7.849 1.00 13.59 86 GLY B O 1
ATOM 5240 N N . ALA B 1 87 ? 2.736 18.025 -5.610 1.00 15.19 87 ALA B N 1
ATOM 5241 C CA . ALA B 1 87 ? 1.967 19.238 -5.499 1.00 14.20 87 ALA B CA 1
ATOM 5242 C C . ALA B 1 87 ? 2.622 20.462 -6.160 1.00 13.68 87 ALA B C 1
ATOM 5243 O O . ALA B 1 87 ? 1.907 21.333 -6.740 1.00 13.71 87 ALA B O 1
ATOM 5245 N N . TYR B 1 88 ? 3.939 20.526 -6.041 1.00 12.74 88 TYR B N 1
ATOM 5246 C CA . TYR B 1 88 ? 4.744 21.586 -6.685 1.00 12.43 88 TYR B CA 1
ATOM 5247 C C . TYR B 1 88 ? 4.611 21.528 -8.178 1.00 12.71 88 TYR B C 1
ATOM 5248 O O . TYR B 1 88 ? 4.252 22.528 -8.838 1.00 12.35 88 TYR B O 1
ATOM 5257 N N . ALA B 1 89 ? 4.768 20.320 -8.705 1.00 12.52 89 ALA B N 1
ATOM 5258 C CA . ALA B 1 89 ? 4.523 20.050 -10.143 1.00 14.46 89 ALA B CA 1
ATOM 5259 C C . ALA B 1 89 ? 3.163 20.371 -10.683 1.00 14.78 89 ALA B C 1
ATOM 5260 O O . ALA B 1 89 ? 3.068 20.844 -11.825 1.00 15.12 89 ALA B O 1
ATOM 5262 N N . GLU B 1 90 ? 2.130 20.218 -9.847 1.00 13.81 90 GLU B N 1
ATOM 5263 C CA . GLU B 1 90 ? 0.779 20.412 -10.240 1.00 14.10 90 GLU B CA 1
ATOM 5264 C C . GLU B 1 90 ? 0.182 21.725 -9.775 1.00 14.90 90 GLU B C 1
ATOM 5265 O O . GLU B 1 90 ? -1.000 21.936 -9.873 1.00 16.01 90 GLU B O 1
ATOM 5271 N N . ASN B 1 91 ? 1.019 22.604 -9.247 1.00 13.47 91 ASN B N 1
ATOM 5272 C CA . ASN B 1 91 ? 0.603 23.924 -8.826 1.00 15.09 91 ASN B CA 1
ATOM 5273 C C . ASN B 1 91 ? -0.486 24.003 -7.765 1.00 14.96 91 ASN B C 1
ATOM 5274 O O . ASN B 1 91 ? -1.449 24.777 -7.893 1.00 14.75 91 ASN B O 1
ATOM 5279 N N . LEU B 1 92 ? -0.306 23.222 -6.714 1.00 14.12 92 LEU B N 1
ATOM 5280 C CA . LEU B 1 92 ? -1.305 23.123 -5.681 1.00 15.96 92 LEU B CA 1
ATOM 5281 C C . LEU B 1 92 ? -0.723 23.517 -4.301 1.00 16.08 92 LEU B C 1
ATOM 5282 O O . LEU B 1 92 ? 0.300 22.959 -3.842 1.00 15.50 92 LEU B O 1
ATOM 5287 N N . PRO B 1 93 ? -1.401 24.436 -3.619 1.00 16.71 93 PRO B N 1
ATOM 5288 C CA . PRO B 1 93 ? -0.923 24.861 -2.285 1.00 17.08 93 PRO B CA 1
ATOM 5289 C C . PRO B 1 93 ? -1.265 23.866 -1.190 1.00 16.45 93 PRO B C 1
ATOM 5290 O O . PRO B 1 93 ? -2.290 23.945 -0.474 1.00 18.22 93 PRO B O 1
ATOM 5294 N N . VAL B 1 94 ? -0.416 22.875 -1.064 1.00 14.67 94 VAL B N 1
ATOM 5295 C CA . VAL B 1 94 ? -0.441 21.926 0.004 1.00 14.88 94 VAL B CA 1
ATOM 5296 C C . VAL B 1 94 ? 0.563 22.309 1.096 1.00 14.90 94 VAL B C 1
ATOM 5297 O O . VAL B 1 94 ? 1.739 22.592 0.779 1.00 14.86 94 VAL B O 1
ATOM 5301 N N A ILE B 1 95 ? 0.111 22.424 2.337 0.58 13.47 95 ILE B N 1
ATOM 5302 N N B ILE B 1 95 ? 0.122 22.308 2.354 0.42 13.63 95 ILE B N 1
ATOM 5303 C CA A ILE B 1 95 ? 1.017 22.727 3.442 0.58 13.11 95 ILE B CA 1
ATOM 5304 C CA B ILE B 1 95 ? 0.978 22.650 3.496 0.42 13.24 95 ILE B CA 1
ATOM 5305 C C A ILE B 1 95 ? 1.382 21.398 4.085 0.58 13.15 95 ILE B C 1
ATOM 5306 C C B ILE B 1 95 ? 1.416 21.405 4.255 0.42 13.49 95 ILE B C 1
ATOM 5307 O O A ILE B 1 95 ? 0.484 20.686 4.497 0.58 11.28 95 ILE B O 1
ATOM 5308 O O B ILE B 1 95 ? 0.637 20.783 4.995 0.42 13.28 95 ILE B O 1
ATOM 5317 N N . LEU B 1 96 ? 2.677 21.032 4.092 1.00 12.48 96 LEU B N 1
ATOM 5318 C CA . LEU B 1 96 ? 3.167 19.870 4.740 1.00 13.52 96 LEU B CA 1
ATOM 5319 C C . LEU B 1 96 ? 3.705 20.334 6.106 1.00 13.83 96 LEU B C 1
ATOM 5320 O O . LEU B 1 96 ? 4.598 21.200 6.162 1.00 11.93 96 LEU B O 1
ATOM 5325 N N . ILE B 1 97 ? 3.174 19.714 7.201 1.00 13.16 97 ILE B N 1
ATOM 5326 C CA . ILE B 1 97 ? 3.607 20.011 8.551 1.00 13.07 97 ILE B CA 1
ATOM 5327 C C . ILE B 1 97 ? 4.156 18.779 9.178 1.00 14.67 97 ILE B C 1
ATOM 5328 O O . ILE B 1 97 ? 3.450 17.736 9.224 1.00 14.69 97 ILE B O 1
ATOM 5333 N N . SER B 1 98 ? 5.429 18.819 9.538 1.00 13.27 98 SER B N 1
ATOM 5334 C CA . SER B 1 98 ? 6.072 17.677 10.200 1.00 12.94 98 SER B CA 1
ATOM 5335 C C . SER B 1 98 ? 6.278 17.962 11.661 1.00 13.79 98 SER B C 1
ATOM 5336 O O . SER B 1 98 ? 6.696 19.054 12.064 1.00 13.52 98 SER B O 1
ATOM 5339 N N . GLY B 1 99 ? 6.096 16.930 12.492 1.00 14.93 99 GLY B N 1
ATOM 5340 C CA . GLY B 1 99 ? 6.638 16.971 13.844 1.00 15.54 99 GLY B CA 1
ATOM 5341 C C . GLY B 1 99 ? 8.170 16.899 13.783 1.00 16.77 99 GLY B C 1
ATOM 5342 O O . GLY B 1 99 ? 8.745 16.549 12.750 1.00 17.02 99 GLY B O 1
ATOM 5343 N N . ALA B 1 100 ? 8.827 17.307 14.844 1.00 14.94 100 ALA B N 1
ATOM 5344 C CA . ALA B 1 100 ? 10.265 17.388 14.884 1.00 15.21 100 ALA B CA 1
ATOM 5345 C C . ALA B 1 100 ? 10.750 17.174 16.304 1.00 16.37 100 ALA B C 1
ATOM 5346 O O . ALA B 1 100 ? 9.930 17.190 17.251 1.00 17.27 100 ALA B O 1
ATOM 5348 N N . PRO B 1 101 ? 12.059 16.955 16.448 1.00 16.89 101 PRO B N 1
ATOM 5349 C CA . PRO B 1 101 ? 12.617 16.718 17.782 1.00 15.95 101 PRO B CA 1
ATOM 5350 C C . PRO B 1 101 ? 12.299 17.800 18.841 1.00 16.14 101 PRO B C 1
ATOM 5351 O O . PRO B 1 101 ? 12.080 18.994 18.542 1.00 15.23 101 PRO B O 1
ATOM 5355 N N . ASN B 1 102 ? 12.342 17.341 20.063 1.00 15.23 102 ASN B N 1
ATOM 5356 C CA . ASN B 1 102 ? 12.335 18.212 21.239 1.00 15.64 102 ASN B CA 1
ATOM 5357 C C . ASN B 1 102 ? 13.405 19.276 21.036 1.00 16.89 102 ASN B C 1
ATOM 5358 O O . ASN B 1 102 ? 14.570 18.942 20.717 1.00 17.56 102 ASN B O 1
ATOM 5363 N N . ASN B 1 103 ? 13.076 20.541 21.286 1.00 16.92 103 ASN B N 1
ATOM 5364 C CA . ASN B 1 103 ? 14.017 21.635 20.989 1.00 15.75 103 ASN B CA 1
ATOM 5365 C C . ASN B 1 103 ? 15.272 21.618 21.857 1.00 17.50 103 ASN B C 1
ATOM 5366 O O . ASN B 1 103 ? 16.307 22.154 21.438 1.00 23.39 103 ASN B O 1
ATOM 5371 N N . ASN B 1 104 ? 15.252 20.872 22.970 1.00 15.89 104 ASN B N 1
ATOM 5372 C CA . ASN B 1 104 ? 16.422 20.659 23.754 1.00 16.69 104 ASN B CA 1
ATOM 5373 C C . ASN B 1 104 ? 17.460 19.753 23.081 1.00 19.18 104 ASN B C 1
ATOM 5374 O O . ASN B 1 104 ? 18.612 19.732 23.556 1.00 19.86 104 ASN B O 1
ATOM 5379 N N . ASP B 1 105 ? 17.093 18.983 22.042 1.00 17.72 105 ASP B N 1
ATOM 5380 C CA . ASP B 1 105 ? 18.020 18.000 21.474 1.00 18.79 105 ASP B CA 1
ATOM 5381 C C . ASP B 1 105 ? 18.834 18.570 20.330 1.00 20.38 105 ASP B C 1
ATOM 5382 O O . ASP B 1 105 ? 19.694 17.879 19.816 1.00 22.72 105 ASP B O 1
ATOM 5387 N N . HIS B 1 106 ? 18.637 19.823 19.970 1.00 17.73 106 HIS B N 1
ATOM 5388 C CA . HIS B 1 106 ? 19.525 20.465 18.945 1.00 21.98 106 HIS B CA 1
ATOM 5389 C C . HIS B 1 106 ? 20.881 20.846 19.591 1.00 22.62 106 HIS B C 1
ATOM 5390 O O . HIS B 1 106 ? 20.927 21.267 20.757 1.00 23.94 106 HIS B O 1
ATOM 5397 N N . ALA B 1 1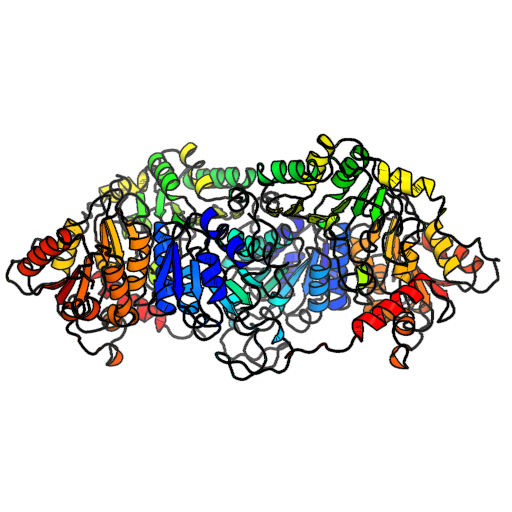07 ? 21.960 20.616 18.848 1.00 23.96 107 ALA B N 1
ATOM 5398 C CA . ALA B 1 107 ? 23.322 21.020 19.229 1.00 25.53 107 ALA B CA 1
ATOM 5399 C C . ALA B 1 107 ? 23.647 20.488 20.563 1.00 24.71 107 ALA B C 1
ATOM 5400 O O . ALA B 1 107 ? 24.229 21.144 21.368 1.00 30.69 107 ALA B O 1
ATOM 5402 N N . ALA B 1 108 ? 23.208 19.239 20.811 1.00 24.42 108 ALA B N 1
ATOM 5403 C CA . ALA B 1 108 ? 23.372 18.557 22.081 1.00 22.99 108 ALA B CA 1
ATOM 5404 C C . ALA B 1 108 ? 24.092 17.196 22.033 1.00 19.22 108 ALA B C 1
ATOM 5405 O O . ALA B 1 108 ? 24.109 16.540 23.059 1.00 21.98 108 ALA B O 1
ATOM 5407 N N . ALA B 1 109 ? 24.551 16.765 20.861 1.00 23.43 109 ALA B N 1
ATOM 5408 C CA . ALA B 1 109 ? 25.146 15.459 20.622 1.00 24.43 109 ALA B CA 1
ATOM 5409 C C . ALA B 1 109 ? 24.193 14.328 21.038 1.00 22.73 109 ALA B C 1
ATOM 5410 O O . ALA B 1 109 ? 24.603 13.367 21.707 1.00 20.25 109 ALA B O 1
ATOM 5412 N N . HIS B 1 110 ? 22.896 14.472 20.742 1.00 20.29 110 HIS B N 1
ATOM 5413 C CA . HIS B 1 110 ? 21.940 13.420 21.100 1.00 18.89 110 HIS B CA 1
ATOM 5414 C C . HIS B 1 110 ? 21.499 12.704 19.856 1.00 20.28 110 HIS B C 1
ATOM 5415 O O . HIS B 1 110 ? 21.044 13.353 18.884 1.00 17.81 110 HIS B O 1
ATOM 5422 N N . VAL B 1 111 ? 21.599 11.380 19.873 1.00 18.11 111 VAL B N 1
ATOM 5423 C CA . VAL B 1 111 ? 21.032 10.567 18.798 1.00 18.05 111 VAL B CA 1
ATOM 5424 C C . VAL B 1 111 ? 19.574 10.260 19.155 1.00 17.55 111 VAL B C 1
ATOM 5425 O O . VAL B 1 111 ? 19.282 9.841 20.297 1.00 18.67 111 VAL B O 1
ATOM 5429 N N . LEU B 1 112 ? 18.689 10.502 18.186 1.00 17.57 112 LEU B N 1
ATOM 5430 C CA . LEU B 1 112 ? 17.260 10.284 18.312 1.00 17.51 112 LEU B CA 1
ATOM 5431 C C . LEU B 1 112 ? 16.705 9.262 17.359 1.00 17.44 112 LEU B C 1
ATOM 5432 O O . LEU B 1 112 ? 17.093 9.174 16.205 1.00 16.51 112 LEU B O 1
ATOM 5437 N N . HIS B 1 113 ? 15.665 8.591 17.827 1.00 17.01 113 HIS B N 1
ATOM 5438 C CA . HIS B 1 113 ? 14.846 7.748 16.965 1.00 17.57 113 HIS B CA 1
ATOM 5439 C C . HIS B 1 113 ? 14.211 8.493 15.794 1.00 16.94 113 HIS B C 1
ATOM 5440 O O . HIS B 1 113 ? 13.917 9.712 15.812 1.00 18.01 113 HIS B O 1
ATOM 5447 N N . HIS B 1 114 ? 13.894 7.695 14.787 1.00 18.07 114 HIS B N 1
ATOM 5448 C CA . HIS B 1 114 ? 13.502 8.143 13.475 1.00 19.07 114 HIS B CA 1
ATOM 5449 C C . HIS B 1 114 ? 14.534 8.949 12.703 1.00 21.14 114 HIS B C 1
ATOM 5450 O O . HIS B 1 114 ? 14.290 9.359 11.564 1.00 31.22 114 HIS B O 1
ATOM 5457 N N . ALA B 1 115 ? 15.708 9.125 13.187 1.00 18.71 115 ALA B N 1
ATOM 5458 C CA . ALA B 1 115 ? 16.674 9.909 12.458 1.00 18.64 115 ALA B CA 1
ATOM 5459 C C . ALA B 1 115 ? 17.821 9.059 12.028 1.00 18.55 115 ALA B C 1
ATOM 5460 O O . ALA B 1 115 ? 17.791 7.835 12.187 1.00 17.83 115 ALA B O 1
ATOM 5462 N N . LEU B 1 116 ? 18.781 9.682 11.366 1.00 17.96 116 LEU B N 1
ATOM 5463 C CA . LEU B 1 116 ? 19.853 8.959 10.688 1.00 18.38 116 LEU B CA 1
ATOM 5464 C C . LEU B 1 116 ? 20.874 8.310 11.564 1.00 19.61 116 LEU B C 1
ATOM 5465 O O . LEU B 1 116 ? 21.661 7.519 11.097 1.00 17.15 116 LEU B O 1
ATOM 5470 N N . GLY B 1 117 ? 20.899 8.631 12.870 1.00 24.46 117 GLY B N 1
ATOM 5471 C CA . GLY B 1 117 ? 21.814 7.997 13.798 1.00 23.58 117 GLY B CA 1
ATOM 5472 C C . GLY B 1 117 ? 22.945 8.951 14.072 1.00 25.76 117 GLY B C 1
ATOM 5473 O O . GLY B 1 117 ? 23.842 8.670 14.818 1.00 29.40 117 GLY B O 1
ATOM 5474 N N . LYS B 1 118 ? 22.902 10.107 13.447 1.00 27.99 118 LYS B N 1
ATOM 5475 C CA . LYS B 1 118 ? 23.767 11.182 13.730 1.00 30.25 118 LYS B CA 1
ATOM 5476 C C . LYS B 1 118 ? 22.950 12.074 14.691 1.00 32.72 118 LYS B C 1
ATOM 5477 O O . LYS B 1 118 ? 21.767 11.730 15.229 1.00 33.02 118 LYS B O 1
ATOM 5483 N N . THR B 1 119 ? 23.548 13.220 14.900 1.00 24.48 119 THR B N 1
ATOM 5484 C CA . THR B 1 119 ? 23.063 14.134 15.923 1.00 23.17 119 THR B CA 1
ATOM 5485 C C . THR B 1 119 ? 22.646 15.484 15.343 1.00 25.25 119 THR B C 1
ATOM 5486 O O . THR B 1 119 ? 22.420 16.417 16.192 1.00 26.18 119 THR B O 1
ATOM 5490 N N . ASP B 1 120 ? 22.531 15.555 14.001 1.00 22.82 120 ASP B N 1
ATOM 5491 C CA . ASP B 1 120 ? 22.162 16.713 13.183 1.00 28.43 120 ASP B CA 1
ATOM 5492 C C . ASP B 1 120 ? 20.694 16.494 12.714 1.00 23.00 120 ASP B C 1
ATOM 5493 O O . ASP B 1 120 ? 20.333 15.437 12.223 1.00 22.81 120 ASP B O 1
ATOM 5498 N N . TYR B 1 121 ? 19.859 17.470 12.977 1.00 18.73 121 TYR B N 1
ATOM 5499 C CA . TYR B 1 121 ? 18.412 17.332 12.656 1.00 21.51 121 TYR B CA 1
ATOM 5500 C C . TYR B 1 121 ? 18.005 18.447 11.692 1.00 20.63 121 TYR B C 1
ATOM 5501 O O . TYR B 1 121 ? 16.873 18.836 11.735 1.00 24.41 121 TYR B O 1
ATOM 5510 N N A HIS B 1 122 ? 18.934 18.931 10.866 0.44 16.95 122 HIS B N 1
ATOM 5511 N N B HIS B 1 122 ? 18.927 18.909 10.848 0.56 16.17 122 HIS B N 1
ATOM 5512 C CA A HIS B 1 122 ? 18.606 19.919 9.817 0.44 17.77 122 HIS B CA 1
ATOM 5513 C CA B HIS B 1 122 ? 18.604 19.936 9.829 0.56 17.39 122 HIS B CA 1
ATOM 5514 C C A HIS B 1 122 ? 18.288 19.263 8.457 0.44 16.20 122 HIS B C 1
ATOM 5515 C C B HIS B 1 122 ? 18.340 19.278 8.439 0.56 15.90 122 HIS B C 1
ATOM 5516 O O A HIS B 1 122 ? 17.782 19.925 7.585 0.44 16.52 122 HIS B O 1
ATOM 5517 O O B HIS B 1 122 ? 17.921 19.947 7.532 0.56 15.99 122 HIS B O 1
ATOM 5530 N N . TYR B 1 123 ? 18.612 17.992 8.278 1.00 14.40 123 TYR B N 1
ATOM 5531 C CA . TYR B 1 123 ? 18.625 17.381 6.939 1.00 15.19 123 TYR B CA 1
ATOM 5532 C C . TYR B 1 123 ? 17.233 17.417 6.342 1.00 13.68 123 TYR B C 1
ATOM 5533 O O . TYR B 1 123 ? 17.099 17.563 5.128 1.00 13.10 123 TYR B O 1
ATOM 5542 N N . GLN B 1 124 ? 16.213 17.225 7.172 1.00 13.38 124 GLN B N 1
ATOM 5543 C CA . GLN B 1 124 ? 14.835 17.223 6.593 1.00 12.61 124 GLN B CA 1
ATOM 5544 C C . GLN B 1 124 ? 14.419 18.510 5.995 1.00 14.48 124 GLN B C 1
ATOM 5545 O O . GLN B 1 124 ? 13.825 18.578 4.905 1.00 14.04 124 GLN B O 1
ATOM 5551 N N . LEU B 1 125 ? 14.658 19.590 6.744 1.00 13.94 125 LEU B N 1
ATOM 5552 C CA . LEU B 1 125 ? 14.446 20.900 6.267 1.00 13.52 125 LEU B CA 1
ATOM 5553 C C . LEU B 1 125 ? 15.249 21.203 4.978 1.00 14.49 125 LEU B C 1
ATOM 5554 O O . LEU B 1 125 ? 14.706 21.763 4.085 1.00 11.90 125 LEU B O 1
ATOM 5559 N N A GLU B 1 126 ? 16.517 20.810 4.932 0.57 14.84 126 GLU B N 1
ATOM 5560 N N B GLU B 1 126 ? 16.527 20.847 4.942 0.43 14.74 126 GLU B N 1
ATOM 5561 C CA A GLU B 1 126 ? 17.315 21.073 3.710 0.57 15.02 126 GLU B CA 1
ATOM 5562 C CA B GLU B 1 126 ? 17.319 21.116 3.732 0.43 15.00 126 GLU B CA 1
ATOM 5563 C C A GLU B 1 126 ? 16.698 20.358 2.526 0.57 13.35 126 GLU B C 1
ATOM 5564 C C B GLU B 1 126 ? 16.756 20.338 2.523 0.43 13.49 126 GLU B C 1
ATOM 5565 O O A GLU B 1 126 ? 16.564 20.917 1.434 0.57 13.43 126 GLU B O 1
ATOM 5566 O O B GLU B 1 126 ? 16.695 20.848 1.412 0.43 13.61 126 GLU B O 1
ATOM 5577 N N . MET B 1 127 ? 16.320 19.105 2.748 1.00 12.23 127 MET B N 1
ATOM 5578 C CA . MET B 1 127 ? 15.643 18.294 1.706 1.00 12.82 127 MET B CA 1
ATOM 5579 C C . MET B 1 127 ? 14.359 18.959 1.187 1.00 15.25 127 MET B C 1
ATOM 5580 O O . MET B 1 127 ? 14.110 19.130 -0.058 1.00 13.62 127 MET B O 1
ATOM 5585 N N . ALA B 1 128 ? 13.595 19.488 2.137 1.00 13.79 128 ALA B N 1
ATOM 5586 C CA . ALA B 1 128 ? 12.290 20.101 1.800 1.00 13.26 128 ALA B CA 1
ATOM 5587 C C . ALA B 1 128 ? 12.443 21.327 0.955 1.00 13.21 128 ALA B C 1
ATOM 5588 O O . ALA B 1 128 ? 11.593 21.621 0.130 1.00 13.05 128 ALA B O 1
ATOM 5590 N N . LYS B 1 129 ? 13.534 22.097 1.165 1.00 13.80 129 LYS B N 1
ATOM 5591 C CA . LYS B 1 129 ? 13.739 23.309 0.400 1.00 15.01 129 LYS B CA 1
ATOM 5592 C C . LYS B 1 129 ? 13.778 23.096 -1.094 1.00 15.10 129 LYS B C 1
ATOM 5593 O O . LYS B 1 129 ? 13.399 23.993 -1.848 1.00 15.83 129 LYS B O 1
ATOM 5599 N N . ASN B 1 130 ? 14.162 21.898 -1.505 1.00 15.34 130 ASN B N 1
ATOM 5600 C CA . ASN B 1 130 ? 14.318 21.561 -2.902 1.00 16.41 130 ASN B CA 1
ATOM 5601 C C . ASN B 1 130 ? 13.005 21.401 -3.613 1.00 17.70 130 ASN B C 1
ATOM 5602 O O . ASN B 1 130 ? 12.944 21.480 -4.850 1.00 20.41 130 ASN B O 1
ATOM 5607 N N . ILE B 1 131 ? 11.912 21.255 -2.870 1.00 15.13 131 ILE B N 1
ATOM 5608 C CA . ILE B 1 131 ? 10.621 20.874 -3.487 1.00 14.10 131 ILE B CA 1
ATOM 5609 C C . ILE B 1 131 ? 9.458 21.703 -2.995 1.00 15.18 131 ILE B C 1
ATOM 5610 O O . ILE B 1 131 ? 8.322 21.330 -3.168 1.00 15.36 131 ILE B O 1
ATOM 5615 N N . THR B 1 132 ? 9.750 22.835 -2.354 1.00 12.60 132 THR B N 1
ATOM 5616 C CA . THR B 1 132 ? 8.727 23.706 -1.840 1.00 13.90 132 THR B CA 1
ATOM 5617 C C . THR B 1 132 ? 9.020 25.159 -2.254 1.00 14.14 132 THR B C 1
ATOM 5618 O O . THR B 1 132 ? 10.135 25.495 -2.601 1.00 14.30 132 THR B O 1
ATOM 5622 N N . ALA B 1 133 ? 7.999 26.030 -2.115 1.00 13.51 133 ALA B N 1
ATOM 5623 C CA . ALA B 1 133 ? 8.134 27.475 -2.332 1.00 14.86 133 ALA B CA 1
ATOM 5624 C C . ALA B 1 133 ? 8.641 28.237 -1.114 1.00 15.33 133 ALA B C 1
ATOM 5625 O O . ALA B 1 133 ? 9.165 29.353 -1.154 1.00 13.82 133 ALA B O 1
ATOM 5627 N N . ALA B 1 134 ? 8.415 27.605 0.035 1.00 14.84 134 ALA B N 1
ATOM 5628 C CA . ALA B 1 134 ? 8.900 28.110 1.328 1.00 14.87 134 ALA B CA 1
ATOM 5629 C C . ALA B 1 134 ? 8.987 26.944 2.289 1.00 14.02 134 ALA B C 1
ATOM 5630 O O . ALA B 1 134 ? 8.193 26.046 2.203 1.00 13.04 134 ALA B O 1
ATOM 5632 N N . ALA B 1 135 ? 9.944 27.004 3.216 1.00 13.76 135 ALA B N 1
ATOM 5633 C CA . ALA B 1 135 ? 10.182 25.948 4.170 1.00 14.28 135 ALA B CA 1
ATOM 5634 C C . ALA B 1 135 ? 10.729 26.513 5.458 1.00 15.38 135 ALA B C 1
ATOM 5635 O O . ALA B 1 135 ? 11.750 27.156 5.395 1.00 15.34 135 ALA B O 1
ATOM 5637 N N . GLU B 1 136 ? 10.075 26.287 6.609 1.00 13.88 136 GLU B N 1
ATOM 5638 C CA . GLU B 1 136 ? 10.471 26.908 7.858 1.00 14.24 136 GLU B CA 1
ATOM 5639 C C . GLU B 1 136 ? 10.458 25.899 8.935 1.00 13.83 136 GLU B C 1
ATOM 5640 O O . GLU B 1 136 ? 9.562 25.023 8.968 1.00 15.11 136 GLU B O 1
ATOM 5646 N N . ALA B 1 137 ? 11.448 25.979 9.798 1.00 12.89 137 ALA B N 1
ATOM 5647 C CA . ALA B 1 137 ? 11.485 25.168 11.006 1.00 13.91 137 ALA B CA 1
ATOM 5648 C C . ALA B 1 137 ? 11.139 26.071 12.209 1.00 16.36 137 ALA B C 1
ATOM 5649 O O . ALA B 1 137 ? 11.698 27.177 12.396 1.00 16.30 137 ALA B O 1
ATOM 5651 N N . ILE B 1 138 ? 10.233 25.589 13.032 1.00 15.15 138 ILE B N 1
ATOM 5652 C CA . ILE B 1 138 ? 9.838 26.306 14.247 1.00 15.66 138 ILE B CA 1
ATOM 5653 C C . ILE B 1 138 ? 10.417 25.564 15.448 1.00 15.40 138 ILE B C 1
ATOM 5654 O O . ILE B 1 138 ? 10.013 24.391 15.780 1.00 13.90 138 ILE B O 1
ATOM 5659 N N . TYR B 1 139 ? 11.349 26.217 16.126 1.00 14.04 139 TYR B N 1
ATOM 5660 C CA . TYR B 1 139 ? 11.993 25.669 17.279 1.00 16.08 139 TYR B CA 1
ATOM 5661 C C . TYR B 1 139 ? 11.498 26.296 18.642 1.00 18.16 139 TYR B C 1
ATOM 5662 O O . TYR B 1 139 ? 11.762 25.722 19.677 1.00 18.74 139 TYR B O 1
ATOM 5671 N N . THR B 1 140 ? 10.929 27.483 18.562 1.00 17.41 140 THR B N 1
ATOM 5672 C CA . THR B 1 140 ? 10.481 28.221 19.745 1.00 17.61 140 THR B CA 1
ATOM 5673 C C . THR B 1 140 ? 9.104 28.743 19.424 1.00 17.50 140 THR B C 1
ATOM 5674 O O . THR B 1 140 ? 8.776 29.078 18.302 1.00 17.15 140 THR B O 1
ATOM 5678 N N . PRO B 1 141 ? 8.272 28.943 20.444 1.00 16.49 141 PRO B N 1
ATOM 5679 C CA . PRO B 1 141 ? 6.929 29.450 20.152 1.00 18.02 141 PRO B CA 1
ATOM 5680 C C . PRO B 1 141 ? 6.863 30.878 19.635 1.00 15.79 141 PRO B C 1
ATOM 5681 O O . PRO B 1 141 ? 6.021 31.249 18.825 1.00 16.12 141 PRO B O 1
ATOM 5685 N N . GLU B 1 142 ? 7.781 31.697 20.079 1.00 16.99 142 GLU B N 1
ATOM 5686 C CA . GLU B 1 142 ? 7.727 33.101 19.669 1.00 19.07 142 GLU B CA 1
ATOM 5687 C C . GLU B 1 142 ? 7.990 33.262 18.190 1.00 20.31 142 GLU B C 1
ATOM 5688 O O . GLU B 1 142 ? 7.544 34.242 17.616 1.00 17.22 142 GLU B O 1
ATOM 5694 N N A GLU B 1 143 ? 8.687 32.316 17.560 0.43 18.82 143 GLU B N 1
ATOM 5695 N N B GLU B 1 143 ? 8.691 32.301 17.582 0.57 19.33 143 GLU B N 1
ATOM 5696 C CA A GLU B 1 143 ? 8.935 32.446 16.123 0.43 19.75 143 GLU B CA 1
ATOM 5697 C CA B GLU B 1 143 ? 8.959 32.382 16.137 0.57 21.28 143 GLU B CA 1
ATOM 5698 C C A GLU B 1 143 ? 7.823 31.827 15.270 0.43 17.63 143 GLU B C 1
ATOM 5699 C C B GLU B 1 143 ? 7.824 31.819 15.277 0.57 18.04 143 GLU B C 1
ATOM 5700 O O A GLU B 1 143 ? 7.830 31.974 14.037 0.43 17.50 143 GLU B O 1
ATOM 5701 O O B GLU B 1 143 ? 7.812 31.999 14.044 0.57 17.81 143 GLU B O 1
ATOM 5712 N N . ALA B 1 144 ? 6.846 31.172 15.886 1.00 17.03 144 ALA B N 1
ATOM 5713 C CA . ALA B 1 144 ? 5.824 30.437 15.104 1.00 16.77 144 ALA B CA 1
ATOM 5714 C C . ALA B 1 144 ? 4.906 31.312 14.286 1.00 15.76 144 ALA B C 1
ATOM 5715 O O . ALA B 1 144 ? 4.618 30.997 13.159 1.00 14.78 144 ALA B O 1
ATOM 5717 N N . PRO B 1 145 ? 4.360 32.372 14.871 1.00 15.31 145 PRO B N 1
ATOM 5718 C CA . PRO B 1 145 ? 3.430 33.194 14.102 1.00 14.63 145 PRO B CA 1
ATOM 5719 C C . PRO B 1 145 ? 4.008 33.711 12.774 1.00 16.53 145 PRO B C 1
ATOM 5720 O O . PRO B 1 145 ? 3.340 33.581 11.734 1.00 15.11 145 PRO B O 1
ATOM 5724 N N . ALA B 1 146 ? 5.236 34.191 12.784 1.00 13.66 146 ALA B N 1
ATOM 5725 C CA . ALA B 1 146 ? 5.792 34.746 11.570 1.00 13.80 146 ALA B CA 1
ATOM 5726 C C . ALA B 1 146 ? 6.087 33.635 10.558 1.00 12.76 146 ALA B C 1
ATOM 5727 O O . ALA B 1 146 ? 5.819 33.847 9.357 1.00 13.88 146 ALA B O 1
ATOM 5729 N N A LYS B 1 147 ? 6.634 32.524 11.040 0.38 12.51 147 LYS B N 1
ATOM 5730 N N B LYS B 1 147 ? 6.608 32.515 11.027 0.62 12.60 147 LYS B N 1
ATOM 5731 C CA A LYS B 1 147 ? 6.959 31.391 10.184 0.38 13.15 147 LYS B CA 1
ATOM 5732 C CA B LYS B 1 147 ? 6.927 31.417 10.114 0.62 14.04 147 LYS B CA 1
ATOM 5733 C C A LYS B 1 147 ? 5.705 30.814 9.547 0.38 13.23 147 LYS B C 1
ATOM 5734 C C B LYS B 1 147 ? 5.680 30.808 9.523 0.62 13.73 147 LYS B C 1
ATOM 5735 O O A LYS B 1 147 ? 5.674 30.538 8.359 0.38 13.77 147 LYS B O 1
ATOM 5736 O O B LYS B 1 147 ? 5.599 30.523 8.339 0.62 14.20 147 LYS B O 1
ATOM 5747 N N . ILE B 1 148 ? 4.622 30.709 10.317 1.00 13.14 148 ILE B N 1
ATOM 5748 C CA . ILE B 1 148 ? 3.413 30.172 9.817 1.00 13.43 148 ILE B CA 1
ATOM 5749 C C . ILE B 1 148 ? 2.788 31.071 8.796 1.00 12.99 148 ILE B C 1
ATOM 5750 O O . ILE B 1 148 ? 2.423 30.634 7.691 1.00 14.02 148 ILE B O 1
ATOM 5755 N N . ASP B 1 149 ? 2.692 32.352 9.107 1.00 13.66 149 ASP B N 1
ATOM 5756 C CA . ASP B 1 149 ? 2.082 33.251 8.189 1.00 13.22 149 ASP B CA 1
ATOM 5757 C C . ASP B 1 149 ? 2.901 33.306 6.858 1.00 13.46 149 ASP B C 1
ATOM 5758 O O . ASP B 1 149 ? 2.288 33.463 5.780 1.00 13.23 149 ASP B O 1
ATOM 5763 N N . HIS B 1 150 ? 4.227 33.248 6.974 1.00 13.26 150 HIS B N 1
ATOM 5764 C CA . HIS B 1 150 ? 5.051 33.323 5.782 1.00 14.84 150 HIS B CA 1
ATOM 5765 C C . HIS B 1 150 ? 4.851 32.169 4.831 1.00 14.63 150 HIS B C 1
ATOM 5766 O O . HIS B 1 150 ? 4.661 32.406 3.650 1.00 15.56 150 HIS B O 1
ATOM 5773 N N . VAL B 1 151 ? 4.780 30.943 5.349 1.00 14.03 151 VAL B N 1
ATOM 5774 C CA . VAL B 1 151 ? 4.560 29.804 4.460 1.00 14.55 151 VAL B CA 1
ATOM 5775 C C . VAL B 1 151 ? 3.163 29.802 3.873 1.00 14.84 151 VAL B C 1
ATOM 5776 O O . VAL B 1 151 ? 2.987 29.463 2.694 1.00 13.64 151 VAL B O 1
ATOM 5780 N N . ILE B 1 152 ? 2.159 30.181 4.680 1.00 14.11 152 ILE B N 1
ATOM 5781 C CA . ILE B 1 152 ? 0.807 30.220 4.135 1.00 16.16 152 ILE B CA 1
ATOM 5782 C C . ILE B 1 152 ? 0.627 31.241 3.056 1.00 14.10 152 ILE B C 1
ATOM 5783 O O . ILE B 1 152 ? 0.077 30.937 1.998 1.00 12.10 152 ILE B O 1
ATOM 5788 N N . LYS B 1 153 ? 1.080 32.454 3.266 1.00 15.15 153 LYS B N 1
ATOM 5789 C CA . LYS B 1 153 ? 0.944 33.462 2.226 1.00 14.97 153 LYS B CA 1
ATOM 5790 C C . LYS B 1 153 ? 1.679 33.042 0.953 1.00 14.50 153 LYS B C 1
ATOM 5791 O O . LYS B 1 153 ? 1.248 33.311 -0.189 1.00 14.38 153 LYS B O 1
ATOM 5797 N N . THR B 1 154 ? 2.872 32.470 1.148 1.00 14.15 154 THR B N 1
ATOM 5798 C CA . THR B 1 154 ? 3.659 32.028 0.029 1.00 14.52 154 THR B CA 1
ATOM 5799 C C . THR B 1 154 ? 2.921 30.960 -0.809 1.00 13.39 154 THR B C 1
ATOM 5800 O O . THR B 1 154 ? 2.837 30.996 -2.003 1.00 14.87 154 THR B O 1
ATOM 5804 N N . ALA B 1 155 ? 2.395 29.960 -0.127 1.00 13.10 155 ALA B N 1
ATOM 5805 C CA . ALA B 1 155 ? 1.630 28.906 -0.772 1.00 13.53 155 ALA B CA 1
ATOM 5806 C C . ALA B 1 155 ? 0.496 29.459 -1.611 1.00 14.63 155 ALA B C 1
ATOM 5807 O O . ALA B 1 155 ? 0.360 29.072 -2.759 1.00 15.32 155 ALA B O 1
ATOM 5809 N N . LEU B 1 156 ? -0.263 30.373 -1.036 1.00 14.95 156 LEU B N 1
ATOM 5810 C CA . LEU B 1 156 ? -1.388 30.949 -1.764 1.00 17.50 156 LEU B CA 1
ATOM 5811 C C . LEU B 1 156 ? -0.975 31.825 -2.900 1.00 16.24 156 LEU B C 1
ATOM 5812 O O . LEU B 1 156 ? -1.613 31.780 -3.960 1.00 16.09 156 LEU B O 1
ATOM 5817 N N A ARG B 1 157 ? 0.063 32.610 -2.702 0.53 16.05 157 ARG B N 1
ATOM 5818 N N B ARG B 1 157 ? 0.077 32.604 -2.716 0.47 15.84 157 ARG B N 1
ATOM 5819 C CA A ARG B 1 157 ? 0.566 33.506 -3.737 0.53 18.59 157 ARG B CA 1
ATOM 5820 C CA B ARG B 1 157 ? 0.511 33.537 -3.747 0.47 17.84 157 ARG B CA 1
ATOM 5821 C C A ARG B 1 157 ? 1.064 32.689 -4.964 0.53 17.92 157 ARG B C 1
ATOM 5822 C C B ARG B 1 157 ? 1.154 32.826 -4.947 0.47 17.30 157 ARG B C 1
ATOM 5823 O O A ARG B 1 157 ? 0.598 32.873 -6.109 0.53 15.30 157 ARG B O 1
ATOM 5824 O O B ARG B 1 157 ? 1.011 33.263 -6.082 0.47 13.24 157 ARG B O 1
ATOM 5839 N N A GLU B 1 158 ? 1.979 31.762 -4.671 0.53 16.91 158 GLU B N 1
ATOM 5840 N N B GLU B 1 158 ? 1.887 31.753 -4.662 0.47 17.02 158 GLU B N 1
ATOM 5841 C CA A GLU B 1 158 ? 2.706 31.041 -5.705 0.53 16.63 158 GLU B CA 1
ATOM 5842 C CA B GLU B 1 158 ? 2.644 31.084 -5.706 0.47 17.62 158 GLU B CA 1
ATOM 5843 C C A GLU B 1 158 ? 1.939 29.862 -6.271 0.53 16.29 158 GLU B C 1
ATOM 5844 C C B GLU B 1 158 ? 1.937 29.872 -6.266 0.47 16.77 158 GLU B C 1
ATOM 5845 O O A GLU B 1 158 ? 2.325 29.335 -7.330 0.53 15.23 158 GLU B O 1
ATOM 5846 O O B GLU B 1 158 ? 2.352 29.342 -7.312 0.47 15.85 158 GLU B O 1
ATOM 5857 N N . LYS B 1 159 ? 0.895 29.426 -5.580 1.00 14.56 159 LYS B N 1
ATOM 5858 C CA . LYS B 1 159 ? 0.179 28.178 -5.946 1.00 16.27 159 LYS B CA 1
ATOM 5859 C C . LYS B 1 159 ? 1.151 26.973 -5.933 1.00 15.01 159 LYS B C 1
ATOM 5860 O O . LYS B 1 159 ? 1.323 26.269 -6.909 1.00 15.08 159 LYS B O 1
ATOM 5866 N N . LYS B 1 160 ? 1.889 26.867 -4.817 1.00 14.10 160 LYS B N 1
ATOM 5867 C CA . LYS B 1 160 ? 2.859 25.824 -4.654 1.00 14.59 160 LYS B CA 1
ATOM 5868 C C . LYS B 1 160 ? 2.820 25.353 -3.191 1.00 13.77 160 LYS B C 1
ATOM 5869 O O . LYS B 1 160 ? 2.381 26.073 -2.291 1.00 13.87 160 LYS B O 1
ATOM 5875 N N . PRO B 1 161 ? 3.324 24.186 -2.949 1.00 12.73 161 PRO B N 1
ATOM 5876 C CA . PRO B 1 161 ? 3.373 23.697 -1.583 1.00 13.80 161 PRO B CA 1
ATOM 5877 C C . PRO B 1 161 ? 4.481 24.297 -0.745 1.00 12.92 161 PRO B C 1
ATOM 5878 O O . PRO B 1 161 ? 5.474 24.817 -1.280 1.00 12.60 161 PRO B O 1
ATOM 5882 N N . VAL B 1 162 ? 4.319 24.138 0.566 1.00 12.79 162 VAL B N 1
ATOM 5883 C CA . VAL B 1 162 ? 5.264 24.664 1.538 1.00 11.58 162 VAL B CA 1
ATOM 5884 C C . VAL B 1 162 ? 5.467 23.670 2.668 1.00 11.53 162 VAL B C 1
ATOM 5885 O O . VAL B 1 162 ? 4.669 22.714 2.825 1.00 12.24 162 VAL B O 1
ATOM 5889 N N . TYR B 1 163 ? 6.495 23.905 3.450 1.00 11.76 163 TYR B N 1
ATOM 5890 C CA . TYR B 1 163 ? 6.937 23.011 4.503 1.00 11.87 163 TYR B CA 1
ATOM 5891 C C . TYR B 1 163 ? 7.047 23.776 5.823 1.00 12.50 163 TYR B C 1
ATOM 5892 O O . TYR B 1 163 ? 7.626 24.877 5.898 1.00 12.44 163 TYR B O 1
ATOM 5901 N N . LEU B 1 164 ? 6.509 23.148 6.891 1.00 13.69 164 LEU B N 1
ATOM 5902 C CA . LEU B 1 164 ? 6.774 23.574 8.228 1.00 13.47 164 LEU B CA 1
ATOM 5903 C C . LEU B 1 164 ? 7.179 22.404 9.081 1.00 14.31 164 LEU B C 1
ATOM 5904 O O . LEU B 1 164 ? 6.639 21.310 8.887 1.00 15.10 164 LEU B O 1
ATOM 5909 N N . GLU B 1 165 ? 8.115 22.538 9.997 1.00 12.94 165 GLU B N 1
ATOM 5910 C CA . GLU B 1 165 ? 8.313 21.538 11.047 1.00 14.51 165 GLU B CA 1
ATOM 5911 C C . GLU B 1 165 ? 8.186 22.225 12.425 1.00 14.96 165 GLU B C 1
ATOM 5912 O O . GLU B 1 165 ? 8.522 23.420 12.542 1.00 16.26 165 GLU B O 1
ATOM 5918 N N . ILE B 1 166 ? 7.655 21.538 13.400 1.00 14.21 166 ILE B N 1
ATOM 5919 C CA . ILE B 1 166 ? 7.393 22.114 14.737 1.00 14.63 166 ILE B CA 1
ATOM 5920 C C . ILE B 1 166 ? 7.929 21.130 15.785 1.00 14.37 166 ILE B C 1
ATOM 5921 O O . ILE B 1 166 ? 7.565 19.940 15.816 1.00 13.95 166 ILE B O 1
ATOM 5926 N N . ALA B 1 167 ? 8.848 21.616 16.603 1.00 14.81 167 ALA B N 1
ATOM 5927 C CA . ALA B 1 167 ? 9.411 20.849 17.684 1.00 13.42 167 ALA B CA 1
ATOM 5928 C C . ALA B 1 167 ? 8.311 20.274 18.573 1.00 14.72 167 ALA B C 1
ATOM 5929 O O . ALA B 1 167 ? 7.348 20.975 18.870 1.00 15.89 167 ALA B O 1
ATOM 5931 N N . CYS B 1 168 ? 8.467 18.998 18.963 1.00 14.42 168 CYS B N 1
ATOM 5932 C CA . CYS B 1 168 ? 7.367 18.253 19.568 1.00 17.06 168 CYS B CA 1
ATOM 5933 C C . CYS B 1 168 ? 7.032 18.785 20.984 1.00 20.40 168 CYS B C 1
ATOM 5934 O O . CYS B 1 168 ? 5.962 18.432 21.437 1.00 29.17 168 CYS B O 1
ATOM 5937 N N . ASN B 1 169 ? 7.892 19.571 21.609 1.00 16.71 169 ASN B N 1
ATOM 5938 C CA . ASN B 1 169 ? 7.670 20.105 22.937 1.00 19.23 169 ASN B CA 1
ATOM 5939 C C . ASN B 1 169 ? 7.174 21.539 22.981 1.00 20.24 169 ASN B C 1
ATOM 5940 O O . ASN B 1 169 ? 7.128 22.148 24.069 1.00 21.11 169 ASN B O 1
ATOM 5945 N N . ILE B 1 170 ? 6.799 22.094 21.833 1.00 17.65 170 ILE B N 1
ATOM 5946 C CA . ILE B 1 170 ? 6.351 23.444 21.806 1.00 18.59 170 ILE B CA 1
ATOM 5947 C C . ILE B 1 170 ? 5.002 23.630 21.237 1.00 19.71 170 ILE B C 1
ATOM 5948 O O . ILE B 1 170 ? 4.515 24.778 21.215 1.00 18.26 170 ILE B O 1
ATOM 5953 N N . ALA B 1 171 ? 4.359 22.548 20.756 1.00 17.64 171 ALA B N 1
ATOM 5954 C CA . ALA B 1 171 ? 3.070 22.703 20.056 1.00 18.06 171 ALA B CA 1
ATOM 5955 C C . ALA B 1 171 ? 1.961 23.308 20.911 1.00 17.52 171 ALA B C 1
ATOM 5956 O O . ALA B 1 171 ? 1.069 23.943 20.386 1.00 18.38 171 ALA B O 1
ATOM 5958 N N A SER B 1 172 ? 2.002 23.048 22.224 0.62 16.26 172 SER B N 1
ATOM 5959 N N B SER B 1 172 ? 2.039 23.161 22.235 0.38 18.08 172 SER B N 1
ATOM 5960 C CA A SER B 1 172 ? 0.936 23.545 23.166 0.62 15.73 172 SER B CA 1
ATOM 5961 C CA B SER B 1 172 ? 1.034 23.764 23.147 0.38 18.56 172 SER B CA 1
ATOM 5962 C C A SER B 1 172 ? 1.317 24.875 23.782 0.62 18.12 172 SER B C 1
ATOM 5963 C C B SER B 1 172 ? 1.639 24.912 23.939 0.38 19.35 172 SER B C 1
ATOM 5964 O O A SER B 1 172 ? 0.525 25.473 24.540 0.62 18.96 172 SER B O 1
ATOM 5965 O O B SER B 1 172 ? 1.159 25.271 25.023 0.38 18.43 172 SER B O 1
ATOM 5970 N N A MET B 1 173 ? 2.510 25.366 23.460 0.62 16.58 173 MET B N 1
ATOM 5971 N N B MET B 1 173 ? 2.675 25.525 23.405 0.38 19.53 173 MET B N 1
ATOM 5972 C CA A MET B 1 173 ? 3.030 26.656 24.051 0.62 18.41 173 MET B CA 1
ATOM 5973 C CA B MET B 1 173 ? 3.226 26.727 24.063 0.38 20.64 173 MET B CA 1
ATOM 5974 C C A MET B 1 173 ? 2.352 27.906 23.510 0.62 17.98 173 MET B C 1
ATOM 5975 C C B MET B 1 173 ? 2.483 27.942 23.513 0.38 19.56 173 MET B C 1
ATOM 5976 O O A MET B 1 173 ? 2.063 28.002 22.320 0.62 16.91 173 MET B O 1
ATOM 5977 O O B MET B 1 173 ? 2.226 28.015 22.319 0.38 18.98 173 MET B O 1
ATOM 5986 N N . PRO B 1 174 ? 2.137 28.906 24.381 1.00 18.84 174 PRO B N 1
ATOM 5987 C CA . PRO B 1 174 ? 1.477 30.150 23.990 1.00 19.13 174 PRO B CA 1
ATOM 5988 C C . PRO B 1 174 ? 2.261 30.947 22.955 1.00 17.97 174 PRO B C 1
ATOM 5989 O O . PRO B 1 174 ? 3.512 30.988 23.018 1.00 19.39 174 PRO B O 1
ATOM 5993 N N . CYS B 1 175 ? 1.520 31.607 22.100 1.00 16.34 175 CYS B N 1
ATOM 5994 C CA . CYS B 1 175 ? 2.044 32.609 21.203 1.00 17.23 175 CYS B CA 1
ATOM 5995 C C . CYS B 1 175 ? 1.030 33.681 20.912 1.00 17.21 175 CYS B C 1
ATOM 5996 O O . CYS B 1 175 ? -0.093 33.569 21.354 1.00 18.42 175 CYS B O 1
ATOM 5999 N N . ALA B 1 176 ? 1.370 34.679 20.107 1.00 15.93 176 ALA B N 1
ATOM 6000 C CA . ALA B 1 176 ? 0.485 35.671 19.672 1.00 16.10 176 ALA B CA 1
ATOM 6001 C C . ALA B 1 176 ? -0.669 35.073 18.920 1.00 17.35 176 ALA B C 1
ATOM 6002 O O . ALA B 1 176 ? -0.548 33.982 18.336 1.00 20.48 176 ALA B O 1
ATOM 6004 N N . ALA B 1 177 ? -1.787 35.790 18.897 1.00 15.37 177 ALA B N 1
ATOM 6005 C CA . ALA B 1 177 ? -2.950 35.414 18.099 1.00 14.78 177 ALA B CA 1
ATOM 6006 C C . ALA B 1 177 ? -2.790 35.799 16.631 1.00 14.53 177 ALA B C 1
ATOM 6007 O O . ALA B 1 177 ? -2.133 36.830 16.324 1.00 15.30 177 ALA B O 1
ATOM 6009 N N . PRO B 1 178 ? -3.397 35.042 15.714 1.00 14.57 178 PRO B N 1
ATOM 6010 C CA . PRO B 1 178 ? -3.433 35.422 14.319 1.00 15.30 178 PRO B CA 1
ATOM 6011 C C . PRO B 1 178 ? -4.375 36.590 14.034 1.00 16.69 178 PRO B C 1
ATOM 6012 O O . PRO B 1 178 ? -5.472 36.580 14.568 1.00 17.15 178 PRO B O 1
ATOM 6016 N N . GLY B 1 179 ? -4.010 37.526 13.148 1.00 16.03 179 GLY B N 1
ATOM 6017 C CA . GLY B 1 179 ? -4.959 38.591 12.668 1.00 19.65 179 GLY B CA 1
ATOM 6018 C C . GLY B 1 179 ? -5.977 38.114 11.650 1.00 18.60 179 GLY B C 1
ATOM 6019 O O . GLY B 1 179 ? -6.109 36.906 11.446 1.00 17.03 179 GLY B O 1
ATOM 6020 N N . PRO B 1 180 ? -6.615 39.040 10.915 1.00 19.16 180 PRO B N 1
ATOM 6021 C CA . PRO B 1 180 ? -7.647 38.760 9.964 1.00 21.50 180 PRO B CA 1
ATOM 6022 C C . PRO B 1 180 ? -7.248 37.863 8.812 1.00 19.17 180 PRO B C 1
ATOM 6023 O O . PRO B 1 180 ? -6.074 37.966 8.313 1.00 16.74 180 PRO B O 1
ATOM 6027 N N . ALA B 1 181 ? -8.166 37.016 8.366 1.00 17.67 181 ALA B N 1
ATOM 6028 C CA . ALA B 1 181 ? -7.906 36.159 7.227 1.00 16.48 181 ALA B CA 1
ATOM 6029 C C . ALA B 1 181 ? -7.524 36.931 5.971 1.00 17.66 181 ALA B C 1
ATOM 6030 O O . ALA B 1 181 ? -6.798 36.396 5.122 1.00 17.51 181 ALA B O 1
ATOM 6032 N N . SER B 1 182 ? -8.104 38.108 5.789 1.00 17.49 182 SER B N 1
ATOM 6033 C CA . SER B 1 182 ? -7.934 38.913 4.590 1.00 18.60 182 SER B CA 1
ATOM 6034 C C . SER B 1 182 ? -6.428 39.124 4.250 1.00 18.72 182 SER B C 1
ATOM 6035 O O . SER B 1 182 ? -6.016 39.202 3.089 1.00 21.60 182 SER B O 1
ATOM 6038 N N . ALA B 1 183 ? -5.624 39.223 5.294 1.00 16.72 183 ALA B N 1
ATOM 6039 C CA . ALA B 1 183 ? -4.189 39.415 5.118 1.00 16.58 183 ALA B CA 1
ATOM 6040 C C . ALA B 1 183 ? -3.538 38.290 4.353 1.00 18.02 183 ALA B C 1
ATOM 6041 O O . ALA B 1 183 ? -2.477 38.499 3.743 1.00 17.97 183 ALA B O 1
ATOM 6043 N N . LEU B 1 184 ? -4.096 37.088 4.462 1.00 17.15 184 LEU B N 1
ATOM 6044 C CA . LEU B 1 184 ? -3.479 35.905 3.847 1.00 18.30 184 LEU B CA 1
ATOM 6045 C C . LEU B 1 184 ? -3.685 35.843 2.317 1.00 19.83 184 LEU B C 1
ATOM 6046 O O . LEU B 1 184 ? -2.905 35.209 1.612 1.00 20.81 184 LEU B O 1
ATOM 6051 N N A PHE B 1 185 ? -4.756 36.479 1.869 0.60 18.97 185 PHE B N 1
ATOM 6052 N N B PHE B 1 185 ? -4.673 36.552 1.798 0.40 19.23 185 PHE B N 1
ATOM 6053 C CA A PHE B 1 185 ? -5.100 36.723 0.465 0.60 20.29 185 PHE B CA 1
ATOM 6054 C CA B PHE B 1 185 ? -4.984 36.554 0.360 0.40 20.47 185 PHE B CA 1
ATOM 6055 C C A PHE B 1 185 ? -4.885 38.214 0.101 0.60 19.35 185 PHE B C 1
ATOM 6056 C C B PHE B 1 185 ? -4.360 37.725 -0.491 0.40 18.37 185 PHE B C 1
ATOM 6057 O O A PHE B 1 185 ? -5.863 39.059 0.024 0.60 16.73 185 PHE B O 1
ATOM 6058 O O B PHE B 1 185 ? -4.350 37.668 -1.692 0.40 19.99 185 PHE B O 1
ATOM 6073 N N . ASN B 1 186 ? -3.613 38.595 0.147 1.00 21.63 186 ASN B N 1
ATOM 6074 C CA . ASN B 1 186 ? -3.285 39.941 -0.253 1.00 20.70 186 ASN B CA 1
ATOM 6075 C C . ASN B 1 186 ? -2.389 40.118 -1.537 1.00 24.25 186 ASN B C 1
ATOM 6076 O O . ASN B 1 186 ? -1.578 40.958 -1.638 1.00 29.51 186 ASN B O 1
ATOM 6081 N N . ASP B 1 187 ? -2.665 39.430 -2.593 1.00 25.57 187 ASP B N 1
ATOM 6082 C CA . ASP B 1 187 ? -1.690 39.437 -3.676 1.00 26.86 187 ASP B CA 1
ATOM 6083 C C . ASP B 1 187 ? -1.528 40.842 -4.310 1.00 28.03 187 ASP B C 1
ATOM 6084 O O . ASP B 1 187 ? -2.461 41.652 -4.308 1.00 29.25 187 ASP B O 1
ATOM 6089 N N . GLU B 1 188 ? -0.362 41.097 -4.879 1.00 23.67 188 GLU B N 1
ATOM 6090 C CA . GLU B 1 188 ? -0.216 42.305 -5.695 1.00 26.19 188 GLU B CA 1
ATOM 6091 C C . GLU B 1 188 ? -1.238 42.375 -6.831 1.00 23.66 188 GLU B C 1
ATOM 6092 O O . GLU B 1 188 ? -1.762 41.349 -7.269 1.00 18.70 188 GLU B O 1
ATOM 6098 N N . ALA B 1 189 ? -1.578 43.594 -7.210 1.00 25.09 189 ALA B N 1
ATOM 6099 C CA . ALA B 1 189 ? -2.430 43.851 -8.383 1.00 24.22 189 ALA B CA 1
ATOM 6100 C C . ALA B 1 189 ? -1.512 43.832 -9.607 1.00 21.63 189 ALA B C 1
ATOM 6101 O O . ALA B 1 189 ? -0.260 43.980 -9.459 1.00 21.96 189 ALA B O 1
ATOM 6103 N N . SER B 1 190 ? -2.086 43.679 -10.795 1.00 17.87 190 SER B N 1
ATOM 6104 C CA . SER B 1 190 ? -1.323 43.919 -12.022 1.00 17.81 190 SER B CA 1
ATOM 6105 C C . SER B 1 190 ? -0.781 45.344 -12.039 1.00 17.94 190 SER B C 1
ATOM 6106 O O . SER B 1 190 ? -1.424 46.274 -11.494 1.00 18.73 190 SER B O 1
ATOM 6109 N N . ASP B 1 191 ? 0.430 45.516 -12.606 1.00 17.98 191 ASP B N 1
ATOM 6110 C CA . ASP B 1 191 ? 0.952 46.881 -12.873 1.00 19.25 191 ASP B CA 1
ATOM 6111 C C . ASP B 1 191 ? 0.118 47.436 -14.016 1.00 19.22 191 ASP B C 1
ATOM 6112 O O . ASP B 1 191 ? 0.055 46.866 -15.080 1.00 18.24 191 ASP B O 1
ATOM 6117 N N . GLU B 1 192 ? -0.563 48.548 -13.761 1.00 21.84 192 GLU B N 1
ATOM 6118 C CA . GLU B 1 192 ? -1.563 49.034 -14.717 1.00 24.21 192 GLU B CA 1
ATOM 6119 C C . GLU B 1 192 ? -0.971 49.371 -16.088 1.00 21.02 192 GLU B C 1
ATOM 6120 O O . GLU B 1 192 ? -1.546 48.978 -17.147 1.00 20.74 192 GLU B O 1
ATOM 6126 N N . ALA B 1 193 ? 0.173 50.075 -16.093 1.00 22.65 193 ALA B N 1
ATOM 6127 C CA . ALA B 1 193 ? 0.837 50.438 -17.370 1.00 21.69 193 ALA B CA 1
ATOM 6128 C C . ALA B 1 193 ? 1.228 49.184 -18.166 1.00 22.67 193 ALA B C 1
ATOM 6129 O O . ALA B 1 193 ? 1.059 49.137 -19.396 1.00 21.72 193 ALA B O 1
ATOM 6131 N N . SER B 1 194 ? 1.715 48.146 -17.445 1.00 18.86 194 SER B N 1
ATOM 6132 C CA . SER B 1 194 ? 2.096 46.905 -18.124 1.00 18.74 194 SER B CA 1
ATOM 6133 C C . SER B 1 194 ? 0.895 46.138 -18.696 1.00 17.62 194 SER B C 1
ATOM 6134 O O . SER B 1 194 ? 0.996 45.597 -19.758 1.00 20.05 194 SER B O 1
ATOM 6137 N N . LEU B 1 195 ? -0.170 46.045 -17.900 1.00 18.84 195 LEU B N 1
ATOM 6138 C CA . LEU B 1 195 ? -1.402 45.437 -18.336 1.00 20.20 195 LEU B CA 1
ATOM 6139 C C . LEU B 1 195 ? -1.869 46.083 -19.630 1.00 19.22 195 LEU B C 1
ATOM 6140 O O . LEU B 1 195 ? -2.132 45.428 -20.631 1.00 19.56 195 LEU B O 1
ATOM 6145 N N . ASN B 1 196 ? -1.982 47.391 -19.595 1.00 21.37 196 ASN B N 1
ATOM 6146 C CA . ASN B 1 196 ? -2.483 48.128 -20.776 1.00 23.01 196 ASN B CA 1
ATOM 6147 C C . ASN B 1 196 ? -1.601 47.966 -21.983 1.00 22.08 196 ASN B C 1
ATOM 6148 O O . ASN B 1 196 ? -2.091 47.734 -23.106 1.00 22.16 196 ASN B O 1
ATOM 6153 N N . ALA B 1 197 ? -0.288 47.965 -21.770 1.00 21.47 197 ALA B N 1
ATOM 6154 C CA . ALA B 1 197 ? 0.648 47.848 -22.857 1.00 22.48 197 ALA B CA 1
ATOM 6155 C C . ALA B 1 197 ? 0.633 46.446 -23.406 1.00 21.15 197 ALA B C 1
ATOM 6156 O O . ALA B 1 197 ? 0.755 46.236 -24.614 1.00 21.78 197 ALA B O 1
ATOM 6158 N N . ALA B 1 198 ? 0.556 45.453 -22.534 1.00 19.77 198 ALA B N 1
ATOM 6159 C CA . ALA B 1 198 ? 0.512 44.086 -23.031 1.00 20.26 198 ALA B CA 1
ATOM 6160 C C . ALA B 1 198 ? -0.754 43.826 -23.879 1.00 19.90 198 ALA B C 1
ATOM 6161 O O . ALA B 1 198 ? -0.678 43.109 -24.849 1.00 18.80 198 ALA B O 1
ATOM 6163 N N . VAL B 1 199 ? -1.897 44.358 -23.447 1.00 19.05 199 VAL B N 1
ATOM 6164 C CA . VAL B 1 199 ? -3.119 44.225 -24.237 1.00 21.94 199 VAL B CA 1
ATOM 6165 C C . VAL B 1 199 ? -2.935 45.004 -25.557 1.00 23.41 199 VAL B C 1
ATOM 6166 O O . VAL B 1 199 ? -3.161 44.480 -26.646 1.00 23.41 199 VAL B O 1
ATOM 6170 N N . GLU B 1 200 ? -2.422 46.224 -25.460 1.00 25.75 200 GLU B N 1
ATOM 6171 C CA . GLU B 1 200 ? -2.248 47.036 -26.697 1.00 28.33 200 GLU B CA 1
ATOM 6172 C C . GLU B 1 200 ? -1.351 46.315 -27.703 1.00 26.49 200 GLU B C 1
ATOM 6173 O O . GLU B 1 200 ? -1.734 46.220 -28.907 1.00 26.52 200 GLU B O 1
ATOM 6179 N N . GLU B 1 201 ? -0.240 45.696 -27.263 1.00 22.90 201 GLU B N 1
ATOM 6180 C CA . GLU B 1 201 ? 0.651 44.942 -28.135 1.00 21.85 201 GLU B CA 1
ATOM 6181 C C . GLU B 1 201 ? 0.014 43.733 -28.707 1.00 20.92 201 GLU B C 1
ATOM 6182 O O . GLU B 1 201 ? 0.327 43.338 -29.840 1.00 24.90 201 GLU B O 1
ATOM 6188 N N . THR B 1 202 ? -0.862 43.109 -27.947 1.00 21.14 202 THR B N 1
ATOM 6189 C CA . THR B 1 202 ? -1.567 41.969 -28.447 1.00 21.80 202 THR B CA 1
ATOM 6190 C C . THR B 1 202 ? -2.520 42.428 -29.579 1.00 22.53 202 THR B C 1
ATOM 6191 O O . THR B 1 202 ? -2.557 41.738 -30.618 1.00 24.11 202 THR B O 1
ATOM 6195 N N . LEU B 1 203 ? -3.139 43.581 -29.386 1.00 21.77 203 LEU B N 1
ATOM 6196 C CA . LEU B 1 203 ? -4.111 44.101 -30.419 1.00 28.76 203 LEU B CA 1
ATOM 6197 C C . LEU B 1 203 ? -3.339 44.488 -31.675 1.00 30.43 203 LEU B C 1
ATOM 6198 O O . LEU B 1 203 ? -3.778 44.226 -32.810 1.00 30.28 203 LEU B O 1
ATOM 6203 N N . LYS B 1 204 ? -2.154 45.058 -31.517 1.00 28.19 204 LYS B N 1
ATOM 6204 C CA . LYS B 1 204 ? -1.282 45.282 -32.689 1.00 33.91 204 LYS B CA 1
ATOM 6205 C C . LYS B 1 204 ? -0.916 44.028 -33.411 1.00 36.71 204 LYS B C 1
ATOM 6206 O O . LYS B 1 204 ? -0.913 43.976 -34.619 1.00 32.67 204 LYS B O 1
ATOM 6212 N N . PHE B 1 205 ? -0.503 43.017 -32.679 1.00 31.97 205 PHE B N 1
ATOM 6213 C CA . PHE B 1 205 ? -0.056 41.798 -33.282 1.00 35.11 205 PHE B CA 1
ATOM 6214 C C . PHE B 1 205 ? -1.140 41.159 -34.131 1.00 31.31 205 PHE B C 1
ATOM 6215 O O . PHE B 1 205 ? -0.846 40.599 -35.198 1.00 32.05 205 PHE B O 1
ATOM 6223 N N . ILE B 1 206 ? -2.368 41.217 -33.674 1.00 29.45 206 ILE B N 1
ATOM 6224 C CA . ILE B 1 206 ? -3.466 40.506 -34.369 1.00 34.44 206 ILE B CA 1
ATOM 6225 C C . ILE B 1 206 ? -4.353 41.401 -35.315 1.00 40.08 206 ILE B C 1
ATOM 6226 O O . ILE B 1 206 ? -5.382 40.925 -35.871 1.00 36.38 206 ILE B O 1
ATOM 6231 N N . GLU B 1 207 ? -4.018 42.693 -35.363 1.00 37.44 207 GLU B N 1
ATOM 6232 C CA . GLU B 1 207 ? -4.615 43.698 -36.298 1.00 41.10 207 GLU B CA 1
ATOM 6233 C C . GLU B 1 207 ? -4.834 43.068 -37.714 1.00 32.33 207 GLU B C 1
ATOM 6234 O O . GLU B 1 207 ? -5.948 43.041 -38.218 1.00 37.91 207 GLU B O 1
ATOM 6240 N N . ASN B 1 208 ? -3.771 42.599 -38.329 1.00 37.25 208 ASN B N 1
ATOM 6241 C CA . ASN B 1 208 ? -3.845 41.946 -39.649 1.00 41.50 208 ASN B CA 1
ATOM 6242 C C . ASN B 1 208 ? -3.459 40.475 -39.541 1.00 46.22 208 ASN B C 1
ATOM 6243 O O . ASN B 1 208 ? -2.647 39.971 -40.320 1.00 46.13 208 ASN B O 1
ATOM 6248 N N . ARG B 1 209 ? -4.008 39.796 -38.529 1.00 45.94 209 ARG B N 1
ATOM 6249 C CA . ARG B 1 209 ? -3.841 38.357 -38.391 1.00 39.99 209 ARG B CA 1
ATOM 6250 C C . ARG B 1 209 ? -5.180 37.879 -37.926 1.00 41.29 209 ARG B C 1
ATOM 6251 O O . ARG B 1 209 ? -5.487 37.845 -36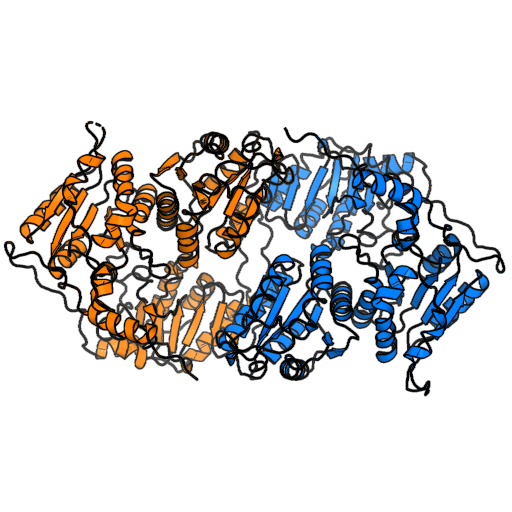.738 1.00 42.41 209 ARG B O 1
ATOM 6259 N N . ASP B 1 210 ? -6.010 37.559 -38.893 1.00 40.00 210 ASP B N 1
ATOM 6260 C CA . ASP B 1 210 ? -7.395 37.229 -38.627 1.00 42.31 210 ASP B CA 1
ATOM 6261 C C . ASP B 1 210 ? -7.529 35.780 -38.125 1.00 31.99 210 ASP B C 1
ATOM 6262 O O . ASP B 1 210 ? -8.518 35.494 -37.488 1.00 31.55 210 ASP B O 1
ATOM 6267 N N . LYS B 1 211 ? -6.593 34.888 -38.476 1.00 30.91 211 LYS B N 1
ATOM 6268 C CA . LYS B 1 211 ? -6.705 33.470 -38.090 1.00 32.97 211 LYS B CA 1
ATOM 6269 C C . LYS B 1 211 ? -6.021 33.205 -36.696 1.00 28.34 211 LYS B C 1
ATOM 6270 O O . LYS B 1 211 ? -4.853 32.744 -36.646 1.00 32.44 211 LYS B O 1
ATOM 6276 N N . VAL B 1 212 ? -6.792 33.539 -35.691 1.00 27.93 212 VAL B N 1
ATOM 6277 C CA . VAL B 1 212 ? -6.339 33.560 -34.254 1.00 26.75 212 VAL B CA 1
ATOM 6278 C C . VAL B 1 212 ? -6.866 32.295 -33.553 1.00 26.25 212 VAL B C 1
ATOM 6279 O O . VAL B 1 212 ? -8.075 32.105 -33.414 1.00 26.64 212 VAL B O 1
ATOM 6283 N N . ALA B 1 213 ? -5.920 31.467 -33.087 1.00 25.93 213 ALA B N 1
ATOM 6284 C CA . ALA B 1 213 ? -6.266 30.294 -32.276 1.00 21.81 213 ALA B CA 1
ATOM 6285 C C . ALA B 1 213 ? -5.858 30.554 -30.768 1.00 24.61 213 ALA B C 1
ATOM 6286 O O . ALA B 1 213 ? -4.923 31.304 -30.529 1.00 22.79 213 ALA B O 1
ATOM 6288 N N . VAL B 1 214 ? -6.616 29.981 -29.838 1.00 24.94 214 VAL B N 1
ATOM 6289 C CA . VAL B 1 214 ? -6.411 30.148 -28.368 1.00 24.19 214 VAL B CA 1
ATOM 6290 C C . VAL B 1 214 ? -6.075 28.775 -27.866 1.00 25.88 214 VAL B C 1
ATOM 6291 O O . VAL B 1 214 ? -6.808 27.816 -28.177 1.00 25.34 214 VAL B O 1
ATOM 6295 N N . LEU B 1 215 ? -4.933 28.624 -27.153 1.00 20.71 215 LEU B N 1
ATOM 6296 C CA . LEU B 1 215 ? -4.465 27.338 -26.689 1.00 19.65 215 LEU B CA 1
ATOM 6297 C C . LEU B 1 215 ? -4.582 27.396 -25.162 1.00 21.47 215 LEU B C 1
ATOM 6298 O O . LEU B 1 215 ? -3.957 28.246 -24.508 1.00 20.81 215 LEU B O 1
ATOM 6303 N N . VAL B 1 216 ? -5.477 26.635 -24.582 1.00 18.60 216 VAL B N 1
ATOM 6304 C CA . VAL B 1 216 ? -5.733 26.692 -23.159 1.00 19.53 216 VAL B CA 1
ATOM 6305 C C . VAL B 1 216 ? -4.804 25.714 -22.444 1.00 19.07 216 VAL B C 1
ATOM 6306 O O . VAL B 1 216 ? -4.705 24.527 -22.791 1.00 19.31 216 VAL B O 1
ATOM 6310 N N . GLY B 1 217 ? -4.063 26.252 -21.455 1.00 19.45 217 GLY B N 1
ATOM 6311 C CA . GLY B 1 217 ? -2.953 25.542 -20.816 1.00 17.77 217 GLY B CA 1
ATOM 6312 C C . GLY B 1 217 ? -3.266 25.094 -19.365 1.00 17.02 217 GLY B C 1
ATOM 6313 O O . GLY B 1 217 ? -4.182 25.590 -18.740 1.00 15.45 217 GLY B O 1
ATOM 6314 N N . SER B 1 218 ? -2.413 24.230 -18.840 1.00 16.42 218 SER B N 1
ATOM 6315 C CA . SER B 1 218 ? -2.680 23.543 -17.584 1.00 18.32 218 SER B CA 1
ATOM 6316 C C . SER B 1 218 ? -2.407 24.369 -16.311 1.00 16.79 218 SER B C 1
ATOM 6317 O O . SER B 1 218 ? -2.641 23.856 -15.223 1.00 18.35 218 SER B O 1
ATOM 6320 N N A LYS B 1 219 ? -1.947 25.610 -16.456 0.49 16.86 219 LYS B N 1
ATOM 6321 N N B LYS B 1 219 ? -1.914 25.602 -16.470 0.51 16.69 219 LYS B N 1
ATOM 6322 C CA A LYS B 1 219 ? -1.858 26.515 -15.328 0.49 16.71 219 LYS B CA 1
ATOM 6323 C CA B LYS B 1 219 ? -1.815 26.555 -15.371 0.51 16.41 219 LYS B CA 1
ATOM 6324 C C A LYS B 1 219 ? -3.048 27.468 -15.206 0.49 16.71 219 LYS B C 1
ATOM 6325 C C B LYS B 1 219 ? -2.938 27.605 -15.382 0.51 16.52 219 LYS B C 1
ATOM 6326 O O A LYS B 1 219 ? -3.143 28.273 -14.255 0.49 14.73 219 LYS B O 1
ATOM 6327 O O B LYS B 1 219 ? -2.848 28.664 -14.753 0.51 14.24 219 LYS B O 1
ATOM 6338 N N . LEU B 1 220 ? -4.018 27.353 -16.120 1.00 17.25 220 LEU B N 1
ATOM 6339 C CA . LEU B 1 220 ? -5.160 28.301 -16.139 1.00 18.04 220 LEU B CA 1
ATOM 6340 C C . LEU B 1 220 ? -5.924 28.359 -14.861 1.00 17.74 220 LEU B C 1
ATOM 6341 O O . LEU B 1 220 ? -6.283 29.449 -14.395 1.00 17.92 220 LEU B O 1
ATOM 6346 N N . ARG B 1 221 ? -6.148 27.218 -14.187 1.00 17.03 221 ARG B N 1
ATOM 6347 C CA . ARG B 1 221 ? -6.809 27.280 -12.899 1.00 18.11 221 ARG B CA 1
ATOM 6348 C C . ARG B 1 221 ? -5.917 27.847 -11.777 1.00 17.53 221 ARG B C 1
ATOM 6349 O O . ARG B 1 221 ? -6.400 28.558 -10.912 1.00 19.97 221 ARG B O 1
ATOM 6357 N N . ALA B 1 222 ? -4.591 27.616 -11.839 1.00 18.52 222 ALA B N 1
ATOM 6358 C CA . ALA B 1 222 ? -3.664 28.202 -10.887 1.00 16.41 222 ALA B CA 1
ATOM 6359 C C . ALA B 1 222 ? -3.708 29.705 -10.973 1.00 17.80 222 ALA B C 1
ATOM 6360 O O . ALA B 1 222 ? -3.656 30.392 -9.958 1.00 19.28 222 ALA B O 1
ATOM 6362 N N . ALA B 1 2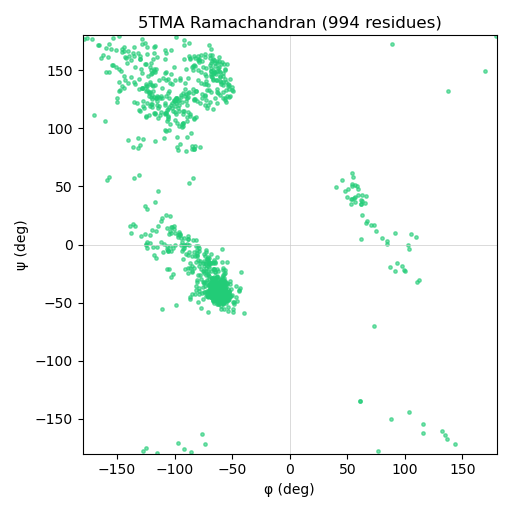23 ? -3.938 30.218 -12.166 1.00 16.06 223 ALA B N 1
ATOM 6363 C CA . ALA B 1 223 ? -4.077 31.650 -12.391 1.00 17.78 223 ALA B CA 1
ATOM 6364 C C . ALA B 1 223 ? -5.465 32.214 -12.066 1.00 18.81 223 ALA B C 1
ATOM 6365 O O . ALA B 1 223 ? -5.699 33.416 -12.275 1.00 21.83 223 ALA B O 1
ATOM 6367 N N . ALA B 1 224 ? -6.380 31.364 -11.653 1.00 18.96 224 ALA B N 1
ATOM 6368 C CA . ALA B 1 224 ? -7.785 31.715 -11.398 1.00 21.20 224 ALA B CA 1
ATOM 6369 C C . ALA B 1 224 ? -8.424 32.417 -12.614 1.00 20.66 224 ALA B C 1
ATOM 6370 O O . ALA B 1 224 ? -9.176 33.378 -12.473 1.00 21.18 224 ALA B O 1
ATOM 6372 N N . ALA B 1 225 ? -8.084 31.953 -13.793 1.00 19.76 225 ALA B N 1
ATOM 6373 C CA . ALA B 1 225 ? -8.383 32.664 -15.038 1.00 18.12 225 ALA B CA 1
ATOM 6374 C C . ALA B 1 225 ? -9.369 31.906 -15.936 1.00 18.45 225 ALA B C 1
ATOM 6375 O O . ALA B 1 225 ? -9.554 32.282 -17.110 1.00 17.59 225 ALA B O 1
ATOM 6377 N N . GLU B 1 226 ? -10.071 30.905 -15.386 1.00 16.90 226 GLU B N 1
ATOM 6378 C CA . GLU B 1 226 ? -10.945 30.078 -16.239 1.00 19.72 226 GLU B CA 1
ATOM 6379 C C . GLU B 1 226 ? -12.133 30.908 -16.763 1.00 19.56 226 GLU B C 1
ATOM 6380 O O . GLU B 1 226 ? -12.411 30.900 -17.943 1.00 22.80 226 GLU B O 1
ATOM 6386 N N . GLU B 1 227 ? -12.761 31.655 -15.894 1.00 23.53 227 GLU B N 1
ATOM 6387 C CA . GLU B 1 227 ? -13.920 32.499 -16.275 1.00 27.97 227 GLU B CA 1
ATOM 6388 C C . GLU B 1 227 ? -13.491 33.618 -17.203 1.00 22.75 227 GLU B C 1
ATOM 6389 O O . GLU B 1 227 ? -14.072 33.845 -18.267 1.00 24.78 227 GLU B O 1
ATOM 6395 N N . ALA B 1 228 ? -12.383 34.241 -16.873 1.00 21.27 228 ALA B N 1
ATOM 6396 C CA . ALA B 1 228 ? -11.854 35.226 -17.822 1.00 21.34 228 ALA B CA 1
ATOM 6397 C C . ALA B 1 228 ? -11.527 34.690 -19.207 1.00 21.23 228 ALA B C 1
ATOM 6398 O O . ALA B 1 228 ? -11.688 35.410 -20.231 1.00 22.57 228 ALA B O 1
ATOM 6400 N N . ALA B 1 229 ? -11.088 33.438 -19.320 1.00 20.08 229 ALA B N 1
ATOM 6401 C CA . ALA B 1 229 ? -10.783 32.894 -20.624 1.00 18.75 229 ALA B CA 1
ATOM 6402 C C . ALA B 1 229 ? -12.064 32.735 -21.482 1.00 21.23 229 ALA B C 1
ATOM 6403 O O . ALA B 1 229 ? -11.983 32.812 -22.700 1.00 22.43 229 ALA B O 1
ATOM 6405 N N . VAL B 1 230 ? -13.159 32.394 -20.826 1.00 21.97 230 VAL B N 1
ATOM 6406 C CA . VAL B 1 230 ? -14.430 32.279 -21.500 1.00 22.42 230 VAL B CA 1
ATOM 6407 C C . VAL B 1 230 ? -14.820 33.654 -22.031 1.00 25.32 230 VAL B C 1
ATOM 6408 O O . VAL B 1 230 ? -15.145 33.751 -23.209 1.00 24.18 230 VAL B O 1
ATOM 6412 N N . LYS B 1 231 ? -14.673 34.699 -21.227 1.00 25.83 231 LYS B N 1
ATOM 6413 C CA . LYS B 1 231 ? -15.039 36.052 -21.726 1.00 30.11 231 LYS B CA 1
ATOM 6414 C C . LYS B 1 231 ? -14.222 36.453 -22.948 1.00 30.55 231 LYS B C 1
ATOM 6415 O O . LYS B 1 231 ? -14.753 36.957 -23.932 1.00 26.21 231 LYS B O 1
ATOM 6421 N N . PHE B 1 232 ? -12.907 36.254 -22.883 1.00 26.81 232 PHE B N 1
ATOM 6422 C CA . PHE B 1 232 ? -12.059 36.531 -23.999 1.00 25.42 232 PHE B CA 1
ATOM 6423 C C . PHE B 1 232 ? -12.425 35.728 -25.260 1.00 25.40 232 PHE B C 1
ATOM 6424 O O . PHE B 1 232 ? -12.447 36.273 -26.351 1.00 26.87 232 PHE B O 1
ATOM 6432 N N . ALA B 1 233 ? -12.583 34.417 -25.109 1.00 24.25 233 ALA B N 1
ATOM 6433 C CA . ALA B 1 233 ? -12.934 33.541 -26.201 1.00 25.08 233 ALA B CA 1
ATOM 6434 C C . ALA B 1 233 ? -14.273 33.986 -26.862 1.00 26.10 233 ALA B C 1
ATOM 6435 O O . ALA B 1 233 ? -14.338 33.995 -28.090 1.00 28.10 233 ALA B O 1
ATOM 6437 N N . ASP B 1 234 ? -15.227 34.354 -26.032 1.00 27.14 234 ASP B N 1
ATOM 6438 C CA . ASP B 1 234 ? -16.550 34.806 -26.511 1.00 28.65 234 ASP B CA 1
ATOM 6439 C C . ASP B 1 234 ? -16.379 36.111 -27.307 1.00 32.74 234 ASP B C 1
ATOM 6440 O O . ASP B 1 234 ? -16.986 36.228 -28.386 1.00 30.71 234 ASP B O 1
ATOM 6445 N N . ALA B 1 235 ? -15.523 37.035 -26.853 1.00 28.78 235 ALA B N 1
ATOM 6446 C CA . ALA B 1 235 ? -15.227 38.278 -27.621 1.00 27.26 235 ALA B CA 1
ATOM 6447 C C . ALA B 1 235 ? -14.463 38.109 -28.895 1.00 30.21 235 ALA B C 1
ATOM 6448 O O . ALA B 1 235 ? -14.741 38.767 -29.945 1.00 29.97 235 ALA B O 1
ATOM 6450 N N . LEU B 1 236 ? -13.444 37.280 -28.837 1.00 25.11 236 LEU B N 1
ATOM 6451 C CA . LEU B 1 236 ? -12.571 37.071 -29.956 1.00 25.17 236 LEU B CA 1
ATOM 6452 C C . LEU B 1 236 ? -13.260 36.351 -31.108 1.00 28.18 236 LEU B C 1
ATOM 6453 O O . LEU B 1 236 ? -12.969 36.634 -32.252 1.00 30.00 236 LEU B O 1
ATOM 6458 N N . GLY B 1 237 ? -14.056 35.352 -30.758 1.00 28.15 237 GLY B N 1
ATOM 6459 C CA . GLY B 1 237 ? -14.681 34.473 -31.719 1.00 28.33 237 GLY B CA 1
ATOM 6460 C C . GLY B 1 237 ? -13.775 33.589 -32.494 1.00 30.75 237 GLY B C 1
ATOM 6461 O O . GLY B 1 237 ? -14.166 33.110 -33.549 1.00 33.93 237 GLY B O 1
ATOM 6462 N N . GLY B 1 238 ? -12.555 33.347 -32.005 1.00 24.87 238 GLY B N 1
ATOM 6463 C CA . GLY B 1 238 ? -11.605 32.444 -32.680 1.00 25.52 238 GLY B CA 1
ATOM 6464 C C . GLY B 1 238 ? -11.720 31.002 -32.162 1.00 23.01 238 GLY B C 1
ATOM 6465 O O . GLY B 1 238 ? -12.581 30.689 -31.371 1.00 25.95 238 GLY B O 1
ATOM 6466 N N . ALA B 1 239 ? -10.851 30.138 -32.654 1.00 23.87 239 ALA B N 1
ATOM 6467 C CA . ALA B 1 239 ? -10.852 28.750 -32.331 1.00 22.33 239 ALA B CA 1
ATOM 6468 C C . ALA B 1 239 ? -10.146 28.560 -30.983 1.00 25.69 239 ALA B C 1
ATOM 6469 O O . ALA B 1 239 ? -9.045 29.075 -30.861 1.00 24.48 239 ALA B O 1
ATOM 6471 N N . VAL B 1 240 ? -10.751 27.790 -30.062 1.00 25.73 240 VAL B N 1
ATOM 6472 C CA . VAL B 1 240 ? -10.134 27.444 -28.759 1.00 24.25 240 VAL B CA 1
ATOM 6473 C C . VAL B 1 240 ? -9.874 25.949 -28.649 1.00 23.69 240 VAL B C 1
ATOM 6474 O O . VAL B 1 240 ? -10.807 25.168 -28.800 1.00 22.32 240 VAL B O 1
ATOM 6478 N N . ALA B 1 241 ? -8.620 25.541 -28.397 1.00 20.86 241 ALA B N 1
ATOM 6479 C CA . ALA B 1 241 ? -8.305 24.167 -28.083 1.00 20.36 241 ALA B CA 1
ATOM 6480 C C . ALA B 1 241 ? -7.620 24.086 -26.691 1.00 22.27 241 ALA B C 1
ATOM 6481 O O . ALA B 1 241 ? -7.015 25.103 -26.275 1.00 18.37 241 ALA B O 1
ATOM 6483 N N . THR B 1 242 ? -7.758 22.945 -26.017 1.00 19.85 242 THR B N 1
ATOM 6484 C CA . THR B 1 242 ? -7.104 22.686 -24.739 1.00 19.42 242 THR B CA 1
ATOM 6485 C C . THR B 1 242 ? -5.908 21.786 -24.962 1.00 21.36 242 THR B C 1
ATOM 6486 O O . THR B 1 242 ? -5.914 20.779 -25.713 1.00 20.21 242 THR B O 1
ATOM 6490 N N . MET B 1 243 ? -4.803 22.109 -24.268 1.00 20.36 243 MET B N 1
ATOM 6491 C CA . MET B 1 243 ? -3.724 21.158 -24.077 1.00 18.30 243 MET B CA 1
ATOM 6492 C C . MET B 1 243 ? -4.221 20.002 -23.286 1.00 17.42 243 MET B C 1
ATOM 6493 O O . MET B 1 243 ? -5.213 20.123 -22.579 1.00 16.48 243 MET B O 1
ATOM 6498 N N . ALA B 1 244 ? -3.525 18.848 -23.405 1.00 16.96 244 ALA B N 1
ATOM 6499 C CA . ALA B 1 244 ? -3.997 17.614 -22.762 1.00 19.60 244 ALA B CA 1
ATOM 6500 C C . ALA B 1 244 ? -4.270 17.766 -21.298 1.00 19.56 244 ALA B C 1
ATOM 6501 O O . ALA B 1 244 ? -5.345 17.406 -20.826 1.00 17.44 244 ALA B O 1
ATOM 6503 N N . ALA B 1 245 ? -3.327 18.434 -20.598 1.00 18.77 245 ALA B N 1
ATOM 6504 C CA . ALA B 1 245 ? -3.418 18.503 -19.135 1.00 18.58 245 ALA B CA 1
ATOM 6505 C C . ALA B 1 245 ? -4.465 19.567 -18.679 1.00 16.29 245 ALA B C 1
ATOM 6506 O O . ALA B 1 245 ? -4.774 19.712 -17.490 1.00 17.42 245 ALA B O 1
ATOM 6508 N N . ALA B 1 246 ? -5.021 20.304 -19.619 1.00 15.98 246 ALA B N 1
ATOM 6509 C CA . ALA B 1 246 ? -5.974 21.422 -19.371 1.00 16.41 246 ALA B CA 1
ATOM 6510 C C . ALA B 1 246 ? -7.432 20.976 -19.667 1.00 18.18 246 ALA B C 1
ATOM 6511 O O . ALA B 1 246 ? -8.332 21.788 -19.701 1.00 18.50 246 ALA B O 1
ATOM 6513 N N . LYS B 1 247 ? -7.644 19.677 -19.773 1.00 18.31 247 LYS B N 1
ATOM 6514 C CA . LYS B 1 247 ? -8.990 19.134 -20.039 1.00 20.30 247 LYS B CA 1
ATOM 6515 C C . LYS B 1 247 ? -9.877 19.573 -18.873 1.00 20.11 247 LYS B C 1
ATOM 6516 O O . LYS B 1 247 ? -9.552 19.365 -17.678 1.00 17.47 247 LYS B O 1
ATOM 6522 N N . SER B 1 248 ? -11.011 20.172 -19.247 1.00 17.55 248 SER B N 1
ATOM 6523 C CA . SER B 1 248 ? -12.023 20.732 -18.365 1.00 18.40 248 SER B CA 1
ATOM 6524 C C . SER B 1 248 ? -11.739 22.126 -17.904 1.00 17.38 248 SER B C 1
ATOM 6525 O O . SER B 1 248 ? -12.556 22.667 -17.148 1.00 18.55 248 SER B O 1
ATOM 6528 N N . PHE B 1 249 ? -10.654 22.748 -18.358 1.00 18.24 249 PHE B N 1
ATOM 6529 C CA . PHE B 1 249 ? -10.385 24.149 -17.971 1.00 17.92 249 PHE B CA 1
ATOM 6530 C C . PHE B 1 249 ? -11.053 25.152 -18.922 1.00 21.96 249 PHE B C 1
ATOM 6531 O O . PHE B 1 249 ? -10.859 26.330 -18.793 1.00 20.30 249 PHE B O 1
ATOM 6539 N N . PHE B 1 250 ? -11.843 24.652 -19.870 1.00 21.85 250 PHE B N 1
ATOM 6540 C CA . PHE B 1 250 ? -12.602 25.457 -20.824 1.00 21.03 250 PHE B CA 1
ATOM 6541 C C . PHE B 1 250 ? -13.906 24.652 -21.104 1.00 23.37 250 PHE B C 1
ATOM 6542 O O . PHE B 1 250 ? -13.830 23.445 -21.287 1.00 21.31 250 PHE B O 1
ATOM 6550 N N . PRO B 1 251 ? -15.084 25.312 -21.062 1.00 23.66 251 PRO B N 1
ATOM 6551 C CA . PRO B 1 251 ? -16.403 24.621 -21.283 1.00 23.67 251 PRO B CA 1
ATOM 6552 C C . PRO B 1 251 ? -16.481 24.042 -22.703 1.00 25.31 251 PRO B C 1
ATOM 6553 O O . PRO B 1 251 ? -16.304 24.742 -23.723 1.00 27.29 251 PRO B O 1
ATOM 6557 N N . GLU B 1 252 ? -16.689 22.737 -22.781 1.00 23.36 252 GLU B N 1
ATOM 6558 C CA . GLU B 1 252 ? -16.594 22.079 -24.064 1.00 23.75 252 GLU B CA 1
ATOM 6559 C C . GLU B 1 252 ? -17.862 22.260 -24.921 1.00 25.24 252 GLU B C 1
ATOM 6560 O O . GLU B 1 252 ? -17.797 22.021 -26.136 1.00 24.39 252 GLU B O 1
ATOM 6566 N N . GLU B 1 253 ? -18.942 22.724 -24.294 1.00 29.15 253 GLU B N 1
ATOM 6567 C CA . GLU B 1 253 ? -20.162 23.067 -25.093 1.00 31.35 253 GLU B CA 1
ATOM 6568 C C . GLU B 1 253 ? -20.095 24.465 -25.703 1.00 35.26 253 GLU B C 1
ATOM 6569 O O . GLU B 1 253 ? -20.929 24.827 -26.534 1.00 28.77 253 GLU B O 1
ATOM 6575 N N . ASN B 1 254 ? -19.072 25.253 -25.373 1.00 31.84 254 ASN B N 1
ATOM 6576 C CA . ASN B 1 254 ? -18.890 26.534 -26.058 1.00 27.64 254 ASN B CA 1
ATOM 6577 C C . ASN B 1 254 ? -18.617 26.304 -27.534 1.00 28.05 254 ASN B C 1
ATOM 6578 O O . ASN B 1 254 ? -17.772 25.505 -27.909 1.00 24.89 254 ASN B O 1
ATOM 6583 N N . PRO B 1 255 ? -19.305 27.072 -28.416 1.00 26.65 255 PRO B N 1
ATOM 6584 C CA . PRO B 1 255 ? -19.130 26.864 -29.849 1.00 28.85 255 PRO B CA 1
ATOM 6585 C C . PRO B 1 255 ? -17.805 27.186 -30.377 1.00 30.35 255 PRO B C 1
ATOM 6586 O O . PRO B 1 255 ? -17.516 26.824 -31.520 1.00 30.09 255 PRO B O 1
ATOM 6590 N N . HIS B 1 256 ? -16.987 27.917 -29.614 1.00 28.43 256 HIS B N 1
ATOM 6591 C CA . HIS B 1 256 ? -15.615 28.160 -30.066 1.00 26.76 256 HIS B CA 1
ATOM 6592 C C . HIS B 1 256 ? -14.616 27.018 -29.767 1.00 25.36 256 HIS B C 1
ATOM 6593 O O . HIS B 1 256 ? -13.500 27.037 -30.281 1.00 24.46 256 HIS B O 1
ATOM 6600 N N . TYR B 1 257 ? -15.024 26.016 -28.967 1.00 25.72 257 TYR B N 1
ATOM 6601 C CA . TYR B 1 257 ? -14.118 24.976 -28.548 1.00 23.72 257 TYR B CA 1
ATOM 6602 C C . TYR B 1 257 ? -14.048 23.969 -29.599 1.00 26.24 257 TYR B C 1
ATOM 6603 O O . TYR B 1 257 ? -15.103 23.409 -29.952 1.00 27.19 257 TYR B O 1
ATOM 6612 N N . ILE B 1 258 ? -12.850 23.663 -30.077 1.00 23.68 258 ILE B N 1
ATOM 6613 C CA . ILE B 1 258 ? -12.617 22.649 -31.116 1.00 24.14 258 ILE B CA 1
ATOM 6614 C C . ILE B 1 258 ? -12.016 21.339 -30.656 1.00 24.78 258 ILE B C 1
ATOM 6615 O O . ILE B 1 258 ? -11.788 20.432 -31.487 1.00 26.61 258 ILE B O 1
ATOM 6620 N N . GLY B 1 259 ? -11.657 21.234 -29.352 1.00 23.02 259 GLY B N 1
ATOM 6621 C CA . GLY B 1 259 ? -11.138 19.993 -28.795 1.00 24.77 259 GLY B CA 1
ATOM 6622 C C . GLY B 1 259 ? -9.708 20.060 -28.306 1.00 23.52 259 GLY B C 1
ATOM 6623 O O . GLY B 1 259 ? -9.192 21.174 -28.022 1.00 23.09 259 GLY B O 1
ATOM 6624 N N . THR B 1 260 ? -9.060 18.902 -28.299 1.00 23.64 260 THR B N 1
ATOM 6625 C CA . THR B 1 260 ? -7.726 18.743 -27.746 1.00 23.12 260 THR B CA 1
ATOM 6626 C C . THR B 1 260 ? -6.666 19.055 -28.798 1.00 25.27 260 THR B C 1
ATOM 6627 O O . THR B 1 260 ? -6.661 18.511 -29.923 1.00 23.31 260 THR B O 1
ATOM 6631 N N . SER B 1 261 ? -5.686 19.887 -28.408 1.00 21.85 261 SER B N 1
ATOM 6632 C CA . SER B 1 261 ? -4.459 20.009 -29.140 1.00 19.42 261 SER B CA 1
ATOM 6633 C C . SER B 1 261 ? -3.343 19.248 -28.505 1.00 23.59 261 SER B C 1
ATOM 6634 O O . SER B 1 261 ? -2.901 19.576 -27.371 1.00 23.65 261 SER B O 1
ATOM 6637 N N . TRP B 1 262 ? -2.846 18.247 -29.176 1.00 20.91 262 TRP B N 1
ATOM 6638 C CA . TRP B 1 262 ? -1.806 17.390 -28.626 1.00 21.69 262 TRP B CA 1
ATOM 6639 C C . TRP B 1 262 ? -1.068 16.680 -29.758 1.00 25.51 262 TRP B C 1
ATOM 6640 O O . TRP B 1 262 ? -1.037 15.460 -29.832 1.00 22.63 262 TRP B O 1
ATOM 6651 N N . GLY B 1 263 ? -0.547 17.465 -30.677 1.00 25.11 263 GLY B N 1
ATOM 6652 C CA . GLY B 1 263 ? 0.273 16.939 -31.749 1.00 24.02 263 GLY B CA 1
ATOM 6653 C C . GLY B 1 263 ? -0.490 15.952 -32.636 1.00 26.44 263 GLY B C 1
ATOM 6654 O O . GLY B 1 263 ? -1.691 16.160 -32.943 1.00 26.11 263 GLY B O 1
ATOM 6655 N N . GLU B 1 264 ? 0.159 14.839 -32.935 1.00 28.33 264 GLU B N 1
ATOM 6656 C CA . GLU B 1 264 ? -0.479 13.812 -33.783 1.00 33.42 264 GLU B CA 1
ATOM 6657 C C . GLU B 1 264 ? -1.698 13.169 -33.146 1.00 33.35 264 GLU B C 1
ATOM 6658 O O . GLU B 1 264 ? -2.478 12.551 -33.855 1.00 31.93 264 GLU B O 1
ATOM 6664 N N . VAL B 1 265 ? -1.891 13.309 -31.829 1.00 25.60 265 VAL B N 1
ATOM 6665 C CA . VAL B 1 265 ? -3.068 12.787 -31.166 1.00 23.87 265 VAL B CA 1
ATOM 6666 C C . VAL B 1 265 ? -4.091 13.842 -30.803 1.00 22.55 265 VAL B C 1
ATOM 6667 O O . VAL B 1 265 ? -4.904 13.609 -29.929 1.00 26.74 265 VAL B O 1
ATOM 6671 N N . SER B 1 266 ? -4.090 14.988 -31.520 1.00 23.42 266 SER B N 1
ATOM 6672 C CA . SER B 1 266 ? -5.087 16.000 -31.427 1.00 21.90 266 SER B CA 1
ATOM 6673 C C . SER B 1 266 ? -6.449 15.492 -31.940 1.00 25.58 266 SER B C 1
ATOM 6674 O O . SER B 1 266 ? -6.494 14.517 -32.674 1.00 27.18 266 SER B O 1
ATOM 6677 N N . TYR B 1 267 ? -7.517 16.124 -31.529 1.00 23.58 267 TYR B N 1
ATOM 6678 C CA . TYR B 1 267 ? -8.843 15.884 -32.101 1.00 26.37 267 TYR B CA 1
ATOM 6679 C C . TYR B 1 267 ? -8.823 16.255 -33.613 1.00 29.66 267 TYR B C 1
ATOM 6680 O O . TYR B 1 267 ? -8.026 17.079 -34.081 1.00 22.90 267 TYR B O 1
ATOM 6689 N N . PRO B 1 268 ? -9.700 15.602 -34.392 1.00 32.39 268 PRO B N 1
ATOM 6690 C CA . PRO B 1 268 ? -9.578 15.837 -35.848 1.00 31.75 268 PRO B CA 1
ATOM 6691 C C . PRO B 1 268 ? -9.760 17.294 -36.258 1.00 26.04 268 PRO B C 1
ATOM 6692 O O . PRO B 1 268 ? -10.566 17.996 -35.692 1.00 28.80 268 PRO B O 1
ATOM 6696 N N . GLY B 1 269 ? -8.921 17.744 -37.184 1.00 29.30 269 GLY B N 1
ATOM 6697 C CA . GLY B 1 269 ? -8.944 19.141 -37.646 1.00 31.29 269 GLY B CA 1
ATOM 6698 C C . GLY B 1 269 ? -8.100 20.115 -36.811 1.00 29.07 269 GLY B C 1
ATOM 6699 O O . GLY B 1 269 ? -7.719 21.171 -37.291 1.00 29.57 269 GLY B O 1
ATOM 6700 N N . VAL B 1 270 ? -7.763 19.726 -35.562 1.00 27.73 270 VAL B N 1
ATOM 6701 C CA . VAL B 1 270 ? -7.111 20.680 -34.677 1.00 26.82 270 VAL B CA 1
ATOM 6702 C C . VAL B 1 270 ? -5.689 20.944 -35.072 1.00 26.05 270 VAL B C 1
ATOM 6703 O O . VAL B 1 270 ? -5.240 22.093 -35.043 1.00 27.98 270 VAL B O 1
ATOM 6707 N N . GLU B 1 271 ? -4.950 19.883 -35.397 1.00 29.90 271 GLU B N 1
ATOM 6708 C CA . GLU B 1 271 ? -3.539 20.013 -35.740 1.00 32.73 271 GLU B CA 1
ATOM 6709 C C . GLU B 1 271 ? -3.427 20.919 -36.972 1.00 37.41 271 GLU B C 1
ATOM 6710 O O . GLU B 1 271 ? -2.559 21.793 -37.018 1.00 37.68 271 GLU B O 1
ATOM 6716 N N . LYS B 1 272 ? -4.370 20.773 -37.912 1.00 35.19 272 LYS B N 1
ATOM 6717 C CA . LYS B 1 272 ? -4.380 21.590 -39.114 1.00 37.54 272 LYS B CA 1
ATOM 6718 C C . LYS B 1 272 ? -4.722 22.995 -38.816 1.00 31.54 272 LYS B C 1
ATOM 6719 O O . LYS B 1 272 ? -4.122 23.898 -39.401 1.00 35.52 272 LYS B O 1
ATOM 6725 N N . THR B 1 273 ? -5.733 23.207 -37.992 1.00 31.36 273 THR B N 1
ATOM 6726 C CA . THR B 1 273 ? -6.104 24.536 -37.638 1.00 28.19 273 THR B CA 1
ATOM 6727 C C . THR B 1 273 ? -4.972 25.330 -36.953 1.00 28.30 273 THR B C 1
ATOM 6728 O O . THR B 1 273 ? -4.804 26.516 -37.203 1.00 29.46 273 THR B O 1
ATOM 6732 N N . MET B 1 274 ? -4.216 24.663 -36.085 1.00 32.21 274 MET B N 1
ATOM 6733 C CA . MET B 1 274 ? -3.070 25.266 -35.366 1.00 32.62 274 MET B CA 1
ATOM 6734 C C . MET B 1 274 ? -1.955 25.592 -36.338 1.00 38.59 274 MET B C 1
ATOM 6735 O O . MET B 1 274 ? -1.386 26.669 -36.282 1.00 37.27 274 MET B O 1
ATOM 6740 N N . LYS B 1 275 ? -1.637 24.681 -37.245 1.00 42.68 275 LYS B N 1
ATOM 6741 C CA . LYS B 1 275 ? -0.667 24.975 -38.314 1.00 45.47 275 LYS B CA 1
ATOM 6742 C C . LYS B 1 275 ? -1.128 26.145 -39.229 1.00 42.84 275 LYS B C 1
ATOM 6743 O O . LYS B 1 275 ? -0.321 26.967 -39.616 1.00 45.85 275 LYS B O 1
ATOM 6749 N N . GLU B 1 276 ? -2.407 26.267 -39.532 1.00 43.05 276 GLU B N 1
ATOM 6750 C CA . GLU B 1 276 ? -2.899 27.368 -40.375 1.00 47.42 276 GLU B CA 1
ATOM 6751 C C . GLU B 1 276 ? -3.050 28.687 -39.634 1.00 48.30 276 GLU B C 1
ATOM 6752 O O . GLU B 1 276 ? -3.212 29.740 -40.273 1.00 36.20 276 GLU B O 1
ATOM 6758 N N . ALA B 1 277 ? -3.100 28.681 -38.295 1.00 37.75 277 ALA B N 1
ATOM 6759 C CA . ALA B 1 277 ? -3.408 29.951 -37.618 1.00 33.46 277 ALA B CA 1
ATOM 6760 C C . ALA B 1 277 ? -2.312 30.984 -37.887 1.00 27.11 277 ALA B C 1
ATOM 6761 O O . ALA B 1 277 ? -1.167 30.612 -38.039 1.00 31.53 277 ALA B O 1
ATOM 6763 N N . ASP B 1 278 ? -2.633 32.270 -37.919 1.00 29.51 278 ASP B N 1
ATOM 6764 C CA . ASP B 1 278 ? -1.577 33.316 -38.024 1.00 33.41 278 ASP B CA 1
ATOM 6765 C C . ASP B 1 278 ? -1.072 33.808 -36.606 1.00 32.17 278 ASP B C 1
ATOM 6766 O O . ASP B 1 278 ? -0.016 34.441 -36.477 1.00 32.06 278 ASP B O 1
ATOM 6771 N N . ALA B 1 279 ? -1.891 33.598 -35.583 1.00 29.89 279 ALA B N 1
ATOM 6772 C CA . ALA B 1 279 ? -1.527 33.943 -34.196 1.00 27.99 279 ALA B CA 1
ATOM 6773 C C . ALA B 1 279 ? -2.069 32.790 -33.308 1.00 28.49 279 ALA B C 1
ATOM 6774 O O . ALA B 1 279 ? -3.202 32.326 -33.525 1.00 28.54 279 ALA B O 1
ATOM 6776 N N . VAL B 1 280 ? -1.286 32.374 -32.315 1.00 24.42 280 VAL B N 1
ATOM 6777 C CA . VAL B 1 280 ? -1.750 31.439 -31.286 1.00 23.67 280 VAL B CA 1
ATOM 6778 C C . VAL B 1 280 ? -1.570 32.157 -29.936 1.00 23.11 280 VAL B C 1
ATOM 6779 O O . VAL B 1 280 ? -0.421 32.506 -29.570 1.00 21.68 280 VAL B O 1
ATOM 6783 N N . ILE B 1 281 ? -2.661 32.358 -29.216 1.00 21.96 281 ILE B N 1
ATOM 6784 C CA . ILE B 1 281 ? -2.635 32.982 -27.920 1.00 23.39 281 ILE B CA 1
ATOM 6785 C C . ILE B 1 281 ? -2.700 31.843 -26.897 1.00 25.24 281 ILE B C 1
ATOM 6786 O O . ILE B 1 281 ? -3.804 31.241 -26.667 1.00 23.02 281 ILE B O 1
ATOM 6791 N N . ALA B 1 282 ? -1.555 31.582 -26.227 1.00 21.10 282 ALA B N 1
ATOM 6792 C CA . ALA B 1 282 ? -1.455 30.436 -25.320 1.00 19.94 282 ALA B CA 1
ATOM 6793 C C . ALA B 1 282 ? -1.629 30.946 -23.908 1.00 21.72 282 ALA B C 1
ATOM 6794 O O . ALA B 1 282 ? -0.948 31.914 -23.510 1.00 21.47 282 ALA B O 1
ATOM 6796 N N . LEU B 1 283 ? -2.608 30.362 -23.204 1.00 20.32 283 LEU B N 1
ATOM 6797 C CA . LEU B 1 283 ? -3.054 30.801 -21.907 1.00 18.38 283 LEU B CA 1
ATOM 6798 C C . LEU B 1 283 ? -2.544 29.844 -20.878 1.00 18.26 283 LEU B C 1
ATOM 6799 O O . LEU B 1 283 ? -2.995 28.697 -20.766 1.00 17.41 283 LEU B O 1
ATOM 6804 N N . ALA B 1 284 ? -1.567 30.325 -20.128 1.00 16.43 284 ALA B N 1
ATOM 6805 C CA . ALA B 1 284 ? -0.876 29.521 -19.107 1.00 17.99 284 ALA B CA 1
ATOM 6806 C C . ALA B 1 284 ? -0.434 28.083 -19.478 1.00 17.80 284 ALA B C 1
ATOM 6807 O O . ALA B 1 284 ? -0.745 27.127 -18.771 1.00 15.78 284 ALA B O 1
ATOM 6809 N N . PRO B 1 285 ? 0.328 27.953 -20.513 1.00 17.56 285 PRO B N 1
ATOM 6810 C CA . PRO B 1 285 ? 0.718 26.663 -20.934 1.00 18.08 285 PRO B CA 1
ATOM 6811 C C . PRO B 1 285 ? 1.916 26.091 -20.181 1.00 19.38 285 PRO B C 1
ATOM 6812 O O . PRO B 1 285 ? 2.761 26.853 -19.684 1.00 20.06 285 PRO B O 1
ATOM 6816 N N . VAL B 1 286 ? 1.994 24.773 -20.135 1.00 18.18 286 VAL B N 1
ATOM 6817 C CA . VAL B 1 286 ? 3.262 24.097 -19.817 1.00 20.81 286 VAL B CA 1
ATOM 6818 C C . VAL B 1 286 ? 3.713 23.231 -20.997 1.00 21.13 286 VAL B C 1
ATOM 6819 O O . VAL B 1 286 ? 3.032 22.222 -21.331 1.00 19.86 286 VAL B O 1
ATOM 6823 N N . PHE B 1 287 ? 4.828 23.607 -21.626 1.00 19.58 287 PHE B N 1
ATOM 6824 C CA . PHE B 1 287 ? 5.327 22.895 -22.776 1.00 21.06 287 PHE B CA 1
ATOM 6825 C C . PHE B 1 287 ? 6.409 21.945 -22.286 1.00 23.39 287 PHE B C 1
ATOM 6826 O O . PHE B 1 287 ? 7.480 22.365 -21.860 1.00 25.25 287 PHE B O 1
ATOM 6834 N N . ASN B 1 288 ? 6.091 20.660 -22.200 1.00 20.61 288 ASN B N 1
ATOM 6835 C CA . ASN B 1 288 ? 7.044 19.720 -21.754 1.00 19.78 288 ASN B CA 1
ATOM 6836 C C . ASN B 1 288 ? 7.195 18.545 -22.734 1.00 20.64 288 ASN B C 1
ATOM 6837 O O . ASN B 1 288 ? 6.581 18.549 -23.783 1.00 22.77 288 ASN B O 1
ATOM 6842 N N . ASP B 1 289 ? 8.035 17.561 -22.398 1.00 19.49 289 ASP B N 1
ATOM 6843 C CA . ASP B 1 289 ? 8.280 16.424 -23.319 1.00 20.86 289 ASP B CA 1
ATOM 6844 C C . ASP B 1 289 ? 6.979 15.644 -23.624 1.00 22.69 289 ASP B C 1
ATOM 6845 O O . ASP B 1 289 ? 6.807 15.109 -24.741 1.00 22.96 289 ASP B O 1
ATOM 6850 N N . TYR B 1 290 ? 6.065 15.577 -22.671 1.00 20.61 290 TYR B N 1
ATOM 6851 C CA . TYR B 1 290 ? 4.792 14.852 -22.844 1.00 23.02 290 TYR B CA 1
ATOM 6852 C C . TYR B 1 290 ? 3.787 15.690 -23.569 1.00 22.61 290 TYR B C 1
ATOM 6853 O O . TYR B 1 290 ? 3.015 15.186 -24.446 1.00 22.87 290 TYR B O 1
ATOM 6862 N N . SER B 1 291 ? 3.704 16.982 -23.221 1.00 22.69 291 SER B N 1
ATOM 6863 C CA . SER B 1 291 ? 2.653 17.830 -23.744 1.00 21.95 291 SER B CA 1
ATOM 6864 C C . SER B 1 291 ? 2.921 18.262 -25.174 1.00 26.39 291 SER B C 1
ATOM 6865 O O . SER B 1 291 ? 2.000 18.649 -25.929 1.00 24.58 291 SER B O 1
ATOM 6868 N N . THR B 1 292 ? 4.182 18.202 -25.559 1.00 24.20 292 THR B N 1
ATOM 6869 C CA . THR B 1 292 ? 4.598 18.451 -26.945 1.00 24.55 292 THR B CA 1
ATOM 6870 C C . THR B 1 292 ? 4.734 17.117 -27.775 1.00 23.54 292 THR B C 1
ATOM 6871 O O . THR B 1 292 ? 5.351 17.130 -28.843 1.00 30.84 292 THR B O 1
ATOM 6875 N N . THR B 1 293 ? 4.294 15.994 -27.227 1.00 24.89 293 THR B N 1
ATOM 6876 C CA . THR B 1 293 ? 4.395 14.658 -27.898 1.00 27.02 293 THR B CA 1
ATOM 6877 C C . THR B 1 293 ? 5.820 14.318 -28.308 1.00 29.14 293 THR B C 1
ATOM 6878 O O . THR B 1 293 ? 6.176 14.115 -29.482 1.00 27.09 293 THR B O 1
ATOM 6882 N N . GLY B 1 294 ? 6.675 14.315 -27.289 1.00 26.21 294 GLY B N 1
ATOM 6883 C CA . GLY B 1 294 ? 8.068 14.048 -27.500 1.00 25.73 294 GLY B CA 1
ATOM 6884 C C . GLY B 1 294 ? 8.776 15.094 -28.323 1.00 24.44 294 GLY B C 1
ATOM 6885 O O . GLY B 1 294 ? 9.705 14.745 -29.025 1.00 25.15 294 GLY B O 1
ATOM 6886 N N . TRP B 1 295 ? 8.379 16.355 -28.145 1.00 22.71 295 TRP B N 1
ATOM 6887 C CA . TRP B 1 295 ? 8.993 17.548 -28.729 1.00 25.23 295 TRP B CA 1
ATOM 6888 C C . TRP B 1 295 ? 8.673 17.657 -30.239 1.00 26.56 295 TRP B C 1
ATOM 6889 O O . TRP B 1 295 ? 9.325 18.404 -30.935 1.00 25.75 295 TRP B O 1
ATOM 6900 N N . THR B 1 296 ? 7.671 16.927 -30.693 1.00 26.67 296 THR B N 1
ATOM 6901 C CA . THR B 1 296 ? 7.332 16.916 -32.153 1.00 26.04 296 THR B CA 1
ATOM 6902 C C . THR B 1 296 ? 6.357 18.038 -32.444 1.00 28.84 296 THR B C 1
ATOM 6903 O O . THR B 1 296 ? 6.226 18.440 -33.570 1.00 31.35 296 THR B O 1
ATOM 6907 N N . ASP B 1 297 ? 5.658 18.553 -31.428 1.00 26.49 297 ASP B N 1
ATOM 6908 C CA . ASP B 1 297 ? 4.624 19.563 -31.559 1.00 26.43 297 ASP B CA 1
ATOM 6909 C C . ASP B 1 297 ? 4.918 20.751 -30.598 1.00 31.16 297 ASP B C 1
ATOM 6910 O O . ASP B 1 297 ? 4.445 20.781 -29.424 1.00 29.41 297 ASP B O 1
ATOM 6915 N N . ILE B 1 298 ? 5.650 21.725 -31.132 1.00 33.40 298 ILE B N 1
ATOM 6916 C CA . ILE B 1 298 ? 6.075 22.942 -30.402 1.00 34.36 298 ILE B CA 1
ATOM 6917 C C . ILE B 1 298 ? 5.488 24.163 -31.112 1.00 33.13 298 ILE B C 1
ATOM 6918 O O . ILE B 1 298 ? 5.555 24.253 -32.310 1.00 31.05 298 ILE B O 1
ATOM 6923 N N . PRO B 1 299 ? 4.937 25.138 -30.381 1.00 32.55 299 PRO B N 1
ATOM 6924 C CA . PRO B 1 299 ? 4.380 26.305 -31.065 1.00 33.21 299 PRO B CA 1
ATOM 6925 C C . PRO B 1 299 ? 5.383 27.105 -31.887 1.00 33.55 299 PRO B C 1
ATOM 6926 O O . PRO B 1 299 ? 6.566 27.235 -31.522 1.00 31.79 299 PRO B O 1
ATOM 6930 N N . ASP B 1 300 ? 4.878 27.635 -32.999 1.00 34.14 300 ASP B N 1
ATOM 6931 C CA . ASP B 1 300 ? 5.662 28.441 -33.909 1.00 34.32 300 ASP B CA 1
ATOM 6932 C C . ASP B 1 300 ? 6.025 29.743 -33.154 1.00 27.76 300 ASP B C 1
ATOM 6933 O O . ASP B 1 300 ? 5.112 30.496 -32.821 1.00 27.58 300 ASP B O 1
ATOM 6938 N N . PRO B 1 301 ? 7.327 30.005 -32.902 1.00 29.57 301 PRO B N 1
ATOM 6939 C CA . PRO B 1 301 ? 7.668 31.224 -32.103 1.00 31.67 301 PRO B CA 1
ATOM 6940 C C . PRO B 1 301 ? 7.241 32.514 -32.760 1.00 32.69 301 PRO B C 1
ATOM 6941 O O . PRO B 1 301 ? 6.958 33.468 -32.085 1.00 31.31 301 PRO B O 1
ATOM 6945 N N . LYS B 1 302 ? 7.062 32.522 -34.077 1.00 34.27 302 LYS B N 1
ATOM 6946 C CA . LYS B 1 302 ? 6.623 33.738 -34.778 1.00 38.37 302 LYS B CA 1
ATOM 6947 C C . LYS B 1 302 ? 5.178 34.036 -34.664 1.00 36.58 302 LYS B C 1
ATOM 6948 O O . LYS B 1 302 ? 4.764 35.158 -34.962 1.00 36.69 302 LYS B O 1
ATOM 6954 N N . LYS B 1 303 ? 4.376 33.065 -34.240 1.00 31.23 303 LYS B N 1
ATOM 6955 C CA . LYS B 1 303 ? 2.950 33.297 -34.047 1.00 28.62 303 LYS B CA 1
ATOM 6956 C C . LYS B 1 303 ? 2.480 33.380 -32.583 1.00 23.55 303 LYS B C 1
ATOM 6957 O O . LYS B 1 303 ? 1.354 33.762 -32.318 1.00 22.43 303 LYS B O 1
ATOM 6963 N N . LEU B 1 304 ? 3.372 33.159 -31.642 1.00 25.09 304 LEU B N 1
ATOM 6964 C CA . LEU B 1 304 ? 2.966 32.883 -30.256 1.00 23.78 304 LEU B CA 1
ATOM 6965 C C . LEU B 1 304 ? 2.840 34.161 -29.421 1.00 23.49 304 LEU B C 1
ATOM 6966 O O . LEU B 1 304 ? 3.774 34.955 -29.339 1.00 23.86 304 LEU B O 1
ATOM 6971 N N . VAL B 1 305 ? 1.709 34.299 -28.757 1.00 22.21 305 VAL B N 1
ATOM 6972 C CA . VAL B 1 305 ? 1.487 35.298 -27.719 1.00 22.11 305 VAL B CA 1
ATOM 6973 C C . VAL B 1 305 ? 1.447 34.493 -26.456 1.00 23.40 305 VAL B C 1
ATOM 6974 O O . VAL B 1 305 ? 0.522 33.713 -26.291 1.00 23.58 305 VAL B O 1
ATOM 6978 N N . LEU B 1 306 ? 2.438 34.645 -25.565 1.00 20.47 306 LEU B N 1
ATOM 6979 C CA . LEU B 1 306 ? 2.553 33.693 -24.394 1.00 20.02 306 LEU B CA 1
ATOM 6980 C C . LEU B 1 306 ? 2.061 34.408 -23.140 1.00 20.57 306 LEU B C 1
ATOM 6981 O O . LEU B 1 306 ? 2.777 35.261 -22.602 1.00 21.09 306 LEU B O 1
ATOM 6986 N N . ALA B 1 307 ? 0.843 34.089 -22.686 1.00 17.56 307 ALA B N 1
ATOM 6987 C CA . ALA B 1 307 ? 0.237 34.739 -21.564 1.00 18.88 307 ALA B CA 1
ATOM 6988 C C . ALA B 1 307 ? 0.276 33.727 -20.413 1.00 19.51 307 ALA B C 1
ATOM 6989 O O . ALA B 1 307 ? -0.612 32.863 -20.258 1.00 17.25 307 ALA B O 1
ATOM 6991 N N . GLU B 1 308 ? 1.304 33.890 -19.561 1.00 18.98 308 GLU B N 1
ATOM 6992 C CA . GLU B 1 308 ? 1.476 33.057 -18.376 1.00 18.22 308 GLU B CA 1
ATOM 6993 C C . GLU B 1 308 ? 0.720 33.648 -17.211 1.00 16.95 308 GLU B C 1
ATOM 6994 O O . GLU B 1 308 ? 0.209 34.743 -17.322 1.00 18.26 308 GLU B O 1
ATOM 7000 N N . PRO B 1 309 ? 0.656 32.937 -16.051 1.00 15.76 309 PRO B N 1
ATOM 7001 C CA . PRO B 1 309 ? -0.116 33.506 -14.993 1.00 15.69 309 PRO B CA 1
ATOM 7002 C C . PRO B 1 309 ? 0.263 34.887 -14.538 1.00 14.97 309 PRO B C 1
ATOM 7003 O O . PRO B 1 309 ? -0.618 35.662 -14.087 1.00 15.00 309 PRO B O 1
ATOM 7007 N N . ARG B 1 310 ? 1.556 35.222 -14.547 1.00 16.14 310 ARG B N 1
ATOM 7008 C CA . ARG B 1 310 ? 2.008 36.481 -14.051 1.00 17.58 310 ARG B CA 1
ATOM 7009 C C . ARG B 1 310 ? 2.764 37.366 -15.049 1.00 18.94 310 ARG B C 1
ATOM 7010 O O . ARG B 1 310 ? 3.244 38.422 -14.660 1.00 16.45 310 ARG B O 1
ATOM 7018 N N . SER B 1 311 ? 2.793 36.976 -16.306 1.00 17.08 311 SER B N 1
ATOM 7019 C CA . SER B 1 311 ? 3.510 37.772 -17.280 1.00 17.67 311 SER B CA 1
ATOM 7020 C C . SER B 1 311 ? 2.975 37.480 -18.659 1.00 18.01 311 SER B C 1
ATOM 7021 O O . SER B 1 311 ? 2.374 36.433 -18.849 1.00 17.02 311 SER B O 1
ATOM 7024 N N . VAL B 1 312 ? 3.244 38.388 -19.592 1.00 16.21 312 VAL B N 1
ATOM 7025 C CA . VAL B 1 312 ? 2.896 38.164 -20.978 1.00 17.43 312 VAL B CA 1
ATOM 7026 C C . VAL B 1 312 ? 4.101 38.474 -21.836 1.00 17.36 312 VAL B C 1
ATOM 7027 O O . VAL B 1 312 ? 4.745 39.497 -21.614 1.00 16.59 312 VAL B O 1
ATOM 7031 N N . VAL B 1 313 ? 4.416 37.601 -22.782 1.00 17.89 313 VAL B N 1
ATOM 7032 C CA . VAL B 1 313 ? 5.433 37.909 -23.760 1.00 16.75 313 VAL B CA 1
ATOM 7033 C C . VAL B 1 313 ? 4.708 38.015 -25.087 1.00 19.52 313 VAL B C 1
ATOM 7034 O O . VAL B 1 313 ? 4.041 37.050 -25.508 1.00 18.43 313 VAL B O 1
ATOM 7038 N N . VAL B 1 314 ? 4.793 39.184 -25.689 1.00 20.63 314 VAL B N 1
ATOM 7039 C CA . VAL B 1 314 ? 4.026 39.519 -26.912 1.00 20.89 314 VAL B CA 1
ATOM 7040 C C . VAL B 1 314 ? 4.801 40.480 -27.782 1.00 21.57 314 VAL B C 1
ATOM 7041 O O . VAL B 1 314 ? 5.355 41.458 -27.307 1.00 20.31 314 VAL B O 1
ATOM 7045 N N . ASN B 1 315 ? 4.887 40.172 -29.084 1.00 25.15 315 ASN B N 1
ATOM 7046 C CA . ASN B 1 315 ? 5.598 41.082 -29.995 1.00 25.91 315 ASN B CA 1
ATOM 7047 C C . ASN B 1 315 ? 7.044 41.364 -29.596 1.00 27.37 315 ASN B C 1
ATOM 7048 O O . ASN B 1 315 ? 7.547 42.487 -29.741 1.00 26.24 315 ASN B O 1
ATOM 7053 N N . GLY B 1 316 ? 7.692 40.342 -29.069 1.00 23.39 316 GLY B N 1
ATOM 7054 C CA . GLY B 1 316 ? 9.079 40.402 -28.659 1.00 23.64 316 GLY B CA 1
ATOM 7055 C C . GLY B 1 316 ? 9.331 41.249 -27.410 1.00 23.04 316 GLY B C 1
ATOM 7056 O O . GLY B 1 316 ? 10.485 41.626 -27.195 1.00 21.80 316 GLY B O 1
ATOM 7057 N N . ILE B 1 317 ? 8.282 41.553 -26.628 1.00 19.96 317 ILE B N 1
ATOM 7058 C CA . ILE B 1 317 ? 8.412 42.274 -25.361 1.00 19.04 317 ILE B CA 1
ATOM 7059 C C . ILE B 1 317 ? 7.921 41.409 -24.210 1.00 18.85 317 ILE B C 1
ATOM 7060 O O . ILE B 1 317 ? 6.897 40.775 -24.336 1.00 17.24 317 ILE B O 1
ATOM 7065 N N . ARG B 1 318 ? 8.713 41.330 -23.132 1.00 17.48 318 ARG B N 1
ATOM 7066 C CA . ARG B 1 318 ? 8.248 40.691 -21.917 1.00 18.54 318 ARG B CA 1
ATOM 7067 C C . ARG B 1 318 ? 7.649 41.668 -20.906 1.00 16.60 318 ARG B C 1
ATOM 7068 O O . ARG B 1 318 ? 8.327 42.632 -20.465 1.00 18.60 318 ARG B O 1
ATOM 7076 N N . PHE B 1 319 ? 6.444 41.339 -20.447 1.00 15.44 319 PHE B N 1
ATOM 7077 C CA . PHE B 1 319 ? 5.707 42.110 -19.520 1.00 15.29 319 PHE B CA 1
ATOM 7078 C C . PHE B 1 319 ? 5.456 41.384 -18.231 1.00 15.48 319 PHE B C 1
ATOM 7079 O O . PHE B 1 319 ? 4.418 40.707 -18.033 1.00 15.22 319 PHE B O 1
ATOM 7087 N N . PRO B 1 320 ? 6.404 41.521 -17.279 1.00 15.54 320 PRO B N 1
ATOM 7088 C CA . PRO B 1 320 ? 6.052 40.981 -15.934 1.00 16.90 320 PRO B CA 1
ATOM 7089 C C . PRO B 1 320 ? 4.994 41.786 -15.217 1.00 14.75 320 PRO B C 1
ATOM 7090 O O . PRO B 1 320 ? 4.641 42.873 -15.652 1.00 13.61 320 PRO B O 1
ATOM 7094 N N . SER B 1 321 ? 4.513 41.245 -14.090 1.00 15.23 321 SER B N 1
ATOM 7095 C CA . SER B 1 321 ? 3.542 41.902 -13.252 1.00 15.63 321 SER B CA 1
ATOM 7096 C C . SER B 1 321 ? 2.232 42.153 -13.977 1.00 16.43 321 SER B C 1
ATOM 7097 O O . SER B 1 321 ? 1.552 43.113 -13.758 1.00 15.72 321 SER B O 1
ATOM 7100 N N . VAL B 1 322 ? 1.871 41.240 -14.829 1.00 16.17 322 VAL B N 1
ATOM 7101 C CA . VAL B 1 322 ? 0.558 41.293 -15.540 1.00 16.19 322 VAL B CA 1
ATOM 7102 C C . VAL B 1 322 ? -0.143 39.954 -15.256 1.00 17.39 322 VAL B C 1
ATOM 7103 O O . VAL B 1 322 ? 0.306 38.898 -15.715 1.00 19.11 322 VAL B O 1
ATOM 7107 N N . HIS B 1 323 ? -1.216 39.991 -14.475 1.00 19.50 323 HIS B N 1
ATOM 7108 C CA . HIS B 1 323 ? -1.919 38.775 -14.053 1.00 18.28 323 HIS B CA 1
ATOM 7109 C C . HIS B 1 323 ? -2.889 38.329 -15.070 1.00 18.79 323 HIS B C 1
ATOM 7110 O O . HIS B 1 323 ? -3.589 39.162 -15.633 1.00 16.46 323 HIS B O 1
ATOM 7117 N N . LEU B 1 324 ? -2.833 37.055 -15.415 1.00 17.09 324 LEU B N 1
ATOM 7118 C CA . LEU B 1 324 ? -3.576 36.589 -16.584 1.00 17.76 324 LEU B CA 1
ATOM 7119 C C . LEU B 1 324 ? -5.072 36.872 -16.549 1.00 17.72 324 LEU B C 1
ATOM 7120 O O . LEU B 1 324 ? -5.662 37.170 -17.584 1.00 19.38 324 LEU B O 1
ATOM 7125 N N . LYS B 1 325 ? -5.699 36.738 -15.387 1.00 18.67 325 LYS B N 1
ATOM 7126 C CA . LYS B 1 325 ? -7.138 36.977 -15.273 1.00 21.36 325 LYS B CA 1
ATOM 7127 C C . LYS B 1 325 ? -7.374 38.438 -15.724 1.00 23.25 325 LYS B C 1
ATOM 7128 O O . LYS B 1 325 ? -8.366 38.746 -16.435 1.00 21.65 325 LYS B O 1
ATOM 7134 N N . ASP B 1 326 ? -6.450 39.357 -15.327 1.00 20.50 326 ASP B N 1
ATOM 7135 C CA . ASP B 1 326 ? -6.633 40.783 -15.678 1.00 20.89 326 ASP B CA 1
ATOM 7136 C C . ASP B 1 326 ? -6.366 41.027 -17.113 1.00 20.38 326 ASP B C 1
ATOM 7137 O O . ASP B 1 326 ? -7.065 41.808 -17.791 1.00 22.53 326 ASP B O 1
ATOM 7142 N N . TYR B 1 327 ? -5.330 40.388 -17.634 1.00 20.63 327 TYR B N 1
ATOM 7143 C CA . TYR B 1 327 ? -5.019 40.448 -19.059 1.00 19.24 327 TYR B CA 1
ATOM 7144 C C . TYR B 1 327 ? -6.203 39.960 -19.926 1.00 23.01 327 TYR B C 1
ATOM 7145 O O . TYR B 1 327 ? -6.586 40.610 -20.889 1.00 20.89 327 TYR B O 1
ATOM 7154 N N . LEU B 1 328 ? -6.773 38.821 -19.552 1.00 19.19 328 LEU B N 1
ATOM 7155 C CA . LEU B 1 328 ? -7.905 38.282 -20.276 1.00 20.62 328 LEU B CA 1
ATOM 7156 C C . LEU B 1 328 ? -9.190 39.137 -20.178 1.00 19.33 328 LEU B C 1
ATOM 7157 O O . LEU B 1 328 ? -9.914 39.285 -21.202 1.00 20.93 328 LEU B O 1
ATOM 7162 N N . THR B 1 329 ? -9.429 39.734 -19.020 1.00 20.67 329 THR B N 1
ATOM 7163 C CA . THR B 1 329 ? -10.607 40.564 -18.774 1.00 23.77 329 THR B CA 1
ATOM 7164 C C . THR B 1 329 ? -10.482 41.789 -19.632 1.00 26.28 329 THR B C 1
ATOM 7165 O O . THR B 1 329 ? -11.449 42.148 -20.372 1.00 25.80 329 THR B O 1
ATOM 7169 N N A ARG B 1 330 ? -9.315 42.441 -19.594 0.53 24.03 330 ARG B N 1
ATOM 7170 N N B ARG B 1 330 ? -9.326 42.442 -19.602 0.47 25.61 330 ARG B N 1
ATOM 7171 C CA A ARG B 1 330 ? -9.082 43.688 -20.401 0.53 24.27 330 ARG B CA 1
ATOM 7172 C CA B ARG B 1 330 ? -9.170 43.686 -20.389 0.47 26.64 330 ARG B CA 1
ATOM 7173 C C A ARG B 1 330 ? -9.153 43.402 -21.890 0.53 25.31 330 ARG B C 1
ATOM 7174 C C B ARG B 1 330 ? -9.124 43.429 -21.898 0.47 26.58 330 ARG B C 1
ATOM 7175 O O A ARG B 1 330 ? -9.785 44.150 -22.653 0.53 26.34 330 ARG B O 1
ATOM 7176 O O B ARG B 1 330 ? -9.677 44.213 -22.684 0.47 27.12 330 ARG B O 1
ATOM 7191 N N . LEU B 1 331 ? -8.498 42.329 -22.307 1.00 24.37 331 LEU B N 1
ATOM 7192 C CA . LEU B 1 331 ? -8.449 41.954 -23.694 1.00 28.71 331 LEU B CA 1
ATOM 7193 C C . LEU B 1 331 ? -9.842 41.605 -24.257 1.00 29.61 331 LEU B C 1
ATOM 7194 O O . LEU B 1 331 ? -10.154 41.932 -25.414 1.00 35.25 331 LEU B O 1
ATOM 7199 N N . ALA B 1 332 ? -10.683 40.997 -23.435 1.00 27.30 332 ALA B N 1
ATOM 7200 C CA . ALA B 1 332 ? -12.064 40.720 -23.796 1.00 29.98 332 ALA B CA 1
ATOM 7201 C C . ALA B 1 332 ? -12.864 42.011 -24.042 1.00 32.23 332 ALA B C 1
ATOM 7202 O O . ALA B 1 332 ? -13.684 42.059 -24.952 1.00 33.54 332 ALA B O 1
ATOM 7204 N N . GLU B 1 333 ? -12.647 43.015 -23.212 1.00 33.84 333 GLU B N 1
ATOM 7205 C CA . GLU B 1 333 ? -13.270 44.303 -23.395 1.00 34.00 333 GLU B CA 1
ATOM 7206 C C . GLU B 1 333 ? -12.851 44.981 -24.707 1.00 35.24 333 GLU B C 1
ATOM 7207 O O . GLU B 1 333 ? -13.681 45.654 -25.329 1.00 36.12 333 GLU B O 1
ATOM 7213 N N . LYS B 1 334 ? -11.608 44.824 -25.127 1.00 34.92 334 LYS B N 1
ATOM 7214 C CA . LYS B 1 334 ? -11.039 45.631 -26.200 1.00 36.06 334 LYS B CA 1
ATOM 7215 C C . LYS B 1 334 ? -10.987 44.933 -27.521 1.00 37.69 334 LYS B C 1
ATOM 7216 O O . LYS B 1 334 ? -10.836 45.645 -28.529 1.00 35.67 334 LYS B O 1
ATOM 7222 N N . VAL B 1 335 ? -10.940 43.582 -27.547 1.00 32.12 335 VAL B N 1
ATOM 7223 C CA . VAL B 1 335 ? -10.604 42.891 -28.789 1.00 29.60 335 VAL B CA 1
ATOM 7224 C C . VAL B 1 335 ? -11.825 42.925 -29.778 1.00 31.38 335 VAL B C 1
ATOM 7225 O O . VAL B 1 335 ? -12.976 42.994 -29.354 1.00 31.00 335 VAL B O 1
ATOM 7229 N N . SER B 1 336 ? -11.509 42.855 -31.049 1.00 32.27 336 SER B N 1
ATOM 7230 C CA . SER B 1 336 ? -12.500 42.834 -32.116 1.00 37.31 336 SER B CA 1
ATOM 7231 C C . SER B 1 336 ? -12.557 41.369 -32.570 1.00 40.38 336 SER B C 1
ATOM 7232 O O . SER B 1 336 ? -11.712 40.501 -32.196 1.00 35.28 336 SER B O 1
ATOM 7235 N N . LYS B 1 337 ? -13.583 41.075 -33.345 1.00 38.49 337 LYS B N 1
ATOM 7236 C CA . LYS B 1 337 ? -13.801 39.708 -33.824 1.00 36.10 337 LYS B CA 1
ATOM 7237 C C . LYS B 1 337 ? -12.678 39.240 -34.713 1.00 36.19 337 LYS B C 1
ATOM 7238 O O . LYS B 1 337 ? -12.251 39.985 -35.588 1.00 34.05 337 LYS B O 1
ATOM 7244 N N . LYS B 1 338 ? -12.141 38.030 -34.454 1.00 34.17 338 LYS B N 1
ATOM 7245 C CA . LYS B 1 338 ? -11.115 37.437 -35.271 1.00 34.51 338 LYS B CA 1
ATOM 7246 C C . LYS B 1 338 ? -11.496 35.957 -35.476 1.00 38.86 338 LYS B C 1
ATOM 7247 O O . LYS B 1 338 ? -10.965 35.078 -34.781 1.00 34.98 338 LYS B O 1
ATOM 7253 N N . THR B 1 339 ? -12.365 35.688 -36.462 1.00 32.82 339 THR B N 1
ATOM 7254 C CA . THR B 1 339 ? -13.046 34.381 -36.627 1.00 31.64 339 THR B CA 1
ATOM 7255 C C . THR B 1 339 ? -12.332 33.433 -37.542 1.00 31.23 339 THR B C 1
ATOM 7256 O O . THR B 1 339 ? -12.733 32.278 -37.703 1.00 32.51 339 THR B O 1
ATOM 7260 N N . GLY B 1 340 ? -11.261 33.881 -38.147 1.00 34.01 340 GLY B N 1
ATOM 7261 C CA . GLY B 1 340 ? -10.627 33.150 -39.247 1.00 33.08 340 GLY B CA 1
ATOM 7262 C C . GLY B 1 340 ? -10.195 31.718 -39.011 1.00 39.12 340 GLY B C 1
ATOM 7263 O O . GLY B 1 340 ? -10.257 30.890 -39.921 1.00 33.97 340 GLY B O 1
ATOM 7264 N N . ALA B 1 341 ? -9.685 31.401 -37.815 1.00 33.79 341 ALA B N 1
ATOM 7265 C CA . ALA B 1 341 ? -9.182 30.021 -37.578 1.00 34.00 341 ALA B CA 1
ATOM 7266 C C . ALA B 1 341 ? -10.355 29.108 -37.271 1.00 28.54 341 ALA B C 1
ATOM 7267 O O . ALA B 1 341 ? -10.323 27.907 -37.573 1.00 31.04 341 ALA B O 1
ATOM 7269 N N . LEU B 1 342 ? -11.386 29.645 -36.640 1.00 26.67 342 LEU B N 1
ATOM 7270 C CA . LEU B 1 342 ? -12.562 28.864 -36.386 1.00 28.81 342 LEU B CA 1
ATOM 7271 C C . LEU B 1 342 ? -13.288 28.619 -37.758 1.00 37.58 342 LEU B C 1
ATOM 7272 O O . LEU B 1 342 ? -13.707 27.502 -38.050 1.00 36.96 342 LEU B O 1
ATOM 7277 N N . ASP B 1 343 ? -13.345 29.635 -38.620 1.00 38.01 343 ASP B N 1
ATOM 7278 C CA . ASP B 1 343 ? -13.857 29.425 -40.016 1.00 37.36 343 ASP B CA 1
ATOM 7279 C C . ASP B 1 343 ? -13.043 28.375 -40.712 1.00 35.49 343 ASP B C 1
ATOM 7280 O O . ASP B 1 343 ? -13.584 27.458 -41.295 1.00 42.49 343 ASP B O 1
ATOM 7285 N N . PHE B 1 344 ? -11.729 28.454 -40.617 1.00 37.90 344 PHE B N 1
ATOM 7286 C CA . PHE B 1 344 ? -10.912 27.455 -41.220 1.00 35.18 344 PHE B CA 1
ATOM 7287 C C . PHE B 1 344 ? -11.254 26.105 -40.671 1.00 40.04 344 PHE B C 1
ATOM 7288 O O . PHE B 1 344 ? -11.374 25.148 -41.453 1.00 38.98 344 PHE B O 1
ATOM 7296 N N . PHE B 1 345 ? -11.397 25.989 -39.337 1.00 35.03 345 PHE B N 1
ATOM 7297 C CA . PHE B 1 345 ? -11.637 24.663 -38.739 1.00 35.15 345 PHE B CA 1
ATOM 7298 C C . PHE B 1 345 ? -12.916 24.073 -39.301 1.00 40.33 345 PHE B C 1
ATOM 7299 O O . PHE B 1 345 ? -12.882 22.953 -39.767 1.00 39.48 345 PHE B O 1
ATOM 7307 N N . LYS B 1 346 ? -14.023 24.801 -39.192 1.00 41.60 346 LYS B N 1
ATOM 7308 C CA . LYS B 1 346 ? -15.318 24.395 -39.836 1.00 47.44 346 LYS B CA 1
ATOM 7309 C C . LYS B 1 346 ? -15.196 24.000 -41.348 1.00 51.50 346 LYS B C 1
ATOM 7310 O O . LYS B 1 346 ? -15.481 22.862 -41.775 1.00 47.49 346 LYS B O 1
ATOM 7316 N N . SER B 1 347 ? -14.706 24.919 -42.154 1.00 49.72 347 SER B N 1
ATOM 7317 C CA . SER B 1 347 ? -14.420 24.598 -43.561 1.00 51.35 347 SER B CA 1
ATOM 7318 C C . SER B 1 347 ? -13.744 23.225 -43.793 1.00 49.89 347 SER B C 1
ATOM 7319 O O . SER B 1 347 ? -13.833 22.715 -44.889 1.00 49.62 347 SER B O 1
ATOM 7322 N N . LEU B 1 348 ? -13.043 22.648 -42.810 1.00 45.46 348 LEU B N 1
ATOM 7323 C CA . LEU B 1 348 ? -12.274 21.393 -43.005 1.00 43.47 348 LEU B CA 1
ATOM 7324 C C . LEU B 1 348 ? -13.056 20.119 -43.192 1.00 42.29 348 LEU B C 1
ATOM 7325 O O . LEU B 1 348 ? -12.482 19.142 -43.699 1.00 49.18 348 LEU B O 1
ATOM 7330 N N . ASN B 1 349 ? -14.279 20.098 -42.673 1.00 43.54 349 ASN B N 1
ATOM 7331 C CA . ASN B 1 349 ? -15.119 18.905 -42.603 1.00 53.64 349 ASN B CA 1
ATOM 7332 C C . ASN B 1 349 ? -14.373 17.774 -41.999 1.00 55.26 349 ASN B C 1
ATOM 7333 O O . ASN B 1 349 ? -14.362 16.669 -42.572 1.00 56.23 349 ASN B O 1
ATOM 7338 N N . ALA B 1 350 ? -13.706 18.018 -40.867 1.00 49.35 350 ALA B N 1
ATOM 7339 C CA . ALA B 1 350 ? -12.840 16.960 -40.318 1.00 47.51 350 ALA B CA 1
ATOM 7340 C C . ALA B 1 350 ? -13.660 15.978 -39.490 1.00 37.53 350 ALA B C 1
ATOM 7341 O O . ALA B 1 350 ? -13.203 14.872 -39.266 1.00 38.86 350 ALA B O 1
ATOM 7343 N N . GLY B 1 351 ? -14.827 16.430 -39.055 1.00 33.89 351 GLY B N 1
ATOM 7344 C CA . GLY B 1 351 ? -15.803 15.657 -38.315 1.00 40.65 351 GLY B CA 1
ATOM 7345 C C . GLY B 1 351 ? -15.540 15.746 -36.823 1.00 43.09 351 GLY B C 1
ATOM 7346 O O . GLY B 1 351 ? -14.540 16.312 -36.395 1.00 41.95 351 GLY B O 1
ATOM 7347 N N . GLU B 1 352 ? -16.450 15.202 -36.051 1.00 41.60 352 GLU B N 1
ATOM 7348 C CA . GLU B 1 352 ? -16.224 14.964 -34.654 1.00 40.99 352 GLU B CA 1
ATOM 7349 C C . GLU B 1 352 ? -15.282 13.795 -34.436 1.00 43.82 352 GLU B C 1
ATOM 7350 O O . GLU B 1 352 ? -15.031 12.988 -35.339 1.00 44.64 352 GLU B O 1
ATOM 7356 N N . LEU B 1 353 ? -14.694 13.728 -33.225 1.00 41.45 353 LEU B N 1
ATOM 7357 C CA . LEU B 1 353 ? -13.836 12.611 -32.835 1.00 36.32 353 LEU B CA 1
ATOM 7358 C C . LEU B 1 353 ? -14.673 11.371 -33.022 1.00 34.62 353 LEU B C 1
ATOM 7359 O O . LEU B 1 353 ? -15.743 11.323 -32.465 1.00 32.98 353 LEU B O 1
ATOM 7364 N N . LYS B 1 354 ? -14.168 10.396 -33.775 1.00 38.36 354 LYS B N 1
ATOM 7365 C CA . LYS B 1 354 ? -14.887 9.147 -34.024 1.00 41.06 354 LYS B CA 1
ATOM 7366 C C . LYS B 1 354 ? -14.892 8.243 -32.805 1.00 38.58 354 LYS B C 1
ATOM 7367 O O . LYS B 1 354 ? -13.817 7.889 -32.281 1.00 36.15 354 LYS B O 1
ATOM 7373 N N . LYS B 1 355 ? -16.086 7.799 -32.422 1.00 35.85 355 LYS B N 1
ATOM 7374 C CA . LYS B 1 355 ? -16.298 6.959 -31.246 1.00 39.64 355 LYS B CA 1
ATOM 7375 C C . LYS B 1 355 ? -17.093 5.720 -31.553 1.00 44.94 355 LYS B C 1
ATOM 7376 O O . LYS B 1 355 ? -18.017 5.749 -32.372 1.00 38.60 355 LYS B O 1
ATOM 7382 N N . ALA B 1 356 ? -16.767 4.665 -30.826 1.00 36.59 356 ALA B N 1
ATOM 7383 C CA . ALA B 1 356 ? -17.341 3.342 -31.065 1.00 42.89 356 ALA B CA 1
ATOM 7384 C C . ALA B 1 356 ? -18.822 3.266 -30.713 1.00 38.33 356 ALA B C 1
ATOM 7385 O O . ALA B 1 356 ? -19.291 3.923 -29.801 1.00 38.27 356 ALA B O 1
ATOM 7387 N N . ASP B 1 357 ? -19.571 2.478 -31.492 1.00 41.24 357 ASP B N 1
ATOM 7388 C CA . ASP B 1 357 ? -20.995 2.188 -31.168 1.00 43.54 357 ASP B CA 1
ATOM 7389 C C . ASP B 1 357 ? -21.081 1.225 -29.993 1.00 39.03 357 ASP B C 1
ATOM 7390 O O . ASP B 1 357 ? -20.094 0.520 -29.738 1.00 37.63 357 ASP B O 1
ATOM 7395 N N . PRO B 1 358 ? -22.276 1.107 -29.347 1.00 37.48 358 PRO B N 1
ATOM 7396 C CA . PRO B 1 358 ? -22.402 0.140 -28.255 1.00 39.66 358 PRO B CA 1
ATOM 7397 C C . PRO B 1 358 ? -21.928 -1.245 -28.662 1.00 42.22 358 PRO B C 1
ATOM 7398 O O . PRO B 1 358 ? -22.074 -1.659 -29.800 1.00 42.19 358 PRO B O 1
ATOM 7402 N N . ALA B 1 359 ? -21.292 -1.928 -27.743 1.00 41.90 359 ALA B N 1
ATOM 7403 C CA . ALA B 1 359 ? -20.791 -3.248 -28.011 1.00 41.31 359 ALA B CA 1
ATOM 7404 C C . ALA B 1 359 ? -21.950 -4.244 -27.909 1.00 39.93 359 ALA B C 1
ATOM 7405 O O . ALA B 1 359 ? -22.964 -3.970 -27.258 1.00 40.57 359 ALA B O 1
ATOM 7407 N N . ASP B 1 360 ? -21.781 -5.402 -28.526 1.00 41.17 360 ASP B N 1
ATOM 7408 C CA . ASP B 1 360 ? -22.624 -6.569 -28.229 1.00 41.26 360 ASP B CA 1
ATOM 7409 C C . ASP B 1 360 ? -22.542 -6.831 -26.721 1.00 38.72 360 ASP B C 1
ATOM 7410 O O . ASP B 1 360 ? -21.465 -7.074 -26.209 1.00 37.76 360 ASP B O 1
ATOM 7415 N N . PRO B 1 361 ? -23.677 -6.830 -26.017 1.00 35.20 361 PRO B N 1
ATOM 7416 C CA . PRO B 1 361 ? -23.776 -7.097 -24.595 1.00 38.03 361 PRO B CA 1
ATOM 7417 C C . PRO B 1 361 ? -22.967 -8.240 -24.064 1.00 36.60 361 PRO B C 1
ATOM 7418 O O . PRO B 1 361 ? -22.484 -8.130 -22.946 1.00 33.24 361 PRO B O 1
ATOM 7422 N N . SER B 1 362 ? -22.831 -9.340 -24.810 1.00 33.61 362 SER B N 1
ATOM 7423 C CA . SER B 1 362 ? -22.286 -10.515 -24.199 1.00 33.26 362 SER B CA 1
ATOM 7424 C C . SER B 1 362 ? -20.882 -10.721 -24.667 1.00 28.48 362 SER B C 1
ATOM 7425 O O . SER B 1 362 ? -20.212 -11.580 -24.134 1.00 31.81 362 SER B O 1
ATOM 7428 N N . ALA B 1 363 ? -20.403 -9.919 -25.597 1.00 31.77 363 ALA B N 1
ATOM 7429 C CA . ALA B 1 363 ? -19.023 -10.049 -26.068 1.00 35.29 363 ALA B CA 1
ATOM 7430 C C . ALA B 1 363 ? -18.002 -9.716 -24.921 1.00 33.71 363 ALA B C 1
ATOM 7431 O O . ALA B 1 363 ? -18.352 -8.962 -23.989 1.00 33.66 363 ALA B O 1
ATOM 7433 N N . PRO B 1 364 ? -16.777 -10.246 -25.026 1.00 31.32 364 PRO B N 1
ATOM 7434 C CA . PRO B 1 364 ? -15.686 -9.849 -24.087 1.00 28.95 364 PRO B CA 1
ATOM 7435 C C . PRO B 1 364 ? -15.564 -8.313 -24.079 1.00 26.95 364 PRO B C 1
ATOM 7436 O O . PRO B 1 364 ? -15.626 -7.690 -25.132 1.00 28.18 364 PRO B O 1
ATOM 7440 N N . LEU B 1 365 ? -15.463 -7.735 -22.872 1.00 27.95 365 LEU B N 1
ATOM 7441 C CA . LEU B 1 365 ? -15.416 -6.304 -22.681 1.00 25.50 365 LEU B CA 1
ATOM 7442 C C . LEU B 1 365 ? -14.164 -5.803 -23.355 1.00 25.64 365 LEU B C 1
ATOM 7443 O O . LEU B 1 365 ? -13.083 -6.488 -23.327 1.00 23.99 365 LEU B O 1
ATOM 7448 N N . VAL B 1 366 ? -14.305 -4.640 -23.982 1.00 25.30 366 VAL B N 1
ATOM 7449 C CA . VAL B 1 366 ? -13.191 -3.941 -24.613 1.00 25.85 366 VAL B CA 1
ATOM 7450 C C . VAL B 1 366 ? -13.104 -2.516 -24.085 1.00 28.13 366 VAL B C 1
ATOM 7451 O O . VAL B 1 366 ? -14.095 -1.934 -23.596 1.00 25.06 366 VAL B O 1
ATOM 7455 N N . ASN B 1 367 ? -11.897 -1.982 -24.168 1.00 26.48 367 ASN B N 1
ATOM 7456 C CA . ASN B 1 367 ? -11.564 -0.639 -23.624 1.00 27.56 367 ASN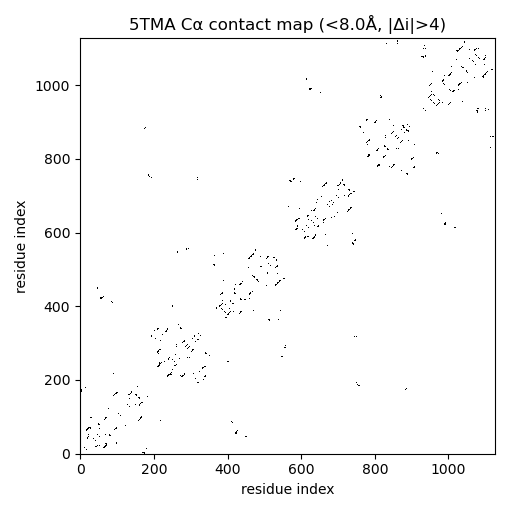 B CA 1
ATOM 7457 C C . ASN B 1 367 ? -12.479 0.459 -24.104 1.00 26.88 367 ASN B C 1
ATOM 7458 O O . ASN B 1 367 ? -13.010 1.255 -23.268 1.00 25.58 367 ASN B O 1
ATOM 7463 N N . ALA B 1 368 ? -12.761 0.459 -25.405 1.00 24.43 368 ALA B N 1
ATOM 7464 C CA . ALA B 1 368 ? -13.652 1.467 -25.992 1.00 27.30 368 ALA B CA 1
ATOM 7465 C C . ALA B 1 368 ? -15.071 1.451 -25.410 1.00 25.58 368 ALA B C 1
ATOM 7466 O O . ALA B 1 368 ? -15.693 2.492 -25.287 1.00 26.92 368 ALA B O 1
ATOM 7468 N N . GLU B 1 369 ? -15.551 0.264 -25.048 1.00 25.07 369 GLU B N 1
ATOM 7469 C CA . GLU B 1 369 ? -16.870 0.105 -24.459 1.00 27.11 369 GLU B CA 1
ATOM 7470 C C . GLU B 1 369 ? -16.868 0.567 -23.009 1.00 25.67 369 GLU B C 1
ATOM 7471 O O . GLU B 1 369 ? -17.871 1.129 -22.509 1.00 23.40 369 GLU B O 1
ATOM 7477 N N . ILE B 1 370 ? -15.736 0.393 -22.336 1.00 25.84 370 ILE B N 1
ATOM 7478 C CA . ILE B 1 370 ? -15.651 0.924 -20.933 1.00 26.41 370 ILE B CA 1
ATOM 7479 C C . ILE B 1 370 ? -15.740 2.450 -21.015 1.00 23.06 370 ILE B C 1
ATOM 7480 O O . ILE B 1 370 ? -16.500 3.080 -20.286 1.00 22.13 370 ILE B O 1
ATOM 7485 N N . ALA B 1 371 ? -14.943 3.038 -21.902 1.00 24.20 371 ALA B N 1
ATOM 7486 C CA . ALA B 1 371 ? -14.955 4.485 -22.044 1.00 25.67 371 ALA B CA 1
ATOM 7487 C C . ALA B 1 371 ? -16.361 5.015 -22.420 1.00 28.10 371 ALA B C 1
ATOM 7488 O O . ALA B 1 371 ? -16.766 6.066 -21.990 1.00 27.65 371 ALA B O 1
ATOM 7490 N N . ARG B 1 372 ? -17.049 4.305 -23.291 1.00 28.06 372 ARG B N 1
ATOM 7491 C CA . ARG B 1 372 ? -18.384 4.751 -23.712 1.00 28.76 372 ARG B CA 1
ATOM 7492 C C . ARG B 1 372 ? -19.348 4.785 -22.564 1.00 27.28 372 ARG B C 1
ATOM 7493 O O . ARG B 1 372 ? -20.083 5.742 -22.411 1.00 26.88 372 ARG B O 1
ATOM 7501 N N . GLN B 1 373 ? -19.360 3.750 -21.737 1.00 24.29 373 GLN B N 1
ATOM 7502 C CA . GLN B 1 373 ? -20.278 3.747 -20.641 1.00 24.82 373 GLN B CA 1
ATOM 7503 C C . GLN B 1 373 ? -19.892 4.793 -19.581 1.00 24.59 373 GLN B C 1
ATOM 7504 O O . GLN B 1 373 ? -20.784 5.325 -18.904 1.00 25.18 373 GLN B O 1
ATOM 7510 N N . ILE B 1 374 ? -18.571 5.024 -19.375 1.00 23.89 374 ILE B N 1
ATOM 7511 C CA . ILE B 1 374 ? -18.191 6.051 -18.381 1.00 26.94 374 ILE B CA 1
ATOM 7512 C C . ILE B 1 374 ? -18.630 7.404 -18.919 1.00 25.84 374 ILE B C 1
ATOM 7513 O O . ILE B 1 374 ? -19.186 8.193 -18.211 1.00 26.24 374 ILE B O 1
ATOM 7518 N N . GLU B 1 375 ? -18.382 7.648 -20.192 1.00 27.15 375 GLU B N 1
ATOM 7519 C CA . GLU B 1 375 ? -18.783 8.891 -20.823 1.00 29.45 375 GLU B CA 1
ATOM 7520 C C . GLU B 1 375 ? -20.271 9.151 -20.659 1.00 28.60 375 GLU B C 1
ATOM 7521 O O . GLU B 1 375 ? -20.721 10.275 -20.367 1.00 27.80 375 GLU B O 1
ATOM 7527 N N . ASP B 1 376 ? -21.039 8.091 -20.783 1.00 31.46 376 ASP B N 1
ATOM 7528 C CA . ASP B 1 376 ? -22.493 8.160 -20.543 1.00 32.14 376 ASP B CA 1
ATOM 7529 C C . ASP B 1 376 ? -22.919 8.474 -19.120 1.00 29.66 376 ASP B C 1
ATOM 7530 O O . ASP B 1 376 ? -23.975 9.071 -18.873 1.00 30.70 376 ASP B O 1
ATOM 7535 N N . LEU B 1 377 ? -22.069 8.193 -18.144 1.00 29.00 377 LEU B N 1
ATOM 7536 C CA . LEU B 1 377 ? -22.267 8.634 -16.759 1.00 31.48 377 LEU B CA 1
ATOM 7537 C C . LEU B 1 377 ? -22.053 10.117 -16.440 1.00 29.76 377 LEU B C 1
ATOM 7538 O O . LEU B 1 377 ? -22.456 10.588 -15.364 1.00 30.66 377 LEU B O 1
ATOM 7543 N N . LEU B 1 378 ? -21.386 10.850 -17.340 1.00 27.89 378 LEU B N 1
ATOM 7544 C CA . LEU B 1 378 ? -20.948 12.198 -17.037 1.00 28.29 378 LEU B CA 1
ATOM 7545 C C . LEU B 1 378 ? -22.124 13.162 -16.936 1.00 30.35 378 LEU B C 1
ATOM 7546 O O . LEU B 1 378 ? -23.010 13.152 -17.798 1.00 30.26 378 LEU B O 1
ATOM 7551 N N . THR B 1 379 ? -22.127 13.959 -15.886 1.00 26.08 379 THR B N 1
ATOM 7552 C CA . THR B 1 379 ? -23.045 15.069 -15.709 1.00 27.08 379 THR B CA 1
ATOM 7553 C C . THR B 1 379 ? -22.274 16.340 -15.376 1.00 28.95 379 THR B C 1
ATOM 7554 O O . THR B 1 379 ? -21.065 16.268 -15.059 1.00 25.75 379 THR B O 1
ATOM 7558 N N . PRO B 1 380 ? -22.977 17.508 -15.335 1.00 30.01 380 PRO B N 1
ATOM 7559 C CA . PRO B 1 380 ? -22.343 18.754 -14.851 1.00 29.22 380 PRO B CA 1
ATOM 7560 C C . PRO B 1 380 ? -21.784 18.741 -13.444 1.00 26.10 380 PRO B C 1
ATOM 7561 O O . PRO B 1 380 ? -20.947 19.599 -13.132 1.00 25.84 380 PRO B O 1
ATOM 7565 N N . ASN B 1 381 ? -22.277 17.830 -12.602 1.00 21.81 381 ASN B N 1
ATOM 7566 C CA . ASN B 1 381 ? -21.849 17.659 -11.265 1.00 23.46 381 ASN B CA 1
ATOM 7567 C C . ASN B 1 381 ? -20.753 16.541 -11.056 1.00 19.49 381 ASN B C 1
ATOM 7568 O O . ASN B 1 381 ? -20.546 16.115 -9.946 1.00 24.16 381 ASN B O 1
ATOM 7573 N N . THR B 1 382 ? -20.234 16.004 -12.151 1.00 19.45 382 THR B N 1
ATOM 7574 C CA . THR B 1 382 ? -19.250 14.910 -12.164 1.00 20.42 382 THR B CA 1
ATOM 7575 C C . THR B 1 382 ? -17.784 15.424 -12.161 1.00 18.55 382 THR B C 1
ATOM 7576 O O . THR B 1 382 ? -17.467 16.419 -12.796 1.00 19.53 382 THR B O 1
ATOM 7580 N N . THR B 1 383 ? -16.957 14.745 -11.379 1.00 17.76 383 THR B N 1
ATOM 7581 C CA . THR B 1 383 ? -15.497 14.830 -11.541 1.00 18.01 383 THR B CA 1
ATOM 7582 C C . THR B 1 383 ? -14.945 13.446 -11.834 1.00 16.25 383 THR B C 1
ATOM 7583 O O . THR B 1 383 ? -15.247 12.538 -11.108 1.00 16.75 383 THR B O 1
ATOM 7587 N N . VAL B 1 384 ? -14.182 13.317 -12.908 1.00 17.24 384 VAL B N 1
ATOM 7588 C CA . VAL B 1 384 ? -13.347 12.164 -13.163 1.00 18.49 384 VAL B CA 1
ATOM 7589 C C . VAL B 1 384 ? -11.902 12.418 -12.749 1.00 17.59 384 VAL B C 1
ATOM 7590 O O . VAL B 1 384 ? -11.286 13.298 -13.293 1.00 16.78 384 VAL B O 1
ATOM 7594 N N . ILE B 1 385 ? -11.379 11.537 -11.920 1.00 16.66 385 ILE B N 1
ATOM 7595 C CA . ILE B 1 385 ? -9.971 11.470 -11.548 1.00 17.32 385 ILE B CA 1
ATOM 7596 C C . ILE B 1 385 ? -9.308 10.409 -12.482 1.00 15.90 385 ILE B C 1
ATOM 7597 O O . ILE B 1 385 ? -9.674 9.229 -12.417 1.00 18.07 385 ILE B O 1
ATOM 7602 N N . ALA B 1 386 ? -8.399 10.864 -13.327 1.00 15.26 386 ALA B N 1
ATOM 7603 C CA . ALA B 1 386 ? -7.783 9.990 -14.361 1.00 16.21 386 ALA B CA 1
ATOM 7604 C C . ALA B 1 386 ? -6.315 9.740 -14.079 1.00 15.12 386 ALA B C 1
ATOM 7605 O O . ALA B 1 386 ? -5.479 10.650 -14.274 1.00 15.93 386 ALA B O 1
ATOM 7607 N N . GLU B 1 387 ? -6.015 8.477 -13.783 1.00 14.47 387 GLU B N 1
ATOM 7608 C CA . GLU B 1 387 ? -4.671 8.020 -13.519 1.00 16.22 387 GLU B CA 1
ATOM 7609 C C . GLU B 1 387 ? -3.764 8.036 -14.745 1.00 17.51 387 GLU B C 1
ATOM 7610 O O . GLU B 1 387 ? -4.195 7.803 -15.849 1.00 16.82 387 GLU B O 1
ATOM 7616 N N . THR B 1 388 ? -2.458 8.250 -14.480 1.00 17.48 388 THR B N 1
ATOM 7617 C CA . THR B 1 388 ? -1.443 7.987 -15.447 1.00 19.83 388 THR B CA 1
ATOM 7618 C C . THR B 1 388 ? -1.539 6.581 -16.004 1.00 20.27 388 THR B C 1
ATOM 7619 O O . THR B 1 388 ? -1.532 5.611 -15.229 1.00 19.73 388 THR B O 1
ATOM 7623 N N . GLY B 1 389 ? -1.575 6.542 -17.322 1.00 19.44 389 GLY B N 1
ATOM 7624 C CA . GLY B 1 389 ? -1.790 5.312 -18.079 1.00 24.40 389 GLY B CA 1
ATOM 7625 C C . GLY B 1 389 ? -2.737 5.537 -19.189 1.00 20.03 389 GLY B C 1
ATOM 7626 O O . GLY B 1 389 ? -3.012 6.672 -19.571 1.00 21.08 389 GLY B O 1
ATOM 7627 N N . ASP B 1 390 ? -3.221 4.449 -19.790 1.00 22.86 390 ASP B N 1
ATOM 7628 C CA . ASP B 1 390 ? -4.211 4.645 -20.853 1.00 22.94 390 ASP B CA 1
ATOM 7629 C C . ASP B 1 390 ? -5.434 5.444 -20.396 1.00 22.54 390 ASP B C 1
ATOM 7630 O O . ASP B 1 390 ? -6.116 6.044 -21.228 1.00 20.11 390 ASP B O 1
ATOM 7635 N N . SER B 1 391 ? -5.713 5.487 -19.080 1.00 20.97 391 SER B N 1
ATOM 7636 C CA . SER B 1 391 ? -6.829 6.287 -18.580 1.00 21.92 391 SER B CA 1
ATOM 7637 C C . SER B 1 391 ? -6.663 7.745 -18.972 1.00 21.75 391 SER B C 1
ATOM 7638 O O . SER B 1 391 ? -7.670 8.453 -19.112 1.00 23.33 391 SER B O 1
ATOM 7641 N N . TRP B 1 392 ? -5.415 8.227 -19.112 1.00 21.42 392 TRP B N 1
ATOM 7642 C CA . TRP B 1 392 ? -5.199 9.596 -19.601 1.00 19.96 392 TRP B CA 1
ATOM 7643 C C . TRP B 1 392 ? -5.938 9.835 -20.968 1.00 23.11 392 TRP B C 1
ATOM 7644 O O . TRP B 1 392 ? -6.653 10.853 -21.207 1.00 24.35 392 TRP B O 1
ATOM 7655 N N . PHE B 1 393 ? -5.732 8.857 -21.864 1.00 21.78 393 PHE B N 1
ATOM 7656 C CA . PHE B 1 393 ? -6.285 8.915 -23.230 1.00 22.23 393 PHE B CA 1
ATOM 7657 C C . PHE B 1 393 ? -7.791 8.651 -23.299 1.00 22.03 393 PHE B C 1
ATOM 7658 O O . PHE B 1 393 ? -8.470 9.312 -24.022 1.00 23.86 393 PHE B O 1
ATOM 7666 N N . ASN B 1 394 ? -8.297 7.692 -22.545 1.00 22.50 394 ASN B N 1
ATOM 7667 C CA . ASN B 1 394 ? -9.713 7.498 -22.480 1.00 24.28 394 ASN B CA 1
ATOM 7668 C C . ASN B 1 394 ? -10.413 8.741 -21.959 1.00 25.71 394 ASN B C 1
ATOM 7669 O O . ASN B 1 394 ? -11.413 9.126 -22.518 1.00 22.53 394 ASN B O 1
ATOM 7674 N N . ALA B 1 395 ? -9.909 9.350 -20.864 1.00 22.25 395 ALA B N 1
ATOM 7675 C CA . ALA B 1 395 ? -10.546 10.542 -20.355 1.00 22.21 395 ALA B CA 1
ATOM 7676 C C . ALA B 1 395 ? -10.484 11.688 -21.351 1.00 18.99 395 ALA B C 1
ATOM 7677 O O . ALA B 1 395 ? -11.454 12.466 -21.495 1.00 21.38 395 ALA B O 1
ATOM 7679 N N . GLN B 1 396 ? -9.382 11.772 -22.068 1.00 18.52 396 GLN B N 1
ATOM 7680 C CA . GLN B 1 396 ? -9.160 12.886 -22.984 1.00 19.39 396 GLN B CA 1
ATOM 7681 C C . GLN B 1 396 ? -10.231 12.879 -24.133 1.00 20.62 396 GLN B C 1
ATOM 7682 O O . GLN B 1 396 ? -10.620 13.922 -24.670 1.00 20.28 396 GLN B O 1
ATOM 7688 N N . ARG B 1 397 ? -10.652 11.655 -24.504 1.00 21.82 397 ARG B N 1
ATOM 7689 C CA . ARG B 1 397 ? -11.673 11.434 -25.543 1.00 22.50 397 ARG B CA 1
ATOM 7690 C C . ARG B 1 397 ? -13.101 11.705 -25.141 1.00 22.90 397 ARG B C 1
ATOM 7691 O O . ARG B 1 397 ? -13.961 11.796 -26.029 1.00 24.13 397 ARG B O 1
ATOM 7699 N N A MET B 1 398 ? -13.361 11.948 -23.871 0.62 23.17 398 MET B N 1
ATOM 7700 N N B MET B 1 398 ? -13.363 11.849 -23.847 0.38 22.92 398 MET B N 1
ATOM 7701 C CA A MET B 1 398 ? -14.686 12.135 -23.374 0.62 24.89 398 MET B CA 1
ATOM 7702 C CA B MET B 1 398 ? -14.675 12.125 -23.320 0.38 23.57 398 MET B CA 1
ATOM 7703 C C A MET B 1 398 ? -15.170 13.556 -23.589 0.62 25.30 398 MET B C 1
ATOM 7704 C C B MET B 1 398 ? -15.136 13.538 -23.668 0.38 24.44 398 MET B C 1
ATOM 7705 O O A MET B 1 39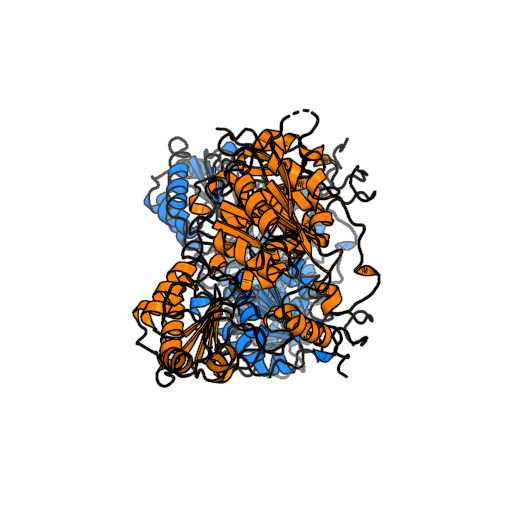8 ? -14.444 14.553 -23.343 0.62 21.25 398 MET B O 1
ATOM 7706 O O B MET B 1 398 ? -14.351 14.508 -23.589 0.38 22.82 398 MET B O 1
ATOM 7715 N N . LYS B 1 399 ? -16.400 13.638 -24.059 1.00 23.67 399 LYS B N 1
ATOM 7716 C CA . LYS B 1 399 ? -17.080 14.904 -24.272 1.00 23.97 399 LYS B CA 1
ATOM 7717 C C . LYS B 1 399 ? -17.676 15.374 -22.992 1.00 24.71 399 LYS B C 1
ATOM 7718 O O . LYS B 1 399 ? -18.543 14.712 -22.444 1.00 23.63 399 LYS B O 1
ATOM 7724 N N . LEU B 1 400 ? -17.210 16.509 -22.442 1.00 22.70 400 LEU B N 1
ATOM 7725 C CA . LEU B 1 400 ? -17.682 16.892 -21.117 1.00 25.16 400 LEU B CA 1
ATOM 7726 C C . LEU B 1 400 ? -18.912 17.838 -21.186 1.00 21.96 400 LEU B C 1
ATOM 7727 O O . LEU B 1 400 ? -18.828 18.897 -21.804 1.00 23.67 400 LEU B O 1
ATOM 7732 N N . PRO B 1 401 ? -19.965 17.540 -20.439 1.00 23.94 401 PRO B N 1
ATOM 7733 C CA . PRO B 1 401 ? -20.953 18.596 -20.263 1.00 24.63 401 PRO B CA 1
ATOM 7734 C C . PRO B 1 401 ? -20.402 19.770 -19.466 1.00 26.29 401 PRO B C 1
ATOM 7735 O O . PRO B 1 401 ? -19.522 19.570 -18.651 1.00 24.51 401 PRO B O 1
ATOM 7739 N N . ASN B 1 402 ? -20.882 20.983 -19.717 1.00 26.84 402 ASN B N 1
ATOM 7740 C CA . ASN B 1 402 ? -20.399 22.150 -18.932 1.00 29.08 402 ASN B CA 1
ATOM 7741 C C . ASN B 1 402 ? -20.603 21.954 -17.440 1.00 27.02 402 ASN B C 1
ATOM 7742 O O . ASN B 1 402 ? -21.702 21.679 -16.947 1.00 24.53 402 ASN B O 1
ATOM 7747 N N . GLY B 1 403 ? -19.504 22.077 -16.693 1.00 19.91 403 GLY B N 1
ATOM 7748 C CA . GLY B 1 403 ? -19.511 21.841 -15.293 1.00 21.96 403 GLY B CA 1
ATOM 7749 C C . GLY B 1 403 ? -18.724 20.606 -14.865 1.00 22.83 403 GLY B C 1
ATOM 7750 O O . GLY B 1 403 ? -18.182 20.558 -13.732 1.00 24.50 403 GLY B O 1
ATOM 7751 N N . ALA B 1 404 ? -18.696 19.616 -15.754 1.00 21.85 404 ALA B N 1
ATOM 7752 C CA . ALA B 1 404 ? -17.954 18.387 -15.467 1.00 20.89 404 ALA B CA 1
ATOM 7753 C C . ALA B 1 404 ? -16.442 18.717 -15.421 1.00 18.60 404 ALA B C 1
ATOM 7754 O O . ALA B 1 404 ? -15.925 19.554 -16.206 1.00 18.27 404 ALA B O 1
ATOM 7756 N N . ARG B 1 405 ? -15.756 18.062 -14.487 1.00 18.32 405 ARG B N 1
ATOM 7757 C CA . ARG B 1 405 ? -14.284 18.286 -14.273 1.00 19.03 405 ARG B CA 1
ATOM 7758 C C . ARG B 1 405 ? -13.503 16.987 -14.550 1.00 17.55 405 ARG B C 1
ATOM 7759 O O . ARG B 1 405 ? -14.009 15.856 -14.282 1.00 18.50 405 ARG B O 1
ATOM 7767 N N . VAL B 1 406 ? -12.286 17.151 -15.024 1.00 17.32 406 VAL B N 1
ATOM 7768 C CA . VAL B 1 406 ? -11.289 16.115 -15.115 1.00 18.28 406 VAL B CA 1
ATOM 7769 C C . VAL B 1 406 ? -10.068 16.562 -14.296 1.00 17.08 406 VAL B C 1
ATOM 7770 O O . VAL B 1 406 ? -9.651 17.708 -14.438 1.00 17.00 406 VAL B O 1
ATOM 7774 N N . GLU B 1 407 ? -9.577 15.673 -13.450 1.00 16.42 407 GLU B N 1
ATOM 7775 C CA . GLU B 1 407 ? -8.328 15.866 -12.710 1.00 16.70 407 GLU B CA 1
ATOM 7776 C C . GLU B 1 407 ? -7.292 14.955 -13.285 1.00 16.94 407 GLU B C 1
ATOM 7777 O O . GLU B 1 407 ? -7.394 13.731 -13.327 1.00 16.18 407 GLU B O 1
ATOM 7783 N N . TYR B 1 408 ? -6.268 15.615 -13.752 1.00 15.32 408 TYR B N 1
ATOM 7784 C CA . TYR B 1 408 ? -5.055 14.946 -14.235 1.00 16.12 408 TYR B CA 1
ATOM 7785 C C . TYR B 1 408 ? -3.826 15.303 -13.386 1.00 15.40 408 TYR B C 1
ATOM 7786 O O . TYR B 1 408 ? -3.700 16.444 -12.920 1.00 16.57 408 TYR B O 1
ATOM 7795 N N . GLU B 1 409 ? -2.881 14.364 -13.323 1.00 15.47 409 GLU B N 1
ATOM 7796 C CA . GLU B 1 409 ? -1.571 14.608 -12.723 1.00 14.73 409 GLU B CA 1
ATOM 7797 C C . GLU B 1 409 ? -0.445 14.367 -13.776 1.00 15.00 409 GLU B C 1
ATOM 7798 O O . GLU B 1 409 ? 0.423 13.544 -13.603 1.00 16.57 409 GLU B O 1
ATOM 7804 N N A MET B 1 410 ? -0.490 15.121 -14.855 0.73 17.15 410 MET B N 1
ATOM 7805 N N B MET B 1 410 ? -0.504 15.161 -14.830 0.27 15.21 410 MET B N 1
ATOM 7806 C CA A MET B 1 410 ? 0.375 14.834 -16.009 0.73 18.58 410 MET B CA 1
ATOM 7807 C CA B MET B 1 410 ? 0.282 14.921 -16.026 0.27 15.29 410 MET B CA 1
ATOM 7808 C C A MET B 1 410 ? 1.766 15.376 -15.884 0.73 19.52 410 MET B C 1
ATOM 7809 C C B MET B 1 410 ? 1.652 15.565 -16.037 0.27 15.97 410 MET B C 1
ATOM 7810 O O A MET B 1 410 ? 2.682 14.889 -16.566 0.73 18.51 410 MET B O 1
ATOM 7811 O O B MET B 1 410 ? 2.412 15.361 -16.988 0.27 14.64 410 MET B O 1
ATOM 7820 N N . GLN B 1 411 ? 1.970 16.361 -15.018 1.00 16.43 411 GLN B N 1
ATOM 7821 C CA . GLN B 1 411 ? 3.361 16.885 -14.879 1.00 15.99 411 GLN B CA 1
ATOM 7822 C C . GLN B 1 411 ? 4.176 15.949 -14.013 1.00 16.47 411 GLN B C 1
ATOM 7823 O O . GLN B 1 411 ? 5.288 15.537 -14.375 1.00 17.01 411 GLN B O 1
ATOM 7829 N N . TRP B 1 412 ? 3.641 15.630 -12.842 1.00 15.60 412 TRP B N 1
ATOM 7830 C CA . TRP B 1 412 ? 4.361 14.701 -11.929 1.00 15.34 412 TRP B CA 1
ATOM 7831 C C . TRP B 1 412 ? 4.268 13.252 -12.408 1.00 14.82 412 TRP B C 1
ATOM 7832 O O . TRP B 1 412 ? 5.238 12.511 -12.473 1.00 14.31 412 TRP B O 1
ATOM 7843 N N . GLY B 1 413 ? 3.060 12.828 -12.766 1.00 16.14 413 GLY B N 1
ATOM 7844 C CA . GLY B 1 413 ? 2.861 11.451 -13.294 1.00 16.19 413 GLY B CA 1
ATOM 7845 C C . GLY B 1 413 ? 3.247 10.304 -12.423 1.00 16.11 413 GLY B C 1
ATOM 7846 O O . GLY B 1 413 ? 3.927 9.409 -12.914 1.00 17.22 413 GLY B O 1
ATOM 7847 N N . HIS B 1 414 ? 2.912 10.367 -11.115 1.00 15.77 414 HIS B N 1
ATOM 7848 C CA . HIS B 1 414 ? 3.257 9.342 -10.175 1.00 16.57 414 HIS B CA 1
ATOM 7849 C C . HIS B 1 414 ? 2.125 8.294 -10.258 1.00 16.18 414 HIS B C 1
ATOM 7850 O O . HIS B 1 414 ? 1.025 8.529 -9.733 1.00 16.27 414 HIS B O 1
ATOM 7857 N N . ILE B 1 415 ? 2.377 7.115 -10.776 1.00 16.11 415 ILE B N 1
ATOM 7858 C CA . ILE B 1 415 ? 1.310 6.101 -10.770 1.00 15.34 415 ILE B CA 1
ATOM 7859 C C . ILE B 1 415 ? 0.887 5.809 -9.315 1.00 15.13 415 ILE B C 1
ATOM 7860 O O . ILE B 1 415 ? 1.687 5.718 -8.399 1.00 17.42 415 ILE B O 1
ATOM 7865 N N . GLY B 1 416 ? -0.405 5.659 -9.145 1.00 15.68 416 GLY B N 1
ATOM 7866 C CA . GLY B 1 416 ? -1.003 5.503 -7.833 1.00 15.01 416 GLY B CA 1
ATOM 7867 C C . GLY B 1 416 ? -1.480 6.798 -7.186 1.00 13.32 416 GLY B C 1
ATOM 7868 O O . GLY B 1 416 ? -2.245 6.712 -6.227 1.00 15.55 416 GLY B O 1
ATOM 7869 N N . TRP B 1 417 ? -1.061 7.969 -7.666 1.00 13.43 417 TRP B N 1
ATOM 7870 C CA . TRP B 1 417 ? -1.591 9.302 -7.226 1.00 13.63 417 TRP B CA 1
ATOM 7871 C C . TRP B 1 417 ? -3.123 9.228 -7.136 1.00 14.41 417 TRP B C 1
ATOM 7872 O O . TRP B 1 417 ? -3.713 9.745 -6.164 1.00 14.10 417 TRP B O 1
ATOM 7883 N N . SER B 1 418 ? -3.779 8.528 -8.097 1.00 14.78 418 SER B N 1
ATOM 7884 C CA . SER B 1 418 ? -5.224 8.684 -8.273 1.00 15.66 418 SER B CA 1
ATOM 7885 C C . SER B 1 418 ? -6.068 8.178 -7.110 1.00 15.39 418 SER B C 1
ATOM 7886 O O . SER B 1 418 ? -7.110 8.776 -6.830 1.00 14.48 418 SER B O 1
ATOM 7889 N N . VAL B 1 419 ? -5.599 7.162 -6.399 1.00 13.97 419 VAL B N 1
ATOM 7890 C CA . VAL B 1 419 ? -6.403 6.547 -5.355 1.00 15.29 419 VAL B CA 1
ATOM 7891 C C . VAL B 1 419 ? -6.535 7.495 -4.154 1.00 14.45 419 VAL B C 1
ATOM 7892 O O . VAL B 1 419 ? -7.646 7.909 -3.820 1.00 13.55 419 VAL B O 1
ATOM 7896 N N . PRO B 1 420 ? -5.399 7.921 -3.557 1.00 15.88 420 PRO B N 1
ATOM 7897 C CA . PRO B 1 420 ? -5.522 8.884 -2.469 1.00 15.97 420 PRO B CA 1
ATOM 7898 C C . PRO B 1 420 ? -5.958 10.228 -2.988 1.00 15.65 420 PRO B C 1
ATOM 7899 O O . PRO B 1 420 ? -6.678 10.933 -2.246 1.00 17.40 420 PRO B O 1
ATOM 7903 N N . ALA B 1 421 ? -5.629 10.591 -4.213 1.00 13.97 421 ALA B N 1
ATOM 7904 C CA . ALA B 1 421 ? -6.128 11.891 -4.745 1.00 14.83 421 ALA B CA 1
ATOM 7905 C C . ALA B 1 421 ? -7.693 11.871 -4.814 1.00 14.93 421 ALA B C 1
ATOM 7906 O O . ALA B 1 421 ? -8.361 12.818 -4.454 1.00 14.36 421 ALA B O 1
ATOM 7908 N N . ALA B 1 422 ? -8.230 10.777 -5.290 1.00 16.93 422 ALA B N 1
ATOM 7909 C CA . ALA B 1 422 ? -9.720 10.648 -5.313 1.00 15.99 422 ALA B CA 1
ATOM 7910 C C . ALA B 1 422 ? -10.295 10.634 -3.909 1.00 18.10 422 ALA B C 1
ATOM 7911 O O . ALA B 1 422 ? -11.383 11.241 -3.741 1.00 16.98 422 ALA B O 1
ATOM 7913 N N . PHE B 1 423 ? -9.638 9.988 -2.927 1.00 16.03 423 PHE B N 1
ATOM 7914 C CA . PHE B 1 423 ? -10.052 10.008 -1.539 1.00 16.62 423 PHE B CA 1
ATOM 7915 C C . PHE B 1 423 ? -10.104 11.459 -1.046 1.00 17.31 423 PHE B C 1
ATOM 7916 O O . PHE B 1 423 ? -11.163 11.974 -0.592 1.00 16.14 423 PHE B O 1
ATOM 7924 N N . GLY B 1 424 ? -9.022 12.210 -1.258 1.00 15.37 424 GLY B N 1
ATOM 7925 C CA . GLY B 1 424 ? -9.040 13.574 -0.757 1.00 15.98 424 GLY B CA 1
ATOM 7926 C C . GLY B 1 424 ? -9.998 14.476 -1.491 1.00 16.54 424 GLY B C 1
ATOM 7927 O O . GLY B 1 424 ? -10.647 15.325 -0.892 1.00 16.69 424 GLY B O 1
ATOM 7928 N N . TYR B 1 425 ? -10.089 14.330 -2.798 1.00 16.07 425 TYR B N 1
ATOM 7929 C CA . TYR B 1 425 ? -11.020 15.140 -3.544 1.00 15.90 425 TYR B CA 1
ATOM 7930 C C . TYR B 1 425 ? -12.471 14.898 -3.091 1.00 16.38 425 TYR B C 1
ATOM 7931 O O . TYR B 1 425 ? -13.275 15.856 -2.960 1.00 15.82 425 TYR B O 1
ATOM 7940 N N . ALA B 1 426 ? -12.824 13.615 -2.876 1.00 17.93 426 ALA B N 1
ATOM 7941 C CA . ALA B 1 426 ? -14.185 13.213 -2.423 1.00 17.80 426 ALA B CA 1
ATOM 7942 C C . ALA B 1 426 ? -14.480 13.685 -1.003 1.00 19.26 426 ALA B C 1
ATOM 7943 O O . ALA B 1 426 ? -15.628 13.994 -0.663 1.00 21.50 426 ALA B O 1
ATOM 7945 N N . VAL B 1 427 ? -13.462 13.825 -0.166 1.00 18.84 427 VAL B N 1
ATOM 7946 C CA . VAL B 1 427 ? -13.653 14.452 1.148 1.00 17.57 427 VAL B CA 1
ATOM 7947 C C . VAL B 1 427 ? -13.960 15.938 0.956 1.00 20.24 427 VAL B C 1
ATOM 7948 O O . VAL B 1 427 ? -14.834 16.504 1.691 1.00 18.45 427 VAL B O 1
ATOM 7952 N N . GLY B 1 428 ? -13.277 16.603 0.010 1.00 19.39 428 GLY B N 1
ATOM 7953 C CA . GLY B 1 428 ? -13.524 18.037 -0.265 1.00 19.44 428 GLY B CA 1
ATOM 7954 C C . GLY B 1 428 ? -14.747 18.393 -1.087 1.00 22.27 428 GLY B C 1
ATOM 7955 O O . GLY B 1 428 ? -15.251 19.475 -0.948 1.00 23.89 428 GLY B O 1
ATOM 7956 N N . ALA B 1 429 ? -15.208 17.479 -1.941 1.00 20.34 429 ALA B N 1
ATOM 7957 C CA . ALA B 1 429 ? -16.314 17.752 -2.852 1.00 22.42 429 ALA B CA 1
ATOM 7958 C C . ALA B 1 429 ? -17.370 16.617 -2.776 1.00 21.50 429 ALA B C 1
ATOM 7959 O O . ALA B 1 429 ? -17.613 15.941 -3.764 1.00 22.92 429 ALA B O 1
ATOM 7961 N N . PRO B 1 430 ? -17.940 16.395 -1.581 1.00 22.99 430 PRO B N 1
ATOM 7962 C CA . PRO B 1 430 ? -18.785 15.209 -1.367 1.00 26.09 430 PRO B CA 1
ATOM 7963 C C . PRO B 1 430 ? -20.100 15.359 -2.115 1.00 29.56 430 PRO B C 1
ATOM 7964 O O . PRO B 1 430 ? -20.759 14.391 -2.338 1.00 30.73 430 PRO B O 1
ATOM 7968 N N . GLU B 1 431 ? -20.455 16.591 -2.494 1.00 26.18 431 GLU B N 1
ATOM 7969 C CA . GLU B 1 431 ? -21.634 16.835 -3.289 1.00 30.93 431 GLU B CA 1
ATOM 7970 C C . GLU B 1 431 ? -21.550 16.341 -4.761 1.00 32.08 431 GLU B C 1
ATOM 7971 O O . GLU B 1 431 ? -22.584 16.213 -5.432 1.00 30.75 431 GLU B O 1
ATOM 7977 N N . ARG B 1 432 ? -20.347 16.120 -5.292 1.00 26.44 432 ARG B N 1
ATOM 7978 C CA . ARG B 1 432 ? -20.174 15.775 -6.681 1.00 23.79 432 ARG B CA 1
ATOM 7979 C C . ARG B 1 432 ? -20.292 14.285 -6.870 1.00 21.75 432 ARG B C 1
ATOM 7980 O O . ARG B 1 432 ? -20.146 13.540 -5.961 1.00 23.53 432 ARG B O 1
ATOM 7988 N N . ARG B 1 433 ? -20.559 13.870 -8.099 1.00 22.63 433 ARG B N 1
ATOM 7989 C CA . ARG B 1 433 ? -20.370 12.490 -8.508 1.00 22.32 433 ARG B CA 1
ATOM 7990 C C . ARG B 1 433 ? -18.874 12.301 -8.839 1.00 18.95 433 ARG B C 1
ATOM 7991 O O . ARG B 1 433 ? -18.411 12.763 -9.897 1.00 20.71 433 ARG B O 1
ATOM 7999 N N . ASN B 1 434 ? -18.190 11.540 -7.972 1.00 18.20 434 ASN B N 1
ATOM 8000 C CA . ASN B 1 434 ? -16.743 11.386 -8.065 1.00 18.85 434 ASN B CA 1
ATOM 8001 C C . ASN B 1 434 ? -16.417 9.985 -8.607 1.00 18.23 434 ASN B C 1
ATOM 8002 O O . ASN B 1 434 ? -16.731 8.966 -7.992 1.00 18.23 434 ASN B O 1
ATOM 8007 N N . ILE B 1 435 ? -15.821 9.990 -9.788 1.00 18.04 435 ILE B N 1
ATOM 8008 C CA . ILE B 1 435 ? -15.430 8.798 -10.540 1.00 18.39 435 ILE B CA 1
ATOM 8009 C C . ILE B 1 435 ? -13.885 8.718 -10.618 1.00 19.14 435 ILE B C 1
ATOM 8010 O O . ILE B 1 435 ? -13.226 9.731 -10.934 1.00 18.20 435 ILE B O 1
ATOM 8015 N N . LEU B 1 436 ? -13.355 7.592 -10.209 1.00 19.34 436 LEU B N 1
ATOM 8016 C CA . LEU B 1 436 ? -11.931 7.271 -10.309 1.00 17.66 436 LEU B CA 1
ATOM 8017 C C . LEU B 1 436 ? -11.717 6.273 -11.448 1.00 18.61 436 LEU B C 1
ATOM 8018 O O . LEU B 1 436 ? -12.283 5.216 -11.439 1.00 18.30 436 LEU B O 1
ATOM 8023 N N A MET B 1 437 ? -10.839 6.618 -12.375 0.62 16.79 437 MET B N 1
ATOM 8024 N N B MET B 1 437 ? -10.880 6.642 -12.411 0.38 17.63 437 MET B N 1
ATOM 8025 C CA A MET B 1 437 ? -10.427 5.731 -13.457 0.62 17.36 437 MET B CA 1
ATOM 8026 C CA B MET B 1 437 ? -10.453 5.755 -13.498 0.38 18.05 437 MET B CA 1
ATOM 8027 C C A MET B 1 437 ? -8.960 5.429 -13.270 0.62 17.82 437 MET B C 1
ATOM 8028 C C B MET B 1 437 ? -8.978 5.433 -13.284 0.38 18.16 437 MET B C 1
ATOM 8029 O O A MET B 1 437 ? -8.095 6.313 -13.432 0.62 17.09 437 MET B O 1
ATOM 8030 O O B MET B 1 437 ? -8.119 6.319 -13.433 0.38 17.75 437 MET B O 1
ATOM 8039 N N . VAL B 1 438 ? -8.685 4.179 -12.949 1.00 17.32 438 VAL B N 1
ATOM 8040 C CA . VAL B 1 438 ? -7.378 3.801 -12.504 1.00 19.33 438 VAL B CA 1
ATOM 8041 C C . VAL B 1 438 ? -6.996 2.391 -13.034 1.00 19.17 438 VAL B C 1
ATOM 8042 O O . VAL B 1 438 ? -7.765 1.466 -12.922 1.00 21.22 438 VAL B O 1
ATOM 8046 N N . GLY B 1 439 ? -5.781 2.251 -13.523 1.00 19.35 439 GLY B N 1
ATOM 8047 C CA . GLY B 1 439 ? -5.268 0.951 -13.963 1.00 17.69 439 GLY B CA 1
ATOM 8048 C C . GLY B 1 439 ? -4.821 0.062 -12.859 1.00 19.54 439 GLY B C 1
ATOM 8049 O O . GLY B 1 439 ? -4.482 0.506 -11.753 1.00 18.49 439 GLY B O 1
ATOM 8050 N N . ASP B 1 440 ? -4.743 -1.235 -13.148 1.00 19.22 440 ASP B N 1
ATOM 8051 C CA . ASP B 1 440 ? -4.329 -2.207 -12.203 1.00 19.54 440 ASP B CA 1
ATOM 8052 C C . ASP B 1 440 ? -2.926 -1.946 -11.618 1.00 20.95 440 ASP B C 1
ATOM 8053 O O . ASP B 1 440 ? -2.728 -2.010 -10.375 1.00 19.43 440 ASP B O 1
ATOM 8058 N N . GLY B 1 441 ? -1.956 -1.609 -12.463 1.00 20.19 441 GLY B N 1
ATOM 8059 C CA . GLY B 1 441 ? -0.601 -1.349 -11.969 1.00 20.04 441 GLY B CA 1
ATOM 8060 C C . GLY B 1 441 ? -0.512 -0.187 -11.011 1.00 21.05 441 GLY B C 1
ATOM 8061 O O . GLY B 1 441 ? 0.140 -0.279 -9.969 1.00 20.14 441 GLY B O 1
ATOM 8062 N N . SER B 1 442 ? -1.180 0.906 -11.337 1.00 17.99 442 SER B N 1
ATOM 8063 C CA . SER B 1 442 ? -1.196 2.092 -10.509 1.00 18.06 442 SER B CA 1
ATOM 8064 C C . SER B 1 442 ? -1.894 1.831 -9.211 1.00 18.15 442 SER B C 1
ATOM 8065 O O . SER B 1 442 ? -1.452 2.270 -8.136 1.00 16.79 442 SER B O 1
ATOM 8068 N N . PHE B 1 443 ? -2.957 1.069 -9.294 1.00 17.24 443 PHE B N 1
ATOM 8069 C CA . PHE B 1 443 ? -3.800 0.783 -8.119 1.00 18.06 443 PHE B CA 1
ATOM 8070 C C . PHE B 1 443 ? -2.975 0.125 -7.070 1.00 16.67 443 PHE B C 1
ATOM 8071 O O . PHE B 1 443 ? -3.133 0.378 -5.913 1.00 17.89 443 PHE B O 1
ATOM 8079 N N . GLN B 1 444 ? -2.054 -0.756 -7.451 1.00 16.58 444 GLN B N 1
ATOM 8080 C CA . GLN B 1 444 ? -1.345 -1.491 -6.484 1.00 17.44 444 GLN B CA 1
ATOM 8081 C C . GLN B 1 444 ? -0.337 -0.657 -5.614 1.00 17.55 444 GLN B C 1
ATOM 8082 O O . GLN B 1 444 ? 0.103 -1.113 -4.585 1.00 18.20 444 GLN B O 1
ATOM 8088 N N . LEU B 1 445 ? 0.019 0.544 -6.024 1.00 17.65 445 LEU B N 1
ATOM 8089 C CA . LEU B 1 445 ? 1.000 1.346 -5.214 1.00 16.57 445 LEU B CA 1
ATOM 8090 C C . LEU B 1 445 ? 0.322 1.893 -3.952 1.00 17.61 445 LEU B C 1
ATOM 8091 O O . LEU B 1 445 ? 1.015 2.210 -2.958 1.00 16.76 445 LEU B O 1
ATOM 8096 N N . THR B 1 446 ? -0.970 2.180 -4.064 1.00 16.06 446 THR B N 1
ATOM 8097 C CA . THR B 1 446 ? -1.658 3.032 -3.128 1.00 16.20 446 THR B CA 1
ATOM 8098 C C . THR B 1 446 ? -3.039 2.545 -2.725 1.00 17.92 446 THR B C 1
ATOM 8099 O O . THR B 1 446 ? -3.827 3.248 -2.007 1.00 16.38 446 THR B O 1
ATOM 8103 N N . ALA B 1 447 ? -3.359 1.319 -3.116 1.00 15.76 447 ALA B N 1
ATOM 8104 C CA . ALA B 1 447 ? -4.701 0.716 -2.942 1.00 17.60 447 ALA B CA 1
ATOM 8105 C C . ALA B 1 447 ? -5.322 0.882 -1.566 1.00 17.88 447 ALA B C 1
ATOM 8106 O O . ALA B 1 447 ? -6.541 1.074 -1.458 1.00 16.82 447 ALA B O 1
ATOM 8108 N N . GLN B 1 448 ? -4.497 0.831 -0.534 1.00 15.40 448 GLN B N 1
ATOM 8109 C CA . GLN B 1 448 ? -5.032 0.833 0.837 1.00 17.26 448 GLN B CA 1
ATOM 8110 C C . GLN B 1 448 ? -5.926 2.069 1.167 1.00 17.68 448 GLN B C 1
ATOM 8111 O O . GLN B 1 448 ? -6.751 2.011 2.095 1.00 19.06 448 GLN B O 1
ATOM 8117 N N . GLU B 1 449 ? -5.719 3.181 0.467 1.00 17.29 449 GLU B N 1
ATOM 8118 C CA . GLU B 1 449 ? -6.548 4.339 0.712 1.00 19.64 449 GLU B CA 1
ATOM 8119 C C . GLU B 1 449 ? -8.032 4.182 0.346 1.00 20.20 449 GLU B C 1
ATOM 8120 O O . GLU B 1 449 ? -8.897 4.964 0.814 1.00 21.25 449 GLU B O 1
ATOM 8126 N N . VAL B 1 450 ? -8.374 3.152 -0.396 1.00 17.47 450 VAL B N 1
ATOM 8127 C CA . VAL B 1 450 ? -9.806 2.837 -0.606 1.00 17.68 450 VAL B CA 1
ATOM 8128 C C . VAL B 1 450 ? -10.448 2.503 0.741 1.00 16.79 450 VAL B C 1
ATOM 8129 O O . VAL B 1 450 ? -11.575 2.833 0.923 1.00 19.68 450 VAL B O 1
ATOM 8133 N N . ALA B 1 451 ? -9.718 1.945 1.711 1.00 15.84 451 ALA B N 1
ATOM 8134 C CA . ALA B 1 451 ? -10.232 1.671 3.056 1.00 17.44 451 ALA B CA 1
ATOM 8135 C C . ALA B 1 451 ? -10.684 2.926 3.747 1.00 18.51 451 ALA B C 1
ATOM 8136 O O . ALA B 1 451 ? -11.626 2.907 4.478 1.00 16.95 451 ALA B O 1
ATOM 8138 N N . GLN B 1 452 ? -10.020 4.043 3.493 1.00 18.72 452 GLN B N 1
ATOM 8139 C CA . GLN B 1 452 ? -10.449 5.316 4.072 1.00 19.75 452 GLN B CA 1
ATOM 8140 C C . GLN B 1 452 ? -11.665 5.851 3.413 1.00 18.87 452 GLN B C 1
ATOM 8141 O O . GLN B 1 452 ? -12.473 6.437 4.117 1.00 18.08 452 GLN B O 1
ATOM 8147 N N . MET B 1 453 ? -11.851 5.620 2.127 1.00 18.59 453 MET B N 1
ATOM 8148 C CA . MET B 1 453 ? -13.107 5.940 1.430 1.00 16.21 453 MET B CA 1
ATOM 8149 C C . MET B 1 453 ? -14.285 5.135 2.076 1.00 19.12 453 MET B C 1
ATOM 8150 O O . MET B 1 453 ? -15.423 5.650 2.270 1.00 19.41 453 MET B O 1
ATOM 8155 N N . VAL B 1 454 ? -13.997 3.892 2.452 1.00 18.74 454 VAL B N 1
ATOM 8156 C CA . VAL B 1 454 ? -15.002 3.016 3.144 1.00 20.64 454 VAL B CA 1
ATOM 8157 C C . VAL B 1 454 ? -15.294 3.627 4.500 1.00 21.20 454 VAL B C 1
ATOM 8158 O O . VAL B 1 454 ? -16.470 3.841 4.864 1.00 21.64 454 VAL B O 1
ATOM 8162 N N . ARG B 1 455 ? -14.218 3.929 5.246 1.00 19.02 455 ARG B N 1
ATOM 8163 C CA . ARG B 1 455 ? -14.372 4.505 6.594 1.00 20.32 455 ARG B CA 1
ATOM 8164 C C . ARG B 1 455 ? -15.225 5.749 6.661 1.00 19.92 455 ARG B C 1
ATOM 8165 O O . ARG B 1 455 ? -16.016 5.921 7.621 1.00 21.09 455 ARG B O 1
ATOM 8173 N N . LEU B 1 456 ? -15.045 6.634 5.710 1.00 20.49 456 LEU B N 1
ATOM 8174 C CA . LEU B 1 456 ? -15.753 7.893 5.675 1.00 22.47 456 LEU B CA 1
ATOM 8175 C C . LEU B 1 456 ? -17.029 7.849 4.851 1.00 20.53 456 LEU B C 1
ATOM 8176 O O . LEU B 1 456 ? -17.676 8.869 4.633 1.00 20.30 456 LEU B O 1
ATOM 8181 N N . LYS B 1 457 ? -17.342 6.688 4.335 1.00 19.77 457 LYS B N 1
ATOM 8182 C CA . LYS B 1 457 ? -18.582 6.418 3.609 1.00 23.03 457 LYS B CA 1
ATOM 8183 C C . LYS B 1 457 ? -18.722 7.248 2.330 1.00 23.04 457 LYS B C 1
ATOM 8184 O O . LYS B 1 457 ? -19.788 7.808 1.985 1.00 21.41 457 LYS B O 1
ATOM 8190 N N . LEU B 1 458 ? -17.623 7.366 1.587 1.00 21.09 458 LEU B N 1
ATOM 8191 C CA . LEU B 1 458 ? -17.590 8.211 0.411 1.00 19.93 458 LEU B CA 1
ATOM 8192 C C . LEU B 1 458 ? -18.000 7.385 -0.778 1.00 21.48 458 LEU B C 1
ATOM 8193 O O . LEU B 1 458 ? -17.382 6.330 -1.077 1.00 20.44 458 LEU B O 1
ATOM 8198 N N . PRO B 1 459 ? -19.032 7.823 -1.493 1.00 20.84 459 PRO B N 1
ATOM 8199 C CA . PRO B 1 459 ? -19.532 7.039 -2.668 1.00 22.13 459 PRO B CA 1
ATOM 8200 C C . PRO B 1 459 ? -18.783 7.279 -3.982 1.00 21.33 459 PRO B C 1
ATOM 8201 O O . PRO B 1 459 ? -19.364 7.512 -5.012 1.00 22.52 459 PRO B O 1
ATOM 8205 N N . VAL B 1 460 ? -17.473 7.045 -3.921 1.00 20.51 460 VAL B N 1
ATOM 8206 C CA . VAL B 1 460 ? -16.601 7.092 -5.083 1.00 20.82 460 VAL B CA 1
ATOM 8207 C C . VAL B 1 460 ? -16.824 5.901 -5.942 1.00 18.94 460 VAL B C 1
ATOM 8208 O O . VAL B 1 460 ? -16.909 4.798 -5.389 1.00 19.64 460 VAL B O 1
ATOM 8212 N N . ILE B 1 461 ? -17.057 6.126 -7.238 1.00 19.33 461 ILE B N 1
ATOM 8213 C CA . ILE B 1 461 ? -17.170 5.019 -8.159 1.00 20.32 461 ILE B CA 1
ATOM 8214 C C . ILE B 1 461 ? -15.772 4.792 -8.770 1.00 19.75 461 ILE B C 1
ATOM 8215 O O . ILE B 1 461 ? -15.281 5.683 -9.462 1.00 18.33 461 ILE B O 1
ATOM 8220 N N . ILE B 1 462 ? -15.234 3.589 -8.633 1.00 19.88 462 ILE B N 1
ATOM 8221 C CA . ILE B 1 462 ? -13.876 3.290 -9.111 1.00 17.56 462 ILE B CA 1
ATOM 8222 C C . ILE B 1 462 ? -13.970 2.283 -10.253 1.00 18.76 462 ILE B C 1
ATOM 8223 O O . ILE B 1 462 ? -14.470 1.199 -10.037 1.00 20.36 462 ILE B O 1
ATOM 8228 N N . PHE B 1 463 ? -13.537 2.677 -11.423 1.00 16.95 463 PHE B N 1
ATOM 8229 C CA . PHE B 1 463 ? -13.291 1.776 -12.567 1.00 18.84 463 PHE B CA 1
ATOM 8230 C C . PHE B 1 463 ? -11.837 1.370 -12.527 1.00 19.14 463 PHE B C 1
ATOM 8231 O O . PHE B 1 463 ? -10.942 2.141 -12.955 1.00 19.35 463 PHE B O 1
ATOM 8239 N N . LEU B 1 464 ? -11.609 0.166 -12.054 1.00 19.36 464 LEU B N 1
ATOM 8240 C CA . LEU B 1 464 ? -10.303 -0.447 -12.043 1.00 19.91 464 LEU B CA 1
ATOM 8241 C C . LEU B 1 464 ? -10.114 -1.188 -13.375 1.00 20.40 464 LEU B C 1
ATOM 8242 O O . LEU B 1 464 ? -10.841 -2.111 -13.630 1.00 21.51 464 LEU B O 1
ATOM 8247 N N . ILE B 1 465 ? -9.189 -0.752 -14.212 1.00 22.26 465 ILE B N 1
ATOM 8248 C CA . ILE B 1 465 ? -9.004 -1.357 -15.524 1.00 21.71 465 ILE B CA 1
ATOM 8249 C C . ILE B 1 465 ? -7.930 -2.410 -15.386 1.00 21.51 465 ILE B C 1
ATOM 8250 O O . ILE B 1 465 ? -6.719 -2.071 -15.263 1.00 21.56 465 ILE B O 1
ATOM 8255 N N . ASN B 1 466 ? -8.371 -3.662 -15.354 1.00 20.01 466 ASN B N 1
ATOM 8256 C CA . ASN B 1 466 ? -7.477 -4.791 -15.211 1.00 20.74 466 ASN B CA 1
ATOM 8257 C C . ASN B 1 466 ? -7.007 -5.275 -16.598 1.00 21.86 466 ASN B C 1
ATOM 8258 O O . ASN B 1 466 ? -7.737 -6.072 -17.286 1.00 23.54 466 ASN B O 1
ATOM 8263 N N . ASN B 1 467 ? -5.881 -4.753 -17.038 1.00 23.03 467 ASN B N 1
ATOM 8264 C CA . ASN B 1 467 ? -5.253 -5.165 -18.300 1.00 21.51 467 ASN B CA 1
ATOM 8265 C C . ASN B 1 467 ? -3.918 -5.923 -18.081 1.00 25.95 467 ASN B C 1
ATOM 8266 O O . ASN B 1 467 ? -3.090 -6.034 -19.031 1.00 29.47 467 ASN B O 1
ATOM 8271 N N . TYR B 1 468 ? -3.737 -6.464 -16.863 1.00 28.41 468 TYR B N 1
ATOM 8272 C CA . TYR B 1 468 ? -2.635 -7.362 -16.460 1.00 27.47 468 TYR B CA 1
ATOM 8273 C C . TYR B 1 468 ? -1.251 -6.723 -16.662 1.00 33.88 468 TYR B C 1
ATOM 8274 O O . TYR B 1 468 ? -0.344 -7.303 -17.306 1.00 29.05 468 TYR B O 1
ATOM 8283 N N . GLY B 1 469 ? -1.071 -5.511 -16.164 1.00 26.80 469 GLY B N 1
ATOM 8284 C CA . GLY B 1 469 ? 0.253 -4.908 -16.171 1.00 27.05 469 GLY B CA 1
ATOM 8285 C C . GLY B 1 469 ? 0.281 -3.471 -16.631 1.00 29.58 469 GLY B C 1
ATOM 8286 O O . GLY B 1 469 ? -0.752 -2.829 -16.733 1.00 26.32 469 GLY B O 1
ATOM 8287 N N . TYR B 1 470 ? 1.473 -3.000 -16.974 1.00 27.59 470 TYR B N 1
ATOM 8288 C CA . TYR B 1 470 ? 1.700 -1.585 -17.233 1.00 29.61 470 TYR B CA 1
ATOM 8289 C C . TYR B 1 470 ? 1.643 -1.334 -18.752 1.00 30.73 470 TYR B C 1
ATOM 8290 O O . TYR B 1 470 ? 2.674 -1.280 -19.431 1.00 33.05 470 TYR B O 1
ATOM 8299 N N . THR B 1 471 ? 0.465 -1.160 -19.315 1.00 28.25 471 THR B N 1
ATOM 8300 C CA . THR B 1 471 ? 0.364 -1.006 -20.786 1.00 30.13 471 THR B CA 1
ATOM 8301 C C . THR B 1 471 ? 1.014 0.237 -21.346 1.00 33.55 471 THR B C 1
ATOM 8302 O O . THR B 1 471 ? 1.615 0.189 -22.425 1.00 31.65 471 THR B O 1
ATOM 8306 N N . ILE B 1 472 ? 0.898 1.365 -20.641 1.00 31.03 472 ILE B N 1
ATOM 8307 C CA . ILE B 1 472 ? 1.581 2.562 -21.109 1.00 34.96 472 ILE B CA 1
ATOM 8308 C C . ILE B 1 472 ? 3.092 2.270 -21.360 1.00 36.70 472 ILE B C 1
ATOM 8309 O O . ILE B 1 472 ? 3.636 2.714 -22.382 1.00 32.95 472 ILE B O 1
ATOM 8314 N N . GLU B 1 473 ? 3.735 1.480 -20.479 1.00 30.95 473 GLU B N 1
ATOM 8315 C CA . GLU B 1 473 ? 5.159 1.154 -20.644 1.00 33.61 473 GLU B CA 1
ATOM 8316 C C . GLU B 1 473 ? 5.371 0.122 -21.756 1.00 29.76 473 GLU B C 1
ATOM 8317 O O . GLU B 1 473 ? 6.423 0.152 -22.465 1.00 32.19 473 GLU B O 1
ATOM 8323 N N . VAL B 1 474 ? 4.440 -0.825 -21.879 1.00 27.07 474 VAL B N 1
ATOM 8324 C CA . VAL B 1 474 ? 4.474 -1.748 -23.030 1.00 33.56 474 VAL B CA 1
ATOM 8325 C C . VAL B 1 474 ? 4.553 -0.938 -24.359 1.00 36.63 474 VAL B C 1
ATOM 8326 O O . VAL B 1 474 ? 5.307 -1.272 -25.280 1.00 33.83 474 VAL B O 1
ATOM 8330 N N . MET B 1 475 ? 3.790 0.154 -24.425 1.00 34.84 475 MET B N 1
ATOM 8331 C CA . MET B 1 475 ? 3.741 0.990 -25.616 1.00 35.13 475 MET B CA 1
ATOM 8332 C C . MET B 1 475 ? 4.853 2.082 -25.789 1.00 35.82 475 MET B C 1
ATOM 8333 O O . MET B 1 475 ? 4.829 2.850 -26.767 1.00 34.74 475 MET B O 1
ATOM 8338 N N . ILE B 1 476 ? 5.819 2.116 -24.868 1.00 29.25 476 ILE B N 1
ATOM 8339 C CA . ILE B 1 476 ? 6.991 2.937 -24.952 1.00 29.87 476 ILE B CA 1
ATOM 8340 C C . ILE B 1 476 ? 8.167 1.981 -25.160 1.00 31.27 476 ILE B C 1
ATOM 8341 O O . ILE B 1 476 ? 8.933 2.127 -26.118 1.00 31.44 476 ILE B O 1
ATOM 8346 N N . HIS B 1 477 ? 8.335 1.004 -24.252 1.00 29.69 477 HIS B N 1
ATOM 8347 C CA . HIS B 1 477 ? 9.484 0.076 -24.317 1.00 30.20 477 HIS B CA 1
ATOM 8348 C C . HIS B 1 477 ? 9.174 -1.186 -23.494 1.00 31.72 477 HIS B C 1
ATOM 8349 O O . HIS B 1 477 ? 9.196 -1.164 -22.269 1.00 26.27 477 HIS B O 1
ATOM 8356 N N . ASP B 1 478 ? 8.908 -2.303 -24.157 1.00 30.07 478 ASP B N 1
ATOM 8357 C CA . ASP B 1 478 ? 8.478 -3.510 -23.429 1.00 31.42 478 ASP B CA 1
ATOM 8358 C C . ASP B 1 478 ? 9.607 -4.404 -22.860 1.00 28.74 478 ASP B C 1
ATOM 8359 O O . ASP B 1 478 ? 10.740 -4.419 -23.333 1.00 28.71 478 ASP B O 1
ATOM 8364 N N . GLY B 1 479 ? 9.274 -5.110 -21.800 1.00 27.68 479 GLY B N 1
ATOM 8365 C CA . GLY B 1 479 ? 10.162 -5.989 -21.086 1.00 24.85 479 GLY B CA 1
ATOM 8366 C C . GLY B 1 479 ? 9.435 -6.624 -19.880 1.00 23.39 479 GLY B C 1
ATOM 8367 O O . GLY B 1 479 ? 8.251 -6.339 -19.623 1.00 28.84 479 GLY B O 1
ATOM 8368 N N . PRO B 1 480 ? 10.128 -7.480 -19.121 1.00 24.26 480 PRO B N 1
ATOM 8369 C CA . PRO B 1 480 ? 9.481 -8.270 -18.106 1.00 23.22 480 PRO B CA 1
ATOM 8370 C C . PRO B 1 480 ? 9.024 -7.451 -16.895 1.00 24.20 480 PRO B C 1
ATOM 8371 O O . PRO B 1 480 ? 8.143 -7.867 -16.092 1.00 25.59 480 PRO B O 1
ATOM 8375 N N . TYR B 1 481 ? 9.684 -6.317 -16.733 1.00 23.69 481 TYR B N 1
ATOM 8376 C CA . TYR B 1 481 ? 9.303 -5.341 -15.673 1.00 23.44 481 TYR B CA 1
ATOM 8377 C C . TYR B 1 481 ? 7.905 -4.734 -15.820 1.00 25.31 481 TYR B C 1
ATOM 8378 O O . TYR B 1 481 ? 7.435 -4.020 -14.888 1.00 25.92 481 TYR B O 1
ATOM 8387 N N . ASN B 1 482 ? 7.260 -4.945 -16.966 1.00 23.76 482 ASN B N 1
ATOM 8388 C CA . ASN B 1 482 ? 5.879 -4.493 -17.144 1.00 24.09 482 ASN B CA 1
ATOM 8389 C C . ASN B 1 482 ? 4.787 -5.462 -16.688 1.00 24.50 482 ASN B C 1
ATOM 8390 O O . ASN B 1 482 ? 3.637 -5.126 -16.729 1.00 25.43 482 ASN B O 1
ATOM 8395 N N . ASN B 1 483 ? 5.155 -6.673 -16.298 1.00 24.74 483 ASN B N 1
ATOM 8396 C CA . ASN B 1 483 ? 4.241 -7.680 -15.849 1.00 30.79 483 ASN B CA 1
ATOM 8397 C C . ASN B 1 483 ? 4.120 -7.535 -14.336 1.00 33.40 483 ASN B C 1
ATOM 8398 O O . ASN B 1 483 ? 5.134 -7.319 -13.619 1.00 42.08 483 ASN B O 1
ATOM 8403 N N . ILE B 1 484 ? 2.900 -7.564 -13.824 1.00 27.09 484 ILE B N 1
ATOM 8404 C CA . ILE B 1 484 ? 2.731 -7.502 -12.366 1.00 29.21 484 ILE B CA 1
ATOM 8405 C C . ILE B 1 484 ? 1.943 -8.700 -11.887 1.00 28.81 484 ILE B C 1
ATOM 8406 O O . ILE B 1 484 ? 1.221 -9.296 -12.673 1.00 24.19 484 ILE B O 1
ATOM 8411 N N . LYS B 1 485 ? 1.998 -8.956 -10.590 1.00 26.50 485 LYS B N 1
ATOM 8412 C CA . LYS B 1 485 ? 1.205 -10.025 -9.955 1.00 25.83 485 LYS B CA 1
ATOM 8413 C C . LYS B 1 485 ? -0.283 -9.622 -9.985 1.00 26.52 485 LYS B C 1
ATOM 8414 O O . LYS B 1 485 ? -0.674 -8.542 -9.497 1.00 26.52 485 LYS B O 1
ATOM 8420 N N . ASN B 1 486 ? -1.127 -10.445 -10.590 1.00 23.99 486 ASN B N 1
ATOM 8421 C CA . ASN B 1 486 ? -2.566 -10.115 -10.695 1.00 24.03 486 ASN B CA 1
ATOM 8422 C C . ASN B 1 486 ? -3.206 -10.300 -9.331 1.00 25.17 486 ASN B C 1
ATOM 8423 O O . ASN B 1 486 ? -2.785 -11.175 -8.537 1.00 24.82 486 ASN B O 1
ATOM 8428 N N . TRP B 1 487 ? -4.201 -9.463 -9.031 1.00 18.51 487 TRP B N 1
ATOM 8429 C CA . TRP B 1 487 ? -4.985 -9.601 -7.825 1.00 19.29 487 TRP B CA 1
ATOM 8430 C C . TRP B 1 487 ? -6.451 -9.840 -8.173 1.00 17.44 487 TRP B C 1
ATOM 8431 O O . TRP B 1 487 ? -6.913 -9.500 -9.282 1.00 20.22 487 TRP B O 1
ATOM 8442 N N . ASP B 1 488 ? -7.171 -10.387 -7.199 1.00 19.80 488 ASP B N 1
ATOM 8443 C CA . ASP B 1 488 ? -8.619 -10.375 -7.254 1.00 21.32 488 ASP B CA 1
ATOM 8444 C C . ASP B 1 488 ? -9.058 -8.998 -6.675 1.00 20.27 488 ASP B C 1
ATOM 8445 O O . ASP B 1 488 ? -9.384 -8.878 -5.520 1.00 21.34 488 ASP B O 1
ATOM 8450 N N . TYR B 1 489 ? -9.069 -8.010 -7.542 1.00 23.19 489 TYR B N 1
ATOM 8451 C CA . TYR B 1 489 ? -9.314 -6.608 -7.128 1.00 22.54 489 TYR B CA 1
ATOM 8452 C C . TYR B 1 489 ? -10.699 -6.414 -6.517 1.00 22.17 489 TYR B C 1
ATOM 8453 O O . TYR B 1 489 ? -10.838 -5.766 -5.535 1.00 21.23 489 TYR B O 1
ATOM 8462 N N . ALA B 1 490 ? -11.709 -7.039 -7.100 1.00 22.68 490 ALA B N 1
ATOM 8463 C CA . ALA B 1 490 ? -13.040 -6.929 -6.554 1.00 21.81 490 ALA B CA 1
ATOM 8464 C C . ALA B 1 490 ? -13.168 -7.402 -5.174 1.00 23.46 490 ALA B C 1
ATOM 8465 O O . ALA B 1 490 ? -13.868 -6.759 -4.388 1.00 22.27 490 ALA B O 1
ATOM 8467 N N . ALA B 1 491 ? -12.454 -8.480 -4.810 1.00 20.90 491 ALA B N 1
ATOM 8468 C CA . ALA B 1 491 ? -12.506 -9.033 -3.447 1.00 20.47 491 ALA B CA 1
ATOM 8469 C C . ALA B 1 491 ? -11.832 -8.163 -2.386 1.00 21.12 491 ALA B C 1
ATOM 8470 O O . ALA B 1 491 ? -11.995 -8.368 -1.176 1.00 21.46 491 ALA B O 1
ATOM 8472 N N . LEU B 1 492 ? -11.060 -7.174 -2.836 1.00 21.86 492 LEU B N 1
ATOM 8473 C CA . LEU B 1 492 ? -10.439 -6.293 -1.905 1.00 21.30 492 LEU B CA 1
ATOM 8474 C C . LEU B 1 492 ? -11.437 -5.448 -1.114 1.00 20.89 492 LEU B C 1
ATOM 8475 O O . LEU B 1 492 ? -11.155 -5.065 0.034 1.00 19.85 492 LEU B O 1
ATOM 8480 N N A MET B 1 493 ? -12.580 -5.127 -1.721 0.67 23.37 493 MET B N 1
ATOM 8481 N N B MET B 1 493 ? -12.581 -5.125 -1.706 0.33 21.06 493 MET B N 1
ATOM 8482 C CA A MET B 1 493 ? -13.600 -4.336 -0.978 0.67 23.76 493 MET B CA 1
ATOM 8483 C CA B MET B 1 493 ? -13.561 -4.279 -1.002 0.33 20.75 493 MET B CA 1
ATOM 8484 C C A MET B 1 493 ? -13.976 -4.955 0.328 0.67 24.52 493 MET B C 1
ATOM 8485 C C B MET B 1 493 ? -14.120 -4.922 0.275 0.33 22.74 493 MET B C 1
ATOM 8486 O O A MET B 1 493 ? -13.920 -4.293 1.368 0.67 21.32 493 MET B O 1
ATOM 8487 O O B MET B 1 493 ? -14.378 -4.203 1.249 0.33 23.60 493 MET B O 1
ATOM 8496 N N . GLU B 1 494 ? -14.226 -6.264 0.310 1.00 24.59 494 GLU B N 1
ATOM 8497 C CA . GLU B 1 494 ? -14.619 -6.995 1.474 1.00 25.49 494 GLU B CA 1
ATOM 8498 C C . GLU B 1 494 ? -13.552 -6.945 2.552 1.00 24.62 494 GLU B C 1
ATOM 8499 O O . GLU B 1 494 ? -13.899 -6.877 3.727 1.00 23.44 494 GLU B O 1
ATOM 8505 N N . VAL B 1 495 ? -12.285 -6.953 2.144 1.00 22.40 495 VAL B N 1
ATOM 8506 C CA . VAL B 1 495 ? -11.186 -6.885 3.095 1.00 22.02 495 VAL B CA 1
ATOM 8507 C C . VAL B 1 495 ? -11.304 -5.565 3.831 1.00 20.16 495 VAL B C 1
ATOM 8508 O O . VAL B 1 495 ? -11.189 -5.528 5.065 1.00 20.31 495 VAL B O 1
ATOM 8512 N N . PHE B 1 496 ? -11.519 -4.480 3.065 1.00 19.99 496 PHE B N 1
ATOM 8513 C CA . PHE B 1 496 ? -11.570 -3.116 3.654 1.00 22.04 496 PHE B CA 1
ATOM 8514 C C . PHE B 1 496 ? -12.869 -2.866 4.463 1.00 25.61 496 PHE B C 1
ATOM 8515 O O . PHE B 1 496 ? -12.898 -2.057 5.364 1.00 25.61 496 PHE B O 1
ATOM 8523 N N . ASN B 1 497 ? -13.914 -3.617 4.181 1.00 25.25 497 ASN B N 1
ATOM 8524 C CA . ASN B 1 497 ? -15.085 -3.577 5.043 1.00 25.85 497 ASN B CA 1
ATOM 8525 C C . ASN B 1 497 ? -14.821 -4.113 6.418 1.00 29.31 497 ASN B C 1
ATOM 8526 O O . ASN B 1 497 ? -15.466 -3.712 7.341 1.00 32.79 497 ASN B O 1
ATOM 8531 N N . GLY B 1 498 ? -13.884 -5.019 6.573 1.00 32.18 498 GLY B N 1
ATOM 8532 C CA . GLY B 1 498 ? -13.628 -5.589 7.899 1.00 39.13 498 GLY B CA 1
ATOM 8533 C C . GLY B 1 498 ? -14.557 -6.791 8.105 1.00 44.04 498 GLY B C 1
ATOM 8534 O O . GLY B 1 498 ? -14.967 -7.445 7.124 1.00 45.22 498 GLY B O 1
ATOM 8535 N N . ASN B 1 499 ? -14.930 -7.041 9.365 1.00 65.94 499 ASN B N 1
ATOM 8536 C CA . ASN B 1 499 ? -15.961 -8.078 9.709 1.00 75.95 499 ASN B CA 1
ATOM 8537 C C . ASN B 1 499 ? -17.375 -7.511 9.798 1.00 69.31 499 ASN B C 1
ATOM 8538 O O . ASN B 1 499 ? -18.027 -7.328 8.783 1.00 59.78 499 ASN B O 1
ATOM 8543 N N . SER B 1 504 ? -19.583 -0.644 10.058 1.00 57.21 504 SER B N 1
ATOM 8544 C CA . SER B 1 504 ? -18.219 -1.101 9.787 1.00 60.07 504 SER B CA 1
ATOM 8545 C C . SER B 1 504 ? -17.890 -1.305 8.285 1.00 54.16 504 SER B C 1
ATOM 8546 O O . SER B 1 504 ? -16.856 -1.834 7.958 1.00 56.43 504 SER B O 1
ATOM 8549 N N . GLY B 1 505 ? -18.737 -0.882 7.367 1.00 46.18 505 GLY B N 1
ATOM 8550 C CA . GLY B 1 505 ? -18.235 -0.610 6.031 1.00 36.60 505 GLY B CA 1
ATOM 8551 C C . GLY B 1 505 ? -19.133 -1.109 4.940 1.00 31.04 505 GLY B C 1
ATOM 8552 O O . GLY B 1 505 ? -19.540 -2.263 4.938 1.00 29.91 505 GLY B O 1
ATOM 8553 N N . ALA B 1 506 ? -19.376 -0.250 3.996 1.00 26.25 506 ALA B N 1
ATOM 8554 C CA . ALA B 1 506 ? -20.296 -0.494 2.936 1.00 27.58 506 ALA B CA 1
ATOM 8555 C C . ALA B 1 506 ? -19.663 -0.305 1.569 1.00 26.05 506 ALA B C 1
ATOM 8556 O O . ALA B 1 506 ? -20.374 0.010 0.615 1.00 27.19 506 ALA B O 1
ATOM 8558 N N . GLY B 1 507 ? -18.361 -0.610 1.426 1.00 22.60 507 GLY B N 1
ATOM 8559 C CA . GLY B 1 507 ? -17.799 -0.780 0.122 1.00 24.27 507 GLY B CA 1
ATOM 8560 C C . GLY B 1 507 ? -18.377 -1.972 -0.683 1.00 23.02 507 GLY B C 1
ATOM 8561 O O . GLY B 1 507 ? -18.773 -2.921 -0.095 1.00 22.50 507 GLY B O 1
ATOM 8562 N N . LYS B 1 508 ? -18.472 -1.852 -1.990 1.00 21.60 508 LYS B N 1
ATOM 8563 C CA . LYS B 1 508 ? -18.860 -2.964 -2.875 1.00 23.16 508 LYS B CA 1
ATOM 8564 C C . LYS B 1 508 ? -17.818 -3.200 -3.978 1.00 24.19 508 LYS B C 1
ATOM 8565 O O . LYS B 1 508 ? -17.344 -2.230 -4.601 1.00 20.21 508 LYS B O 1
ATOM 8571 N N . GLY B 1 509 ? -17.478 -4.481 -4.240 1.00 21.43 509 GLY B N 1
ATOM 8572 C CA . GLY B 1 509 ? -16.558 -4.836 -5.269 1.00 20.73 509 GLY B CA 1
ATOM 8573 C C . GLY B 1 509 ? -17.298 -5.705 -6.298 1.00 23.39 509 GLY B C 1
ATOM 8574 O O . GLY B 1 509 ? -17.837 -6.707 -5.917 1.00 24.23 509 GLY B O 1
ATOM 8575 N N . LEU B 1 510 ? -17.247 -5.354 -7.556 1.00 24.16 510 LEU B N 1
ATOM 8576 C CA . LEU B 1 510 ? -17.935 -6.004 -8.638 1.00 26.12 510 LEU B CA 1
ATOM 8577 C C . LEU B 1 510 ? -16.971 -6.302 -9.780 1.00 30.13 510 LEU B C 1
ATOM 8578 O O . LEU B 1 510 ? -15.960 -5.640 -9.935 1.00 24.02 510 LEU B O 1
ATOM 8583 N N . LYS B 1 511 ? -17.342 -7.240 -10.649 1.00 25.30 511 LYS B N 1
ATOM 8584 C CA . LYS B 1 511 ? -16.546 -7.623 -11.780 1.00 24.03 511 LYS B CA 1
ATOM 8585 C C . LYS B 1 511 ? -17.356 -7.398 -13.038 1.00 23.92 511 LYS B C 1
ATOM 8586 O O . LYS B 1 511 ? -18.565 -7.601 -13.071 1.00 25.11 511 LYS B O 1
ATOM 8592 N N . ALA B 1 512 ? -16.695 -6.904 -14.076 1.00 23.37 512 ALA B N 1
ATOM 8593 C CA . ALA B 1 512 ? -17.266 -6.736 -15.372 1.00 23.82 512 ALA B CA 1
ATOM 8594 C C . ALA B 1 512 ? -16.418 -7.320 -16.451 1.00 25.54 512 ALA B C 1
ATOM 8595 O O . ALA B 1 512 ? -15.323 -6.837 -16.723 1.00 24.57 512 ALA B O 1
ATOM 8597 N N . LYS B 1 513 ? -16.937 -8.366 -17.139 1.00 26.72 513 LYS B N 1
ATOM 8598 C CA . LYS B 1 513 ? -16.218 -9.016 -18.261 1.00 27.27 513 LYS B CA 1
ATOM 8599 C C . LYS B 1 513 ? -16.894 -8.887 -19.646 1.00 25.88 513 LYS B C 1
ATOM 8600 O O . LYS B 1 513 ? -16.340 -9.300 -20.672 1.00 27.37 513 LYS B O 1
ATOM 8606 N N . THR B 1 514 ? -18.057 -8.244 -19.652 1.00 25.79 514 THR B N 1
ATOM 8607 C CA . THR B 1 514 ? -18.804 -7.923 -20.834 1.00 26.30 514 THR B CA 1
ATOM 8608 C C . THR B 1 514 ? -19.474 -6.602 -20.596 1.00 27.91 514 THR B C 1
ATOM 8609 O O . THR B 1 514 ? -19.567 -6.154 -19.449 1.00 28.21 514 THR B O 1
ATOM 8613 N N . ALA B 1 515 ? -20.010 -6.032 -21.659 1.00 24.74 515 ALA B N 1
ATOM 8614 C CA . ALA B 1 515 ? -20.751 -4.814 -21.568 1.00 26.71 515 ALA B CA 1
ATOM 8615 C C . ALA B 1 515 ? -21.972 -4.887 -20.686 1.00 26.70 515 ALA B C 1
ATOM 8616 O O . ALA B 1 515 ? -22.289 -3.897 -19.992 1.00 24.69 515 ALA B O 1
ATOM 8618 N N . ALA B 1 516 ? -22.686 -6.027 -20.695 1.00 26.21 516 ALA B N 1
ATOM 8619 C CA . ALA B 1 516 ? -23.868 -6.145 -19.876 1.00 29.74 516 ALA B CA 1
ATOM 8620 C C . ALA B 1 516 ? -23.507 -6.173 -18.401 1.00 27.09 516 ALA B C 1
ATOM 8621 O O . ALA B 1 516 ? -24.200 -5.562 -17.565 1.00 29.23 516 ALA B O 1
ATOM 8623 N N . GLU B 1 517 ? -22.427 -6.868 -18.073 1.00 25.72 517 GLU B N 1
ATOM 8624 C CA . GLU B 1 517 ? -21.999 -6.923 -16.671 1.00 30.39 517 GLU B CA 1
ATOM 8625 C C . GLU B 1 517 ? -21.556 -5.530 -16.189 1.00 26.49 517 GLU B C 1
ATOM 8626 O O . GLU B 1 517 ? -21.803 -5.179 -15.017 1.00 26.67 517 GLU B O 1
ATOM 8632 N N . LEU B 1 518 ? -20.883 -4.799 -17.072 1.00 24.61 518 LEU B N 1
ATOM 8633 C CA . LEU B 1 518 ? -20.474 -3.408 -16.766 1.00 25.23 518 LEU B CA 1
ATOM 8634 C C . LEU B 1 518 ? -21.708 -2.530 -16.536 1.00 27.29 518 LEU B C 1
ATOM 8635 O O . LEU B 1 518 ? -21.802 -1.757 -15.554 1.00 25.26 518 LEU B O 1
ATOM 8640 N N . GLU B 1 519 ? -22.701 -2.661 -17.418 1.00 29.79 519 GLU B N 1
ATOM 8641 C CA . GLU B 1 519 ? -23.928 -1.877 -17.255 1.00 29.29 519 GLU B CA 1
ATOM 8642 C C . GLU B 1 519 ? -24.606 -2.139 -15.900 1.00 27.47 519 GLU B C 1
ATOM 8643 O O . GLU B 1 519 ? -25.083 -1.234 -15.200 1.00 27.54 519 GLU B O 1
ATOM 8649 N N . GLU B 1 520 ? -24.631 -3.387 -15.519 1.00 28.74 520 GLU B N 1
ATOM 8650 C CA . GLU B 1 520 ? -25.225 -3.797 -14.297 1.00 31.08 520 GLU B CA 1
ATOM 8651 C C . GLU B 1 520 ? -24.401 -3.279 -13.127 1.00 30.62 520 GLU B C 1
ATOM 8652 O O . GLU B 1 520 ? -24.943 -2.823 -12.119 1.00 25.74 520 GLU B O 1
ATOM 8658 N N . ALA B 1 521 ? -23.076 -3.428 -13.233 1.00 27.22 521 ALA B N 1
ATOM 8659 C CA . ALA B 1 521 ? -22.193 -2.915 -12.155 1.00 26.71 521 ALA B CA 1
ATOM 8660 C C . ALA B 1 521 ? -22.398 -1.420 -11.901 1.00 24.18 521 ALA B C 1
ATOM 8661 O O . ALA B 1 521 ? -22.464 -0.987 -10.755 1.00 24.05 521 ALA B O 1
ATOM 8663 N N . ILE B 1 522 ? -22.504 -0.640 -12.964 1.00 22.21 522 ILE B N 1
ATOM 8664 C CA . ILE B 1 522 ? -22.657 0.804 -12.823 1.00 24.69 522 ILE B CA 1
ATOM 8665 C C . ILE B 1 522 ? -23.976 1.127 -12.129 1.00 26.10 522 ILE B C 1
ATOM 8666 O O . ILE B 1 522 ? -24.004 2.001 -11.281 1.00 22.88 522 ILE B O 1
ATOM 8671 N N . LYS B 1 523 ? -25.054 0.370 -12.398 1.00 26.68 523 LYS B N 1
ATOM 8672 C CA . LYS B 1 523 ? -26.334 0.599 -11.649 1.00 27.27 523 LYS B CA 1
ATOM 8673 C C . LYS B 1 523 ? -26.156 0.367 -10.183 1.00 23.39 523 LYS B C 1
ATOM 8674 O O . LYS B 1 523 ? -26.608 1.195 -9.392 1.00 27.42 523 LYS B O 1
ATOM 8680 N N . VAL B 1 524 ? -25.435 -0.695 -9.808 1.00 24.57 524 VAL B N 1
ATOM 8681 C CA . VAL B 1 524 ? -25.170 -1.018 -8.400 1.00 24.58 524 VAL B CA 1
ATOM 8682 C C . VAL B 1 524 ? -24.338 0.115 -7.744 1.00 25.65 524 VAL B C 1
ATOM 8683 O O . VAL B 1 524 ? -24.620 0.529 -6.602 1.00 25.17 524 VAL B O 1
ATOM 8687 N N . ALA B 1 525 ? -23.354 0.616 -8.502 1.00 25.52 525 ALA B N 1
ATOM 8688 C CA . ALA B 1 525 ? -22.457 1.685 -7.991 1.00 24.06 525 ALA B CA 1
ATOM 8689 C C . ALA B 1 525 ? -23.273 2.944 -7.701 1.00 24.25 525 ALA B C 1
ATOM 8690 O O . ALA B 1 525 ? -23.159 3.531 -6.609 1.00 27.46 525 ALA B O 1
ATOM 8692 N N . LEU B 1 526 ? -24.069 3.376 -8.671 1.00 25.41 526 LEU B N 1
ATOM 8693 C CA . LEU B 1 526 ? -24.928 4.542 -8.508 1.00 28.24 526 LEU B CA 1
ATOM 8694 C C . LEU B 1 526 ? -25.874 4.384 -7.357 1.00 29.54 526 LEU B C 1
ATOM 8695 O O . LEU B 1 526 ? -26.122 5.330 -6.686 1.00 31.15 526 LEU B O 1
ATOM 8700 N N . ASP B 1 527 ? -26.343 3.180 -7.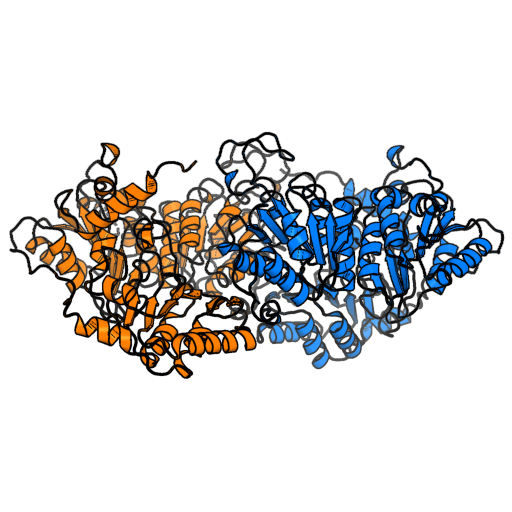071 1.00 34.21 527 ASP B N 1
ATOM 8701 C CA . ASP B 1 527 ? -27.204 2.984 -5.915 1.00 32.42 527 ASP B CA 1
ATOM 8702 C C . ASP B 1 527 ? -26.512 2.867 -4.597 1.00 34.05 527 ASP B C 1
ATOM 8703 O O . ASP B 1 527 ? -27.194 2.842 -3.577 1.00 27.22 527 ASP B O 1
ATOM 8708 N N . ASN B 1 528 ? -25.179 2.766 -4.572 1.00 30.51 528 ASN B N 1
ATOM 8709 C CA . ASN B 1 528 ? -24.468 2.578 -3.323 1.00 29.79 528 ASN B CA 1
ATOM 8710 C C . ASN B 1 528 ? -24.090 3.958 -2.831 1.00 30.63 528 ASN B C 1
ATOM 8711 O O . ASN B 1 528 ? -23.152 4.594 -3.355 1.00 29.91 528 ASN B O 1
ATOM 8716 N N . THR B 1 529 ? -24.819 4.438 -1.826 1.00 28.06 529 THR B N 1
ATOM 8717 C CA . THR B 1 529 ? -24.619 5.796 -1.329 1.00 30.07 529 THR B CA 1
ATOM 8718 C C . THR B 1 529 ? -23.857 5.746 -0.021 1.00 27.82 529 THR B C 1
ATOM 8719 O O . THR B 1 529 ? -23.560 6.785 0.532 1.00 32.55 529 THR B O 1
ATOM 8723 N N . ASP B 1 530 ? -23.514 4.573 0.483 1.00 26.91 530 ASP B N 1
ATOM 8724 C CA . ASP B 1 530 ? -22.917 4.458 1.804 1.00 30.77 530 ASP B CA 1
ATOM 8725 C C . ASP B 1 530 ? -21.398 4.138 1.793 1.00 25.29 530 ASP B C 1
ATOM 8726 O O . ASP B 1 530 ? -20.761 4.004 2.847 1.00 23.95 530 ASP B O 1
ATOM 8731 N N . GLY B 1 531 ? -20.854 3.984 0.586 1.00 22.04 531 GLY B N 1
ATOM 8732 C CA . GLY B 1 531 ? -19.467 3.649 0.465 1.00 22.50 531 GLY B CA 1
ATOM 8733 C C . GLY B 1 531 ? -19.093 3.567 -0.990 1.00 21.85 531 GLY B C 1
ATOM 8734 O O . GLY B 1 531 ? -19.919 3.755 -1.848 1.00 22.01 531 GLY B O 1
ATOM 8735 N N . PRO B 1 532 ? -17.799 3.318 -1.251 1.00 19.66 532 PRO B N 1
ATOM 8736 C CA . PRO B 1 532 ? -17.320 3.263 -2.560 1.00 18.95 532 PRO B CA 1
ATOM 8737 C C . PRO B 1 532 ? -17.636 1.938 -3.269 1.00 18.72 532 PRO B C 1
ATOM 8738 O O . PRO B 1 532 ? -17.869 0.875 -2.610 1.00 20.70 532 PRO B O 1
ATOM 8742 N N . THR B 1 533 ? -17.608 2.002 -4.572 1.00 16.04 533 THR B N 1
ATOM 8743 C CA . THR B 1 533 ? -17.850 0.847 -5.394 1.00 18.28 533 THR B CA 1
ATOM 8744 C C . THR B 1 533 ? -16.721 0.683 -6.382 1.00 19.41 533 THR B C 1
ATOM 8745 O O . THR B 1 533 ? -16.531 1.549 -7.214 1.00 22.90 533 THR B O 1
ATOM 8749 N N . LEU B 1 534 ? -16.043 -0.443 -6.298 1.00 19.87 534 LEU B N 1
ATOM 8750 C CA . LEU B 1 534 ? -14.993 -0.770 -7.240 1.00 19.16 534 LEU B CA 1
ATOM 8751 C C . LEU B 1 534 ? -15.489 -1.750 -8.236 1.00 19.30 534 LEU B C 1
ATOM 8752 O O . LEU B 1 534 ? -15.862 -2.864 -7.876 1.00 20.32 534 LEU B O 1
ATOM 8757 N N . ILE B 1 535 ? -15.411 -1.338 -9.468 1.00 19.05 535 ILE B N 1
ATOM 8758 C CA . ILE B 1 535 ? -15.749 -2.186 -10.623 1.00 20.21 535 ILE B CA 1
ATOM 8759 C C . ILE B 1 535 ? -14.498 -2.641 -11.363 1.00 19.98 535 ILE B C 1
ATOM 8760 O O . ILE B 1 535 ? -13.799 -1.831 -12.041 1.00 20.92 535 ILE B O 1
ATOM 8765 N N . GLU B 1 536 ? -14.213 -3.936 -11.234 1.00 19.83 536 GLU B N 1
ATOM 8766 C CA . GLU B 1 536 ? -13.041 -4.551 -11.873 1.00 19.88 536 GLU B CA 1
ATOM 8767 C C . GLU B 1 536 ? -13.360 -4.882 -13.277 1.00 20.26 536 GLU B C 1
ATOM 8768 O O . GLU B 1 536 ? -14.081 -5.861 -13.517 1.00 20.51 536 GLU B O 1
ATOM 8774 N N . CYS B 1 537 ? -12.785 -4.138 -14.233 1.00 20.69 537 CYS B N 1
ATOM 8775 C CA . CYS B 1 537 ? -13.069 -4.299 -15.650 1.00 23.29 537 CYS B CA 1
ATOM 8776 C C . CYS B 1 537 ? -11.960 -5.111 -16.327 1.00 23.26 537 CYS B C 1
ATOM 8777 O O . CYS B 1 537 ? -10.776 -4.705 -16.266 1.00 23.05 537 CYS B O 1
ATOM 8780 N N . PHE B 1 538 ? -12.301 -6.232 -16.982 1.00 23.74 538 PHE B N 1
ATOM 8781 C CA . PHE B 1 538 ? -11.265 -7.091 -17.572 1.00 23.44 538 PHE B CA 1
ATOM 8782 C C . PHE B 1 538 ? -11.099 -6.841 -19.023 1.00 26.38 538 PHE B C 1
ATOM 8783 O O . PHE B 1 538 ? -12.078 -6.943 -19.741 1.00 26.63 538 PHE B O 1
ATOM 8791 N N . ILE B 1 539 ? -9.897 -6.478 -19.474 1.00 24.52 539 ILE B N 1
ATOM 8792 C CA . ILE B 1 539 ? -9.592 -6.279 -20.885 1.00 24.77 539 ILE B CA 1
ATOM 8793 C C . ILE B 1 539 ? -8.225 -6.835 -21.211 1.00 24.90 539 ILE B C 1
ATOM 8794 O O . ILE B 1 539 ? -7.409 -7.119 -20.304 1.00 21.01 539 ILE B O 1
ATOM 8799 N N . ALA B 1 540 ? -7.976 -7.054 -22.496 1.00 26.55 540 ALA B N 1
ATOM 8800 C CA . ALA B 1 540 ? -6.663 -7.554 -22.939 1.00 24.64 540 ALA B CA 1
ATOM 8801 C C . ALA B 1 540 ? -5.533 -6.528 -22.718 1.00 28.25 540 ALA B C 1
ATOM 8802 O O . ALA B 1 540 ? -5.708 -5.321 -22.886 1.00 25.03 540 ALA B O 1
ATOM 8804 N N . ARG B 1 541 ? -4.335 -7.022 -22.424 1.00 25.96 541 ARG B N 1
ATOM 8805 C CA . ARG B 1 541 ? -3.208 -6.177 -22.231 1.00 30.59 541 ARG B CA 1
ATOM 8806 C C . ARG B 1 541 ? -3.027 -5.101 -23.289 1.00 30.10 541 ARG B C 1
ATOM 8807 O O . ARG B 1 541 ? -2.735 -3.932 -22.965 1.00 31.77 541 ARG B O 1
ATOM 8815 N N . GLU B 1 542 ? -3.159 -5.467 -24.570 1.00 26.84 542 GLU B N 1
ATOM 8816 C CA . GLU B 1 542 ? -2.890 -4.521 -25.633 1.00 30.76 542 GLU B CA 1
ATOM 8817 C C . GLU B 1 542 ? -4.149 -3.797 -26.187 1.00 26.93 542 GLU B C 1
ATOM 8818 O O . GLU B 1 542 ? -4.063 -3.064 -27.163 1.00 26.75 542 GLU B O 1
ATOM 8824 N N . ASP B 1 543 ? -5.290 -3.979 -25.516 1.00 25.49 543 ASP B N 1
ATOM 8825 C CA . ASP B 1 543 ? -6.508 -3.373 -25.925 1.00 23.31 543 ASP B CA 1
ATOM 8826 C C . ASP B 1 543 ? -6.481 -1.945 -25.358 1.00 26.22 543 ASP B C 1
ATOM 8827 O O . ASP B 1 543 ? -7.060 -1.655 -24.255 1.00 25.30 543 ASP B O 1
ATOM 8832 N N . CYS B 1 544 ? -5.794 -1.071 -26.077 1.00 23.02 544 CYS B N 1
ATOM 8833 C CA . CYS B 1 544 ? -5.646 0.311 -25.592 1.00 26.36 544 CYS B CA 1
ATOM 8834 C C . CYS B 1 544 ? -6.032 1.296 -26.654 1.00 26.41 544 CYS B C 1
ATOM 8835 O O . CYS B 1 544 ? -6.318 0.882 -27.780 1.00 26.39 544 CYS B O 1
ATOM 8838 N N . THR B 1 545 ? -6.017 2.609 -26.333 1.00 25.59 545 THR B N 1
ATOM 8839 C CA . THR B 1 545 ? -6.425 3.601 -27.303 1.00 26.74 545 THR B CA 1
ATOM 8840 C C . THR B 1 545 ? -5.370 3.623 -28.395 1.00 24.99 545 THR B C 1
ATOM 8841 O O . THR B 1 545 ? -4.203 3.294 -28.163 1.00 25.78 545 THR B O 1
ATOM 8845 N N . GLU B 1 546 ? -5.750 4.067 -29.581 1.00 27.71 546 GLU B N 1
ATOM 8846 C CA . GLU B 1 546 ? -4.776 4.279 -30.655 1.00 30.58 546 GLU B CA 1
ATOM 8847 C C . GLU B 1 546 ? -3.828 5.437 -30.316 1.00 25.24 546 GLU B C 1
ATOM 8848 O O . GLU B 1 546 ? -2.682 5.447 -30.782 1.00 24.24 546 GLU B O 1
ATOM 8854 N N . GLU B 1 547 ? -4.341 6.406 -29.542 1.00 24.35 547 GLU B N 1
ATOM 8855 C CA . GLU B 1 547 ? -3.593 7.588 -29.191 1.00 25.63 547 GLU B CA 1
ATOM 8856 C C . GLU B 1 547 ? -2.372 7.217 -28.356 1.00 22.47 547 GLU B C 1
ATOM 8857 O O . GLU B 1 547 ? -1.303 7.738 -28.613 1.00 24.56 547 GLU B O 1
ATOM 8863 N N . LEU B 1 548 ? -2.561 6.326 -27.369 1.00 21.37 548 LEU B N 1
ATOM 8864 C CA . LEU B 1 548 ? -1.429 5.851 -26.566 1.00 24.91 548 LEU B CA 1
ATOM 8865 C C . LEU B 1 548 ? -0.337 5.302 -27.420 1.00 27.70 548 LEU B C 1
ATOM 8866 O O . LEU B 1 548 ? 0.856 5.607 -27.200 1.00 28.08 548 LEU B O 1
ATOM 8871 N N . VAL B 1 549 ? -0.702 4.503 -28.427 1.00 24.61 549 VAL B N 1
ATOM 8872 C CA . VAL B 1 549 ? 0.296 3.872 -29.249 1.00 26.43 549 VAL B CA 1
ATOM 8873 C C . VAL B 1 549 ? 1.100 4.920 -29.999 1.00 26.97 549 VAL B C 1
ATOM 8874 O O . VAL B 1 549 ? 2.324 4.832 -30.055 1.00 30.61 549 VAL B O 1
ATOM 8878 N N . LYS B 1 550 ? 0.438 5.927 -30.527 1.00 25.00 550 LYS B N 1
ATOM 8879 C CA . LYS B 1 550 ? 1.150 6.915 -31.312 1.00 26.58 550 LYS B CA 1
ATOM 8880 C C . LYS B 1 550 ? 2.035 7.829 -30.424 1.00 28.92 550 LYS B C 1
ATOM 8881 O O . LYS B 1 550 ? 3.196 8.124 -30.771 1.00 29.18 550 LYS B O 1
ATOM 8887 N N . TRP B 1 551 ? 1.468 8.263 -29.298 1.00 27.04 551 TRP B N 1
ATOM 8888 C CA . TRP B 1 551 ? 2.180 9.193 -28.406 1.00 25.89 551 TRP B CA 1
ATOM 8889 C C . TRP B 1 551 ? 3.327 8.459 -27.756 1.00 26.12 551 TRP B C 1
ATOM 8890 O O . TRP B 1 551 ? 4.447 9.042 -27.645 1.00 26.74 551 TRP B O 1
ATOM 8901 N N . GLY B 1 552 ? 3.102 7.202 -27.352 1.00 25.94 552 GLY B N 1
ATOM 8902 C CA . GLY B 1 552 ? 4.157 6.343 -26.773 1.00 27.84 552 GLY B CA 1
ATOM 8903 C C . GLY B 1 552 ? 5.456 6.233 -27.580 1.00 30.28 552 GLY B C 1
ATOM 8904 O O . GLY B 1 552 ? 6.566 6.352 -27.014 1.00 29.83 552 GLY B O 1
ATOM 8905 N N . GLU B 1 553 ? 5.334 6.059 -28.913 1.00 27.21 553 GLU B N 1
ATOM 8906 C CA . GLU B 1 553 ? 6.504 5.890 -29.781 1.00 29.73 553 GLU B CA 1
ATOM 8907 C C . GLU B 1 553 ? 7.311 7.171 -29.755 1.00 23.06 553 GLU B C 1
ATOM 8908 O O . GLU B 1 553 ? 8.524 7.142 -29.738 1.00 27.38 553 GLU B O 1
ATOM 8914 N N . ARG B 1 554 ? 6.627 8.285 -29.786 1.00 25.70 554 ARG B N 1
ATOM 8915 C CA . ARG B 1 554 ? 7.288 9.610 -29.847 1.00 30.03 554 ARG B CA 1
ATOM 8916 C C . ARG B 1 554 ? 8.023 9.933 -28.549 1.00 30.55 554 ARG B C 1
ATOM 8917 O O . ARG B 1 554 ? 9.114 10.514 -28.570 1.00 28.17 554 ARG B O 1
ATOM 8925 N N . VAL B 1 555 ? 7.442 9.503 -27.448 1.00 32.40 555 VAL B N 1
ATOM 8926 C CA . VAL B 1 555 ? 8.077 9.670 -26.128 1.00 33.83 555 VAL B CA 1
ATOM 8927 C C . VAL B 1 555 ? 9.327 8.846 -26.002 1.00 31.03 555 VAL B C 1
ATOM 8928 O O . VAL B 1 555 ? 10.350 9.328 -25.460 1.00 30.32 555 VAL B O 1
ATOM 8932 N N . ALA B 1 556 ? 9.215 7.584 -26.380 1.00 25.20 556 ALA B N 1
ATOM 8933 C CA . ALA B 1 556 ? 10.336 6.695 -26.366 1.00 28.62 556 ALA B CA 1
ATOM 8934 C C . ALA B 1 556 ? 11.457 7.267 -27.238 1.00 27.37 556 ALA B C 1
ATOM 8935 O O . ALA B 1 556 ? 12.603 7.200 -26.808 1.00 26.85 556 ALA B O 1
ATOM 8937 N N . ALA B 1 557 ? 11.126 7.841 -28.413 1.00 24.77 557 ALA B N 1
ATOM 8938 C CA . ALA B 1 557 ? 12.166 8.309 -29.312 1.00 22.20 557 ALA B CA 1
ATOM 8939 C C . ALA B 1 557 ? 12.872 9.548 -28.697 1.00 21.83 557 ALA B C 1
ATOM 8940 O O . ALA B 1 557 ? 14.085 9.702 -28.747 1.00 19.80 557 ALA B O 1
ATOM 8942 N N . ALA B 1 558 ? 12.103 10.416 -28.071 1.00 24.19 558 ALA B N 1
ATOM 8943 C CA . ALA B 1 558 ? 12.701 11.546 -27.353 1.00 22.98 558 ALA B CA 1
ATOM 8944 C C . ALA B 1 558 ? 13.571 11.119 -26.186 1.00 23.46 558 ALA B C 1
ATOM 8945 O O . ALA B 1 558 ? 14.667 11.662 -26.032 1.00 22.70 558 ALA B O 1
ATOM 8947 N N . ASN B 1 559 ? 13.133 10.145 -25.373 1.00 23.05 559 ASN B N 1
ATOM 8948 C CA . ASN B 1 559 ? 13.870 9.719 -24.193 1.00 25.11 559 ASN B CA 1
ATOM 8949 C C . ASN B 1 559 ? 15.164 9.099 -24.592 1.00 28.26 559 ASN B C 1
ATOM 8950 O O . ASN B 1 559 ? 16.167 9.256 -23.906 1.00 22.96 559 ASN B O 1
ATOM 8955 N N . SER B 1 560 ? 15.185 8.337 -25.680 1.00 25.41 560 SER B N 1
ATOM 8956 C CA . SER B 1 560 ? 16.389 7.598 -25.993 1.00 24.12 560 SER B CA 1
ATOM 8957 C C . SER B 1 560 ? 17.256 8.320 -27.001 1.00 23.95 560 SER B C 1
ATOM 8958 O O . SER B 1 560 ? 18.300 7.776 -27.411 1.00 22.14 560 SER B O 1
ATOM 8961 N N . ARG B 1 561 ? 16.924 9.556 -27.377 1.00 21.74 561 ARG B N 1
ATOM 8962 C CA . ARG B 1 561 ? 17.738 10.175 -28.426 1.00 20.45 561 ARG B CA 1
ATOM 8963 C C . ARG B 1 561 ? 19.203 10.290 -27.996 1.00 23.36 561 ARG B C 1
ATOM 8964 O O . ARG B 1 561 ? 19.501 10.548 -26.800 1.00 20.60 561 ARG B O 1
ATOM 8972 N N . LYS B 1 562 ? 20.137 10.054 -28.930 1.00 21.25 562 LYS B N 1
ATOM 8973 C CA . LYS B 1 562 ? 21.556 10.038 -28.588 1.00 22.85 562 LYS B CA 1
ATOM 8974 C C . LYS B 1 562 ? 22.133 11.326 -28.049 1.00 20.76 562 LYS B C 1
ATOM 8975 O O . LYS B 1 562 ? 21.738 12.377 -28.428 1.00 17.17 562 LYS B O 1
ATOM 8981 N N . PRO B 1 563 ? 23.144 11.254 -27.186 1.00 21.16 563 PRO B N 1
ATOM 8982 C CA . PRO B 1 563 ? 23.874 12.448 -26.867 1.00 24.63 563 PRO B CA 1
ATOM 8983 C C . PRO B 1 563 ? 24.337 13.232 -28.113 1.00 28.31 563 PRO B C 1
ATOM 8984 O O . PRO B 1 563 ? 24.815 12.642 -29.049 1.00 28.68 563 PRO B O 1
ATOM 8988 N N . VAL B 1 564 ? 24.181 14.540 -28.124 0.84 30.09 564 VAL B N 1
ATOM 8989 C CA . VAL B 1 564 ? 24.723 15.356 -29.207 0.84 37.30 564 VAL B CA 1
ATOM 8990 C C . VAL B 1 564 ? 26.186 15.658 -28.889 0.84 39.06 564 VAL B C 1
ATOM 8991 O O . VAL B 1 564 ? 26.568 15.701 -27.730 0.84 44.97 564 VAL B O 1
ATOM 8995 N N . ASN B 1 565 ? 27.031 15.839 -29.896 0.60 43.14 565 ASN B N 1
ATOM 8996 C CA . ASN B 1 565 ? 28.459 16.088 -29.624 0.60 45.98 565 ASN B CA 1
ATOM 8997 C C . ASN B 1 565 ? 29.114 16.900 -30.727 0.60 43.11 565 ASN B C 1
ATOM 8998 O O . ASN B 1 565 ? 30.333 17.013 -30.766 0.60 47.32 565 ASN B O 1
#

Organism: Zymomonas mobilis subsp. mobilis (strain ATCC 31821 / ZM4 / CP4) (NCBI:txid264203)

Solvent-accessible surface area: 42613 Å² total; per-residue (Å²): 169,135,31,28,0,0,12,0,0,0,41,0,0,36,40,14,35,2,124,29,0,0,0,24,60,14,85,14,1,82,66,6,10,77,7,0,90,96,21,203,103,17,82,17,4,83,11,56,49,28,33,0,0,1,0,0,0,0,0,0,2,20,32,75,42,2,0,0,0,0,0,5,0,8,83,0,0,62,48,0,16,60,1,0,2,0,0,86,18,31,18,10,3,0,0,0,0,0,0,2,0,44,47,109,21,57,110,35,86,85,96,31,92,67,25,108,45,117,52,72,7,81,32,0,12,90,85,0,111,120,42,16,39,12,14,42,4,1,63,47,22,139,53,0,7,44,46,0,2,88,0,0,30,7,1,18,70,84,67,32,0,0,0,0,2,1,1,33,54,2,1,62,85,98,25,23,16,18,5,43,34,45,0,4,110,26,66,12,76,15,15,104,55,0,13,48,32,0,2,91,19,0,39,115,22,2,134,136,85,72,66,0,0,1,10,0,0,31,56,0,60,22,18,68,0,39,146,6,1,41,121,0,0,58,26,0,3,0,0,0,0,1,10,2,27,0,2,11,15,4,35,9,106,16,108,28,25,14,2,0,14,4,2,58,11,18,30,39,13,0,92,94,0,31,148,42,1,43,0,8,0,0,0,0,4,40,64,28,49,66,20,2,0,9,111,74,53,106,31,57,101,159,40,40,0,44,0,38,29,83,11,0,40,0,64,49,42,31,5,6,3,0,27,1,115,50,0,0,47,62,0,17,131,108,16,67,132,24,55,10,0,12,75,46,41,123,87,60,134,44,52,144,27,173,92,66,122,94,34,92,83,94,38,109,7,67,8,49,4,5,16,65,11,1,38,119,13,19,40,82,68,0,0,1,2,0,0,16,12,16,6,1,2,9,0,8,51,3,90,4,33,65,45,5,52,2,2,12,0,18,89,98,27,32,47,0,0,0,0,0,0,2,0,0,9,3,10,10,4,85,124,49,77,10,1,0,2,0,21,2,4,7,0,46,75,0,6,70,0,0,25,17,0,5,143,54,120,17,65,2,6,0,0,0,12,0,12,86,4,67,5,18,75,17,34,37,125,82,15,115,132,3,82,39,159,56,84,80,0,8,50,32,1,114,90,41,21,41,147,52,35,202,139,50,19,31,8,87,29,44,86,0,102,22,4,45,78,0,82,96,4,15,124,42,3,72,121,11,98,67,0,0,1,0,0,1,0,28,11,69,80,118,39,21,10,139,25,0,60,99,0,0,110,102,1,25,62,8,100,90,160,77,136,115,132,66,187,156,138,21,26,0,0,10,0,0,0,45,0,0,41,39,14,36,2,99,26,1,0,0,25,58,15,83,13,1,82,68,5,10,90,12,1,75,82,26,168,83,13,113,21,7,78,11,56,47,27,33,0,0,1,0,0,0,0,0,0,2,19,31,86,41,2,0,0,0,0,0,5,0,9,84,0,0,66,49,0,16,58,0,0,3,0,0,85,19,31,19,10,3,0,0,0,0,0,0,2,0,45,44,67,19,32,106,20,86,26,97,31,92,67,25,110,45,128,56,66,4,84,27,0,23,96,88,0,117,119,41,16,40,12,14,44,3,1,57,45,17,136,50,0,7,44,43,0,3,87,0,0,26,8,0,17,67,85,66,32,0,0,0,0,2,2,1,34,60,4,1,64,88,95,24,26,20,11,6,40,35,45,0,3,113,20,68,16,76,13,14,105,56,0,13,46,32,0,2,94,27,0,37,102,21,2,111,138,84,71,66,0,1,2,9,0,0,32,59,0,62,22,19,71,0,39,140,4,1,39,124,0,0,62,24,0,4,0,1,0,1,0,10,2,26,0,1,10,14,4,35,7,106,18,109,27,25,13,2,0,12,5,2,57,11,20,32,46,12,0,90,131,0,34,176,66,1,42,0,8,0,0,0,0,4,38,65,28,51,67,17,1,0,8,109,74,53,104,30,61,117,180,40,41,1,46,0,40,28,89,10,0,42,1,65,46,41,30,6,6,4,0,24,1,115,49,0,0,51,65,0,17,127,103,17,70,122,22,52,10,0,14,71,52,41,131,82,48,139,45,50,146,31,186,89,59,122,92,34,89,83,85,35,111,9,65,7,46,5,4,13,75,19,0,38,118,13,18,42,81,66,0,0,2,1,0,0,16,10,17,7,2,2,7,1,7,53,2,97,5,34,65,43,6,55,4,2,10,0,16,88,99,27,32,47,0,0,0,0,0,0,2,0,0,8,3,9,11,5,85,124,50,73,9,0,0,2,0,19,2,6,7,0,47,75,0,6,71,0,0,25,16,0,6,143,69,126,16,63,1,7,0,0,0,12,0,14,91,3,66,6,20,74,16,32,37,124,86,18,110,130,2,88,39,160,62,86,81,0,8,50,33,4,114,90,43,27,40,185,128,38,38,7,96,28,43,88,0,106,25,7,47,80,0,89,94,5,16,106,41,3,75,117,12,97,69,1,0,1,0,0,1,0,31,8,66,70,112,40,24,12,136,24,0,55,79,0,0,104,103,1,22,63,10,98,86,161,174,121,144,188

Radius of gyration: 33.61 Å; Cα contacts (8 Å, |Δi|>4): 2802; chains: 2; bounding box: 82×83×78 Å

Sequence (1128 aa):
MMDYTVGTYLAERLVQIGLKHHFAVAGDYNLVLLDNLLDDNKNMEEQVYCCNELNCGFSAEGYARAKGAAAAVVTTYSSVGALSSAFDAIGGAYAENLPVILISGAPNNNDHAAAHVLHHHALGKTDDYHHYQLEEMAKNITAAAEAIYTPEEAPAKIDHVIKTALRREEKKKPVYLEIACNIASMMPCAAPGPASALFFNNDDEASDEEASLNAAVEETLKKFIENRDKVAVLVGSKKLRAAAAEEAAVKFADALGGAVATMAAAKSFFPEENPHYIGTSWGEVSYPGVEKKTMMKEEEADAVIALAPVFNDYSTTGWTDIPDPKKLVLAEPRSVVVNGIRFPSVHLKDYLTRLAEKVSKKTGALDFFKSLNAGELKKADPADDPSAPLVNAEIARQIEDLLTPNTTVIAETGDSWFNAQRMMKLPNGARVEYEMMQWGHIGWSVPAAFGYAVGAPERRNILMMVGDGSFQLTAQEVAQMVRLKLPVIIFLINNYGYTIEVMIHDGPYNNIKNWDYAALMMEVFNGNGGYDSGAGKGLKAKTAAELEEAIKVALDNTDGPTLIECFIAREDCTEELVKWGERVAAANSRKPVNKKLMMDYTVGTYLAEERLVQIGLKHHFAVAGDYNLVLLDNLLDDNKNMEQVYCCCNELNCGFSAEGYARAKGAAAAVVTYSVGALSSAFDAIGGAYAENLPVIILISGAPNNNDHAAAHVLHHALGKTDYHHYQLEEMAKNITAAAEAIYTPEEEAPAKKIDHVIKTALRREEKKPVYLEIACNIASSMMPCAAPGPASALFFNDEASDEASLNAAVEETLKFIENRDKVAVLVGSKKLRAAAAEEAAVKFADALGGAVATMAAAKSFFPEENPHYIGTSWGEVSYPGVEKTMKEADAVIALAPVFNDYSTTGWTDIPDPKKLVLAEPRSVVVNGIRFPSVHLKDYLTRRLAEKVSKKTGALDFFKSLNAGELKKADPADPSAPLVNAEIARQIEDLLTPNTTVIAETGDSWFNAQRMMKLPNGARVEYEMMQWGHIGWSVPAAFGYAVGAPERRNILMMVGDGSFQLTAQEVAQMVRLKLPVIIFLINNYGYTIEVMIHDGPYNNIKNWDYAALMMEVFNGNSGAGKGLKAKTAAELEEAIKVALDNTDGPTLIECFIAREDCTEELVKWGERVAAANSRKPVN

B-factor: mean 25.15, std 10.6, range [8.06, 92.69]

Foldseek 3Di:
DFDFLLLQLLVLCVLLPAQEAEEDDDLLCPVSVVNNVPDPRHDYAYDDAQCLRLLLQLLLCVQGVEYEYEYEAQRRQPSSLLSQLLQQLLLAAYEYEYRFAALVQAPPQDQDPNDDRGSHRCVSQVVQVVRWQEEDEASAGACSNVNSLVQQLSCLARSHYYYYYYYSPGRGPTYDHDDHSVVSNDDAAFDVVLLVVLLVLQCVQCVPFLQEEEEEASCCVVLVQLVLQQLLCVQQQHAYEYQLNCPLSHACPPLNYDAYDQAPLTWFLPNVLQVPGQAYEYEAHDDDCQSCLNVVRDHDPNRYFDHHQAWTQGPNDIRGRHGRNSSSNVSSVPPHHRNNSVVVSVVVPSDGHDADDADDFPDFDFPRNLLVVVLVPADLQEEEEAAQALSSVSVRNHNHHNNYYYHDSVRSRQQLSRLSSLVSNCVSRVVGQYEYEHEPASCVVHVVCLLSQFVVQRLYEYEYEYQQFRLLVCLQPDDPVGGDDDDPSQCVQCVSLPPNPPVSGQEGGAEDGGSNSSVVQVVVSVVRRRGYYYYYRYYHNNSGDPSSNSSSHSSSCSVPPDDDDDD/DFDFLLLLLLVLCVLVPAQEAEEDDDLLCPLSVVNNVVDNSHYYAYDDAQLLRLLLQLLLCVQTVEYEYEYEPQRRVVSSLLSQLLQQLLLAAYEYEYGFAALVQAPPQDQDPNDDRGSHRCVSQVVSVVRWQEEDEASAGACSNVRSLVQQLSCLQRSHYYYYYYYSVRRGPTYDHDDHSVVSNDYDAFPVVLLVVLLVLVQVQCVPFLLEEEEEASCCVSLVQLVLLQLLCVAAQHAYEYQLQCVQSHALPPLRYDAYDAPPLTWFLPNVLQVPGQAYEYEAHDDDCQRCLNVVRDHDVNRYFYHHQAWTQGPNDIRGRHGRNSSSNVSSVPHHYRNNSVVVSVVPPRDGRDADDADDQVDFDFPSNLLVVVLVVADLQEEEEAAPALSSVSVSNRRHHNNYYYHDSVRSRQQLSQLSSLVSNCVNRVVGAYEYEHEPVSCVVHVLSLLSQFVVQRLYEYEYEYQQFGLLCVLQPDDPNGGDDDDPVQCVQVVSPPVVGDEGGAEDGGSNSSVVQVVVSVPRRRGYYYYYRYYHNNSGDPSSNSSSNSSNCSVPPDDDD

Secondary structure (DSSP, 8-state):
--EEHHHHHHHHHHHTT-SEEEE---GGGHHHHHHHHT-TT-EEEE-SSHHHHHHHHHHHHHHHS-EEEEE-TTTTHHHHHHHHHHHHHTT--EEEEEEE--GGGTTTT---TTS-SSS---HHHHHHHTT-SEEEEE-SGGGHHHHHHHHHHHHHHHT--EEEEEETTSTTSEEPEE--GGGGS---PPPHHHHHHHHHHHHHHTTT---EEEEE-TTTTTTT-HHHHHHHHHHHT-EEEEEGGGTTSS-TTSTTEEEEEBTBTSPTTHHHHHHT-SEEEEES----TTTTTTTT----TTTEEEE-SSEEEETTEEEES--HHHHHHHHHHHPPP--HHHHHHHHT---SPP-PPPPPTTSBP-HHHHHHHHHHH--TTEEEEE-SSHHHHHHHHPPPPTT-EEEE-TTT--TTTHHHHHHHHHHH-TTSEEEEEEEHHHHHHHTTHHHHHHHTT---EEEEEE-SS-HHHHTT---GGG------HHHHHHHHH-S--GGG---EEEEE-BHHHHHHHHHHHHH--SS-EEEEEE--TT---HHHHHHHHHHHHHHHPPPPP--/--EEHHHHHHHHHHHTT-SEEEE---GGGHHHHHHHHH-TTSEEEE-SSHHHHHHHHHHHHHHHS-EEEEE-TTTTHHHHHHHHHHHHHTT--EEEEEEE--GGGTTTT---TTS-SSS---HHHHHHHTT-SEEEEE-SGGGHHHHHHHHHHHHHHHT--EEEEEETTSTTSEEPEE--GGGGS-PPPPPHHHHHHHHHHHHHHHTT---EEEEE-TTTTTTT-HHHHHHHHHHH--EEEEEGGGTTSS-TTSTTEEEEEBTBTSPTTHHHHHHH-SEEEEES----TTTTTTTT----TTTEEEE-SSEEEETTEEEES--HHHHHHHHHHHPPP--HHHHHHHHT---SPP-PPPPPTTSBP-HHHHHHHHHHH--TTEEEEE-SSHHHHHHHT--PPTT-EEEE-TTT--TTTHHHHHHHHHHH-TTSEEEEEEEHHHHHHHGGGHHHHHHTT---EEEEEE-SS-HHHHTTS-SGGG------TTTHHHHHH------EEEEESBHHHHHHHHHHHHH--SS-EEEEEE--TT---HHHHHHHHHHHHHHHPPPP-

InterPro domains:
  IPR000399 TPP-binding enzyme, conserved site [PS00187] (423-442)
  IPR011766 Thiamine pyrophosphate enzyme, TPP-binding [PF02775] (409-537)
  IPR012000 Thiamine pyrophosphate enzyme, central domain [PF00205] (199-315)
  IPR012001 Thiamine pyrophosphate enzyme, N-terminal TPP-binding domain [PF02776] (4-113)
  IPR012110 Pyruvate decarboxylase/indolepyruvate decarboxylase-like [PIRSF036565] (2-560)
  IPR012110 Pyruvate decarboxylase/indolepyruvate decarboxylase-like [PTHR43452] (3-564)
  IPR029035 DHS-like NAD/FAD-binding domain superfamily [SSF52467] (191-352)
  IPR029061 Thiamin diphosphate-binding fold [SSF52518] (3-180)
  IPR029061 Thiamin diphosphate-binding fold [SSF52518] (368-563)
  IPR047213 Pyruvate decarboxylase/indolepyruvate decarboxylase-like, pyrimidine-binding domain [cd07038] (7-168)
  IPR047214 Pyruvate decarboxylase/indolepyruvate decarboxylase-like, PP-binding domain [cd02005] (364-549)

Nearest PDB structures (foldseek):
  5tma-assembly1_B-2  TM=1.001E+00  e=0.000E+00  Zymomonas mobilis
  2wva-assembly1_V  TM=1.000E+00  e=0.000E+00  Zymomonas mobilis
  4zp1-assembly1_D  TM=9.999E-01  e=0.000E+00  Zymomonas mobilis
  3oe1-assembly1_C  TM=9.992E-01  e=0.000E+00  Zymomonas mobilis
  5euj-assembly2_E  TM=9.862E-01  e=2.189E-83  Zymobacter palmae

CATH classification: 3.40.50.970 (+2 more: 3.40.50.1220, 3.40.50.970)